Protein 9BLE (pdb70)

Foldseek 3Di:
DDWDWDDDPHAIWTWAKAAAPDPEFAEEEEEEALQWRDPLSNVVQNVVNPLPYTYTHTTQQVPDGHDDDVVSVVSLCCSLPPVVVSSLVNVVRVLVVCVVSNYQQDPVVRGGEYEYEYFESSLQVQQASQQVVQVRHQETEREAYECPRHPRPLLRHDHEYEYEEEQPEPRHHVVNVVVVVVSCVVNVHNYDYHYHYPFYGPLLRPVDVVGPDVVVNVVVVVVVSVRSVVRRD/DKDWDWDDDPHAIWTWMKAAADPALFAEEEEEEALQWRDVLSNVVQNVVSPLRYIYTHTTQQVPDGDDDDVVSVVSLCCCQPVVVVVSLVNVVRVLVVCVVVSRQQDVVVRGGAYEYEYFHSRLQVQQQSQQVPQVRHAEYEREAYECPSHDGPLLRHDHAYEYEEEQPEPRHHVVRVVVVVVSCVVNVHNYDYHYHYPFYGPLLRPVDVVGHDPVVNVVVVVVVSVRSVVRRD/DQLAKDKDWDWDDDPHAIWIWMKIAAPHQQAAEEEEEEALQWRDPLSNVVQNVVSSLRYTYTHTTQQVPDGHDDDVVSVVSLCCSLPVCVVVSLVNVVRVLVVCVVVVRQQHPVVRGGEYEYEYFASSLQVQQASQQVPQVRHAETEREAYFCPRDPGPLLRHDHAYEYEEEQAEPRHHVVRVVVVVVSCVVNVHNYDYHYHYPFYGPLLRPVDVVGHDVVVNVVVVVVVSVRSVVRRD/DWDWDWDDDPHAIWTWTKAAAPDPEFAEEEEEEALQWRDPLSNVVQNVVNPLPYTYTHTTQQVPDGDDDDVVSVVSLCCSLPPNVVNSLVNVVRVLVVCVVVNYQQDPVVRGGEYEYEYFESSLQVQQQSQQVPQVRHQETEREAYECPNHPRPLLRHDHAYEYEEECAEPRHHVVRVVVVVVSCVVNVHNYDYHYDYPFYGPLLRPVDVVGHDVVVNVVVVVVVSVRSVVRRD

InterPro domains:
  IPR002925 Dienelactone hydrolase [PF01738] (14-232)
  IPR029058 Alpha/Beta hydrolase fold [G3DSA:3.40.50.1820] (3-233)
  IPR029058 Alpha/Beta hydrolase fold [SSF53474] (9-233)
  IPR051049 Dienelactone hydrolase-like enzyme [PTHR46623] (6-232)

Nearest PDB structures (foldseek):
  1zic-assembly1_A  TM=8.184E-01  e=8.656E-15  Pseudomonas putida
  1zix-assembly1_A  TM=8.069E-01  e=2.741E-14  Pseudomonas putida
  4u2f-assembly1_A  TM=8.241E-01  e=1.249E-13  Pseudomonas knackmussii
  4u2g-assembly1_A  TM=8.210E-01  e=1.041E-13  Pseudomonas knackmussii
  4u2b-assembly1_A  TM=7.825E-01  e=3.494E-14  Pseudomonas knackmussii

B-factor: mean 28.94, std 10.5, range [12.35, 90.73]

Structure (mmCIF, N/CA/C/O backbone):
data_9BLE
#
_entry.id   9BLE
#
_cell.length_a   47.474
_cell.length_b   142.669
_cell.length_c   74.887
_cell.angle_alpha   90.000
_cell.angle_beta   96.524
_cell.angle_gamma   90.000
#
_symmetry.space_group_name_H-M   'P 1 21 1'
#
loop_
_entity.id
_entity.type
_entity.pdbx_description
1 polymer Carboxymethylenebutenolidase
2 water water
#
loop_
_atom_site.group_PDB
_atom_site.id
_atom_site.type_symbol
_atom_site.label_atom_id
_atom_site.label_alt_id
_atom_site.label_comp_id
_atom_site.label_asym_id
_atom_site.label_entity_id
_atom_site.label_seq_id
_atom_site.pdbx_PDB_ins_code
_atom_site.Cartn_x
_atom_site.Cartn_y
_atom_site.Cartn_z
_atom_site.occupancy
_atom_site.B_iso_or_equiv
_atom_site.auth_seq_id
_atom_site.auth_comp_id
_atom_site.auth_asym_id
_atom_site.auth_atom_id
_atom_site.pdbx_PDB_model_num
ATOM 1 N N . GLY A 1 8 ? -12.129 31.416 -31.770 1.000 40.630 2 GLY A N 1
ATOM 2 C CA . GLY A 1 8 ? -13.041 31.100 -32.896 1.000 34.954 2 GLY A CA 1
ATOM 3 C C . GLY A 1 8 ? -13.126 29.587 -33.100 1.000 35.603 2 GLY A C 1
ATOM 4 O O . GLY A 1 8 ? -12.152 28.877 -32.868 1.000 38.605 2 GLY A O 1
ATOM 5 N N . ARG A 1 9 ? -14.297 29.076 -33.501 1.000 31.238 3 ARG A N 1
ATOM 6 C CA . ARG A 1 9 ? -14.496 27.636 -33.644 1.000 34.365 3 ARG A CA 1
ATOM 7 C C . ARG A 1 9 ? -14.665 27.256 -35.111 1.000 29.907 3 ARG A C 1
ATOM 8 O O . ARG A 1 9 ? -15.397 27.927 -35.830 1.000 26.549 3 ARG A O 1
ATOM 16 N N . GLU A 1 10 ? -13.992 26.185 -35.550 1.000 28.938 4 GLU A N 1
ATOM 17 C CA . GLU A 1 10 ? -14.192 25.644 -36.885 1.000 29.507 4 GLU A CA 1
ATOM 18 C C . GLU A 1 10 ? -15.385 24.702 -36.880 1.000 29.739 4 GLU A C 1
ATOM 19 O O . GLU A 1 10 ? -15.235 23.551 -36.461 1.000 37.331 4 GLU A O 1
ATOM 25 N N . LEU A 1 11 ? -16.515 25.119 -37.446 1.000 25.627 5 LEU A N 1
ATOM 26 C CA . LEU A 1 11 ? -17.725 24.302 -37.462 1.000 25.688 5 LEU A CA 1
ATOM 27 C C . LEU A 1 11 ? -17.717 23.356 -38.655 1.000 25.786 5 LEU A C 1
ATOM 28 O O . LEU A 1 11 ? -17.277 23.711 -39.744 1.000 25.009 5 LEU A O 1
ATOM 33 N N . LYS A 1 12 ? -18.236 22.146 -38.429 1.000 25.817 6 LYS A N 1
ATOM 34 C CA . LYS A 1 12 ? -18.407 21.143 -39.464 1.000 26.137 6 LYS A CA 1
ATOM 35 C C . LYS A 1 12 ? -19.544 20.215 -39.038 1.000 25.365 6 LYS A C 1
ATOM 36 O O . LYS A 1 12 ? -19.455 19.613 -37.967 1.000 26.812 6 LYS A O 1
ATOM 42 N N . PHE A 1 13 ? -20.615 20.167 -39.828 1.000 23.794 7 PHE A N 1
ATOM 43 C CA . PHE A 1 13 ? -21.781 19.373 -39.527 1.000 24.479 7 PHE A CA 1
ATOM 44 C C . PHE A 1 13 ? -22.638 19.261 -40.775 1.000 24.516 7 PHE A C 1
ATOM 45 O O . PHE A 1 13 ? -22.382 19.926 -41.780 1.000 25.290 7 PHE A O 1
ATOM 53 N N . LYS A 1 14 ? -23.667 18.433 -40.678 1.000 25.593 8 LYS A N 1
ATOM 54 C CA . LYS A 1 14 ? -24.601 18.216 -41.752 1.000 26.580 8 LYS A CA 1
ATOM 55 C C . LYS A 1 14 ? -25.983 18.656 -41.294 1.000 26.862 8 LYS A C 1
ATOM 56 O O . LYS A 1 14 ? -26.369 18.459 -40.151 1.000 24.909 8 LYS A O 1
ATOM 62 N N . LYS A 1 15 ? -26.738 19.260 -42.217 1.000 27.289 9 LYS A N 1
ATOM 63 C CA . LYS A 1 15 ? -28.123 19.593 -41.961 1.000 28.314 9 LYS A CA 1
ATOM 64 C C . LYS A 1 15 ? -28.891 19.615 -43.276 1.000 29.455 9 LYS A C 1
ATOM 65 O O . LYS A 1 15 ? -28.405 20.162 -44.258 1.000 29.354 9 LYS A O 1
ATOM 71 N N . ASP A 1 16 ? -30.063 18.974 -43.282 1.000 30.525 10 ASP A N 1
ATOM 72 C CA . ASP A 1 16 ? -30.961 18.949 -44.423 1.000 32.342 10 ASP A CA 1
ATOM 73 C C . ASP A 1 16 ? -30.204 18.543 -45.689 1.000 32.730 10 ASP A C 1
ATOM 74 O O . ASP A 1 16 ? -30.390 19.140 -46.753 1.000 31.092 10 ASP A O 1
ATOM 79 N N . GLY A 1 17 ? -29.321 17.549 -45.541 1.000 28.888 11 GLY A N 1
ATOM 80 C CA . GLY A 1 17 ? -28.687 16.906 -46.670 1.000 28.074 11 GLY A CA 1
ATOM 81 C C . GLY A 1 17 ? -27.448 17.641 -47.175 1.000 27.182 11 GLY A C 1
ATOM 82 O O . GLY A 1 17 ? -26.847 17.169 -48.141 1.000 26.272 11 GLY A O 1
ATOM 83 N N . VAL A 1 18 ? -27.068 18.797 -46.571 1.000 24.998 12 VAL A N 1
ATOM 84 C CA . VAL A 1 18 ? -25.861 19.478 -47.009 1.000 24.087 12 VAL A CA 1
ATOM 85 C C . VAL A 1 18 ? -24.860 19.576 -45.871 1.000 23.463 12 VAL A C 1
ATOM 86 O O . VAL A 1 18 ? -25.228 19.661 -44.710 1.000 23.428 12 VAL A O 1
ATOM 90 N N . GLU A 1 19 ? -23.582 19.567 -46.263 1.000 25.438 13 GLU A N 1
ATOM 91 C CA . GLU A 1 19 ? -22.468 19.718 -45.356 1.000 26.899 13 GLU A CA 1
ATOM 92 C C . GLU A 1 19 ? -22.187 21.213 -45.183 1.000 25.391 13 GLU A C 1
ATOM 93 O O . GLU A 1 19 ? -21.949 21.947 -46.144 1.000 25.603 13 GLU A O 1
ATOM 99 N N . ILE A 1 20 ? -22.204 21.643 -43.928 1.000 23.649 14 ILE A N 1
ATOM 100 C CA . ILE A 1 20 ? -21.910 23.009 -43.555 1.000 23.390 14 ILE A CA 1
ATOM 101 C C . ILE A 1 20 ? -20.536 23.022 -42.907 1.000 22.537 14 ILE A C 1
ATOM 102 O O . ILE A 1 20 ? -20.232 22.199 -42.036 1.000 23.108 14 ILE A O 1
ATOM 107 N N . SER A 1 21 ? -19.693 23.936 -43.369 1.000 20.940 15 SER A N 1
ATOM 108 C CA . SER A 1 21 ? -18.483 24.212 -42.631 1.000 21.839 15 SER A CA 1
ATOM 109 C C . SER A 1 21 ? -18.180 25.702 -42.707 1.000 20.712 15 SER A C 1
ATOM 110 O O . SER A 1 21 ? -18.569 26.395 -43.642 1.000 20.141 15 SER A O 1
ATOM 113 N N . GLY A 1 22 ? -17.465 26.165 -41.700 1.000 20.603 16 GLY A N 1
ATOM 114 C CA . GLY A 1 22 ? -16.950 27.522 -41.695 1.000 21.011 16 GLY A CA 1
ATOM 115 C C . GLY A 1 22 ? -16.380 27.857 -40.334 1.000 21.440 16 GLY A C 1
ATOM 116 O O . GLY A 1 22 ? -16.252 26.981 -39.478 1.000 22.379 16 GLY A O 1
ATOM 117 N N . TYR A 1 23 ? -16.049 29.139 -40.161 1.000 20.533 17 TYR A N 1
ATOM 118 C CA . TYR A 1 23 ? -15.390 29.648 -38.973 1.000 20.180 17 TYR A CA 1
ATOM 119 C C . TYR A 1 23 ? -16.371 30.538 -38.238 1.000 20.302 17 TYR A C 1
ATOM 120 O O . TYR A 1 23 ? -16.853 31.516 -38.819 1.000 18.822 17 TYR A O 1
ATOM 129 N N . LEU A 1 24 ? -16.632 30.216 -36.964 1.000 19.446 18 LEU A N 1
ATOM 130 C CA . LEU A 1 24 ? -17.521 31.031 -36.142 1.000 20.468 18 LEU A CA 1
ATOM 131 C C . LEU A 1 24 ? -16.695 31.810 -35.118 1.000 20.654 18 LEU A C 1
ATOM 132 O O . LEU A 1 24 ? -16.002 31.215 -34.277 1.000 20.313 18 LEU A O 1
ATOM 137 N N . ALA A 1 25 ? -16.760 33.143 -35.207 1.000 19.803 19 ALA A N 1
ATOM 138 C CA . ALA A 1 25 ? -16.189 34.017 -34.184 1.000 21.008 19 ALA A CA 1
ATOM 139 C C . ALA A 1 25 ? -17.304 34.458 -33.242 1.000 22.132 19 ALA A C 1
ATOM 140 O O . ALA A 1 25 ? -18.382 34.833 -33.683 1.000 21.962 19 ALA A O 1
ATOM 142 N N . GLU A 1 26 ? -17.021 34.402 -31.934 1.000 24.584 20 GLU A N 1
ATOM 143 C CA . GLU A 1 26 ? -18.017 34.626 -30.905 1.000 28.432 20 GLU A CA 1
ATOM 144 C C . GLU A 1 26 ? -17.637 35.848 -30.079 1.000 29.907 20 GLU A C 1
ATOM 145 O O . GLU A 1 26 ? -16.485 36.022 -29.707 1.000 32.252 20 GLU A O 1
ATOM 151 N N . PRO A 1 27 ? -18.596 36.748 -29.791 1.000 31.389 21 PRO A N 1
ATOM 152 C CA . PRO A 1 27 ? -18.341 37.914 -28.957 1.000 34.226 21 PRO A CA 1
ATOM 153 C C . PRO A 1 27 ? -18.290 37.497 -27.490 1.000 39.840 21 PRO A C 1
ATOM 154 O O . PRO A 1 27 ? -18.417 36.320 -27.169 1.000 36.138 21 PRO A O 1
ATOM 158 N N . GLU A 1 28 ? -18.229 38.495 -26.599 1.000 45.980 22 GLU A N 1
ATOM 159 C CA . GLU A 1 28 ? -18.037 38.276 -25.170 1.000 50.852 22 GLU A CA 1
ATOM 160 C C . GLU A 1 28 ? -19.252 37.594 -24.530 1.000 51.854 22 GLU A C 1
ATOM 161 O O . GLU A 1 28 ? -19.100 36.729 -23.667 1.000 55.721 22 GLU A O 1
ATOM 167 N N . PHE A 1 29 ? -20.459 37.962 -24.966 1.000 48.416 23 PHE A N 1
ATOM 168 C CA . PHE A 1 29 ? -21.696 37.502 -24.355 1.000 49.985 23 PHE A CA 1
ATOM 169 C C . PHE A 1 29 ? -22.230 36.254 -25.072 1.000 47.178 23 PHE A C 1
ATOM 170 O O . PHE A 1 29 ? -21.848 35.954 -26.200 1.000 44.989 23 PHE A O 1
ATOM 173 N N . THR A 1 30 ? -23.178 35.552 -24.448 1.000 44.089 24 THR A N 1
ATOM 174 C CA . THR A 1 30 ? -23.699 34.322 -25.025 1.000 46.182 24 THR A CA 1
ATOM 175 C C . THR A 1 30 ? -24.719 34.609 -26.132 1.000 42.540 24 THR A C 1
ATOM 176 O O . THR A 1 30 ? -24.957 33.728 -26.948 1.000 41.471 24 THR A O 1
ATOM 180 N N . LYS A 1 31 ? -25.315 35.820 -26.151 1.000 42.750 25 LYS A N 1
ATOM 181 C CA . LYS A 1 31 ? -26.390 36.180 -27.070 1.000 41.163 25 LYS A CA 1
ATOM 182 C C . LYS A 1 31 ? -26.030 37.449 -27.849 1.000 39.728 25 LYS A C 1
ATOM 183 O O . LYS A 1 31 ? -25.337 38.343 -27.353 1.000 42.010 25 LYS A O 1
ATOM 185 N N . GLY A 1 32 ? -26.554 37.566 -29.080 1.000 36.126 26 GLY A N 1
ATOM 186 C CA . GLY A 1 32 ? -26.313 38.769 -29.867 1.000 32.127 26 GLY A CA 1
ATOM 187 C C . GLY A 1 32 ? -26.610 38.570 -31.349 1.000 28.154 26 GLY A C 1
ATOM 188 O O . GLY A 1 32 ? -26.955 37.480 -31.776 1.000 27.820 26 GLY A O 1
ATOM 189 N N . PRO A 1 33 ? -26.485 39.630 -32.163 1.000 26.599 27 PRO A N 1
ATOM 190 C CA . PRO A 1 33 ? -26.786 39.531 -33.592 1.000 25.677 27 PRO A CA 1
ATOM 191 C C . PRO A 1 33 ? -25.709 38.718 -34.299 1.000 23.403 27 PRO A C 1
ATOM 192 O O . PRO A 1 33 ? -24.592 38.554 -33.778 1.000 21.704 27 PRO A O 1
ATOM 196 N N . LEU A 1 34 ? -26.100 38.202 -35.463 1.000 22.991 28 LEU A N 1
ATOM 197 C CA . LEU A 1 34 ? -25.264 37.342 -36.281 1.000 22.009 28 LEU A CA 1
ATOM 198 C C . LEU A 1 34 ? -24.990 38.039 -37.616 1.000 20.913 28 LEU A C 1
ATOM 199 O O . LEU A 1 34 ? -25.912 38.537 -38.246 1.000 19.386 28 LEU A O 1
ATOM 204 N N . VAL A 1 35 ? -23.730 37.979 -38.070 1.000 20.021 29 VAL A N 1
ATOM 205 C CA . VAL A 1 35 ? -23.376 38.367 -39.422 1.000 20.595 29 VAL A CA 1
ATOM 206 C C . VAL A 1 35 ? -22.762 37.161 -40.126 1.000 19.642 29 VAL A C 1
ATOM 207 O O . VAL A 1 35 ? -21.785 36.594 -39.627 1.000 19.525 29 VAL A O 1
ATOM 211 N N . ILE A 1 36 ? -23.332 36.804 -41.283 1.000 18.950 30 ILE A N 1
ATOM 212 C CA . ILE A 1 36 ? -22.708 35.852 -42.185 1.000 19.021 30 ILE A CA 1
ATOM 213 C C . ILE A 1 36 ? -21.721 36.609 -43.071 1.000 17.895 30 ILE A C 1
ATOM 214 O O . ILE A 1 36 ? -22.105 37.599 -43.683 1.000 17.358 30 ILE A O 1
ATOM 219 N N . VAL A 1 37 ? -20.480 36.137 -43.116 1.000 17.568 31 VAL A N 1
ATOM 220 C CA . VAL A 1 37 ? -19.403 36.752 -43.869 1.000 17.272 31 VAL A CA 1
ATOM 221 C C . VAL A 1 37 ? -19.016 35.809 -45.003 1.000 17.259 31 VAL A C 1
ATOM 222 O O . VAL A 1 37 ? -18.643 34.662 -44.731 1.000 17.409 31 VAL A O 1
ATOM 226 N N . ILE A 1 38 ? -19.091 36.283 -46.257 1.000 15.787 32 ILE A N 1
ATOM 227 C CA . ILE A 1 38 ? -18.814 35.421 -47.403 1.000 16.726 32 ILE A CA 1
ATOM 228 C C . ILE A 1 38 ? -17.481 35.802 -48.035 1.000 16.570 32 ILE A C 1
ATOM 229 O O . ILE A 1 38 ? -17.264 36.958 -48.423 1.000 16.093 32 ILE A O 1
ATOM 234 N N . HIS A 1 39 ? -16.625 34.776 -48.180 1.000 16.815 33 HIS A N 1
ATOM 235 C CA . HIS A 1 39 ? -15.280 34.918 -48.708 1.000 17.471 33 HIS A CA 1
ATOM 236 C C . HIS A 1 39 ? -15.218 35.407 -50.159 1.000 19.335 33 HIS A C 1
ATOM 237 O O . HIS A 1 39 ? -16.196 35.363 -50.908 1.000 19.223 33 HIS A O 1
ATOM 244 N N . GLU A 1 40 ? -14.006 35.843 -50.540 1.000 20.262 34 GLU A N 1
ATOM 245 C CA . GLU A 1 40 ? -13.645 36.173 -51.905 1.000 22.443 34 GLU A CA 1
ATOM 246 C C . GLU A 1 40 ? -13.384 34.876 -52.674 1.000 22.266 34 GLU A C 1
ATOM 247 O O . GLU A 1 40 ? -13.583 33.770 -52.187 1.000 21.945 34 GLU A O 1
ATOM 253 N N . TRP A 1 41 ? -12.906 34.993 -53.914 1.000 21.644 35 TRP A N 1
ATOM 254 C CA . TRP A 1 41 ? -12.805 33.817 -54.768 1.000 23.926 35 TRP A CA 1
ATOM 255 C C . TRP A 1 41 ? -11.633 32.918 -54.363 1.000 23.642 35 TRP A C 1
ATOM 256 O O . TRP A 1 41 ? -11.522 31.810 -54.879 1.000 23.488 35 TRP A O 1
ATOM 267 N N . TRP A 1 42 ? -10.792 33.355 -53.409 1.000 24.265 36 TRP A N 1
ATOM 268 C CA . TRP A 1 42 ? -9.734 32.528 -52.840 1.000 25.934 36 TRP A CA 1
ATOM 269 C C . TRP A 1 42 ? -10.264 31.389 -51.974 1.000 25.514 36 TRP A C 1
ATOM 270 O O . TRP A 1 42 ? -9.524 30.436 -51.696 1.000 25.548 36 TRP A O 1
ATOM 281 N N . GLY A 1 43 ? -11.475 31.555 -51.417 1.000 22.843 37 GLY A N 1
ATOM 282 C CA . GLY A 1 43 ? -12.017 30.622 -50.449 1.000 21.760 37 GLY A CA 1
ATOM 283 C C . GLY A 1 43 ? -11.867 31.132 -49.016 1.000 20.819 37 GLY A C 1
ATOM 284 O O . GLY A 1 43 ? -11.520 32.273 -48.782 1.000 19.916 37 GLY A O 1
ATOM 285 N N . LEU A 1 44 ? -12.125 30.255 -48.054 1.000 21.310 38 LEU A N 1
ATOM 286 C CA . LEU A 1 44 ? -12.146 30.622 -46.649 1.000 22.746 38 LEU A CA 1
ATOM 287 C C . LEU A 1 44 ? -10.725 30.615 -46.109 1.000 24.151 38 LEU A C 1
ATOM 288 O O . LEU A 1 44 ? -10.260 29.598 -45.590 1.000 25.429 38 LEU A O 1
ATOM 293 N N . VAL A 1 45 ? -10.034 31.742 -46.285 1.000 23.669 39 VAL A N 1
ATOM 294 C CA . VAL A 1 45 ? -8.625 31.882 -45.972 1.000 24.175 39 VAL A CA 1
ATOM 295 C C . VAL A 1 45 ? -8.483 32.732 -44.707 1.000 22.903 39 VAL A C 1
ATOM 296 O O . VAL A 1 45 ? -9.464 33.291 -44.222 1.000 19.971 39 VAL A O 1
ATOM 300 N N . PRO A 1 46 ? -7.274 32.810 -44.096 1.000 24.012 40 PRO A N 1
ATOM 301 C CA . PRO A 1 46 ? -7.093 33.538 -42.839 1.000 24.287 40 PRO A CA 1
ATOM 302 C C . PRO A 1 46 ? -7.641 34.972 -42.777 1.000 22.992 40 PRO A C 1
ATOM 303 O O . PRO A 1 46 ? -8.211 35.372 -41.760 1.000 23.039 40 PRO A O 1
ATOM 307 N N . HIS A 1 47 ? -7.529 35.732 -43.868 1.000 21.761 41 HIS A N 1
ATOM 308 C CA . HIS A 1 47 ? -8.054 37.091 -43.896 1.000 21.941 41 HIS A CA 1
ATOM 309 C C . HIS A 1 47 ? -9.539 37.116 -43.541 1.000 21.793 41 HIS A C 1
ATOM 310 O O . HIS A 1 47 ? -9.978 37.992 -42.791 1.000 19.924 41 HIS A O 1
ATOM 317 N N . ILE A 1 48 ? -10.325 36.172 -44.083 1.000 20.972 42 ILE A N 1
ATOM 318 C CA . ILE A 1 48 ? -11.755 36.200 -43.842 1.000 20.656 42 ILE A CA 1
ATOM 319 C C . ILE A 1 48 ? -12.039 35.862 -42.381 1.000 19.778 42 ILE A C 1
ATOM 320 O O . ILE A 1 48 ? -12.903 36.486 -41.767 1.000 18.880 42 ILE A O 1
ATOM 325 N N . LYS A 1 49 ? -11.292 34.922 -41.819 1.000 19.819 43 LYS A N 1
ATOM 326 C CA . LYS A 1 49 ? -11.459 34.558 -40.418 1.000 20.618 43 LYS A CA 1
ATOM 327 C C . LYS A 1 49 ? -11.094 35.744 -39.522 1.000 19.940 43 LYS A C 1
ATOM 328 O O . LYS A 1 49 ? -11.747 35.994 -38.516 1.000 18.632 43 LYS A O 1
ATOM 334 N N . ASP A 1 50 ? -10.076 36.513 -39.927 1.000 19.852 44 ASP A N 1
ATOM 335 C CA . ASP A 1 50 ? -9.728 37.736 -39.220 1.000 21.229 44 ASP A CA 1
ATOM 336 C C . ASP A 1 50 ? -10.880 38.747 -39.236 1.000 20.573 44 ASP A C 1
ATOM 337 O O . ASP A 1 50 ? -11.182 39.355 -38.209 1.000 21.131 44 ASP A O 1
ATOM 342 N N . VAL A 1 51 ? -11.526 38.940 -40.396 1.000 19.178 45 VAL A N 1
ATOM 343 C CA . VAL A 1 51 ? -12.693 39.814 -40.483 1.000 18.716 45 VAL A CA 1
ATOM 344 C C . VAL A 1 51 ? -13.774 39.338 -39.514 1.000 18.312 45 VAL A C 1
ATOM 345 O O . VAL A 1 51 ? -14.394 40.155 -38.827 1.000 17.746 45 VAL A O 1
ATOM 349 N N . CYS A 1 52 ? -14.007 38.017 -39.438 1.000 19.218 46 CYS A N 1
ATOM 350 C CA . CYS A 1 52 ? -14.976 37.480 -38.485 1.000 19.161 46 CYS A CA 1
ATOM 351 C C . CYS A 1 52 ? -14.583 37.875 -37.059 1.000 19.603 46 CYS A C 1
ATOM 352 O O . CYS A 1 52 ? -15.434 38.290 -36.273 1.000 20.591 46 CYS A O 1
ATOM 355 N N . ASP A 1 53 ? -13.303 37.740 -36.720 1.000 20.445 47 ASP A N 1
ATOM 356 C CA . ASP A 1 53 ? -12.826 38.106 -35.387 1.000 21.962 47 ASP A CA 1
ATOM 357 C C . ASP A 1 53 ? -13.099 39.581 -35.093 1.000 22.024 47 ASP A C 1
ATOM 358 O O . ASP A 1 53 ? -13.469 39.961 -33.972 1.000 21.680 47 ASP A O 1
ATOM 363 N N . ARG A 1 54 ? -12.913 40.425 -36.117 1.000 22.092 48 ARG A N 1
ATOM 364 C CA . ARG A 1 54 ? -13.143 41.851 -35.969 1.000 22.542 48 ARG A CA 1
ATOM 365 C C . ARG A 1 54 ? -14.614 42.137 -35.670 1.000 22.938 48 ARG A C 1
ATOM 366 O O . ARG A 1 54 ? -14.929 42.999 -34.855 1.000 21.514 48 ARG A O 1
ATOM 374 N N . TYR A 1 55 ? -15.521 41.428 -36.344 1.000 21.364 49 TYR A N 1
ATOM 375 C CA . TYR A 1 55 ? -16.936 41.564 -36.059 1.000 20.437 49 TYR A CA 1
ATOM 376 C C . TYR A 1 55 ? -17.241 41.147 -34.625 1.000 20.420 49 TYR A C 1
ATOM 377 O O . TYR A 1 55 ? -18.035 41.806 -33.936 1.000 21.740 49 TYR A O 1
ATOM 386 N N . ALA A 1 56 ? -16.627 40.054 -34.170 1.000 20.779 50 ALA A N 1
ATOM 387 C CA . ALA A 1 56 ? -16.877 39.567 -32.821 1.000 23.939 50 ALA A CA 1
ATOM 388 C C . ALA A 1 56 ? -16.412 40.592 -31.782 1.000 25.777 50 ALA A C 1
ATOM 389 O O . ALA A 1 56 ? -17.099 40.773 -30.780 1.000 26.583 50 ALA A O 1
ATOM 391 N N . ARG A 1 57 ? -15.308 41.306 -32.047 1.000 25.425 51 ARG A N 1
ATOM 392 C CA . ARG A 1 57 ? -14.846 42.349 -31.134 1.000 29.281 51 ARG A CA 1
ATOM 393 C C . ARG A 1 57 ? -15.844 43.517 -31.065 1.000 31.342 51 ARG A C 1
ATOM 394 O O . ARG A 1 57 ? -15.841 44.274 -30.084 1.000 30.102 51 ARG A O 1
ATOM 402 N N . GLU A 1 58 ? -16.709 43.669 -32.086 1.000 28.052 52 GLU A N 1
ATOM 403 C CA . GLU A 1 58 ? -17.724 44.711 -32.098 1.000 28.252 52 GLU A CA 1
ATOM 404 C C . GLU A 1 58 ? -19.069 44.221 -31.568 1.000 28.804 52 GLU A C 1
ATOM 405 O O . GLU A 1 58 ? -20.023 44.979 -31.549 1.000 29.282 52 GLU A O 1
ATOM 411 N N . GLY A 1 59 ? -19.132 42.966 -31.113 1.000 28.263 53 GLY A N 1
ATOM 412 C CA . GLY A 1 59 ? -20.302 42.442 -30.432 1.000 28.946 53 GLY A CA 1
ATOM 413 C C . GLY A 1 59 ? -21.201 41.587 -31.323 1.000 27.669 53 GLY A C 1
ATOM 414 O O . GLY A 1 59 ? -22.338 41.309 -30.940 1.000 28.056 53 GLY A O 1
ATOM 415 N N . PHE A 1 60 ? -20.699 41.144 -32.483 1.000 24.618 54 PHE A N 1
ATOM 416 C CA . PHE A 1 60 ? -21.485 40.287 -33.364 1.000 24.746 54 PHE A CA 1
ATOM 417 C C . PHE A 1 60 ? -20.932 38.860 -33.353 1.000 24.097 54 PHE A C 1
ATOM 418 O O . PHE A 1 60 ? -19.721 38.651 -33.388 1.000 24.293 54 PHE A O 1
ATOM 426 N N . PHE A 1 61 ? -21.825 37.867 -33.376 1.000 23.820 55 PHE A N 1
ATOM 427 C CA . PHE A 1 61 ? -21.435 36.551 -33.857 1.000 23.057 55 PHE A CA 1
ATOM 428 C C . PHE A 1 61 ? -21.147 36.702 -35.353 1.000 21.371 55 PHE A C 1
ATOM 429 O O . PHE A 1 61 ? -21.893 37.386 -36.053 1.000 22.535 55 PHE A O 1
ATOM 437 N N . ALA A 1 62 ? -20.055 36.103 -35.832 1.000 19.173 56 ALA A N 1
ATOM 438 C CA . ALA A 1 62 ? -19.710 36.228 -37.243 1.000 19.457 56 ALA A CA 1
ATOM 439 C C . ALA A 1 62 ? -19.314 34.861 -37.787 1.000 17.866 56 ALA A C 1
ATOM 440 O O . ALA A 1 62 ? -18.380 34.248 -37.282 1.000 18.160 56 ALA A O 1
ATOM 442 N N . PHE A 1 63 ? -20.049 34.419 -38.803 1.000 17.202 57 PHE A N 1
ATOM 443 C CA . PHE A 1 63 ? -19.831 33.105 -39.382 1.000 17.450 57 PHE A CA 1
ATOM 444 C C . PHE A 1 63 ? -19.281 33.254 -40.791 1.000 16.965 57 PHE A C 1
ATOM 445 O O . PHE A 1 63 ? -19.966 33.688 -41.719 1.000 16.926 57 PHE A O 1
ATOM 453 N N . GLY A 1 64 ? -18.015 32.875 -40.931 1.000 17.529 58 GLY A N 1
ATOM 454 C CA . GLY A 1 64 ? -17.376 32.818 -42.227 1.000 17.491 58 GLY A CA 1
ATOM 455 C C . GLY A 1 64 ? -17.666 31.458 -42.861 1.000 18.143 58 GLY A C 1
ATOM 456 O O . GLY A 1 64 ? -16.978 30.482 -42.585 1.000 18.142 58 GLY A O 1
ATOM 457 N N . ILE A 1 65 ? -18.712 31.423 -43.679 1.000 18.300 59 ILE A N 1
ATOM 458 C CA . ILE A 1 65 ? -19.181 30.181 -44.270 1.000 19.059 59 ILE A CA 1
ATOM 459 C C . ILE A 1 65 ? -18.224 29.772 -45.391 1.000 19.389 59 ILE A C 1
ATOM 460 O O . ILE A 1 65 ? -17.798 30.603 -46.186 1.000 20.081 59 ILE A O 1
ATOM 465 N N . ASP A 1 66 ? -17.874 28.492 -45.431 1.000 19.101 60 ASP A N 1
ATOM 466 C CA . ASP A 1 66 ? -17.096 27.964 -46.548 1.000 21.042 60 ASP A CA 1
ATOM 467 C C . ASP A 1 66 ? -18.048 27.523 -47.653 1.000 20.479 60 ASP A C 1
ATOM 468 O O . ASP A 1 66 ? -18.861 26.620 -47.435 1.000 21.623 60 ASP A O 1
ATOM 473 N N . LEU A 1 67 ? -17.968 28.151 -48.834 1.000 19.839 61 LEU A N 1
ATOM 474 C CA . LEU A 1 67 ? -18.815 27.733 -49.954 1.000 19.867 61 LEU A CA 1
ATOM 475 C C . LEU A 1 67 ? -18.063 26.830 -50.936 1.000 20.075 61 LEU A C 1
ATOM 476 O O . LEU A 1 67 ? -18.656 26.397 -51.925 1.000 20.549 61 LEU A O 1
ATOM 481 N N . TYR A 1 68 ? -16.791 26.538 -50.656 1.000 20.778 62 TYR A N 1
ATOM 482 C CA . TYR A 1 68 ? -15.944 25.782 -51.567 1.000 22.600 62 TYR A CA 1
ATOM 483 C C . TYR A 1 68 ? -15.640 24.371 -51.069 1.000 24.015 62 TYR A C 1
ATOM 484 O O . TYR A 1 68 ? -14.708 23.730 -51.574 1.000 23.907 62 TYR A O 1
ATOM 493 N N . LYS A 1 69 ? -16.368 23.897 -50.051 1.000 25.927 63 LYS A N 1
ATOM 494 C CA . LYS A 1 69 ? -16.217 22.542 -49.535 1.000 29.419 63 LYS A CA 1
ATOM 495 C C . LYS A 1 69 ? -14.759 22.253 -49.200 1.000 29.445 63 LYS A C 1
ATOM 496 O O . LYS A 1 69 ? -14.225 21.203 -49.558 1.000 32.404 63 LYS A O 1
ATOM 502 N N . GLY A 1 70 ? -14.103 23.190 -48.532 1.000 28.310 64 GLY A N 1
ATOM 503 C CA . GLY A 1 70 ? -12.778 22.957 -47.989 1.000 29.651 64 GLY A CA 1
ATOM 504 C C . GLY A 1 70 ? -11.648 23.328 -48.953 1.000 29.652 64 GLY A C 1
ATOM 505 O O . GLY A 1 70 ? -10.490 23.312 -48.554 1.000 31.444 64 GLY A O 1
ATOM 506 N N . LYS A 1 71 ? -11.964 23.701 -50.193 1.000 28.385 65 LYS A N 1
ATOM 507 C CA . LYS A 1 71 ? -10.907 24.062 -51.135 1.000 29.800 65 LYS A CA 1
ATOM 508 C C . LYS A 1 71 ? -10.558 25.548 -51.009 1.000 29.411 65 LYS A C 1
ATOM 509 O O . LYS A 1 71 ? -11.442 26.387 -50.785 1.000 24.542 65 LYS A O 1
ATOM 513 N N . THR A 1 72 ? -9.263 25.873 -51.181 1.000 29.355 66 THR A N 1
ATOM 514 C CA . THR A 1 72 ? -8.814 27.257 -51.313 1.000 30.060 66 THR A CA 1
ATOM 515 C C . THR A 1 72 ? -7.897 27.358 -52.530 1.000 32.117 66 THR A C 1
ATOM 516 O O . THR A 1 72 ? -7.401 26.356 -53.044 1.000 30.725 66 THR A O 1
ATOM 520 N N . ALA A 1 73 ? -7.665 28.595 -52.961 1.000 33.402 67 ALA A N 1
ATOM 521 C CA . ALA A 1 73 ? -6.792 28.903 -54.077 1.000 37.224 67 ALA A CA 1
ATOM 522 C C . ALA A 1 73 ? -5.897 30.080 -53.679 1.000 43.013 67 ALA A C 1
ATOM 523 O O . ALA A 1 73 ? -6.310 30.968 -52.928 1.000 45.813 67 ALA A O 1
ATOM 525 N N . ASP A 1 74 ? -4.671 30.103 -54.184 1.000 49.907 68 ASP A N 1
ATOM 526 C CA . ASP A 1 74 ? -3.759 31.209 -53.914 1.000 54.130 68 ASP A CA 1
ATOM 527 C C . ASP A 1 74 ? -3.375 31.909 -55.218 1.000 56.312 68 ASP A C 1
ATOM 528 O O . ASP A 1 74 ? -2.542 32.813 -55.203 1.000 63.673 68 ASP A O 1
ATOM 533 N N . ASN A 1 75 ? -3.953 31.471 -56.348 1.000 54.302 69 ASN A N 1
ATOM 534 C CA . ASN A 1 75 ? -3.667 32.062 -57.643 1.000 50.696 69 ASN A CA 1
ATOM 535 C C . ASN A 1 75 ? -4.975 32.231 -58.405 1.000 45.870 69 ASN A C 1
ATOM 536 O O . ASN A 1 75 ? -5.929 31.469 -58.220 1.000 44.213 69 ASN A O 1
ATOM 541 N N . PRO A 1 76 ? -5.047 33.254 -59.280 1.000 39.537 70 PRO A N 1
ATOM 542 C CA . PRO A 1 76 ? -6.299 33.606 -59.950 1.000 36.121 70 PRO A CA 1
ATOM 543 C C . PRO A 1 76 ? -6.889 32.545 -60.865 1.000 34.548 70 PRO A C 1
ATOM 544 O O . PRO A 1 76 ? -8.102 32.530 -61.051 1.000 33.402 70 PRO A O 1
ATOM 548 N N . ASP A 1 77 ? -6.044 31.710 -61.487 1.000 34.827 71 ASP A N 1
ATOM 549 C CA . ASP A 1 77 ? -6.577 30.708 -62.390 1.000 38.355 71 ASP A CA 1
ATOM 550 C C . ASP A 1 77 ? -7.406 29.695 -61.598 1.000 36.725 71 ASP A C 1
ATOM 551 O O . ASP A 1 77 ? -8.511 29.355 -62.020 1.000 35.890 71 ASP A O 1
ATOM 556 N N . ASP A 1 78 ? -6.825 29.179 -60.503 1.000 35.048 72 ASP A N 1
ATOM 557 C CA . ASP A 1 78 ? -7.498 28.222 -59.643 1.000 36.698 72 ASP A CA 1
ATOM 558 C C . ASP A 1 78 ? -8.724 28.880 -59.002 1.000 32.077 72 ASP A C 1
ATOM 559 O O . ASP A 1 78 ? -9.759 28.230 -58.882 1.000 32.459 72 ASP A O 1
ATOM 564 N N . ALA A 1 79 ? -8.593 30.138 -58.578 1.000 28.581 73 ALA A N 1
ATOM 565 C CA . ALA A 1 79 ? -9.664 30.824 -57.879 1.000 28.826 73 ALA A CA 1
ATOM 566 C C . ALA A 1 79 ? -10.841 31.028 -58.833 1.000 31.180 73 ALA A C 1
ATOM 567 O O . ALA A 1 79 ? -12.002 30.795 -58.470 1.000 28.199 73 ALA A O 1
ATOM 569 N N . GLY A 1 80 ? -10.527 31.392 -60.090 1.000 32.298 74 GLY A N 1
ATOM 570 C CA . GLY A 1 80 ? -11.565 31.583 -61.092 1.000 30.991 74 GLY A CA 1
ATOM 571 C C . GLY A 1 80 ? -12.343 30.291 -61.339 1.000 31.548 74 GLY A C 1
ATOM 572 O O . GLY A 1 80 ? -13.552 30.326 -61.507 1.000 34.340 74 GLY A O 1
ATOM 573 N N . ARG A 1 81 ? -11.643 29.153 -61.364 1.000 32.562 75 ARG A N 1
ATOM 574 C CA . ARG A 1 81 ? -12.258 27.857 -61.605 1.000 34.233 75 ARG A CA 1
ATOM 575 C C . ARG A 1 81 ? -13.212 27.505 -60.457 1.000 31.439 75 ARG A C 1
ATOM 576 O O . ARG A 1 81 ? -14.326 27.022 -60.698 1.000 28.141 75 ARG A O 1
ATOM 584 N N . LEU A 1 82 ? -12.774 27.761 -59.215 1.000 29.729 76 LEU A N 1
ATOM 585 C CA . LEU A 1 82 ? -13.573 27.469 -58.028 1.000 29.116 76 LEU A CA 1
ATOM 586 C C . LEU A 1 82 ? -14.841 28.317 -58.034 1.000 27.432 76 LEU A C 1
ATOM 587 O O . LEU A 1 82 ? -15.927 27.796 -57.779 1.000 26.228 76 LEU A O 1
ATOM 592 N N . MET A 1 83 ? -14.704 29.606 -58.357 1.000 26.401 77 MET A N 1
ATOM 593 C CA . MET A 1 83 ? -15.813 30.547 -58.322 1.000 27.141 77 MET A CA 1
ATOM 594 C C . MET A 1 83 ? -16.826 30.214 -59.411 1.000 29.102 77 MET A C 1
ATOM 595 O O . MET A 1 83 ? -18.039 30.262 -59.172 1.000 26.603 77 MET A O 1
ATOM 600 N N . GLN A 1 84 ? -16.340 29.886 -60.619 1.000 30.173 78 GLN A N 1
ATOM 601 C CA . GLN A 1 84 ? -17.220 29.559 -61.735 1.000 33.773 78 GLN A CA 1
ATOM 602 C C . GLN A 1 84 ? -18.018 28.295 -61.426 1.000 32.032 78 GLN A C 1
ATOM 603 O O . GLN A 1 84 ? -19.192 28.198 -61.767 1.000 32.363 78 GLN A O 1
ATOM 609 N N . GLU A 1 85 ? -17.376 27.302 -60.806 1.000 30.842 79 GLU A N 1
ATOM 610 C CA . GLU A 1 85 ? -18.046 26.084 -60.398 1.000 34.164 79 GLU A CA 1
ATOM 611 C C . GLU A 1 85 ? -19.124 26.401 -59.355 1.000 30.177 79 GLU A C 1
ATOM 612 O O . GLU A 1 85 ? -20.198 25.827 -59.400 1.000 29.556 79 GLU A O 1
ATOM 618 N N . LEU A 1 86 ? -18.820 27.263 -58.379 1.000 25.948 80 LEU A N 1
ATOM 619 C CA . LEU A 1 86 ? -19.777 27.569 -57.320 1.000 24.445 80 LEU A CA 1
ATOM 620 C C . LEU A 1 86 ? -20.998 28.259 -57.917 1.000 24.177 80 LEU A C 1
ATOM 621 O O . LEU A 1 86 ? -22.117 27.829 -57.681 1.000 24.395 80 LEU A O 1
ATOM 626 N N . LEU A 1 87 ? -20.759 29.324 -58.693 1.000 24.437 81 LEU A N 1
ATOM 627 C CA . LEU A 1 87 ? -21.818 30.204 -59.154 1.000 26.437 81 LEU A CA 1
ATOM 628 C C . LEU A 1 87 ? -22.518 29.596 -60.375 1.000 29.064 81 LEU A C 1
ATOM 629 O O . LEU A 1 87 ? -23.679 29.928 -60.642 1.000 28.610 81 LEU A O 1
ATOM 634 N N . GLY A 1 88 ? -21.802 28.742 -61.122 1.000 31.872 82 GLY A N 1
ATOM 635 C CA . GLY A 1 88 ? -22.303 28.260 -62.402 1.000 34.015 82 GLY A CA 1
ATOM 636 C C . GLY A 1 88 ? -22.972 26.896 -62.291 1.000 36.737 82 GLY A C 1
ATOM 637 O O . GLY A 1 88 ? -23.940 26.649 -62.996 1.000 40.666 82 GLY A O 1
ATOM 638 N N . GLN A 1 89 ? -22.436 26.010 -61.439 1.000 36.117 83 GLN A N 1
ATOM 639 C CA . GLN A 1 89 ? -22.882 24.630 -61.351 1.000 35.569 83 GLN A CA 1
ATOM 640 C C . GLN A 1 89 ? -23.498 24.313 -59.980 1.000 32.123 83 GLN A C 1
ATOM 641 O O . GLN A 1 89 ? -24.288 23.380 -59.891 1.000 29.518 83 GLN A O 1
ATOM 647 N N . ARG A 1 90 ? -23.056 24.978 -58.903 1.000 27.950 84 ARG A N 1
ATOM 648 C CA . ARG A 1 90 ? -23.399 24.511 -57.557 1.000 28.078 84 ARG A CA 1
ATOM 649 C C . ARG A 1 90 ? -24.250 25.535 -56.805 1.000 27.827 84 ARG A C 1
ATOM 650 O O . ARG A 1 90 ? -24.340 25.513 -55.566 1.000 25.884 84 ARG A O 1
ATOM 658 N N . LEU A 1 91 ? -24.922 26.423 -57.537 1.000 27.650 85 LEU A N 1
ATOM 659 C CA . LEU A 1 91 ? -25.584 27.543 -56.875 1.000 26.211 85 LEU A CA 1
ATOM 660 C C . LEU A 1 91 ? -26.750 27.062 -56.004 1.000 25.644 85 LEU A C 1
ATOM 661 O O . LEU A 1 91 ? -26.968 27.624 -54.925 1.000 22.194 85 LEU A O 1
ATOM 666 N N . SER A 1 92 ? -27.521 26.055 -56.467 1.000 24.212 86 SER A N 1
ATOM 667 C CA . SER A 1 92 ? -28.598 25.497 -55.666 1.000 25.761 86 SER A CA 1
ATOM 668 C C . SER A 1 92 ? -28.073 24.933 -54.338 1.000 24.479 86 SER A C 1
ATOM 669 O O . SER A 1 92 ? -28.751 25.020 -53.314 1.000 24.151 86 SER A O 1
ATOM 672 N N . GLU A 1 93 ? -26.918 24.267 -54.387 1.000 24.302 87 GLU A N 1
ATOM 673 C CA . GLU A 1 93 ? -26.286 23.689 -53.213 1.000 24.290 87 GLU A CA 1
ATOM 674 C C . GLU A 1 93 ? -25.866 24.809 -52.260 1.000 22.150 87 GLU A C 1
ATOM 675 O O . GLU A 1 93 ? -26.057 24.690 -51.049 1.000 21.106 87 GLU A O 1
ATOM 681 N N . ALA A 1 94 ? -25.283 25.886 -52.805 1.000 21.031 88 ALA A N 1
ATOM 682 C CA . ALA A 1 94 ? -24.892 27.020 -51.982 1.000 20.437 88 ALA A CA 1
ATOM 683 C C . ALA A 1 94 ? -26.103 27.639 -51.284 1.000 20.891 88 ALA A C 1
ATOM 684 O O . ALA A 1 94 ? -26.021 27.951 -50.093 1.000 20.826 88 ALA A O 1
ATOM 686 N N . GLU A 1 95 ? -27.221 27.808 -52.008 1.000 20.820 89 GLU A N 1
ATOM 687 C CA . GLU A 1 95 ? -28.456 28.293 -51.422 1.000 22.085 89 GLU A CA 1
ATOM 688 C C . GLU A 1 95 ? -28.869 27.417 -50.233 1.000 21.144 89 GLU A C 1
ATOM 689 O O . GLU A 1 95 ? -29.235 27.932 -49.169 1.000 20.147 89 GLU A O 1
ATOM 695 N N . ALA A 1 96 ? -28.806 26.099 -50.418 1.000 21.483 90 ALA A N 1
ATOM 696 C CA . ALA A 1 96 ? -29.214 25.166 -49.374 1.000 22.436 90 ALA A CA 1
ATOM 697 C C . ALA A 1 96 ? -28.294 25.288 -48.157 1.000 22.403 90 ALA A C 1
ATOM 698 O O . ALA A 1 96 ? -28.751 25.159 -47.026 1.000 21.187 90 ALA A O 1
ATOM 700 N N . MET A 1 97 ? -27.001 25.537 -48.384 1.000 21.468 91 MET A N 1
ATOM 701 C CA . MET A 1 97 ? -26.059 25.711 -47.295 1.000 21.679 91 MET A CA 1
ATOM 702 C C . MET A 1 97 ? -26.367 26.985 -46.488 1.000 22.855 91 MET A C 1
ATOM 703 O O . MET A 1 97 ? -26.275 26.981 -45.251 1.000 20.652 91 MET A O 1
ATOM 708 N N . ILE A 1 98 ? -26.718 28.075 -47.178 1.000 22.277 92 ILE A N 1
ATOM 709 C CA . ILE A 1 98 ? -27.099 29.314 -46.516 1.000 22.020 92 ILE A CA 1
ATOM 710 C C . ILE A 1 98 ? -28.336 29.080 -45.646 1.000 23.514 92 ILE A C 1
ATOM 711 O O . ILE A 1 98 ? -28.366 29.475 -44.477 1.000 23.664 92 ILE A O 1
ATOM 716 N N . LYS A 1 99 ? -29.347 28.459 -46.228 1.000 22.879 93 LYS A N 1
ATOM 717 C CA . LYS A 1 99 ? -30.594 28.206 -45.541 1.000 25.836 93 LYS A CA 1
ATOM 718 C C . LYS A 1 99 ? -30.358 27.313 -44.317 1.000 25.696 93 LYS A C 1
ATOM 719 O O . LYS A 1 99 ? -30.878 27.596 -43.249 1.000 25.451 93 LYS A O 1
ATOM 725 N N . ALA A 1 100 ? -29.582 26.231 -44.475 1.000 24.297 94 ALA A N 1
ATOM 726 C CA . ALA A 1 100 ? -29.342 25.305 -43.382 1.000 23.835 94 ALA A CA 1
ATOM 727 C C . ALA A 1 100 ? -28.541 26.003 -42.275 1.000 23.578 94 ALA A C 1
ATOM 728 O O . ALA A 1 100 ? -28.785 25.760 -41.093 1.000 22.281 94 ALA A O 1
ATOM 730 N N . SER A 1 101 ? -27.582 26.852 -42.668 1.000 21.834 95 SER A N 1
ATOM 731 C CA . SER A 1 101 ? -26.808 27.641 -41.716 1.000 22.338 95 SER A CA 1
ATOM 732 C C . SER A 1 101 ? -27.721 28.527 -40.868 1.000 22.912 95 SER A C 1
ATOM 733 O O . SER A 1 101 ? -27.557 28.609 -39.648 1.000 24.887 95 SER A O 1
ATOM 736 N N . LEU A 1 102 ? -28.639 29.236 -41.527 1.000 22.130 96 LEU A N 1
ATOM 737 C CA . LEU A 1 102 ? -29.541 30.128 -40.818 1.000 24.931 96 LEU A CA 1
ATOM 738 C C . LEU A 1 102 ? -30.361 29.327 -39.801 1.000 25.798 96 LEU A C 1
ATOM 739 O O . LEU A 1 102 ? -30.526 29.760 -38.667 1.000 27.078 96 LEU A O 1
ATOM 744 N N . ASP A 1 103 ? -30.907 28.197 -40.243 1.000 25.748 97 ASP A N 1
ATOM 745 C CA . ASP A 1 103 ? -31.715 27.339 -39.379 1.000 28.419 97 ASP A CA 1
ATOM 746 C C . ASP A 1 103 ? -30.889 26.859 -38.179 1.000 28.769 97 ASP A C 1
ATOM 747 O O . ASP A 1 103 ? -31.380 26.817 -37.054 1.000 27.770 97 ASP A O 1
ATOM 752 N N . TYR A 1 104 ? -29.632 26.479 -38.418 1.000 26.019 98 TYR A N 1
ATOM 753 C CA . TYR A 1 104 ? -28.752 26.014 -37.351 1.000 26.186 98 TYR A CA 1
ATOM 754 C C . TYR A 1 104 ? -28.560 27.087 -36.272 1.000 27.107 98 TYR A C 1
ATOM 755 O O . TYR A 1 104 ? -28.657 26.791 -35.080 1.000 25.917 98 TYR A O 1
ATOM 764 N N . PHE A 1 105 ? -28.215 28.302 -36.694 1.000 25.262 99 PHE A N 1
ATOM 765 C CA . PHE A 1 105 ? -27.943 29.392 -35.770 1.000 27.296 99 PHE A CA 1
ATOM 766 C C . PHE A 1 105 ? -29.209 29.726 -34.981 1.000 29.577 99 PHE A C 1
ATOM 767 O O . PHE A 1 105 ? -29.134 29.883 -33.763 1.000 29.902 99 PHE A O 1
ATOM 775 N N . LYS A 1 106 ? -30.352 29.812 -35.668 1.000 28.838 100 LYS A N 1
ATOM 776 C CA . LYS A 1 106 ? -31.617 30.109 -35.009 1.000 32.108 100 LYS A CA 1
ATOM 777 C C . LYS A 1 106 ? -31.955 29.055 -33.948 1.000 33.003 100 LYS A C 1
ATOM 778 O O . LYS A 1 106 ? -32.353 29.428 -32.842 1.000 33.318 100 LYS A O 1
ATOM 784 N N . GLU A 1 107 ? -31.766 27.768 -34.269 1.000 33.881 101 GLU A N 1
ATOM 785 C CA . GLU A 1 107 ? -32.012 26.699 -33.320 1.000 37.932 101 GLU A CA 1
ATOM 786 C C . GLU A 1 107 ? -31.080 26.796 -32.116 1.000 37.545 101 GLU A C 1
ATOM 787 O O . GLU A 1 107 ? -31.433 26.312 -31.052 1.000 38.856 101 GLU A O 1
ATOM 793 N N . ASN A 1 108 ? -29.899 27.395 -32.279 1.000 34.391 102 ASN A N 1
ATOM 794 C CA . ASN A 1 108 ? -28.949 27.549 -31.184 1.000 35.122 102 ASN A CA 1
ATOM 795 C C . ASN A 1 108 ? -29.048 28.924 -30.539 1.000 36.209 102 ASN A C 1
ATOM 796 O O . ASN A 1 108 ? -28.187 29.291 -29.759 1.000 34.213 102 ASN A O 1
ATOM 801 N N . ASP A 1 109 ? -30.086 29.685 -30.897 1.000 39.174 103 ASP A N 1
ATOM 802 C CA . ASP A 1 109 ? -30.367 31.018 -30.385 1.000 43.182 103 ASP A CA 1
ATOM 803 C C . ASP A 1 109 ? -29.247 32.011 -30.671 1.000 39.172 103 ASP A C 1
ATOM 804 O O . ASP A 1 109 ? -29.079 32.974 -29.934 1.000 41.630 103 ASP A O 1
ATOM 809 N N . ILE A 1 110 ? -28.514 31.793 -31.762 1.000 31.252 104 ILE A N 1
ATOM 810 C CA . ILE A 1 110 ? -27.469 32.697 -32.199 1.000 30.326 104 ILE A CA 1
ATOM 811 C C . ILE A 1 110 ? -28.089 33.631 -33.231 1.000 27.734 104 ILE A C 1
ATOM 812 O O . ILE A 1 110 ? -28.653 33.178 -34.228 1.000 29.327 104 ILE A O 1
ATOM 817 N N . GLY A 1 111 ? -27.979 34.937 -32.991 1.000 25.752 105 GLY A N 1
ATOM 818 C CA . GLY A 1 111 ? -28.676 35.913 -33.800 1.000 26.072 105 GLY A CA 1
ATOM 819 C C . GLY A 1 111 ? -29.880 36.499 -33.082 1.000 25.256 105 GLY A C 1
ATOM 820 O O . GLY A 1 111 ? -30.443 37.469 -33.549 1.000 24.985 105 GLY A O 1
ATOM 821 N N . PHE A 1 112 ? -30.289 35.887 -31.973 1.000 26.290 106 PHE A N 1
ATOM 822 C CA . PHE A 1 112 ? -31.432 36.351 -31.216 1.000 26.539 106 PHE A CA 1
ATOM 823 C C . PHE A 1 112 ? -31.001 37.550 -30.389 1.000 25.979 106 PHE A C 1
ATOM 824 O O . PHE A 1 112 ? -30.017 37.461 -29.654 1.000 27.804 106 PHE A O 1
ATOM 832 N N . VAL A 1 113 ? -31.725 38.660 -30.535 1.000 24.585 107 VAL A N 1
ATOM 833 C CA . VAL A 1 113 ? -31.347 39.923 -29.913 1.000 25.673 107 VAL A CA 1
ATOM 834 C C . VAL A 1 113 ? -32.418 40.247 -28.868 1.000 25.362 107 VAL A C 1
ATOM 835 O O . VAL A 1 113 ? -33.576 40.473 -29.221 1.000 25.214 107 VAL A O 1
ATOM 839 N N . GLY A 1 114 ? -32.014 40.219 -27.593 1.000 27.215 108 GLY A N 1
ATOM 840 C CA . GLY A 1 114 ? -32.904 40.406 -26.444 1.000 29.619 108 GLY A CA 1
ATOM 841 C C . GLY A 1 114 ? -33.742 41.681 -26.527 1.000 30.007 108 GLY A C 1
ATOM 842 O O . GLY A 1 114 ? -34.944 41.671 -26.270 1.000 32.337 108 GLY A O 1
ATOM 843 N N . ARG A 1 115 ? -33.105 42.781 -26.920 1.000 31.192 109 ARG A N 1
ATOM 844 C CA . ARG A 1 115 ? -33.757 44.077 -26.972 1.000 32.906 109 ARG A CA 1
ATOM 845 C C . ARG A 1 115 ? -35.034 44.017 -27.804 1.000 34.078 109 ARG A C 1
ATOM 846 O O . ARG A 1 115 ? -36.037 44.625 -27.432 1.000 35.873 109 ARG A O 1
ATOM 854 N N . VAL A 1 116 ? -35.013 43.288 -28.928 1.000 31.568 110 VAL A N 1
ATOM 855 C CA . VAL A 1 116 ? -36.129 43.319 -29.856 1.000 31.135 110 VAL A CA 1
ATOM 856 C C . VAL A 1 116 ? -36.883 41.995 -29.814 1.000 33.100 110 VAL A C 1
ATOM 857 O O . VAL A 1 116 ? -37.855 41.837 -30.545 1.000 36.024 110 VAL A O 1
ATOM 861 N N . GLN A 1 117 ? -36.407 41.042 -28.999 1.000 30.809 111 GLN A N 1
ATOM 862 C CA . GLN A 1 117 ? -37.005 39.721 -28.890 1.000 31.168 111 GLN A CA 1
ATOM 863 C C . GLN A 1 117 ? -37.195 39.074 -30.259 1.000 31.929 111 GLN A C 1
ATOM 864 O O . GLN A 1 117 ? -38.241 38.494 -30.551 1.000 31.140 111 GLN A O 1
ATOM 870 N N . ASP A 1 118 ? -36.144 39.126 -31.092 1.000 29.122 112 ASP A N 1
ATOM 871 C CA . ASP A 1 118 ? -36.243 38.561 -32.422 1.000 30.123 112 ASP A CA 1
ATOM 872 C C . ASP A 1 118 ? -34.830 38.386 -32.970 1.000 29.487 112 ASP A C 1
ATOM 873 O O . ASP A 1 118 ? -33.858 38.929 -32.417 1.000 26.434 112 ASP A O 1
ATOM 878 N N . TYR A 1 119 ? -34.762 37.621 -34.066 1.000 27.509 113 TYR A N 1
ATOM 879 C CA . TYR A 1 119 ? -33.515 37.372 -34.765 1.000 26.485 113 TYR A CA 1
ATOM 880 C C . TYR A 1 119 ? -33.114 38.617 -35.532 1.000 23.295 113 TYR A C 1
ATOM 881 O O . TYR A 1 119 ? -33.946 39.309 -36.079 1.000 25.910 113 TYR A O 1
ATOM 890 N N . ARG A 1 120 ? -31.824 38.880 -35.562 1.000 22.128 114 ARG A N 1
ATOM 891 C CA . ARG A 1 120 ? -31.265 39.937 -36.377 1.000 21.956 114 ARG A CA 1
ATOM 892 C C . ARG A 1 120 ? -30.031 39.358 -37.035 1.000 21.190 114 ARG A C 1
ATOM 893 O O . ARG A 1 120 ? -29.006 39.170 -36.376 1.000 22.695 114 ARG A O 1
ATOM 901 N N . ILE A 1 121 ? -30.153 39.054 -38.328 1.000 20.956 115 ILE A N 1
ATOM 902 C CA . ILE A 1 121 ? -29.057 38.432 -39.036 1.000 21.134 115 ILE A CA 1
ATOM 903 C C . ILE A 1 121 ? -28.687 39.327 -40.214 1.000 20.815 115 ILE A C 1
ATOM 904 O O . ILE A 1 121 ? -29.546 39.731 -41.001 1.000 21.641 115 ILE A O 1
ATOM 909 N N . GLY A 1 122 ? -27.402 39.650 -40.296 1.000 19.198 116 GLY A N 1
ATOM 910 C CA . GLY A 1 122 ? -26.893 40.376 -41.443 1.000 18.982 116 GLY A CA 1
ATOM 911 C C . GLY A 1 122 ? -26.000 39.494 -42.298 1.000 17.694 116 GLY A C 1
ATOM 912 O O . GLY A 1 122 ? -25.655 38.367 -41.922 1.000 18.839 116 GLY A O 1
ATOM 913 N N . MET A 1 123 ? -25.612 40.043 -43.451 1.000 17.179 117 MET A N 1
ATOM 914 C CA . MET A 1 123 ? -24.737 39.353 -44.374 1.000 17.228 117 MET A CA 1
ATOM 915 C C . MET A 1 123 ? -23.846 40.382 -45.054 1.000 16.717 117 MET A C 1
ATOM 916 O O . MET A 1 123 ? -24.298 41.448 -45.460 1.000 15.402 117 MET A O 1
ATOM 921 N N . THR A 1 124 ? -22.577 40.005 -45.190 1.000 16.791 118 THR A N 1
ATOM 922 C CA . THR A 1 124 ? -21.588 40.836 -45.863 1.000 17.468 118 THR A CA 1
ATOM 923 C C . THR A 1 124 ? -20.646 39.884 -46.590 1.000 18.534 118 THR A C 1
ATOM 924 O O . THR A 1 124 ? -20.589 38.702 -46.265 1.000 18.771 118 THR A O 1
ATOM 928 N N . GLY A 1 125 ? -19.914 40.414 -47.561 1.000 18.020 119 GLY A N 1
ATOM 929 C CA . GLY A 1 125 ? -18.947 39.627 -48.282 1.000 18.791 119 GLY A CA 1
ATOM 930 C C . GLY A 1 125 ? -18.196 40.488 -49.270 1.000 18.880 119 GLY A C 1
ATOM 931 O O . GLY A 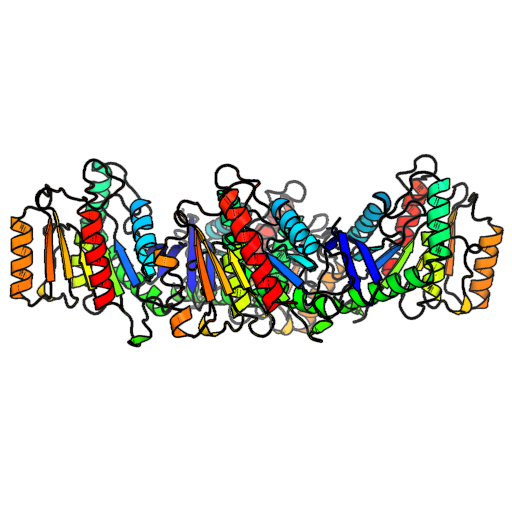1 125 ? -18.626 41.610 -49.556 1.000 18.764 119 GLY A O 1
ATOM 932 N N . PHE A 1 126 ? -17.113 39.926 -49.809 1.000 18.674 120 PHE A N 1
ATOM 933 C CA . PHE A 1 126 ? -16.171 40.660 -50.635 1.000 20.658 120 PHE A CA 1
ATOM 934 C C . PHE A 1 126 ? -16.004 39.987 -51.996 1.000 21.722 120 PHE A C 1
ATOM 935 O O . PHE A 1 126 ? -15.827 38.769 -52.032 1.000 21.074 120 PHE A O 1
ATOM 943 N N . CYS A 1 127 ? -15.974 40.764 -53.092 1.000 23.431 121 CYS A N 1
ATOM 944 C CA A CYS A 1 127 ? -15.673 40.219 -54.413 0.500 26.391 121 CYS A CA 1
ATOM 945 C CA B CYS A 1 127 ? -15.666 40.206 -54.415 0.500 25.815 121 CYS A CA 1
ATOM 946 C C . CYS A 1 127 ? -16.828 39.276 -54.795 1.000 26.800 121 CYS A C 1
ATOM 947 O O . CYS A 1 127 ? -17.997 39.665 -54.701 1.000 25.785 121 CYS A O 1
ATOM 952 N N . CYS A 1 128 ? -16.517 38.030 -55.164 1.000 27.239 122 CYS A N 1
ATOM 953 C CA . CYS A 1 128 ? -17.469 36.908 -55.251 1.000 29.750 122 CYS A CA 1
ATOM 954 C C . CYS A 1 128 ? -18.470 36.882 -54.085 1.000 24.980 122 CYS A C 1
ATOM 955 O O . CYS A 1 128 ? -19.669 36.612 -54.263 1.000 23.302 122 CYS A O 1
ATOM 958 N N . GLY A 1 129 ? -17.979 37.110 -52.856 1.000 20.863 123 GLY A N 1
ATOM 959 C CA . GLY A 1 129 ? -18.823 37.144 -51.672 1.000 19.757 123 GLY A CA 1
ATOM 960 C C . GLY A 1 129 ? -19.797 38.332 -51.635 1.000 18.221 123 GLY A C 1
ATOM 961 O O . GLY A 1 129 ? -20.856 38.231 -51.012 1.000 19.408 123 GLY A O 1
ATOM 962 N N . GLY A 1 130 ? -19.454 39.441 -52.307 1.000 17.730 124 GLY A N 1
ATOM 963 C CA . GLY A 1 130 ? -20.372 40.560 -52.483 1.000 18.180 124 GLY A CA 1
ATOM 964 C C . GLY A 1 130 ? -21.496 40.194 -53.438 1.000 18.016 124 GLY A C 1
ATOM 965 O O . GLY A 1 130 ? -22.659 40.494 -53.184 1.000 19.118 124 GLY A O 1
ATOM 966 N N . THR A 1 131 ? -21.145 39.518 -54.524 1.000 20.642 125 THR A N 1
ATOM 967 C CA . THR A 1 131 ? -22.140 38.986 -55.449 1.000 20.533 125 THR A CA 1
ATOM 968 C C . THR A 1 131 ? -23.107 38.084 -54.693 1.000 18.509 125 THR A C 1
ATOM 969 O O . THR A 1 131 ? -24.315 38.218 -54.827 1.000 18.019 125 THR A O 1
ATOM 973 N N . CYS A 1 132 ? -22.547 37.147 -53.915 1.000 18.779 126 CYS A N 1
ATOM 974 C CA . CYS A 1 132 ? -23.329 36.248 -53.092 1.000 18.537 126 CYS A CA 1
ATOM 975 C C . CYS A 1 132 ? -24.228 36.967 -52.092 1.000 17.402 126 CYS A C 1
ATOM 976 O O . CYS A 1 132 ? -25.329 36.521 -51.816 1.000 16.802 126 CYS A O 1
ATOM 979 N N . THR A 1 133 ? -23.744 38.069 -51.480 1.000 17.435 127 THR A N 1
ATOM 980 C CA . THR A 1 133 ? -24.547 38.819 -50.539 1.000 17.070 127 THR A CA 1
ATOM 981 C C . THR A 1 133 ? -25.805 39.367 -51.228 1.000 16.985 127 THR A C 1
ATOM 982 O O . THR A 1 133 ? -26.913 39.302 -50.683 1.000 17.740 127 THR A O 1
ATOM 986 N N . TRP A 1 134 ? -25.637 39.980 -52.406 1.000 17.135 128 TRP A N 1
ATOM 987 C CA . TRP A 1 134 ? -26.790 40.464 -53.157 1.000 17.792 128 TRP A CA 1
ATOM 988 C C . TRP A 1 134 ? -27.725 39.298 -53.508 1.000 17.604 128 TRP A C 1
ATOM 989 O O . TRP A 1 134 ? -28.936 39.375 -53.326 1.000 19.314 128 TRP A O 1
ATOM 1000 N N . TYR A 1 135 ? -27.152 38.225 -54.059 1.000 17.901 129 TYR A N 1
ATOM 1001 C CA . TYR A 1 135 ? -27.944 37.099 -54.543 1.000 18.169 129 TYR A CA 1
ATOM 1002 C C . TYR A 1 135 ? -28.744 36.454 -53.409 1.000 18.654 129 TYR A C 1
ATOM 1003 O O . TYR A 1 135 ? -29.960 36.268 -53.513 1.000 18.141 129 TYR A O 1
ATOM 1012 N N . PHE A 1 136 ? -28.071 36.106 -52.306 1.000 18.872 130 PHE A N 1
ATOM 1013 C CA . PHE A 1 136 ? -28.736 35.431 -51.208 1.000 19.596 130 PHE A CA 1
ATOM 1014 C C . PHE A 1 136 ? -29.668 36.393 -50.487 1.000 20.711 130 PHE A C 1
ATOM 1015 O O . PHE A 1 136 ? -30.721 35.967 -49.991 1.000 20.844 130 PHE A O 1
ATOM 1023 N N . GLY A 1 137 ? -29.313 37.691 -50.458 1.000 21.003 131 GLY A N 1
ATOM 1024 C CA . GLY A 1 137 ? -30.206 38.698 -49.923 1.000 20.698 131 GLY A CA 1
ATOM 1025 C C . GLY A 1 137 ? -31.558 38.748 -50.645 1.000 22.864 131 GLY A C 1
ATOM 1026 O O . GLY A 1 137 ? -32.595 38.966 -50.023 1.000 22.893 131 GLY A O 1
ATOM 1027 N N . ALA A 1 138 ? -31.533 38.561 -51.964 1.000 22.602 132 ALA A N 1
ATOM 1028 C CA . ALA A 1 138 ? -32.750 38.532 -52.763 1.000 23.267 132 ALA A CA 1
ATOM 1029 C C . ALA A 1 138 ? -33.484 37.188 -52.625 1.000 24.504 132 ALA A C 1
ATOM 1030 O O . ALA A 1 138 ? -34.713 37.173 -52.516 1.000 26.230 132 ALA A O 1
ATOM 1032 N N . LYS A 1 139 ? -32.731 36.080 -52.557 1.000 23.576 133 LYS A N 1
ATOM 1033 C CA . LYS A 1 139 ? -33.314 34.749 -52.458 1.000 25.338 133 LYS A CA 1
ATOM 1034 C C . LYS A 1 139 ? -33.968 34.520 -51.087 1.000 25.347 133 LYS A C 1
ATOM 1035 O O . LYS A 1 139 ? -34.990 33.850 -51.006 1.000 26.331 133 LYS A O 1
ATOM 1041 N N . PHE A 1 140 ? -33.361 35.029 -50.006 1.000 23.296 134 PHE A N 1
ATOM 1042 C CA . PHE A 1 140 ? -33.816 34.755 -48.649 1.000 24.080 134 PHE A CA 1
ATOM 1043 C C . PHE A 1 140 ? -34.278 36.060 -47.992 1.000 25.561 134 PHE A C 1
ATOM 1044 O O . PHE A 1 140 ? -33.872 36.417 -46.878 1.000 24.771 134 PHE A O 1
ATOM 1052 N N . SER A 1 141 ? -35.205 36.734 -48.666 1.000 26.196 135 SER A N 1
ATOM 1053 C CA . SER A 1 141 ? -35.523 38.107 -48.314 1.000 26.939 135 SER A CA 1
ATOM 1054 C C . SER A 1 141 ? -36.281 38.198 -46.991 1.000 28.857 135 SER A C 1
ATOM 1055 O O . SER A 1 141 ? -36.433 39.291 -46.473 1.000 30.086 135 SER A O 1
ATOM 1058 N N . ASP A 1 142 ? -36.813 37.091 -46.452 1.000 28.000 136 ASP A N 1
ATOM 1059 C CA . ASP A 1 142 ? -37.453 37.184 -45.145 1.000 31.274 136 ASP A CA 1
ATOM 1060 C C . ASP A 1 142 ? -36.451 36.949 -44.001 1.000 29.649 136 ASP A C 1
ATOM 1061 O O . ASP A 1 142 ? -36.829 37.052 -42.840 1.000 30.806 136 ASP A O 1
ATOM 1066 N N . GLU A 1 143 ? -35.179 36.657 -44.306 1.000 26.359 137 GLU A N 1
ATOM 1067 C CA . GLU A 1 143 ? -34.252 36.210 -43.281 1.000 25.269 137 GLU A CA 1
ATOM 1068 C C . GLU A 1 143 ? -33.283 37.296 -42.825 1.000 24.021 137 GLU A C 1
ATOM 1069 O O . GLU A 1 143 ? -32.808 37.227 -41.692 1.000 24.815 137 GLU A O 1
ATOM 1075 N N . PHE A 1 144 ? -32.936 38.250 -43.701 1.000 22.442 138 PHE A N 1
ATOM 1076 C CA . PHE A 1 144 ? -31.863 39.188 -43.396 1.000 21.123 138 PHE A CA 1
ATOM 1077 C C . PHE A 1 144 ? -32.398 40.548 -42.975 1.000 21.266 138 PHE A C 1
ATOM 1078 O O . PHE A 1 144 ? -33.339 41.077 -43.582 1.000 21.959 138 PHE A O 1
ATOM 1086 N N . SER A 1 145 ? -31.729 41.158 -41.979 1.000 21.316 139 SER A N 1
ATOM 1087 C CA . SER A 1 145 ? -32.086 42.501 -41.531 1.000 21.370 139 SER A CA 1
ATOM 1088 C C . SER A 1 145 ? -31.073 43.547 -42.017 1.000 20.782 139 SER A C 1
ATOM 1089 O O . SER A 1 145 ? -31.314 44.731 -41.786 1.000 21.207 139 SER A O 1
ATOM 1092 N N . ALA A 1 146 ? -29.966 43.121 -42.657 1.000 18.344 140 ALA A N 1
ATOM 1093 C CA . ALA A 1 146 ? -28.983 44.053 -43.198 1.000 17.817 140 ALA A CA 1
ATOM 1094 C C . ALA A 1 146 ? -28.047 43.346 -44.165 1.000 16.831 140 ALA A C 1
ATOM 1095 O O . ALA A 1 146 ? -27.656 42.199 -43.910 1.000 16.128 140 ALA A O 1
ATOM 1097 N N . LEU A 1 147 ? -27.697 44.029 -45.270 1.000 16.291 141 LEU A N 1
ATOM 1098 C CA . LEU A 1 147 ? -26.796 43.487 -46.284 1.000 16.575 141 LEU A CA 1
ATOM 1099 C C . LEU A 1 147 ? -25.672 44.478 -46.553 1.000 16.343 141 LEU A C 1
ATOM 1100 O O . LEU A 1 147 ? -25.939 45.671 -46.738 1.000 16.454 141 LEU A O 1
ATOM 1105 N N . ALA A 1 148 ? -24.434 43.978 -46.621 1.000 15.655 142 ALA A N 1
ATOM 1106 C CA . ALA A 1 148 ? -23.300 44.847 -46.919 1.000 16.154 142 ALA A CA 1
ATOM 1107 C C . ALA A 1 148 ? -22.376 44.191 -47.946 1.000 16.098 142 ALA A C 1
ATOM 1108 O O . ALA A 1 148 ? -21.266 43.737 -47.628 1.000 15.485 142 ALA A O 1
ATOM 1110 N N . PRO A 1 149 ? -22.776 44.182 -49.241 1.000 16.369 143 PRO A N 1
ATOM 1111 C CA . PRO A 1 149 ? -21.915 43.648 -50.299 1.000 16.483 143 PRO A CA 1
ATOM 1112 C C . PRO A 1 149 ? -20.785 44.600 -50.664 1.000 16.678 143 PRO A C 1
ATOM 1113 O O . PRO A 1 149 ? -21.046 45.737 -51.023 1.000 17.286 143 PRO A O 1
ATOM 1117 N N . TYR A 1 150 ? -19.555 44.089 -50.651 1.000 16.652 144 TYR A N 1
ATOM 1118 C CA . TYR A 1 150 ? -18.386 44.826 -51.080 1.000 17.223 144 TYR A CA 1
ATOM 1119 C C . TYR A 1 150 ? -17.954 44.374 -52.473 1.000 17.906 144 TYR A C 1
ATOM 1120 O O . TYR A 1 150 ? -17.588 43.214 -52.659 1.000 17.321 144 TYR A O 1
ATOM 1129 N N . TYR A 1 151 ? -17.981 45.328 -53.409 1.000 17.893 145 TYR A N 1
ATOM 1130 C CA . TYR A 1 151 ? -17.506 45.218 -54.777 1.000 19.608 145 TYR A CA 1
ATOM 1131 C C . TYR A 1 151 ? -17.877 43.865 -55.388 1.000 22.297 145 TYR A C 1
ATOM 1132 O O . TYR A 1 151 ? -17.034 43.175 -55.947 1.000 22.562 145 TYR A O 1
ATOM 1141 N N . GLY A 1 152 ? -19.161 43.533 -55.319 1.000 25.766 146 GLY A N 1
ATOM 1142 C CA . GLY A 1 152 ? -19.678 42.391 -56.046 1.000 30.178 146 GLY A CA 1
ATOM 1143 C C . GLY A 1 152 ? -19.916 42.735 -57.516 1.000 30.055 146 GLY A C 1
ATOM 1144 O O . GLY A 1 152 ? -20.067 43.903 -57.874 1.000 28.007 146 GLY A O 1
ATOM 1145 N N . LEU A 1 153 ? -19.931 41.695 -58.352 1.000 32.198 147 LEU A N 1
ATOM 1146 C CA . LEU A 1 153 ? -20.291 41.802 -59.757 1.000 31.717 147 LEU A CA 1
ATOM 1147 C C . LEU A 1 153 ? -21.793 41.580 -59.894 1.000 29.208 147 LEU A C 1
ATOM 1148 O O . LEU A 1 153 ? -22.353 40.728 -59.210 1.000 28.224 147 LEU A O 1
ATOM 1153 N N . TYR A 1 154 ? -22.426 42.331 -60.793 1.000 27.143 148 TYR A N 1
ATOM 1154 C CA . TYR A 1 154 ? -23.860 42.254 -60.994 1.000 27.437 148 TYR A CA 1
ATOM 1155 C C . TYR A 1 154 ? -24.200 41.376 -62.204 1.000 32.212 148 TYR A C 1
ATOM 1156 O O . TYR A 1 154 ? -25.368 41.059 -62.396 1.000 36.055 148 TYR A O 1
ATOM 1165 N N . SER A 1 155 ? -23.174 40.977 -62.967 1.000 32.860 149 SER A N 1
ATOM 1166 C CA . SER A 1 155 ? -23.343 40.316 -64.256 1.000 37.931 149 SER A CA 1
ATOM 1167 C C . SER A 1 155 ? -23.115 38.797 -64.178 1.000 38.676 149 SER A C 1
ATOM 1168 O O . SER A 1 155 ? -23.202 38.122 -65.195 1.000 43.373 149 SER A O 1
ATOM 1171 N N . LEU A 1 156 ? -22.816 38.258 -62.990 1.000 36.328 150 LEU A N 1
ATOM 1172 C CA . LEU A 1 156 ? -22.484 36.852 -62.839 1.000 36.020 150 LEU A CA 1
ATOM 1173 C C . LEU A 1 156 ? -23.742 36.028 -62.621 1.000 34.095 150 LEU A C 1
ATOM 1174 O O . LEU A 1 156 ? -23.944 35.032 -63.289 1.000 33.491 150 LEU A O 1
ATOM 1179 N N . VAL A 1 157 ? -24.550 36.408 -61.639 1.000 29.164 151 VAL A N 1
ATOM 1180 C CA . VAL A 1 157 ? -25.745 35.668 -61.289 1.000 30.448 151 VAL A CA 1
ATOM 1181 C C . VAL A 1 157 ? -26.908 36.656 -61.294 1.000 29.901 151 VAL A C 1
ATOM 1182 O O . VAL A 1 157 ? -26.702 37.843 -61.070 1.000 27.321 151 VAL A O 1
ATOM 1186 N N . PRO A 1 158 ? -28.153 36.193 -61.550 1.000 29.809 152 PRO A N 1
ATOM 1187 C CA . PRO A 1 158 ? -29.313 37.083 -61.594 1.000 30.312 152 PRO A CA 1
ATOM 1188 C C . PRO A 1 158 ? -29.668 37.602 -60.208 1.000 29.822 152 PRO A C 1
ATOM 1189 O O . PRO A 1 158 ? -29.940 36.819 -59.297 1.000 29.527 152 PRO A O 1
ATOM 1193 N N . ILE A 1 159 ? -29.631 38.928 -60.031 1.000 29.506 153 ILE A N 1
ATOM 1194 C CA . ILE A 1 159 ? -30.019 39.532 -58.760 1.000 26.415 153 ILE A CA 1
ATOM 1195 C C . ILE A 1 159 ? -31.431 40.073 -58.900 1.000 25.845 153 ILE A C 1
ATOM 1196 O O . ILE A 1 159 ? -31.659 40.967 -59.697 1.000 25.576 153 ILE A O 1
ATOM 1201 N N . ASP A 1 160 ? -32.383 39.534 -58.137 1.000 24.938 154 ASP A N 1
ATOM 1202 C CA . ASP A 1 160 ? -33.769 39.974 -58.202 1.000 26.777 154 ASP A CA 1
ATOM 1203 C C . ASP A 1 160 ? -33.925 41.133 -57.216 1.000 26.004 154 ASP A C 1
ATOM 1204 O O . ASP A 1 160 ? -34.355 40.922 -56.087 1.000 23.400 154 ASP A O 1
ATOM 1209 N N . PHE A 1 161 ? -33.619 42.347 -57.686 1.000 27.054 155 PHE A N 1
ATOM 1210 C CA . PHE A 1 161 ? -33.705 43.548 -56.862 1.000 27.571 155 PHE A CA 1
ATOM 1211 C C . PHE A 1 161 ? -35.119 43.701 -56.296 1.000 28.274 155 PHE A C 1
ATOM 1212 O O . PHE A 1 161 ? -35.277 44.179 -55.170 1.000 29.919 155 PHE A O 1
ATOM 1220 N N . SER A 1 162 ? -36.131 43.252 -57.041 1.000 27.151 156 SER A N 1
ATOM 1221 C CA . SER A 1 162 ? -37.519 43.449 -56.625 1.000 28.645 156 SER A CA 1
ATOM 1222 C C . SER A 1 162 ? -37.833 42.669 -55.349 1.000 27.859 156 SER A C 1
ATOM 1223 O O . SER A 1 162 ? -38.794 42.979 -54.668 1.000 28.522 156 SER A O 1
ATOM 1226 N N . ALA A 1 163 ? -37.030 41.644 -55.026 1.000 27.140 157 ALA A N 1
ATOM 1227 C CA . ALA A 1 163 ? -37.301 40.782 -53.887 1.000 27.715 157 ALA A CA 1
ATOM 1228 C C . ALA A 1 163 ? -36.595 41.248 -52.617 1.000 27.713 157 ALA A C 1
ATOM 1229 O O . ALA A 1 163 ? -36.888 40.717 -51.552 1.000 30.076 157 ALA A O 1
ATOM 1231 N N . ILE A 1 164 ? -35.598 42.142 -52.731 1.000 26.300 158 ILE A N 1
ATOM 1232 C CA . ILE A 1 164 ? -34.763 42.509 -51.589 1.000 25.811 158 ILE A CA 1
ATOM 1233 C C . ILE A 1 164 ? -35.600 43.311 -50.597 1.000 26.254 158 ILE A C 1
ATOM 1234 O O . ILE A 1 164 ? -36.241 44.283 -50.982 1.000 26.889 158 ILE A O 1
ATOM 1239 N N . LYS A 1 165 ? -35.579 42.904 -49.323 1.000 24.696 159 LYS A N 1
ATOM 1240 C CA . LYS A 1 165 ? -36.328 43.604 -48.292 1.000 27.555 159 LYS A CA 1
ATOM 1241 C C . LYS A 1 165 ? -35.412 44.229 -47.244 1.000 27.105 159 LYS A C 1
ATOM 1242 O O . LYS A 1 165 ? -35.853 45.112 -46.502 1.000 29.759 159 LYS A O 1
ATOM 1248 N N . ALA A 1 166 ? -34.153 43.803 -47.164 1.000 23.565 160 ALA A N 1
ATOM 1249 C CA . ALA A 1 166 ? -33.241 44.369 -46.172 1.000 23.642 160 ALA A CA 1
ATOM 1250 C C . ALA A 1 166 ? -32.673 45.699 -46.650 1.000 21.632 160 ALA A C 1
ATOM 1251 O O . ALA A 1 166 ? -32.563 45.939 -47.847 1.000 22.881 160 ALA A O 1
ATOM 1253 N N . PRO A 1 167 ? -32.231 46.589 -45.732 1.000 21.366 161 PRO A N 1
ATOM 1254 C CA . PRO A 1 167 ? -31.375 47.706 -46.105 1.000 20.382 161 PRO A CA 1
ATOM 1255 C C . PRO A 1 167 ? -30.018 47.194 -46.572 1.000 19.951 161 PRO A C 1
ATOM 1256 O O . PRO A 1 167 ? -29.536 46.176 -46.069 1.000 17.985 161 PRO A O 1
ATOM 1260 N N . VAL A 1 168 ? -29.415 47.928 -47.509 1.000 19.871 162 VAL A N 1
ATOM 1261 C CA . VAL A 1 168 ? -28.181 47.537 -48.171 1.000 19.188 162 VAL A CA 1
ATOM 1262 C C . VAL A 1 168 ? -27.177 48.684 -48.067 1.000 20.102 162 VAL A C 1
ATOM 1263 O O . VAL A 1 168 ? -27.498 49.838 -48.307 1.000 21.002 162 VAL A O 1
ATOM 1267 N N . LEU A 1 169 ? -25.950 48.336 -47.682 1.000 18.900 163 LEU A N 1
ATOM 1268 C CA . LEU A 1 169 ? -24.791 49.213 -47.812 1.000 19.495 163 LEU A CA 1
ATOM 1269 C C . LEU A 1 169 ? -23.857 48.592 -48.853 1.000 19.036 163 LEU A C 1
ATOM 1270 O O . LEU A 1 169 ? -23.192 47.608 -48.576 1.000 18.458 163 LEU A O 1
ATOM 1275 N N . ALA A 1 170 ? -23.855 49.138 -50.066 1.000 18.758 164 ALA A N 1
ATOM 1276 C CA . ALA A 1 170 ? -23.091 48.552 -51.155 1.000 18.759 164 ALA A CA 1
ATOM 1277 C C . ALA A 1 170 ? -21.817 49.348 -51.369 1.000 19.465 164 ALA A C 1
ATOM 1278 O O . ALA A 1 170 ? -21.887 50.512 -51.762 1.000 22.521 164 ALA A O 1
ATOM 1280 N N . VAL A 1 171 ? -20.667 48.695 -51.193 1.000 17.950 165 VAL A N 1
ATOM 1281 C CA . VAL A 1 171 ? -19.385 49.361 -51.275 1.000 17.757 165 VAL A CA 1
ATOM 1282 C C . VAL A 1 171 ? -18.741 49.066 -52.623 1.000 17.731 165 VAL A C 1
ATOM 1283 O O . VAL A 1 171 ? -18.692 47.919 -53.054 1.000 16.939 165 VAL A O 1
ATOM 1287 N N . HIS A 1 172 ? -18.265 50.118 -53.316 1.000 17.340 166 HIS A N 1
ATOM 1288 C CA . HIS A 1 172 ? -17.640 49.954 -54.623 1.000 17.682 166 HIS A CA 1
ATOM 1289 C C . HIS A 1 172 ? -16.336 50.726 -54.675 1.000 18.536 166 HIS A C 1
ATOM 1290 O O . HIS A 1 172 ? -16.175 51.724 -53.962 1.000 17.921 166 HIS A O 1
ATOM 1297 N N . ALA A 1 173 ? -15.432 50.242 -55.546 1.000 19.827 167 ALA A N 1
ATOM 1298 C CA . ALA A 1 173 ? -14.162 50.881 -55.792 1.000 21.504 167 ALA A CA 1
ATOM 1299 C C . ALA A 1 173 ? -14.231 51.677 -57.098 1.000 23.976 167 ALA A C 1
ATOM 1300 O O . ALA A 1 173 ? -14.681 51.162 -58.118 1.000 26.571 167 ALA A O 1
ATOM 1302 N N . GLY A 1 174 ? -13.735 52.915 -57.066 1.000 25.281 168 GLY A N 1
ATOM 1303 C CA . GLY A 1 174 ? -13.873 53.830 -58.198 1.000 25.797 168 GLY A CA 1
ATOM 1304 C C . GLY A 1 174 ? -13.129 53.365 -59.455 1.000 26.738 168 GLY A C 1
ATOM 1305 O O . GLY A 1 174 ? -13.552 53.659 -60.568 1.000 25.049 168 GLY A O 1
ATOM 1306 N N . LYS A 1 175 ? -11.999 52.675 -59.256 1.000 28.160 169 LYS A N 1
ATOM 1307 C CA . LYS A 1 175 ? -11.178 52.175 -60.348 1.000 31.695 169 LYS A CA 1
ATOM 1308 C C . LYS A 1 175 ? -11.188 50.649 -60.382 1.000 31.402 169 LYS A C 1
ATOM 1309 O O . LYS A 1 175 ? -10.170 50.028 -60.636 1.000 33.544 169 LYS A O 1
ATOM 1315 N N . ASP A 1 176 ? -12.350 50.052 -60.154 1.000 30.082 170 ASP A N 1
ATOM 1316 C CA . ASP A 1 176 ? -12.480 48.610 -60.134 1.000 29.085 170 ASP A CA 1
ATOM 1317 C C . ASP A 1 176 ? -12.392 48.077 -61.563 1.000 31.606 170 ASP A C 1
ATOM 1318 O O . ASP A 1 176 ? -13.251 48.380 -62.380 1.000 31.358 170 ASP A O 1
ATOM 1323 N N . ALA A 1 177 ? -11.408 47.213 -61.821 1.000 34.102 171 ALA A N 1
ATOM 1324 C CA . ALA A 1 177 ? -11.186 46.660 -63.151 1.000 40.263 171 ALA A CA 1
ATOM 1325 C C . ALA A 1 177 ? -12.263 45.641 -63.531 1.000 38.824 171 ALA A C 1
ATOM 1326 O O . ALA A 1 177 ? -12.452 45.365 -64.715 1.000 43.483 171 ALA A O 1
ATOM 1328 N N . PHE A 1 178 ? -12.955 45.060 -62.545 1.000 32.738 172 PHE A N 1
ATOM 1329 C CA . PHE A 1 178 ? -13.887 43.971 -62.804 1.000 33.847 172 PHE A CA 1
ATOM 1330 C C . PHE A 1 178 ? -15.336 44.446 -62.757 1.000 35.773 172 PHE A C 1
ATOM 1331 O O . PHE A 1 178 ? -16.217 43.733 -63.235 1.000 33.577 172 PHE A O 1
ATOM 1339 N N . VAL A 1 179 ? -15.580 45.623 -62.154 1.000 33.193 173 VAL A N 1
ATOM 1340 C CA . VAL A 1 179 ? -16.926 46.141 -61.979 1.000 33.641 173 VAL A CA 1
ATOM 1341 C C . VAL A 1 179 ? -16.928 47.571 -62.491 1.000 33.190 173 VAL A C 1
ATOM 1342 O O . VAL A 1 179 ? -16.613 48.499 -61.743 1.000 36.728 173 VAL A O 1
ATOM 1346 N N . PRO A 1 180 ? -17.263 47.799 -63.769 1.000 34.994 174 PRO A N 1
ATOM 1347 C CA . PRO A 1 180 ? -17.289 49.160 -64.320 1.000 36.290 174 PRO A CA 1
ATOM 1348 C C . PRO A 1 180 ? -18.300 50.022 -63.568 1.000 34.490 174 PRO A C 1
ATOM 1349 O O . PRO A 1 180 ? -19.324 49.521 -63.107 1.000 32.786 174 PRO A O 1
ATOM 1353 N N . LEU A 1 181 ? -18.022 51.323 -63.480 1.000 33.069 175 LEU A N 1
ATOM 1354 C CA . LEU A 1 181 ? -18.961 52.243 -62.870 1.000 33.119 175 LEU A CA 1
ATOM 1355 C C . LEU A 1 181 ? -20.333 52.183 -63.539 1.000 33.982 175 LEU A C 1
ATOM 1356 O O . LEU A 1 181 ? -21.338 52.363 -62.856 1.000 31.353 175 LEU A O 1
ATOM 1361 N N . SER A 1 182 ? -20.402 51.871 -64.841 1.000 34.682 176 SER A N 1
ATOM 1362 C CA . SER A 1 182 ? -21.686 51.778 -65.525 1.000 35.663 176 SER A CA 1
ATOM 1363 C C . SER A 1 182 ? -22.558 50.675 -64.916 1.000 32.779 176 SER A C 1
ATOM 1364 O O . SER A 1 182 ? -23.773 50.783 -64.897 1.000 33.374 176 SER A O 1
ATOM 1367 N N . GLU A 1 183 ? -21.943 49.608 -64.403 1.000 32.226 177 GLU A N 1
ATOM 1368 C CA . GLU A 1 183 ? -22.683 48.529 -63.768 1.000 32.480 177 GLU A CA 1
ATOM 1369 C C . GLU A 1 183 ? -23.225 48.985 -62.405 1.000 29.627 177 GLU A C 1
ATOM 1370 O O . GLU A 1 183 ? -24.320 48.595 -62.006 1.000 27.257 177 GLU A O 1
ATOM 1376 N N . VAL A 1 184 ? -22.446 49.778 -61.680 1.000 27.450 178 VAL A N 1
ATOM 1377 C CA . VAL A 1 184 ? -22.889 50.282 -60.386 1.000 27.126 178 VAL A CA 1
ATOM 1378 C C . VAL A 1 184 ? -24.092 51.205 -60.599 1.000 28.264 178 VAL A C 1
ATOM 1379 O O . VAL A 1 184 ? -25.092 51.105 -59.882 1.000 28.947 178 VAL A O 1
ATOM 1383 N N . LEU A 1 185 ? -23.990 52.091 -61.593 1.000 29.763 179 LEU A N 1
ATOM 1384 C CA . LEU A 1 185 ? -25.088 52.971 -61.989 1.000 35.981 179 LEU A CA 1
ATOM 1385 C C . LEU A 1 185 ? -26.373 52.174 -62.215 1.000 31.972 179 LEU A C 1
ATOM 1386 O O . LEU A 1 185 ? -27.445 52.562 -61.747 1.000 32.109 179 LEU A O 1
ATOM 1391 N N . LYS A 1 186 ? -26.266 51.066 -62.952 1.000 32.262 180 LYS A N 1
ATOM 1392 C CA . LYS A 1 186 ? -27.428 50.258 -63.292 1.000 32.818 180 LYS A CA 1
ATOM 1393 C C . LYS A 1 186 ? -28.046 49.672 -62.022 1.000 29.792 180 LYS A C 1
ATOM 1394 O O . LYS A 1 186 ? -29.258 49.595 -61.902 1.000 27.763 180 LYS A O 1
ATOM 1400 N N . ALA A 1 187 ? -27.203 49.237 -61.075 1.000 28.022 181 ALA A N 1
ATOM 1401 C CA . ALA A 1 187 ? -27.689 48.706 -59.817 1.000 27.704 181 ALA A CA 1
ATOM 1402 C C . ALA A 1 187 ? -28.423 49.791 -59.030 1.000 27.296 181 ALA A C 1
ATOM 1403 O O . ALA A 1 187 ? -29.476 49.530 -58.462 1.000 25.914 181 ALA A O 1
ATOM 1405 N N . ILE A 1 188 ? -27.896 51.023 -59.026 1.000 28.423 182 ILE A N 1
ATOM 1406 C CA . ILE A 1 188 ? -28.575 52.116 -58.336 1.000 28.746 182 ILE A CA 1
ATOM 1407 C C . ILE A 1 188 ? -29.962 52.314 -58.944 1.000 27.829 182 ILE A C 1
ATOM 1408 O O . ILE A 1 188 ? -30.958 52.496 -58.227 1.000 27.526 182 ILE A O 1
ATOM 1413 N N . GLU A 1 189 ? -30.021 52.274 -60.280 1.000 30.677 183 GLU A N 1
ATOM 1414 C CA . GLU A 1 189 ? -31.274 52.539 -60.974 1.000 32.310 183 GLU A CA 1
ATOM 1415 C C . GLU A 1 189 ? -32.296 51.448 -60.654 1.000 31.035 183 GLU A C 1
ATOM 1416 O O . GLU A 1 189 ? -33.484 51.742 -60.516 1.000 29.029 183 GLU A O 1
ATOM 1422 N N . GLU A 1 190 ? -31.855 50.187 -60.533 1.000 28.615 184 GLU A N 1
ATOM 1423 C CA . GLU A 1 190 ? -32.747 49.110 -60.153 1.000 28.329 184 GLU A CA 1
ATOM 1424 C C . GLU A 1 190 ? -33.243 49.319 -58.727 1.000 27.608 184 GLU A C 1
ATOM 1425 O O . GLU A 1 190 ? -34.407 49.124 -58.445 1.000 28.470 184 GLU A O 1
ATOM 1431 N N . CYS A 1 191 ? -32.350 49.697 -57.806 1.000 26.012 185 CYS A N 1
ATOM 1432 C CA . CYS A 1 191 ? -32.759 49.969 -56.438 1.000 25.043 185 CYS A CA 1
ATOM 1433 C C . CYS A 1 191 ? -33.783 51.106 -56.397 1.000 26.985 185 CYS A C 1
ATOM 1434 O O . CYS A 1 191 ? -34.762 51.020 -55.645 1.000 28.215 185 CYS A O 1
ATOM 1437 N N . ASN A 1 192 ? -33.568 52.156 -57.191 1.000 27.588 186 ASN A N 1
ATOM 1438 C CA . ASN A 1 192 ? -34.535 53.241 -57.298 1.000 30.590 186 ASN A CA 1
ATOM 1439 C C . ASN A 1 192 ? -35.901 52.694 -57.732 1.000 32.750 186 ASN A C 1
ATOM 1440 O O . ASN A 1 192 ? -36.931 53.015 -57.153 1.000 35.261 186 ASN A O 1
ATOM 1445 N N . LYS A 1 193 ? -35.876 51.863 -58.768 1.000 33.934 187 LYS A N 1
ATOM 1446 C CA . LYS A 1 193 ? -37.081 51.358 -59.419 1.000 36.182 187 LYS A CA 1
ATOM 1447 C C . LYS A 1 193 ? -37.918 50.499 -58.472 1.000 34.250 187 LYS A C 1
ATOM 1448 O O . LYS A 1 193 ? -39.136 50.619 -58.461 1.000 31.943 187 LYS A O 1
ATOM 1454 N N . TYR A 1 194 ? -37.276 49.648 -57.660 1.000 31.322 188 TYR A N 1
ATOM 1455 C CA . TYR A 1 194 ? -38.007 48.684 -56.847 1.000 33.590 188 TYR A CA 1
ATOM 1456 C C . TYR A 1 194 ? -38.094 49.079 -55.373 1.000 33.774 188 TYR A C 1
ATOM 1457 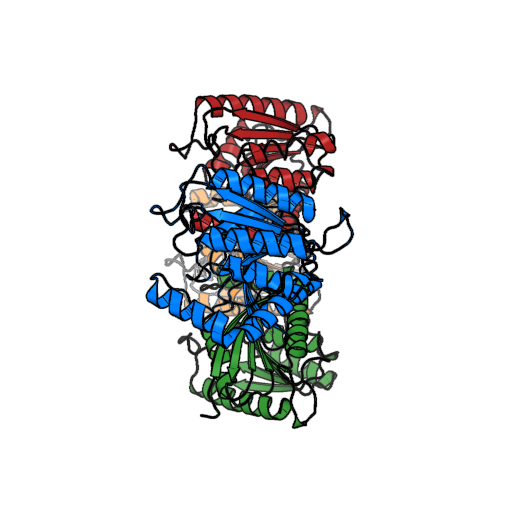O O . TYR A 1 194 ? -38.612 48.307 -54.565 1.000 33.911 188 TYR A O 1
ATOM 1466 N N . GLY A 1 195 ? -37.631 50.274 -55.011 1.000 33.410 189 GLY A N 1
ATOM 1467 C CA . GLY A 1 195 ? -37.773 50.758 -53.645 1.000 32.411 189 GLY A CA 1
ATOM 1468 C C . GLY A 1 195 ? -36.799 50.078 -52.671 1.000 32.457 189 GLY A C 1
ATOM 1469 O O . GLY A 1 195 ? -37.075 49.997 -51.475 1.000 34.354 189 GLY A O 1
ATOM 1470 N N . VAL A 1 196 ? -35.648 49.611 -53.165 1.000 27.133 190 VAL A N 1
ATOM 1471 C CA . VAL A 1 196 ? -34.664 48.992 -52.290 1.000 28.597 190 VAL A CA 1
ATOM 1472 C C . VAL A 1 196 ? -33.961 50.095 -51.502 1.000 27.927 190 VAL A C 1
ATOM 1473 O O . VAL A 1 196 ? -33.508 51.085 -52.075 1.000 26.373 190 VAL A O 1
ATOM 1477 N N . LYS A 1 197 ? -33.884 49.915 -50.177 1.000 27.893 191 LYS A N 1
ATOM 1478 C CA . LYS A 1 197 ? -33.244 50.879 -49.296 1.000 30.479 191 LYS A CA 1
ATOM 1479 C C . LYS A 1 197 ? -31.734 50.645 -49.321 1.000 26.535 191 LYS A C 1
ATOM 1480 O O . LYS A 1 197 ? -31.150 50.138 -48.358 1.000 25.400 191 LYS A O 1
ATOM 1486 N N . ALA A 1 198 ? -31.124 51.053 -50.434 1.000 24.515 192 ALA A N 1
ATOM 1487 C CA . ALA A 1 198 ? -29.718 50.825 -50.689 1.000 24.422 192 ALA A CA 1
ATOM 1488 C C . ALA A 1 198 ? -28.959 52.147 -50.686 1.000 24.774 192 ALA A C 1
ATOM 1489 O O . ALA A 1 198 ? -29.319 53.097 -51.390 1.000 25.187 192 ALA A O 1
ATOM 1491 N N . GLN A 1 199 ? -27.880 52.183 -49.899 1.000 21.731 193 GLN A N 1
ATOM 1492 C CA . GLN A 1 199 ? -26.905 53.247 -49.992 1.000 23.455 193 GLN A CA 1
ATOM 1493 C C . GLN A 1 199 ? -25.642 52.712 -50.670 1.000 23.212 193 GLN A C 1
ATOM 1494 O O . GLN A 1 199 ? -25.162 51.632 -50.319 1.000 24.225 193 GLN A O 1
ATOM 1500 N N . PHE A 1 200 ? -25.173 53.436 -51.675 1.000 20.900 194 PHE A N 1
ATOM 1501 C CA . PHE A 1 200 ? -24.004 53.067 -52.451 1.000 20.748 194 PHE A CA 1
ATOM 1502 C C . PHE A 1 200 ? -22.854 53.981 -52.079 1.000 21.734 194 PHE A C 1
ATOM 1503 O O . PHE A 1 200 ? -22.996 55.200 -52.118 1.000 23.315 194 PHE A O 1
ATOM 1511 N N . LEU A 1 201 ? -21.729 53.375 -51.709 1.000 20.494 195 LEU A N 1
ATOM 1512 C CA . LEU A 1 201 ? -20.537 54.092 -51.321 1.000 23.284 195 LEU A CA 1
ATOM 1513 C C . LEU A 1 201 ? -19.423 53.789 -52.305 1.000 22.637 195 LEU A C 1
ATOM 1514 O O . LEU A 1 201 ? -19.011 52.639 -52.410 1.000 25.380 195 LEU A O 1
ATOM 1519 N N . ILE A 1 202 ? -18.985 54.796 -53.058 1.000 22.980 196 ILE A N 1
ATOM 1520 C CA . ILE A 1 202 ? -18.006 54.593 -54.124 1.000 22.420 196 ILE A CA 1
ATOM 1521 C C . ILE A 1 202 ? -16.752 55.373 -53.769 1.000 21.754 196 ILE A C 1
ATOM 1522 O O . ILE A 1 202 ? -16.798 56.598 -53.640 1.000 21.061 196 ILE A O 1
ATOM 1527 N N . TYR A 1 203 ? -15.648 54.656 -53.560 1.000 20.507 197 TYR A N 1
ATOM 1528 C CA . TYR A 1 203 ? -14.393 55.249 -53.144 1.000 21.182 197 TYR A CA 1
ATOM 1529 C C . TYR A 1 203 ? -13.517 55.500 -54.372 1.000 24.249 197 TYR A C 1
ATOM 1530 O O . TYR A 1 203 ? -13.100 54.557 -55.037 1.000 23.651 197 TYR A O 1
ATOM 1539 N N . SER A 1 204 ? -13.227 56.773 -54.667 1.000 24.808 198 SER A N 1
ATOM 1540 C CA . SER A 1 204 ? -12.440 57.133 -55.834 1.000 27.483 198 SER A CA 1
ATOM 1541 C C . SER A 1 204 ? -11.015 56.632 -55.684 1.000 26.675 198 SER A C 1
ATOM 1542 O O . SER A 1 204 ? -10.469 56.635 -54.606 1.000 25.823 198 SER A O 1
ATOM 1545 N N . GLY A 1 205 ? -10.407 56.256 -56.801 1.000 28.661 199 GLY A N 1
ATOM 1546 C CA . GLY A 1 205 ? -8.959 56.102 -56.885 1.000 30.778 199 GLY A CA 1
ATOM 1547 C C . GLY A 1 205 ? -8.470 54.704 -56.476 1.000 32.846 199 GLY A C 1
ATOM 1548 O O . GLY A 1 205 ? -7.277 54.428 -56.614 1.000 34.907 199 GLY A O 1
ATOM 1549 N N . VAL A 1 206 ? -9.359 53.816 -55.991 1.000 30.055 200 VAL A N 1
ATOM 1550 C CA . VAL A 1 206 ? -8.914 52.528 -55.468 1.000 29.737 200 VAL A CA 1
ATOM 1551 C C . VAL A 1 206 ? -9.475 51.386 -56.311 1.000 29.311 200 VAL A C 1
ATOM 1552 O O . VAL A 1 206 ? -10.440 51.562 -57.056 1.000 26.877 200 VAL A O 1
ATOM 1556 N N . ASP A 1 207 ? -8.828 50.210 -56.178 1.000 29.727 201 ASP A N 1
ATOM 1557 C CA . ASP A 1 207 ? -9.163 49.035 -56.961 1.000 30.846 201 ASP A CA 1
ATOM 1558 C C . ASP A 1 207 ? -10.051 48.093 -56.143 1.000 28.615 201 ASP A C 1
ATOM 1559 O O . ASP A 1 207 ? -10.262 48.246 -54.948 1.000 24.855 201 ASP A O 1
ATOM 1564 N N . HIS A 1 208 ? -10.588 47.103 -56.851 1.000 26.345 202 HIS A N 1
ATOM 1565 C CA . HIS A 1 208 ? -11.183 45.924 -56.276 1.000 27.593 202 HIS A CA 1
ATOM 1566 C C . HIS A 1 208 ? -10.327 45.400 -55.121 1.000 25.802 202 HIS A C 1
ATOM 1567 O O . HIS A 1 208 ? -9.103 45.397 -55.205 1.000 24.146 202 HIS A O 1
ATOM 1574 N N . ALA A 1 209 ? -11.004 44.974 -54.045 1.000 22.045 203 ALA A N 1
ATOM 1575 C CA . ALA A 1 209 ? -10.382 44.314 -52.901 1.000 22.427 203 ALA A CA 1
ATOM 1576 C C . ALA A 1 209 ? -9.529 45.265 -52.065 1.000 22.055 203 ALA A C 1
ATOM 1577 O O . ALA A 1 209 ? -8.641 44.810 -51.346 1.000 21.765 203 ALA A O 1
ATOM 1579 N N . PHE A 1 210 ? -9.832 46.581 -52.073 1.000 21.003 204 PHE A N 1
ATOM 1580 C CA . PHE A 1 210 ? -9.025 47.540 -51.326 1.000 21.936 204 PHE A CA 1
ATOM 1581 C C . PHE A 1 210 ? -9.142 47.324 -49.802 1.000 20.538 204 PHE A C 1
ATOM 1582 O O . PHE A 1 210 ? -8.333 47.846 -49.020 1.000 19.807 204 PHE A O 1
ATOM 1590 N N . PHE A 1 211 ? -10.121 46.551 -49.346 1.000 21.347 205 PHE A N 1
ATOM 1591 C CA . PHE A 1 211 ? -10.257 46.257 -47.925 1.000 21.283 205 PHE A CA 1
ATOM 1592 C C . PHE A 1 211 ? -9.262 45.188 -47.458 1.000 23.016 205 PHE A C 1
ATOM 1593 O O . PHE A 1 211 ? -9.048 45.030 -46.255 1.000 23.172 205 PHE A O 1
ATOM 1601 N N . ASN A 1 212 ? -8.725 44.387 -48.382 1.000 23.076 206 ASN A N 1
ATOM 1602 C CA . ASN A 1 212 ? -7.951 43.213 -47.999 1.000 23.260 206 ASN A CA 1
ATOM 1603 C C . ASN A 1 212 ? -6.531 43.629 -47.604 1.000 24.527 206 ASN A C 1
ATOM 1604 O O . ASN A 1 212 ? -5.665 43.849 -48.460 1.000 27.026 206 ASN A O 1
ATOM 1609 N N . ASP A 1 213 ? -6.300 43.689 -46.290 1.000 24.795 207 ASP A N 1
ATOM 1610 C CA . ASP A 1 213 ? -5.030 44.125 -45.729 1.000 26.753 207 ASP A CA 1
ATOM 1611 C C . ASP A 1 213 ? -3.889 43.141 -45.992 1.000 28.648 207 ASP A C 1
ATOM 1612 O O . ASP A 1 213 ? -2.737 43.512 -45.750 1.000 29.429 207 ASP A O 1
ATOM 1617 N N . THR A 1 214 ? -4.184 41.927 -46.496 1.000 27.468 208 THR A N 1
ATOM 1618 C CA . THR A 1 214 ? -3.128 40.969 -46.823 1.000 29.584 208 THR A CA 1
ATOM 1619 C C . THR A 1 214 ? -2.681 41.122 -48.274 1.000 30.843 208 THR A C 1
ATOM 1620 O O . THR A 1 214 ? -1.806 40.376 -48.705 1.000 31.959 208 THR A O 1
ATOM 1624 N N . ARG A 1 215 ? -3.247 42.086 -49.017 1.000 29.073 209 ARG A N 1
ATOM 1625 C CA . ARG A 1 215 ? -2.927 42.259 -50.428 1.000 32.022 209 ARG A CA 1
ATOM 1626 C C . ARG A 1 215 ? -2.374 43.659 -50.668 1.000 30.376 209 ARG A C 1
ATOM 1627 O O . ARG A 1 215 ? -3.109 44.569 -51.079 1.000 28.913 209 ARG A O 1
ATOM 1635 N N . PRO A 1 216 ? -1.063 43.883 -50.409 1.000 31.320 210 PRO A N 1
ATOM 1636 C CA . PRO A 1 216 ? -0.505 45.235 -50.434 1.000 32.130 210 PRO A CA 1
ATOM 1637 C C . PRO A 1 216 ? -0.658 45.969 -51.763 1.000 31.281 210 PRO A C 1
ATOM 1638 O O . PRO A 1 216 ? -0.612 47.185 -51.796 1.000 30.876 210 PRO A O 1
ATOM 1642 N N . GLU A 1 217 ? -0.859 45.240 -52.863 1.000 32.981 211 GLU A N 1
ATOM 1643 C CA . GLU A 1 217 ? -0.958 45.859 -54.181 1.000 33.330 211 GLU A CA 1
ATOM 1644 C C . GLU A 1 217 ? -2.275 46.631 -54.322 1.000 30.991 211 GLU A C 1
ATOM 1645 O O . GLU A 1 217 ? -2.352 47.567 -55.118 1.000 29.159 211 GLU A O 1
ATOM 1651 N N . VAL A 1 218 ? -3.300 46.292 -53.519 1.000 29.670 212 VAL A N 1
ATOM 1652 C CA . VAL A 1 218 ? -4.596 46.935 -53.672 1.000 29.552 212 VAL A CA 1
ATOM 1653 C C . VAL A 1 218 ? -5.125 47.502 -52.354 1.000 27.906 212 VAL A C 1
ATOM 1654 O O . VAL A 1 218 ? -6.013 48.349 -52.397 1.000 28.695 212 VAL A O 1
ATOM 1658 N N . TYR A 1 219 ? -4.606 47.052 -51.206 1.000 26.452 213 TYR A N 1
ATOM 1659 C CA . TYR A 1 219 ? -5.064 47.551 -49.929 1.000 26.672 213 TYR A CA 1
ATOM 1660 C C . TYR A 1 219 ? -4.887 49.072 -49.836 1.000 26.851 213 TYR A C 1
ATOM 1661 O O . TYR A 1 219 ? -3.839 49.610 -50.165 1.000 26.046 213 TYR A O 1
ATOM 1670 N N . ASN A 1 220 ? -5.928 49.759 -49.347 1.000 26.522 214 ASN A N 1
ATOM 1671 C CA . ASN A 1 220 ? -5.848 51.181 -49.083 1.000 25.778 214 ASN A CA 1
ATOM 1672 C C . ASN A 1 220 ? -6.260 51.385 -47.631 1.000 27.035 214 ASN A C 1
ATOM 1673 O O . ASN A 1 220 ? -7.442 51.281 -47.303 1.000 24.851 214 ASN A O 1
ATOM 1678 N N . GLU A 1 221 ? -5.286 51.723 -46.788 1.000 29.296 215 GLU A N 1
ATOM 1679 C CA . GLU A 1 221 ? -5.525 51.803 -45.356 1.000 29.496 215 GLU A CA 1
ATOM 1680 C C . GLU A 1 221 ? -6.579 52.853 -45.022 1.000 28.999 215 GLU A C 1
ATOM 1681 O O . GLU A 1 221 ? -7.480 52.581 -44.227 1.000 26.070 215 GLU A O 1
ATOM 1687 N N . GLU A 1 222 ? -6.459 54.058 -45.591 1.000 30.492 216 GLU A N 1
ATOM 1688 C CA A GLU A 1 222 ? -7.352 55.151 -45.233 0.500 30.483 216 GLU A CA 1
ATOM 1689 C CA B GLU A 1 222 ? -7.354 55.138 -45.215 0.500 30.275 216 GLU A CA 1
ATOM 1690 C C . GLU A 1 222 ? -8.813 54.778 -45.520 1.000 28.473 216 GLU A C 1
ATOM 1691 O O . GLU A 1 222 ? -9.701 55.002 -44.690 1.000 25.552 216 GLU A O 1
ATOM 1702 N N . TYR A 1 223 ? -9.080 54.234 -46.709 1.000 24.687 217 TYR A N 1
ATOM 1703 C CA . TYR A 1 223 ? -10.447 53.886 -47.045 1.000 23.566 217 TYR A CA 1
ATOM 1704 C C . TYR A 1 223 ? -10.910 52.616 -46.335 1.000 21.329 217 TYR A C 1
ATOM 1705 O O . TYR A 1 223 ? -12.107 52.469 -46.080 1.000 23.742 217 TYR A O 1
ATOM 1714 N N . ALA A 1 224 ? -9.999 51.684 -46.082 1.000 22.258 218 ALA A N 1
ATOM 1715 C CA . ALA A 1 224 ? -10.351 50.475 -45.327 1.000 22.727 218 ALA A CA 1
ATOM 1716 C C . ALA A 1 224 ? -10.803 50.838 -43.921 1.000 21.530 218 ALA A C 1
ATOM 1717 O O . ALA A 1 224 ? -11.778 50.278 -43.418 1.000 20.763 218 ALA A O 1
ATOM 1719 N N . VAL A 1 225 ? -10.111 51.797 -43.301 1.000 21.744 219 VAL A N 1
ATOM 1720 C CA . VAL A 1 225 ? -10.473 52.249 -41.969 1.000 22.509 219 VAL A CA 1
ATOM 1721 C C . VAL A 1 225 ? -11.815 52.959 -42.016 1.000 21.863 219 VAL A C 1
ATOM 1722 O O . VAL A 1 225 ? -12.679 52.729 -41.182 1.000 22.431 219 VAL A O 1
ATOM 1726 N N . ASP A 1 226 ? -11.989 53.808 -43.027 1.000 22.214 220 ASP A N 1
ATOM 1727 C CA . ASP A 1 226 ? -13.229 54.541 -43.205 1.000 21.225 220 ASP A CA 1
ATOM 1728 C C . ASP A 1 226 ? -14.415 53.599 -43.394 1.000 19.729 220 ASP A C 1
ATOM 1729 O O . ASP A 1 226 ? -15.467 53.748 -42.741 1.000 18.579 220 ASP A O 1
ATOM 1734 N N . VAL A 1 227 ? -14.269 52.630 -44.309 1.000 19.763 221 VAL A N 1
ATOM 1735 C CA . VAL A 1 227 ? -15.405 51.796 -44.674 1.000 18.989 221 VAL A CA 1
ATOM 1736 C C . VAL A 1 227 ? -15.767 50.861 -43.521 1.000 17.942 221 VAL A C 1
ATOM 1737 O O . VAL A 1 227 ? -16.955 50.566 -43.308 1.000 18.751 221 VAL A O 1
ATOM 1741 N N . TRP A 1 228 ? -14.769 50.444 -42.738 1.000 19.608 222 TRP A N 1
ATOM 1742 C CA . TRP A 1 228 ? -15.033 49.597 -41.590 1.000 19.731 222 TRP A CA 1
ATOM 1743 C C . TRP A 1 228 ? -15.922 50.338 -40.588 1.000 20.342 222 TRP A C 1
ATOM 1744 O O . TRP A 1 228 ? -16.899 49.763 -40.088 1.000 18.763 222 TRP A O 1
ATOM 1755 N N . GLY A 1 229 ? -15.568 51.603 -40.316 1.000 20.036 223 GLY A N 1
ATOM 1756 C CA . GLY A 1 229 ? -16.346 52.446 -39.425 1.000 21.411 223 GLY A CA 1
ATOM 1757 C C . GLY A 1 229 ? -17.788 52.553 -39.898 1.000 21.361 223 GLY A C 1
ATOM 1758 O O . GLY A 1 229 ? -18.713 52.390 -39.097 1.000 22.025 223 GLY A O 1
ATOM 1759 N N . LYS A 1 230 ? -17.977 52.814 -41.196 1.000 21.170 224 LYS A N 1
ATOM 1760 C CA . LYS A 1 230 ? -19.316 52.965 -41.746 1.000 21.079 224 LYS A CA 1
ATOM 1761 C C . LYS A 1 230 ? -20.089 51.644 -41.677 1.000 20.245 224 LYS A C 1
ATOM 1762 O O . LYS A 1 230 ? -21.287 51.630 -41.441 1.000 19.709 224 LYS A O 1
ATOM 1768 N N . THR A 1 231 ? -19.421 50.528 -41.946 1.000 20.622 225 THR A N 1
ATOM 1769 C CA . THR A 1 231 ? -20.070 49.223 -41.959 1.000 19.134 225 THR A CA 1
ATOM 1770 C C . THR A 1 231 ? -20.493 48.812 -40.558 1.000 18.658 225 THR A C 1
ATOM 1771 O O . THR A 1 231 ? -21.613 48.372 -40.368 1.000 20.919 225 THR A O 1
ATOM 1775 N N . VAL A 1 232 ? -19.623 48.985 -39.567 1.000 20.149 226 VAL A N 1
ATOM 1776 C CA . VAL A 1 232 ? -19.985 48.663 -38.200 1.000 20.700 226 VAL A CA 1
ATOM 1777 C C . VAL A 1 232 ? -21.183 49.502 -37.743 1.000 21.196 226 VAL A C 1
ATOM 1778 O O . VAL A 1 232 ? -22.114 48.961 -37.152 1.000 20.717 226 VAL A O 1
ATOM 1782 N N . GLU A 1 233 ? -21.178 50.812 -38.049 1.000 22.394 227 GLU A N 1
ATOM 1783 C CA . GLU A 1 233 ? -22.288 51.686 -37.669 1.000 23.313 227 GLU A CA 1
ATOM 1784 C C . GLU A 1 233 ? -23.586 51.220 -38.327 1.000 21.054 227 GLU A C 1
ATOM 1785 O O . GLU A 1 233 ? -24.643 51.151 -37.685 1.000 19.800 227 GLU A O 1
ATOM 1791 N N . PHE A 1 234 ? -23.521 50.873 -39.616 1.000 19.580 228 PHE A N 1
ATOM 1792 C CA . PHE A 1 234 ? -24.685 50.362 -40.333 1.000 19.845 228 PHE A CA 1
ATOM 1793 C C . PHE A 1 234 ? -25.213 49.053 -39.743 1.000 19.869 228 PHE A C 1
ATOM 1794 O O . PHE A 1 234 ? -26.423 48.879 -39.538 1.000 20.165 228 PHE A O 1
ATOM 1802 N N . MET A 1 235 ? -24.306 48.112 -39.445 1.000 20.467 229 MET A N 1
ATOM 1803 C CA . MET A 1 235 ? -24.739 46.837 -38.870 1.000 21.290 229 MET A CA 1
ATOM 1804 C C . MET A 1 235 ? -25.333 47.042 -37.474 1.000 21.437 229 MET A C 1
ATOM 1805 O O . MET A 1 235 ? -26.358 46.434 -37.123 1.000 20.735 229 MET A O 1
ATOM 1810 N N . LYS A 1 236 ? -24.730 47.932 -36.679 1.000 22.997 230 LYS A N 1
ATOM 1811 C CA . LYS A 1 236 ? -25.260 48.215 -35.353 1.000 25.017 230 LYS A CA 1
ATOM 1812 C C . LYS A 1 236 ? -26.644 48.845 -35.444 1.000 25.365 230 LYS A C 1
ATOM 1813 O O . LYS A 1 236 ? -27.542 48.509 -34.673 1.000 27.889 230 LYS A O 1
ATOM 1819 N N . ARG A 1 237 ? -26.809 49.766 -36.389 1.000 25.356 231 ARG A N 1
ATOM 1820 C CA . ARG A 1 237 ? -28.078 50.459 -36.553 1.000 26.049 231 ARG A CA 1
ATOM 1821 C C . ARG A 1 237 ? -29.184 49.460 -36.864 1.000 24.372 231 ARG A C 1
ATOM 1822 O O . ARG A 1 237 ? -30.289 49.564 -36.338 1.000 23.686 231 ARG A O 1
ATOM 1830 N N . HIS A 1 238 ? -28.909 48.490 -37.741 1.000 21.930 232 HIS A N 1
ATOM 1831 C CA . HIS A 1 238 ? -29.970 47.616 -38.211 1.000 22.774 232 HIS A CA 1
ATOM 1832 C C . HIS A 1 238 ? -30.081 46.291 -37.458 1.000 24.389 232 HIS A C 1
ATOM 1833 O O . HIS A 1 238 ? -31.119 45.630 -37.560 1.000 25.787 232 HIS A O 1
ATOM 1840 N N . LEU A 1 239 ? -29.038 45.874 -36.725 1.000 24.394 233 LEU A N 1
ATOM 1841 C CA . LEU A 1 239 ? -29.058 44.545 -36.121 1.000 24.645 233 LEU A CA 1
ATOM 1842 C C . LEU A 1 239 ? -29.134 44.587 -34.587 1.000 27.899 233 LEU A C 1
ATOM 1843 O O . LEU A 1 239 ? -29.282 43.524 -33.993 1.000 27.011 233 LEU A O 1
ATOM 1848 N N . THR A 1 240 ? -28.985 45.739 -33.922 1.000 29.642 234 THR A N 1
ATOM 1849 C CA . THR A 1 240 ? -29.033 45.727 -32.454 1.000 33.205 234 THR A CA 1
ATOM 1850 C C . THR A 1 240 ? -30.294 46.398 -31.900 1.000 36.922 234 THR A C 1
ATOM 1851 O O . THR A 1 240 ? -31.110 46.911 -32.711 1.000 36.151 234 THR A O 1
ATOM 1856 N N . MET B 1 7 ? -1.170 9.034 -9.120 1.000 55.427 1 MET B N 1
ATOM 1857 C CA . MET B 1 7 ? 0.188 8.466 -8.865 1.000 54.104 1 MET B CA 1
ATOM 1858 C C . MET B 1 7 ? 0.583 8.728 -7.404 1.000 44.999 1 MET B C 1
ATOM 1859 O O . MET B 1 7 ? 0.118 7.972 -6.533 1.000 34.299 1 MET B O 1
ATOM 1861 N N . GLY B 1 8 ? 1.457 9.753 -7.177 1.000 42.535 2 GLY B N 1
ATOM 1862 C CA . GLY B 1 8 ? 1.785 10.242 -5.844 1.000 35.774 2 GLY B CA 1
ATOM 1863 C C . GLY B 1 8 ? 1.821 11.777 -5.741 1.000 34.436 2 GLY B C 1
ATOM 1864 O O . GLY B 1 8 ? 2.306 12.435 -6.641 1.000 39.599 2 GLY B O 1
ATOM 1865 N N . ARG B 1 9 ? 1.358 12.343 -4.627 1.000 30.951 3 ARG B N 1
ATOM 1866 C CA A ARG B 1 9 ? 1.324 13.787 -4.444 0.500 31.260 3 ARG B CA 1
ATOM 1867 C CA B ARG B 1 9 ? 1.322 13.785 -4.440 0.500 31.554 3 ARG B CA 1
ATOM 1868 C C . ARG B 1 9 ? 1.834 14.170 -3.050 1.000 28.051 3 ARG B C 1
ATOM 1869 O O . ARG B 1 9 ? 1.592 13.480 -2.059 1.000 23.333 3 ARG B O 1
ATOM 1884 N N . GLU B 1 10 ? 2.571 15.295 -2.989 1.000 26.333 4 GLU B N 1
ATOM 1885 C CA . GLU B 1 10 ? 3.083 15.813 -1.730 1.000 25.962 4 GLU B CA 1
ATOM 1886 C C . GLU B 1 10 ? 2.004 16.675 -1.068 1.000 26.198 4 GLU B C 1
ATOM 1887 O O . GLU B 1 10 ? 1.841 17.831 -1.459 1.000 31.380 4 GLU B O 1
ATOM 1893 N N . LEU B 1 11 ? 1.399 16.196 0.025 1.000 21.003 5 LEU B N 1
ATOM 1894 C CA . LEU B 1 11 ? 0.393 16.965 0.744 1.000 20.346 5 LEU B CA 1
ATOM 1895 C C . LEU B 1 11 ? 1.061 17.900 1.746 1.000 19.916 5 LEU B C 1
ATOM 1896 O O . LEU B 1 11 ? 2.047 17.545 2.402 1.000 18.939 5 LEU B O 1
ATOM 1901 N N . LYS B 1 12 ? 0.487 19.101 1.872 1.000 19.853 6 LYS B N 1
ATOM 1902 C CA . LYS B 1 12 ? 0.909 20.048 2.880 1.000 20.627 6 LYS B CA 1
ATOM 1903 C C . LYS B 1 12 ? -0.247 20.992 3.160 1.000 20.649 6 LYS B C 1
ATOM 1904 O O . LYS B 1 12 ? -0.726 21.665 2.241 1.000 21.302 6 LYS B O 1
ATOM 1910 N N . PHE B 1 13 ? -0.697 20.990 4.412 1.000 19.827 7 PHE B N 1
ATOM 1911 C CA . PHE B 1 13 ? -1.816 21.824 4.814 1.000 19.968 7 PHE B CA 1
ATOM 1912 C C . PHE B 1 13 ? -1.806 21.917 6.331 1.000 19.229 7 PHE B C 1
ATOM 1913 O O . PHE B 1 13 ? -1.060 21.211 7.021 1.000 19.612 7 PHE B O 1
ATOM 1921 N N . LYS B 1 14 ? -2.679 22.779 6.834 1.000 19.464 8 LYS B N 1
ATOM 1922 C CA . LYS B 1 14 ? -2.881 22.930 8.258 1.000 21.193 8 LYS B CA 1
ATOM 1923 C C . LYS B 1 14 ? -4.291 22.478 8.587 1.000 19.748 8 LYS B C 1
ATOM 1924 O O . LYS B 1 14 ? -5.219 22.756 7.834 1.000 19.083 8 LYS B O 1
ATOM 1930 N N . LYS B 1 15 ? -4.435 21.802 9.725 1.000 20.196 9 LYS B N 1
ATOM 1931 C CA . LYS B 1 15 ? -5.754 21.423 10.194 1.000 22.726 9 LYS B CA 1
ATOM 1932 C C . LYS B 1 15 ? -5.736 21.319 11.711 1.000 24.496 9 LYS B C 1
ATOM 1933 O O . LYS B 1 15 ? -4.817 20.736 12.281 1.000 24.218 9 LYS B O 1
ATOM 1939 N N . ASP B 1 16 ? -6.751 21.932 12.331 1.000 27.461 10 ASP B N 1
ATOM 1940 C CA . ASP B 1 16 ? -6.951 21.868 13.770 1.000 30.642 10 ASP B CA 1
ATOM 1941 C C . ASP B 1 16 ? -5.677 22.257 14.500 1.000 28.909 10 ASP B C 1
ATOM 1942 O O . ASP B 1 16 ? -5.338 21.650 15.509 1.000 30.341 10 ASP B O 1
ATOM 1947 N N . GLY B 1 17 ? -4.998 23.280 13.988 1.000 27.363 11 GLY B N 1
ATOM 1948 C CA . GLY B 1 17 ? -3.871 23.866 14.687 1.000 27.845 11 GLY B CA 1
ATOM 1949 C C . GLY B 1 17 ? -2.544 23.155 14.442 1.000 28.320 11 GLY B C 1
ATOM 1950 O O . GLY B 1 17 ? -1.540 23.620 14.981 1.000 29.637 11 GLY B O 1
ATOM 1951 N N . VAL B 1 18 ? -2.505 22.056 13.652 1.000 26.111 12 VAL B N 1
ATOM 1952 C CA . VAL B 1 18 ? -1.230 21.396 13.390 1.000 24.063 12 VAL B CA 1
ATOM 1953 C C . VAL B 1 18 ? -0.955 21.328 11.886 1.000 21.163 12 VAL B C 1
ATOM 1954 O O . VAL B 1 18 ? -1.875 21.299 11.060 1.000 20.284 12 VAL B O 1
ATOM 1958 N N . GLU B 1 19 ? 0.330 21.337 11.532 1.000 20.968 13 GLU B N 1
ATOM 1959 C CA . GLU B 1 19 ? 0.737 21.263 10.137 1.000 20.304 13 GLU B CA 1
ATOM 1960 C C . GLU B 1 19 ? 0.894 19.787 9.742 1.000 19.871 13 GLU B C 1
ATOM 1961 O O . GLU B 1 19 ? 1.608 19.013 10.403 1.000 20.774 13 GLU B O 1
ATOM 1963 N N . ILE B 1 20 ? 0.209 19.411 8.679 1.000 19.507 14 ILE B N 1
ATOM 1964 C CA . ILE B 1 20 ? 0.251 18.056 8.157 1.000 20.207 14 ILE B CA 1
ATOM 1965 C C . ILE B 1 20 ? 1.060 18.077 6.871 1.000 20.192 14 ILE B C 1
ATOM 1966 O O . ILE B 1 20 ? 0.791 18.898 5.987 1.000 19.662 14 ILE B O 1
ATOM 1971 N N . SER B 1 21 ? 2.036 17.177 6.762 1.000 19.376 15 SER B N 1
ATOM 1972 C CA . SER B 1 21 ? 2.642 16.961 5.465 1.000 19.682 15 SER B CA 1
ATOM 1973 C C . SER B 1 21 ? 3.008 15.492 5.293 1.000 18.495 15 SER B C 1
ATOM 1974 O O . SER B 1 21 ? 3.219 14.770 6.269 1.000 18.309 15 SER B O 1
ATOM 1977 N N . GLY B 1 22 ? 3.096 15.088 4.036 1.000 18.441 16 GLY B N 1
ATOM 1978 C CA . GLY B 1 22 ? 3.570 13.761 3.687 1.000 19.151 16 GLY B CA 1
ATOM 1979 C C . GLY B 1 22 ? 3.263 13.447 2.226 1.000 18.287 16 GLY B C 1
ATOM 1980 O O . GLY B 1 22 ? 2.839 14.316 1.463 1.000 19.733 16 GLY B O 1
ATOM 1981 N N . TYR B 1 23 ? 3.488 12.179 1.869 1.000 16.820 17 TYR B N 1
ATOM 1982 C CA . TYR B 1 23 ? 3.371 11.719 0.503 1.000 16.445 17 TYR B CA 1
ATOM 1983 C C . TYR B 1 23 ? 2.166 10.801 0.398 1.000 16.187 17 TYR B C 1
ATOM 1984 O O . TYR B 1 23 ? 2.136 9.785 1.089 1.000 16.108 17 TYR B O 1
ATOM 1993 N N . LEU B 1 24 ? 1.238 11.130 -0.501 1.000 17.020 18 LEU B N 1
ATOM 1994 C CA . LEU B 1 24 ? 0.050 10.320 -0.708 1.000 18.244 18 LEU B CA 1
ATOM 1995 C C . LEU B 1 24 ? 0.152 9.613 -2.046 1.000 20.368 18 LEU B C 1
ATOM 1996 O O . LEU B 1 24 ? 0.151 10.263 -3.078 1.000 20.722 18 LEU B O 1
ATOM 2001 N N . ALA B 1 25 ? 0.205 8.272 -2.010 1.000 20.042 19 ALA B N 1
ATOM 2002 C CA . ALA B 1 25 ? 0.164 7.458 -3.212 1.000 20.977 19 ALA B CA 1
ATOM 2003 C C . ALA B 1 25 ? -1.243 6.925 -3.383 1.000 23.484 19 ALA B C 1
ATOM 2004 O O . ALA B 1 25 ? -1.885 6.536 -2.403 1.000 22.346 19 ALA B O 1
ATOM 2006 N N . GLU B 1 26 ? -1.753 6.992 -4.616 1.000 29.329 20 GLU B N 1
ATOM 2007 C CA . GLU B 1 26 ? -3.158 6.738 -4.905 1.000 31.548 20 GLU B CA 1
ATOM 2008 C C . GLU B 1 26 ? -3.221 5.595 -5.908 1.000 31.546 20 GLU B C 1
ATOM 2009 O O . GLU B 1 26 ? -2.469 5.573 -6.870 1.000 33.224 20 GLU B O 1
ATOM 2015 N N . PRO B 1 27 ? -4.107 4.603 -5.726 1.000 31.810 21 PRO B N 1
ATOM 2016 C CA . PRO B 1 27 ? -4.297 3.547 -6.722 1.000 34.158 21 PRO B CA 1
ATOM 2017 C C . PRO B 1 27 ? -4.997 4.144 -7.951 1.000 37.865 21 PRO B C 1
ATOM 2018 O O . PRO B 1 27 ? -5.587 5.224 -7.877 1.000 36.427 21 PRO B O 1
ATOM 2022 N N . GLU B 1 28 ? -4.854 3.497 -9.115 1.000 44.632 22 GLU B N 1
ATOM 2023 C CA . GLU B 1 28 ? -5.195 4.117 -10.397 1.000 50.606 22 GLU B CA 1
ATOM 2024 C C . GLU B 1 28 ? -6.699 4.349 -10.544 1.000 55.632 22 GLU B C 1
ATOM 2025 O O . GLU B 1 28 ? -7.119 5.371 -11.078 1.000 64.514 22 GLU B O 1
ATOM 2027 N N . PHE B 1 29 ? -7.505 3.377 -10.125 1.000 57.464 23 PHE B N 1
ATOM 2028 C CA . PHE B 1 29 ? -8.948 3.410 -10.356 1.000 66.992 23 PHE B CA 1
ATOM 2029 C C . PHE B 1 29 ? -9.696 2.980 -9.092 1.000 68.747 23 PHE B C 1
ATOM 2030 O O . PHE B 1 29 ? -10.872 3.287 -8.916 1.000 78.618 23 PHE B O 1
ATOM 2035 N N . THR B 1 30 ? -9.022 2.222 -8.226 1.000 66.498 24 THR B N 1
ATOM 2036 C CA . THR B 1 30 ? -9.622 1.631 -7.040 1.000 65.490 24 THR B CA 1
ATOM 2037 C C . THR B 1 30 ? -9.961 2.689 -5.978 1.000 59.221 24 THR B C 1
ATOM 2038 O O . THR B 1 30 ? -9.101 3.478 -5.557 1.000 55.471 24 THR B O 1
ATOM 2042 N N . LYS B 1 31 ? -11.212 2.665 -5.498 1.000 55.633 25 LYS B N 1
ATOM 2043 C CA . LYS B 1 31 ? -11.576 3.419 -4.301 1.000 53.673 25 LYS B CA 1
ATOM 2044 C C . LYS B 1 31 ? -11.240 2.565 -3.070 1.000 49.880 25 LYS B C 1
ATOM 2045 O O . LYS B 1 31 ? -12.112 1.976 -2.447 1.000 49.916 25 LYS B O 1
ATOM 2047 N N . GLY B 1 32 ? -9.954 2.497 -2.704 1.000 32.888 26 GLY B N 1
ATOM 2048 C CA . GLY B 1 32 ? -9.482 1.434 -1.829 1.000 31.235 26 GLY B CA 1
ATOM 2049 C C . GLY B 1 32 ? -9.425 1.839 -0.353 1.000 25.904 26 GLY B C 1
ATOM 2050 O O . GLY B 1 32 ? -9.745 2.960 0.036 1.000 25.051 26 GLY B O 1
ATOM 2051 N N . PRO B 1 33 ? -8.935 0.930 0.506 1.000 24.606 27 PRO B N 1
ATOM 2052 C CA . PRO B 1 33 ? -8.611 1.274 1.890 1.000 22.080 27 PRO B CA 1
ATOM 2053 C C . PRO B 1 33 ? -7.399 2.206 1.913 1.000 20.225 27 PRO B C 1
ATOM 2054 O O . PRO B 1 33 ? -6.726 2.386 0.909 1.000 19.302 27 PRO B O 1
ATOM 2058 N N . LEU B 1 34 ? -7.158 2.789 3.070 1.000 19.018 28 LEU B N 1
ATOM 2059 C CA . LEU B 1 34 ? -6.019 3.649 3.345 1.000 17.931 28 LEU B CA 1
ATOM 2060 C C . LEU B 1 34 ? -5.073 2.966 4.330 1.000 16.683 28 LEU B C 1
ATOM 2061 O O . LEU B 1 34 ? -5.483 2.398 5.337 1.000 15.943 28 LEU B O 1
ATOM 2066 N N . VAL B 1 35 ? -3.775 3.058 4.019 1.000 16.201 29 VAL B N 1
ATOM 2067 C CA . VAL B 1 35 ? -2.715 2.661 4.930 1.000 16.753 29 VAL B CA 1
ATOM 2068 C C . VAL B 1 35 ? -1.871 3.898 5.226 1.000 16.552 29 VAL B C 1
ATOM 2069 O O . VAL B 1 35 ? -1.363 4.514 4.306 1.000 15.515 29 VAL B O 1
ATOM 2073 N N . ILE B 1 36 ? -1.718 4.210 6.510 1.000 15.817 30 ILE B N 1
ATOM 2074 C CA . ILE B 1 36 ? -0.734 5.172 6.979 1.000 16.932 30 ILE B CA 1
ATOM 2075 C C . ILE B 1 36 ? 0.600 4.440 7.135 1.000 16.333 30 ILE B C 1
ATOM 2076 O O . ILE B 1 36 ? 0.651 3.407 7.799 1.000 15.597 30 ILE B O 1
ATOM 2081 N N . VAL B 1 37 ? 1.645 4.971 6.499 1.000 15.811 31 VAL B N 1
ATOM 2082 C CA . VAL B 1 37 ? 2.974 4.394 6.494 1.000 16.236 31 VAL B CA 1
ATOM 2083 C C . VAL B 1 37 ? 3.900 5.325 7.269 1.000 15.829 31 VAL B C 1
ATOM 2084 O O . VAL B 1 37 ? 4.034 6.482 6.896 1.000 17.248 31 VAL B O 1
ATOM 2088 N N . ILE B 1 38 ? 4.543 4.822 8.341 1.000 14.882 32 ILE B N 1
ATOM 2089 C CA . ILE B 1 38 ? 5.382 5.666 9.188 1.000 15.141 32 ILE B CA 1
ATOM 2090 C C . ILE B 1 38 ? 6.846 5.337 8.966 1.000 14.737 32 ILE B C 1
ATOM 2091 O O . ILE B 1 38 ? 7.268 4.195 9.128 1.000 13.815 32 ILE B O 1
ATOM 2096 N N . HIS B 1 39 ? 7.611 6.401 8.680 1.000 14.405 33 HIS B N 1
ATOM 2097 C CA . HIS B 1 39 ? 9.023 6.319 8.374 1.000 15.178 33 HIS B CA 1
ATOM 2098 C C . HIS B 1 39 ? 9.878 5.813 9.542 1.000 16.625 33 HIS B C 1
ATOM 2099 O O . HIS B 1 39 ? 9.458 5.773 10.704 1.000 15.547 33 HIS B O 1
ATOM 2106 N N . GLU B 1 40 ? 11.140 5.481 9.177 1.000 16.583 34 GLU B N 1
ATOM 2107 C CA . GLU B 1 40 ? 12.175 5.106 10.123 1.000 19.081 34 GLU B CA 1
ATOM 2108 C C . GLU B 1 40 ? 12.756 6.377 10.742 1.000 19.560 34 GLU B C 1
ATOM 2109 O O . GLU B 1 40 ? 12.291 7.502 10.483 1.000 19.275 34 GLU B O 1
ATOM 2115 N N . TRP B 1 41 ? 13.823 6.238 11.537 1.000 19.728 35 TRP B N 1
ATOM 2116 C CA . TRP B 1 41 ? 14.304 7.404 12.267 1.000 22.919 35 TRP B CA 1
ATOM 2117 C C . TRP B 1 41 ? 15.080 8.382 11.367 1.000 23.648 35 TRP B C 1
ATOM 2118 O O . TRP B 1 41 ? 15.449 9.489 11.803 1.000 25.355 35 TRP B O 1
ATOM 2129 N N . TRP B 1 42 ? 15.293 8.007 10.091 1.000 22.413 36 TRP B N 1
ATOM 2130 C CA . TRP B 1 42 ? 15.873 8.905 9.103 1.000 22.879 36 TRP B CA 1
ATOM 2131 C C . TRP B 1 42 ? 14.932 10.031 8.688 1.000 21.161 36 TRP B C 1
ATOM 2132 O O . TRP B 1 42 ? 15.408 10.999 8.105 1.000 22.372 36 TRP B O 1
ATOM 2143 N N . GLY B 1 43 ? 13.626 9.840 8.824 1.000 19.078 37 GLY B N 1
ATOM 2144 C CA . GLY B 1 43 ? 12.627 10.782 8.334 1.000 18.655 37 GLY B CA 1
ATOM 2145 C C . GLY B 1 43 ? 11.966 10.297 7.039 1.000 18.827 37 GLY B C 1
ATOM 2146 O O . GLY B 1 43 ? 12.177 9.160 6.599 1.000 20.170 37 GLY B O 1
ATOM 2147 N N . LEU B 1 44 ? 11.144 11.174 6.434 1.000 18.078 38 LEU B N 1
ATOM 2148 C CA . LEU B 1 44 ? 10.389 10.823 5.242 1.000 18.860 38 LEU B CA 1
ATOM 2149 C C . LEU B 1 44 ? 11.296 10.924 4.021 1.000 20.541 38 LEU B C 1
ATOM 2150 O O . LEU B 1 44 ? 11.417 11.998 3.423 1.000 21.122 38 LEU B O 1
ATOM 2155 N N . VAL B 1 45 ? 11.957 9.816 3.710 1.000 19.872 39 VAL B N 1
ATOM 2156 C CA . VAL B 1 45 ? 12.954 9.757 2.651 1.000 21.064 39 VAL B CA 1
ATOM 2157 C C . VAL B 1 45 ? 12.367 8.986 1.460 1.000 20.482 39 VAL B C 1
ATOM 2158 O O . VAL B 1 45 ? 11.296 8.390 1.566 1.000 19.876 39 VAL B O 1
ATOM 2162 N N . PRO B 1 46 ? 13.037 8.985 0.278 1.000 21.566 40 PRO B N 1
ATOM 2163 C CA . PRO B 1 46 ? 12.506 8.305 -0.907 1.000 20.945 40 PRO B CA 1
ATOM 2164 C C . PRO B 1 46 ? 12.081 6.841 -0.718 1.000 19.573 40 PRO B C 1
ATOM 2165 O O . PRO B 1 46 ? 11.088 6.405 -1.298 1.000 19.708 40 PRO B O 1
ATOM 2169 N N . HIS B 1 47 ? 12.806 6.066 0.100 1.000 18.699 41 HIS B N 1
ATOM 2170 C CA . HIS B 1 47 ? 12.436 4.667 0.308 1.000 18.482 41 HIS B CA 1
ATOM 2171 C C . HIS B 1 47 ? 11.002 4.553 0.828 1.000 17.001 41 HIS B C 1
ATOM 2172 O O . HIS B 1 47 ? 10.253 3.674 0.413 1.000 16.430 41 HIS B O 1
ATOM 2179 N N . ILE B 1 48 ? 10.618 5.442 1.751 1.000 16.288 42 ILE B N 1
ATOM 2180 C CA . ILE B 1 48 ? 9.285 5.335 2.334 1.000 16.257 42 ILE B CA 1
ATOM 2181 C C . ILE B 1 48 ? 8.228 5.690 1.297 1.000 16.313 42 ILE B C 1
ATOM 2182 O O . ILE B 1 48 ? 7.185 5.026 1.236 1.000 16.446 42 ILE B O 1
ATOM 2187 N N . LYS B 1 49 ? 8.524 6.671 0.431 1.000 16.745 43 LYS B N 1
ATOM 2188 C CA . LYS B 1 49 ? 7.586 7.037 -0.626 1.000 18.213 43 LYS B CA 1
ATOM 2189 C C . LYS B 1 49 ? 7.445 5.882 -1.624 1.000 18.677 43 LYS B C 1
ATOM 2190 O O . LYS B 1 49 ? 6.360 5.614 -2.127 1.000 18.752 43 LYS B O 1
ATOM 2196 N N . ASP B 1 50 ? 8.546 5.171 -1.870 1.000 18.653 44 ASP B N 1
ATOM 2197 C CA . ASP B 1 50 ? 8.495 3.978 -2.705 1.000 18.967 44 ASP B CA 1
ATOM 2198 C C . ASP B 1 50 ? 7.569 2.914 -2.107 1.000 17.308 44 ASP B C 1
ATOM 2199 O O . ASP B 1 50 ? 6.773 2.314 -2.827 1.000 17.335 44 ASP B O 1
ATOM 2204 N N . VAL B 1 51 ? 7.675 2.677 -0.792 1.000 16.470 45 VAL B N 1
ATOM 2205 C CA . VAL B 1 51 ? 6.767 1.733 -0.128 1.000 15.768 45 VAL B CA 1
ATOM 2206 C C . VAL B 1 51 ? 5.308 2.168 -0.327 1.000 15.815 45 VAL B C 1
ATOM 2207 O O . VAL B 1 51 ? 4.448 1.324 -0.612 1.000 15.640 45 VAL B O 1
ATOM 2211 N N . CYS B 1 52 ? 5.036 3.471 -0.190 1.000 15.130 46 CYS B N 1
ATOM 2212 C CA . CYS B 1 52 ? 3.700 3.988 -0.469 1.000 16.228 46 CYS B CA 1
ATOM 2213 C C . CYS B 1 52 ? 3.245 3.626 -1.891 1.000 16.719 46 CYS B C 1
ATOM 2214 O O . CYS B 1 52 ? 2.121 3.181 -2.098 1.000 16.311 46 CYS B O 1
ATOM 2217 N N . ASP B 1 53 ? 4.125 3.830 -2.872 1.000 17.609 47 ASP B N 1
ATOM 2218 C CA . ASP B 1 53 ? 3.803 3.533 -4.253 1.000 19.121 47 ASP B CA 1
ATOM 2219 C C . ASP B 1 53 ? 3.474 2.053 -4.415 1.000 18.399 47 ASP B C 1
ATOM 2220 O O . ASP B 1 53 ? 2.570 1.673 -5.189 1.000 18.581 47 ASP B O 1
ATOM 2225 N N . ARG B 1 54 ? 4.230 1.202 -3.717 1.000 18.096 48 ARG B N 1
ATOM 2226 C CA . ARG B 1 54 ? 4.000 -0.240 -3.790 1.000 18.953 48 ARG B CA 1
ATOM 2227 C C . ARG B 1 54 ? 2.624 -0.600 -3.246 1.000 19.428 48 ARG B C 1
ATOM 2228 O O . ARG B 1 54 ? 1.937 -1.462 -3.822 1.000 19.466 48 ARG B O 1
ATOM 2236 N N . TYR B 1 55 ? 2.216 0.040 -2.141 1.000 17.981 49 TYR B N 1
ATOM 2237 C CA . TYR B 1 55 ? 0.873 -0.158 -1.621 1.000 17.510 49 TYR B CA 1
ATOM 2238 C C . TYR B 1 55 ? -0.173 0.255 -2.652 1.000 17.798 49 TYR B C 1
ATOM 2239 O O . TYR B 1 55 ? -1.185 -0.442 -2.833 1.000 17.650 49 TYR B O 1
ATOM 2248 N N . ALA B 1 56 ? 0.039 1.401 -3.299 1.000 17.904 50 ALA B N 1
ATOM 2249 C CA . ALA B 1 56 ? -0.908 1.906 -4.276 1.000 19.987 50 ALA B CA 1
ATOM 2250 C C . ALA B 1 56 ? -1.055 0.938 -5.446 1.000 21.404 50 ALA B C 1
ATOM 2251 O O . ALA B 1 56 ? -2.166 0.754 -5.929 1.000 21.371 50 ALA B O 1
ATOM 2253 N N . ARG B 1 57 ? 0.040 0.293 -5.877 1.000 21.941 51 ARG B N 1
ATOM 2254 C CA . ARG B 1 57 ? -0.042 -0.709 -6.938 1.000 25.121 51 ARG B CA 1
ATOM 2255 C C . ARG B 1 57 ? -0.866 -1.926 -6.516 1.000 24.324 51 ARG B C 1
ATOM 2256 O O . ARG B 1 57 ? -1.380 -2.622 -7.385 1.000 24.357 51 ARG B O 1
ATOM 2264 N N . GLU B 1 58 ? -1.003 -2.171 -5.201 1.000 23.484 52 GLU B N 1
ATOM 2265 C CA . GLU B 1 58 ? -1.817 -3.268 -4.691 1.000 24.386 52 GLU B CA 1
ATOM 2266 C C . GLU B 1 58 ? -3.244 -2.828 -4.366 1.000 23.714 52 GLU B C 1
ATOM 2267 O O . GLU B 1 58 ? -4.027 -3.641 -3.896 1.000 25.381 52 GLU B O 1
ATOM 2273 N N . GLY B 1 59 ? -3.590 -1.580 -4.669 1.000 23.293 53 GLY B N 1
ATOM 2274 C CA . GLY B 1 59 ? -4.955 -1.093 -4.575 1.000 23.272 53 GLY B CA 1
ATOM 2275 C C . GLY B 1 59 ? -5.256 -0.293 -3.302 1.000 21.693 53 GLY B C 1
ATOM 2276 O O . GLY B 1 59 ? -6.438 -0.113 -2.950 1.000 22.333 53 GLY B O 1
ATOM 2277 N N . PHE B 1 60 ? -4.226 0.136 -2.576 1.000 19.699 54 PHE B N 1
ATOM 2278 C CA . PHE B 1 60 ? -4.412 0.896 -1.351 1.000 19.362 54 PHE B CA 1
ATOM 2279 C C . PHE B 1 60 ? -3.999 2.353 -1.557 1.000 20.698 54 PHE B C 1
ATOM 2280 O O . PHE B 1 60 ? -2.974 2.646 -2.171 1.000 19.886 54 PHE B O 1
ATOM 2288 N N . PHE B 1 61 ? -4.767 3.285 -0.981 1.000 19.183 55 PHE B N 1
ATOM 2289 C CA . PHE B 1 61 ? -4.206 4.597 -0.699 1.000 19.208 55 PHE B CA 1
ATOM 2290 C C . PHE B 1 61 ? -3.123 4.409 0.368 1.000 18.571 55 PHE B C 1
ATOM 2291 O O . PHE B 1 61 ? -3.316 3.661 1.326 1.000 17.446 55 PHE B O 1
ATOM 2299 N N . ALA B 1 62 ? -1.970 5.061 0.202 1.000 16.614 56 ALA B N 1
ATOM 2300 C CA . ALA B 1 62 ? -0.917 4.979 1.210 1.000 16.228 56 ALA B CA 1
ATOM 2301 C C . ALA B 1 62 ? -0.355 6.362 1.497 1.000 15.924 56 ALA B C 1
ATOM 2302 O O . ALA B 1 62 ? 0.112 7.042 0.583 1.000 16.187 56 ALA B O 1
ATOM 2304 N N . PHE B 1 63 ? -0.445 6.783 2.764 1.000 15.701 57 PHE B N 1
ATOM 2305 C CA . PHE B 1 63 ? 0.016 8.094 3.181 1.000 15.341 57 PHE B CA 1
ATOM 2306 C C . PHE B 1 63 ? 1.264 7.956 4.039 1.000 15.823 57 PHE B C 1
ATOM 2307 O O . PHE B 1 63 ? 1.205 7.468 5.177 1.000 15.432 57 PHE B O 1
ATOM 2315 N N . GLY B 1 64 ? 2.396 8.388 3.452 1.000 16.003 58 GLY B N 1
ATOM 2316 C CA . GLY B 1 64 ? 3.653 8.446 4.162 1.000 15.711 58 GLY B CA 1
ATOM 2317 C C . GLY B 1 64 ? 3.717 9.773 4.924 1.000 15.947 58 GLY B C 1
ATOM 2318 O O . GLY B 1 64 ? 4.137 10.783 4.357 1.000 16.136 58 GLY B O 1
ATOM 2319 N N . ILE B 1 65 ? 3.263 9.759 6.177 1.000 15.579 59 ILE B N 1
ATOM 2320 C CA . ILE B 1 65 ? 3.153 10.962 6.982 1.000 16.031 59 ILE B CA 1
ATOM 2321 C C . ILE B 1 65 ? 4.546 11.398 7.422 1.000 16.570 59 ILE B C 1
ATOM 2322 O O . ILE B 1 65 ? 5.360 10.576 7.821 1.000 17.345 59 ILE B O 1
ATOM 2327 N N . ASP B 1 66 ? 4.826 12.693 7.323 1.000 16.609 60 ASP B N 1
ATOM 2328 C CA . ASP B 1 66 ? 6.064 13.243 7.868 1.000 17.881 60 ASP B CA 1
ATOM 2329 C C . ASP B 1 66 ? 5.836 13.597 9.339 1.000 18.555 60 ASP B C 1
ATOM 2330 O O . ASP B 1 66 ? 4.999 14.462 9.635 1.000 20.275 60 ASP B O 1
ATOM 2335 N N . LEU B 1 67 ? 6.558 12.939 10.256 1.000 17.516 61 LEU B N 1
ATOM 2336 C CA . LEU B 1 67 ? 6.441 13.263 11.672 1.000 18.568 61 LEU B CA 1
ATOM 2337 C C . LEU B 1 67 ? 7.585 14.162 12.160 1.000 19.328 61 LEU B C 1
ATOM 2338 O O . LEU B 1 67 ? 7.610 14.533 13.338 1.000 20.603 61 LEU B O 1
ATOM 2343 N N . TYR B 1 68 ? 8.497 14.513 11.263 1.000 19.959 62 TYR B N 1
ATOM 2344 C CA . TYR B 1 68 ? 9.695 15.267 11.611 1.000 22.262 62 TYR B CA 1
ATOM 2345 C C . TYR B 1 68 ? 9.665 16.711 11.108 1.000 22.108 62 TYR B C 1
ATOM 2346 O O . TYR B 1 68 ? 10.715 17.347 11.056 1.000 24.792 62 TYR B O 1
ATOM 2355 N N . LYS B 1 69 ? 8.503 17.222 10.696 1.000 23.712 63 LYS B N 1
ATOM 2356 C CA . LYS B 1 69 ? 8.379 18.605 10.243 1.000 26.390 63 LYS B CA 1
ATOM 2357 C C . LYS B 1 69 ? 9.424 18.935 9.177 1.000 27.437 63 LYS B C 1
ATOM 2358 O O . LYS B 1 69 ? 10.062 19.987 9.222 1.000 26.732 63 LYS B O 1
ATOM 2364 N N . GLY B 1 70 ? 9.614 18.030 8.213 1.000 26.611 64 GLY B N 1
ATOM 2365 C CA . GLY B 1 70 ? 10.446 18.274 7.048 1.000 28.485 64 GLY B CA 1
ATOM 2366 C C . GLY B 1 70 ? 11.923 17.970 7.268 1.000 28.400 64 GLY B C 1
ATOM 2367 O O . GLY B 1 70 ? 12.710 18.062 6.336 1.000 27.878 64 GLY B O 1
ATOM 2368 N N . LYS B 1 71 ? 12.332 17.600 8.485 1.000 28.047 65 LYS B N 1
ATOM 2369 C CA . LYS B 1 71 ? 13.732 17.276 8.730 1.000 27.766 65 LYS B CA 1
ATOM 2370 C C . LYS B 1 71 ? 14.003 15.806 8.374 1.000 27.785 65 LYS B C 1
ATOM 2371 O O . LYS B 1 71 ? 13.158 14.935 8.595 1.000 24.218 65 LYS B O 1
ATOM 2377 N N . THR B 1 72 ? 15.205 15.554 7.831 1.000 25.821 66 THR B N 1
ATOM 2378 C CA . THR B 1 72 ? 15.722 14.211 7.663 1.000 27.582 66 THR B CA 1
ATOM 2379 C C . THR B 1 72 ? 17.122 14.145 8.269 1.000 28.616 66 THR B C 1
ATOM 2380 O O . THR B 1 72 ? 17.768 15.167 8.522 1.000 27.345 66 THR B O 1
ATOM 2384 N N . ALA B 1 73 ? 17.597 12.913 8.434 1.000 29.828 67 ALA B N 1
ATOM 2385 C CA . ALA B 1 73 ? 18.932 12.641 8.926 1.000 32.953 67 ALA B CA 1
ATOM 2386 C C . ALA B 1 73 ? 19.547 11.531 8.081 1.000 37.633 67 ALA B C 1
ATOM 2387 O O . ALA B 1 73 ? 18.846 10.649 7.596 1.000 34.094 67 ALA B O 1
ATOM 2389 N N . ASP B 1 74 ? 20.868 11.588 7.887 1.000 43.481 68 ASP B N 1
ATOM 2390 C CA . ASP B 1 74 ? 21.561 10.556 7.127 1.000 48.110 68 ASP B CA 1
ATOM 2391 C C . ASP B 1 74 ? 22.589 9.844 8.005 1.000 46.919 68 ASP B C 1
ATOM 2392 O O . ASP B 1 74 ? 23.336 9.004 7.503 1.000 45.705 68 ASP B O 1
ATOM 2397 N N . ASN B 1 75 ? 22.646 10.192 9.301 1.000 45.155 69 ASN B N 1
ATOM 2398 C CA . ASN B 1 75 ? 23.563 9.553 10.233 1.000 44.987 69 ASN B CA 1
ATOM 2399 C C . ASN B 1 75 ? 22.840 9.289 11.550 1.000 42.111 69 ASN B C 1
ATOM 2400 O O . ASN B 1 75 ? 21.913 10.013 11.918 1.000 38.727 69 ASN B O 1
ATOM 2405 N N . PRO B 1 76 ? 23.247 8.239 12.294 1.000 42.571 70 PRO B N 1
ATOM 2406 C CA . PRO B 1 76 ? 22.557 7.836 13.521 1.000 43.658 70 PRO B CA 1
ATOM 2407 C C . PRO B 1 76 ? 22.493 8.856 14.648 1.000 41.545 70 PRO B C 1
ATOM 2408 O O . PRO B 1 76 ? 21.550 8.828 15.432 1.000 38.697 70 PRO B O 1
ATOM 2412 N N . ASP B 1 77 ? 23.502 9.720 14.771 1.000 43.719 71 ASP B N 1
ATOM 2413 C CA . ASP B 1 77 ? 23.488 10.687 15.858 1.000 45.264 71 ASP B CA 1
ATOM 2414 C C . ASP B 1 77 ? 22.354 11.685 15.647 1.000 42.330 71 ASP B C 1
ATOM 2415 O O . ASP B 1 77 ? 21.605 11.966 16.581 1.000 40.654 71 ASP B O 1
ATOM 2420 N N . ASP B 1 78 ? 22.276 12.238 14.429 1.000 38.038 72 ASP B N 1
ATOM 2421 C CA . ASP B 1 78 ? 21.236 13.187 14.064 1.000 37.790 72 ASP B CA 1
ATOM 2422 C C . ASP B 1 78 ? 19.869 12.502 14.114 1.000 34.579 72 ASP B C 1
ATOM 2423 O O . ASP B 1 78 ? 18.896 13.103 14.586 1.000 32.842 72 ASP B O 1
ATOM 2428 N N . ALA B 1 79 ? 19.809 11.257 13.625 1.000 32.761 73 ALA B N 1
ATOM 2429 C CA . ALA B 1 79 ? 18.544 10.528 13.547 1.000 32.492 73 ALA B CA 1
ATOM 2430 C C . ALA B 1 79 ? 18.033 10.249 14.958 1.000 32.774 73 ALA B C 1
ATOM 2431 O O . ALA B 1 79 ? 16.847 10.402 15.248 1.000 30.737 73 ALA B O 1
ATOM 2433 N N . GLY B 1 80 ? 18.952 9.884 15.853 1.000 33.221 74 GLY B N 1
ATOM 2434 C CA . GLY B 1 80 ? 18.604 9.601 17.232 1.000 32.573 74 GLY B CA 1
ATOM 2435 C C . GLY B 1 80 ? 18.019 10.823 17.921 1.000 32.631 74 GLY B C 1
ATOM 2436 O O . GLY B 1 80 ? 17.079 10.698 18.694 1.000 33.521 74 GLY B O 1
ATOM 2437 N N . ARG B 1 81 ? 18.572 12.002 17.628 1.000 33.992 75 ARG B N 1
ATOM 2438 C CA . ARG B 1 81 ? 18.112 13.242 18.226 1.000 36.052 75 ARG B CA 1
ATOM 2439 C C . ARG B 1 81 ? 16.696 13.566 17.754 1.000 34.421 75 ARG B C 1
ATOM 2440 O O . ARG B 1 81 ? 15.831 13.938 18.556 1.000 31.789 75 ARG B O 1
ATOM 2448 N N . LEU B 1 82 ? 16.456 13.385 16.449 1.000 32.703 76 LEU B N 1
ATOM 2449 C CA . LEU B 1 82 ? 15.145 13.642 15.855 1.000 31.262 76 LEU B CA 1
ATOM 2450 C C . LEU B 1 82 ? 14.094 12.712 16.465 1.000 26.756 76 LEU B C 1
ATOM 2451 O O . LEU B 1 82 ? 13.014 13.157 16.817 1.000 25.405 76 LEU B O 1
ATOM 2456 N N . MET B 1 83 ? 14.442 11.436 16.619 1.000 27.828 77 MET B N 1
ATOM 2457 C CA . MET B 1 83 ? 13.517 10.432 17.110 1.000 29.843 77 MET B CA 1
ATOM 2458 C C . MET B 1 83 ? 13.203 10.679 18.591 1.000 28.747 77 MET B C 1
ATOM 2459 O O . MET B 1 83 ? 12.054 10.550 19.006 1.000 26.561 77 MET B O 1
ATOM 2464 N N . GLN B 1 84 ? 14.223 11.003 19.397 1.000 30.170 78 GLN B N 1
ATOM 2465 C CA . GLN B 1 84 ? 14.019 11.248 20.826 1.000 35.020 78 GLN B CA 1
ATOM 2466 C C . GLN B 1 84 ? 13.107 12.466 21.040 1.000 33.332 78 GLN B C 1
ATOM 2467 O O . GLN B 1 84 ? 12.261 12.482 21.935 1.000 32.730 78 GLN B O 1
ATOM 2473 N N . GLU B 1 85 ? 13.276 13.487 20.211 1.000 28.822 79 GLU B N 1
ATOM 2474 C CA . GLU B 1 85 ? 12.428 14.662 20.253 1.000 31.848 79 GLU B CA 1
ATOM 2475 C C . GLU B 1 85 ? 10.989 14.308 19.889 1.000 29.543 79 GLU B C 1
ATOM 2476 O O . GLU B 1 85 ? 10.051 14.798 20.513 1.000 30.941 79 GLU B O 1
ATOM 2482 N N . LEU B 1 86 ? 10.808 13.487 18.847 1.000 27.650 80 LEU B N 1
ATOM 2483 C CA . LEU B 1 86 ? 9.475 13.100 18.403 1.000 25.200 80 LEU B CA 1
ATOM 2484 C C . LEU B 1 86 ? 8.759 12.341 19.513 1.000 27.100 80 LEU B C 1
ATOM 2485 O O . LEU B 1 86 ? 7.635 12.653 19.865 1.000 27.844 80 LEU B O 1
ATOM 2490 N N . LEU B 1 87 ? 9.425 11.312 20.042 1.000 27.884 81 LEU B N 1
ATOM 2491 C CA . LEU B 1 87 ? 8.835 10.405 21.007 1.000 30.121 81 LEU B CA 1
ATOM 2492 C C . LEU B 1 87 ? 8.863 10.999 22.415 1.000 29.925 81 LEU B C 1
ATOM 2493 O O . LEU B 1 87 ? 8.173 10.511 23.290 1.000 29.958 81 LEU B O 1
ATOM 2498 N N . GLY B 1 88 ? 9.689 12.012 22.661 1.000 31.959 82 GLY B N 1
ATOM 2499 C CA . GLY B 1 88 ? 9.689 12.752 23.915 1.000 32.984 82 GLY B CA 1
ATOM 2500 C C . GLY B 1 88 ? 8.801 13.999 23.839 1.000 35.104 82 GLY B C 1
ATOM 2501 O O . GLY B 1 88 ? 7.558 13.933 23.968 1.000 34.630 82 GLY B O 1
ATOM 2502 N N . GLN B 1 89 ? 9.447 15.125 23.490 1.000 30.060 83 GLN B N 1
ATOM 2503 C CA A GLN B 1 89 ? 8.866 16.450 23.634 0.500 30.395 83 GLN B CA 1
ATOM 2504 C CA B GLN B 1 89 ? 8.841 16.435 23.655 0.500 30.166 83 GLN B CA 1
ATOM 2505 C C . GLN B 1 89 ? 7.693 16.679 22.676 1.000 28.940 83 GLN B C 1
ATOM 2506 O O . GLN B 1 89 ? 6.770 17.428 22.996 1.000 28.633 83 GLN B O 1
ATOM 2517 N N . ARG B 1 90 ? 7.717 16.041 21.504 1.000 27.154 84 ARG B N 1
ATOM 2518 C CA . ARG B 1 90 ? 6.707 16.335 20.495 1.000 26.270 84 ARG B CA 1
ATOM 2519 C C . ARG B 1 90 ? 5.708 15.197 20.321 1.000 24.979 84 ARG B C 1
ATOM 2520 O O . ARG B 1 90 ? 4.935 15.239 19.372 1.000 21.939 84 ARG B O 1
ATOM 2528 N N . LEU B 1 91 ? 5.637 14.242 21.268 1.000 25.143 85 LEU B N 1
ATOM 2529 C CA . LEU B 1 91 ? 4.751 13.099 21.086 1.000 24.137 85 LEU B CA 1
ATOM 2530 C C . LEU B 1 91 ? 3.289 13.542 20.993 1.000 23.251 85 LEU B C 1
ATOM 2531 O O . LEU B 1 91 ? 2.536 13.000 20.186 1.000 22.534 85 LEU B O 1
ATOM 2536 N N . SER B 1 92 ? 2.868 14.498 21.838 1.000 25.502 86 SER B N 1
ATOM 2537 C CA . SER B 1 92 ? 1.492 14.966 21.799 1.000 26.400 86 SER B CA 1
ATOM 2538 C C . SER B 1 92 ? 1.162 15.610 20.450 1.000 24.635 86 SER B C 1
ATOM 2539 O O . SER B 1 92 ? 0.040 15.489 19.967 1.000 26.110 86 SER B O 1
ATOM 2542 N N . GLU B 1 93 ? 2.111 16.341 19.880 1.000 23.502 87 GLU B N 1
ATOM 2543 C CA . GLU B 1 93 ? 1.953 16.955 18.564 1.000 24.213 87 GLU B CA 1
ATOM 2544 C C . GLU B 1 93 ? 1.831 15.870 17.491 1.000 21.262 87 GLU B C 1
ATOM 2545 O O . GLU B 1 93 ? 1.027 15.983 16.585 1.000 20.381 87 GLU B O 1
ATOM 2551 N N . ALA B 1 94 ? 2.653 14.831 17.570 1.000 20.727 88 ALA B N 1
ATOM 2552 C CA . ALA B 1 94 ? 2.563 13.723 16.616 1.000 20.166 88 ALA B CA 1
ATOM 2553 C C . ALA B 1 94 ? 1.209 13.024 16.690 1.000 19.558 88 ALA B C 1
ATOM 2554 O O . ALA B 1 94 ? 0.593 12.732 15.667 1.000 18.587 88 ALA B O 1
ATOM 2556 N N . GLU B 1 95 ? 0.708 12.787 17.907 1.000 20.545 89 GLU B N 1
ATOM 2557 C CA . GLU B 1 95 ? -0.636 12.270 18.086 1.000 22.219 89 GLU B CA 1
ATOM 2558 C C . GLU B 1 95 ? -1.674 13.160 17.384 1.000 21.517 89 GLU B C 1
ATOM 2559 O O . GLU B 1 95 ? -2.558 12.666 16.674 1.000 20.878 89 GLU B O 1
ATOM 2565 N N . ALA B 1 96 ? -1.553 14.487 17.553 1.000 21.752 90 ALA B N 1
ATOM 2566 C CA . ALA B 1 96 ? -2.508 15.418 16.954 1.000 21.875 90 ALA B CA 1
ATOM 2567 C C . ALA B 1 96 ? -2.417 15.381 15.424 1.000 21.265 90 ALA B C 1
ATOM 2568 O O . ALA B 1 96 ? -3.428 15.509 14.749 1.000 19.155 90 ALA B O 1
ATOM 2570 N N . MET B 1 97 ? -1.213 15.163 14.879 1.000 20.121 91 MET B N 1
ATOM 2571 C CA . MET B 1 97 ? -1.031 15.068 13.437 1.000 20.615 91 MET B CA 1
ATOM 2572 C C . MET B 1 97 ? -1.710 13.800 12.897 1.000 19.994 91 MET B C 1
ATOM 2573 O O . MET B 1 97 ? -2.337 13.846 11.840 1.000 18.984 91 MET B O 1
ATOM 2578 N N . ILE B 1 98 ? -1.583 12.670 13.619 1.000 19.544 92 ILE B N 1
ATOM 2579 C CA . ILE B 1 98 ? -2.255 11.437 13.235 1.000 19.583 92 ILE B CA 1
ATOM 2580 C C . ILE B 1 98 ? -3.766 11.653 13.208 1.000 19.709 92 ILE B C 1
ATOM 2581 O O . ILE B 1 98 ? -4.433 11.289 12.249 1.000 19.084 92 ILE B O 1
ATOM 2586 N N . LYS B 1 99 ? -4.296 12.229 14.292 1.000 20.614 93 LYS B N 1
ATOM 2587 C CA . LYS B 1 99 ? -5.721 12.450 14.418 1.000 23.623 93 LYS B CA 1
ATOM 2588 C C . LYS B 1 99 ? -6.224 13.374 13.312 1.000 22.695 93 LYS B C 1
ATOM 2589 O O . LYS B 1 99 ? -7.234 13.091 12.696 1.000 23.953 93 LYS B O 1
ATOM 2595 N N . ALA B 1 100 ? -5.517 14.478 13.053 1.000 22.660 94 ALA B N 1
ATOM 2596 C CA . ALA B 1 100 ? -5.963 15.444 12.062 1.000 22.333 94 ALA B CA 1
ATOM 2597 C C . ALA B 1 100 ? -5.879 14.818 10.668 1.000 22.480 94 ALA B C 1
ATOM 2598 O O . ALA B 1 100 ? -6.735 15.088 9.825 1.000 21.768 94 ALA B O 1
ATOM 2600 N N . SER B 1 101 ? -4.846 14.002 10.423 1.000 21.328 95 SER B N 1
ATOM 2601 C CA . SER B 1 101 ? -4.724 13.261 9.172 1.000 22.343 95 SER B CA 1
ATOM 2602 C C . SER B 1 101 ? -5.924 12.355 8.946 1.000 21.263 95 SER B C 1
ATOM 2603 O O . SER B 1 101 ? -6.450 12.298 7.843 1.000 22.034 95 SER B O 1
ATOM 2606 N N . LEU B 1 102 ? -6.296 11.581 9.963 1.000 21.261 96 LEU B N 1
ATOM 2607 C CA . LEU B 1 102 ? -7.432 10.671 9.847 1.000 22.724 96 LEU B CA 1
ATOM 2608 C C . LEU B 1 102 ? -8.695 11.468 9.508 1.000 22.196 96 LEU B C 1
ATOM 2609 O O . LEU B 1 102 ? -9.465 11.062 8.654 1.000 21.619 96 LEU B O 1
ATOM 2614 N N . ASP B 1 103 ? -8.911 12.574 10.208 1.000 22.128 97 ASP B N 1
ATOM 2615 C CA . ASP B 1 103 ? -10.066 13.430 9.955 1.000 23.845 97 ASP B CA 1
ATOM 2616 C C . ASP B 1 103 ? -10.062 13.935 8.519 1.000 22.374 97 ASP B C 1
ATOM 2617 O O . ASP B 1 103 ? -11.103 13.932 7.861 1.000 22.907 97 ASP B O 1
ATOM 2622 N N . TYR B 1 104 ? -8.885 14.358 8.032 1.000 21.981 98 TYR B N 1
ATOM 2623 C CA . TYR B 1 104 ? -8.768 14.870 6.675 1.000 21.149 98 TYR B CA 1
ATOM 2624 C C . TYR B 1 104 ? -9.183 13.808 5.652 1.000 20.310 98 TYR B C 1
ATOM 2625 O O . TYR B 1 104 ? -9.932 14.091 4.714 1.000 20.162 98 TYR B O 1
ATOM 2634 N N . PHE B 1 105 ? -8.625 12.593 5.789 1.000 19.873 99 PHE B N 1
ATOM 2635 C CA . PHE B 1 105 ? -8.892 11.527 4.832 1.000 19.639 99 PHE B CA 1
ATOM 2636 C C . PHE B 1 105 ? -10.378 11.177 4.834 1.000 21.133 99 PHE B C 1
ATOM 2637 O O . PHE B 1 105 ? -10.981 11.056 3.766 1.000 20.711 99 PHE B O 1
ATOM 2645 N N . LYS B 1 106 ? -10.948 11.059 6.036 1.000 22.369 100 LYS B N 1
ATOM 2646 C CA . LYS B 1 106 ? -12.354 10.721 6.159 1.000 26.602 100 LYS B CA 1
ATOM 2647 C C . LYS B 1 106 ? -13.248 11.770 5.513 1.000 27.572 100 LYS B C 1
ATOM 2648 O O . LYS B 1 106 ? -14.184 11.401 4.784 1.000 26.612 100 LYS B O 1
ATOM 2654 N N . GLU B 1 107 ? -12.940 13.059 5.736 1.000 28.815 101 GLU B N 1
ATOM 2655 C CA . GLU B 1 107 ? -13.709 14.140 5.127 1.000 30.529 101 GLU B CA 1
ATOM 2656 C C . GLU B 1 107 ? -13.644 14.057 3.603 1.000 28.171 101 GLU B C 1
ATOM 2657 O O . GLU B 1 107 ? -14.584 14.461 2.939 1.000 29.627 101 GLU B O 1
ATOM 2663 N N . ASN B 1 108 ? -12.550 13.520 3.056 1.000 25.504 102 ASN B N 1
ATOM 2664 C CA . ASN B 1 108 ? -12.370 13.440 1.612 1.000 25.254 102 ASN B CA 1
ATOM 2665 C C . ASN B 1 108 ? -12.723 12.056 1.073 1.000 25.880 102 ASN B C 1
ATOM 2666 O O . ASN B 1 108 ? -12.452 11.774 -0.081 1.000 24.807 102 ASN B O 1
ATOM 2671 N N . ASP B 1 109 ? -13.343 11.219 1.910 1.000 27.062 103 ASP B N 1
ATOM 2672 C CA . ASP B 1 109 ? -13.734 9.848 1.576 1.000 30.451 103 ASP B CA 1
ATOM 2673 C C . ASP B 1 109 ? -12.561 8.991 1.114 1.000 30.407 103 ASP B C 1
ATOM 2674 O O . ASP B 1 109 ? -12.768 7.994 0.442 1.000 32.190 103 ASP B O 1
ATOM 2679 N N . ILE B 1 110 ? -11.342 9.322 1.554 1.000 25.980 104 ILE B N 1
ATOM 2680 C CA . ILE B 1 110 ? -10.186 8.502 1.246 1.000 26.492 104 ILE B CA 1
ATOM 2681 C C . ILE B 1 110 ? -10.085 7.416 2.320 1.000 27.426 104 ILE B C 1
ATOM 2682 O O . ILE B 1 110 ? -9.969 7.730 3.508 1.000 27.234 104 ILE B O 1
ATOM 2687 N N . GLY B 1 111 ? -10.170 6.148 1.883 1.000 25.154 105 GLY B N 1
ATOM 2688 C CA . GLY B 1 111 ? -10.231 5.031 2.805 1.000 24.001 105 GLY B CA 1
ATOM 2689 C C . GLY B 1 111 ? -11.624 4.439 2.955 1.000 23.531 105 GLY B C 1
ATOM 2690 O O . GLY B 1 111 ? -11.791 3.446 3.654 1.000 22.702 105 GLY B O 1
ATOM 2691 N N . PHE B 1 112 ? -12.615 5.054 2.296 1.000 24.227 106 PHE B N 1
ATOM 2692 C CA . PHE B 1 112 ? -13.969 4.523 2.313 1.000 27.276 106 PHE B CA 1
ATOM 2693 C C . PHE B 1 112 ? -14.045 3.306 1.392 1.000 26.700 106 PHE B C 1
ATOM 2694 O O . PHE B 1 112 ? -13.617 3.392 0.241 1.000 29.484 106 PHE B O 1
ATOM 2702 N N . VAL B 1 113 ? -14.527 2.185 1.928 1.000 25.433 107 VAL B N 1
ATOM 2703 C CA . VAL B 1 113 ? -14.552 0.924 1.200 1.000 25.971 107 VAL B CA 1
ATOM 2704 C C . VAL B 1 113 ? -16.016 0.539 0.966 1.000 27.649 107 VAL B C 1
ATOM 2705 O O . VAL B 1 113 ? -16.770 0.306 1.914 1.000 27.948 107 VAL B O 1
ATOM 2709 N N . GLY B 1 114 ? -16.418 0.530 -0.309 1.000 30.349 108 GLY B N 1
ATOM 2710 C CA . GLY B 1 114 ? -17.802 0.271 -0.711 1.000 31.148 108 GLY B CA 1
ATOM 2711 C C . GLY B 1 114 ? -18.394 -1.025 -0.155 1.000 30.938 108 GLY B C 1
ATOM 2712 O O . GLY B 1 114 ? -19.530 -1.028 0.313 1.000 30.699 108 GLY B O 1
ATOM 2713 N N . ARG B 1 115 ? -17.630 -2.118 -0.147 1.000 31.998 109 ARG B N 1
ATOM 2714 C CA . ARG B 1 115 ? -18.150 -3.403 0.278 1.000 32.363 109 ARG B CA 1
ATOM 2715 C C . ARG B 1 115 ? -18.734 -3.308 1.694 1.000 32.274 109 ARG B C 1
ATOM 2716 O O . ARG B 1 115 ? -19.759 -3.927 1.985 1.000 30.554 109 ARG B O 1
ATOM 2724 N N . VAL B 1 116 ? -18.080 -2.536 2.577 1.000 29.176 110 VAL B N 1
ATOM 2725 C CA . VAL B 1 116 ? -18.465 -2.514 3.970 1.000 28.443 110 VAL B CA 1
ATOM 2726 C C . VAL B 1 116 ? -19.142 -1.192 4.309 1.000 26.566 110 VAL B C 1
ATOM 2727 O O . VAL B 1 116 ? -19.566 -1.029 5.430 1.000 27.165 110 VAL B O 1
ATOM 2731 N N . GLN B 1 117 ? -19.245 -0.287 3.342 1.000 26.805 111 GLN B N 1
ATOM 2732 C CA . GLN B 1 117 ? -19.809 1.052 3.532 1.000 29.095 111 GLN B CA 1
ATOM 2733 C C . GLN B 1 117 ? -19.217 1.730 4.768 1.000 28.115 111 GLN B C 1
ATOM 2734 O O . GLN B 1 117 ? -19.919 2.308 5.591 1.000 26.997 111 GLN B O 1
ATOM 2740 N N . ASP B 1 118 ? -17.882 1.708 4.870 1.000 26.076 112 ASP B N 1
ATOM 2741 C CA . ASP B 1 118 ? -17.221 2.295 6.019 1.000 26.085 112 ASP B CA 1
ATOM 2742 C C . ASP B 1 118 ? -15.749 2.496 5.667 1.000 24.462 112 ASP B C 1
ATOM 2743 O O . ASP B 1 118 ? -15.252 1.963 4.671 1.000 22.428 112 ASP B O 1
ATOM 2748 N N . TYR B 1 119 ? -15.082 3.255 6.533 1.000 24.248 113 TYR B N 1
ATOM 2749 C CA . TYR B 1 119 ? -13.657 3.519 6.413 1.000 23.720 113 TYR B CA 1
ATOM 2750 C C . TYR B 1 119 ? -12.901 2.273 6.832 1.000 20.803 113 TYR B C 1
ATOM 2751 O O . TYR B 1 119 ? -13.288 1.601 7.782 1.000 20.599 113 TYR B O 1
ATOM 2760 N N . ARG B 1 120 ? -11.812 2.005 6.122 1.000 18.539 114 ARG B N 1
ATOM 2761 C CA . ARG B 1 120 ? -10.907 0.946 6.514 1.000 18.520 114 ARG B CA 1
ATOM 2762 C C . ARG B 1 120 ? -9.516 1.535 6.491 1.000 17.877 114 ARG B C 1
ATOM 2763 O O . ARG B 1 120 ? -9.051 1.858 5.424 1.000 18.445 114 ARG B O 1
ATOM 2771 N N . ILE B 1 121 ? -8.941 1.741 7.669 1.000 17.751 115 ILE B N 1
ATOM 2772 C CA . ILE B 1 121 ? -7.647 2.406 7.747 1.000 18.271 115 ILE B CA 1
ATOM 2773 C C . ILE B 1 121 ? -6.695 1.479 8.485 1.000 16.961 115 ILE B C 1
ATOM 2774 O O . ILE B 1 121 ? -6.963 1.025 9.585 1.000 17.314 115 ILE B O 1
ATOM 2779 N N . GLY B 1 122 ? -5.578 1.185 7.830 1.000 16.413 116 GLY B N 1
ATOM 2780 C CA . GLY B 1 122 ? -4.499 0.443 8.458 1.000 15.754 116 GLY B CA 1
ATOM 2781 C C . GLY B 1 122 ? -3.311 1.340 8.712 1.000 14.895 116 GLY B C 1
ATOM 2782 O O . GLY B 1 122 ? -3.257 2.472 8.231 1.000 14.744 116 GLY B O 1
ATOM 2783 N N . MET B 1 123 ? -2.359 0.803 9.485 1.000 14.595 117 MET B N 1
ATOM 2784 C CA . MET B 1 123 ? -1.137 1.530 9.764 1.000 14.177 117 MET B CA 1
ATOM 2785 C C . MET B 1 123 ? 0.028 0.541 9.808 1.000 13.928 117 MET B C 1
ATOM 2786 O O . MET B 1 123 ? -0.105 -0.566 10.346 1.000 12.355 117 MET B O 1
ATOM 2791 N N . THR B 1 124 ? 1.142 0.965 9.212 1.000 13.399 118 THR B N 1
ATOM 2792 C CA . THR B 1 124 ? 2.346 0.177 9.188 1.000 13.888 118 THR B CA 1
ATOM 2793 C C . THR B 1 124 ? 3.516 1.138 9.325 1.000 14.043 118 THR B C 1
ATOM 2794 O O . THR B 1 124 ? 3.386 2.331 9.073 1.000 14.153 118 THR B O 1
ATOM 2798 N N . GLY B 1 125 ? 4.669 0.626 9.709 1.000 13.896 119 GLY B N 1
ATOM 2799 C CA . GLY B 1 125 ? 5.848 1.457 9.800 1.000 14.263 119 GLY B CA 1
ATOM 2800 C C . GLY B 1 125 ? 7.050 0.612 10.149 1.000 14.650 119 GLY B C 1
ATOM 2801 O O . GLY B 1 125 ? 6.874 -0.529 10.547 1.000 14.613 119 GLY B O 1
ATOM 2802 N N . PHE B 1 126 ? 8.233 1.213 10.028 1.000 15.102 120 PHE B N 1
ATOM 2803 C CA . PHE B 1 126 ? 9.500 0.507 10.172 1.000 16.160 120 PHE B CA 1
ATOM 2804 C C . PHE B 1 126 ? 10.365 1.178 11.240 1.000 18.283 120 PHE B C 1
ATOM 2805 O O . PHE B 1 126 ? 10.462 2.402 11.247 1.000 18.907 120 PHE B O 1
ATOM 2813 N N . CYS B 1 127 ? 11.022 0.398 12.122 1.000 20.995 121 CYS B N 1
ATOM 2814 C CA A CYS B 1 127 ? 11.961 0.943 13.092 0.500 24.066 121 CYS B CA 1
ATOM 2815 C CA B CYS B 1 127 ? 11.975 0.962 13.087 0.500 22.490 121 CYS B CA 1
ATOM 2816 C C . CYS B 1 127 ? 11.169 1.826 14.064 1.000 24.247 121 CYS B C 1
ATOM 2817 O O . CYS B 1 127 ? 10.174 1.356 14.630 1.000 24.110 121 CYS B O 1
ATOM 2822 N N . CYS B 1 128 ? 11.570 3.099 14.237 1.000 23.835 122 CYS B N 1
ATOM 2823 C CA . CYS B 1 128 ? 10.799 4.138 14.934 1.000 26.448 122 CYS B CA 1
ATOM 2824 C C . CYS B 1 128 ? 9.321 4.121 14.527 1.000 22.128 122 CYS B C 1
ATOM 2825 O O . CYS B 1 128 ? 8.419 4.288 15.349 1.000 21.617 122 CYS B O 1
ATOM 2828 N N . GLY B 1 129 ? 9.056 3.925 13.230 1.000 20.009 123 GLY B N 1
ATOM 2829 C CA . GLY B 1 129 ? 7.716 3.842 12.688 1.000 18.564 123 GLY B CA 1
ATOM 2830 C C . GLY B 1 129 ? 6.930 2.606 13.128 1.000 16.902 123 GLY B C 1
ATOM 2831 O O . GLY B 1 129 ? 5.706 2.672 13.213 1.000 16.126 123 GLY B O 1
ATOM 2832 N N . GLY B 1 130 ? 7.626 1.506 13.446 1.000 16.744 124 GLY B N 1
ATOM 2833 C CA . GLY B 1 130 ? 6.983 0.345 14.043 1.000 16.452 124 GLY B CA 1
ATOM 2834 C C . GLY B 1 130 ? 6.581 0.638 15.498 1.000 17.112 124 GLY B C 1
ATOM 2835 O O . GLY B 1 130 ? 5.498 0.280 15.943 1.000 16.311 124 GLY B O 1
ATOM 2836 N N . THR B 1 131 ? 7.460 1.320 16.239 1.000 17.604 125 THR B N 1
ATOM 2837 C CA . THR B 1 131 ? 7.120 1.744 17.591 1.000 18.156 125 THR B CA 1
ATOM 2838 C C . THR B 1 131 ? 5.869 2.612 17.554 1.000 17.657 125 THR B C 1
ATOM 2839 O O . THR B 1 131 ? 4.936 2.415 18.335 1.000 17.551 125 THR B O 1
ATOM 2843 N N . CYS B 1 132 ? 5.869 3.595 16.633 1.000 17.413 126 CYS B N 1
ATOM 2844 C CA . CYS B 1 132 ? 4.732 4.474 16.413 1.000 17.554 126 CYS B CA 1
ATOM 2845 C C . CYS B 1 132 ? 3.463 3.722 16.030 1.000 16.743 126 CYS B C 1
ATOM 2846 O O . CYS B 1 132 ? 2.379 4.121 16.446 1.000 17.274 126 CYS B O 1
ATOM 2849 N N . THR B 1 133 ? 3.558 2.677 15.208 1.000 15.674 127 THR B N 1
ATOM 2850 C CA . THR B 1 133 ? 2.385 1.909 14.820 1.000 15.218 127 THR B CA 1
ATOM 2851 C C . THR B 1 133 ? 1.744 1.283 16.063 1.000 15.194 127 THR B C 1
ATOM 2852 O O . THR B 1 133 ? 0.516 1.314 16.239 1.000 15.222 127 THR B O 1
ATOM 2856 N N . TRP B 1 134 ? 2.546 0.632 16.905 1.000 15.751 128 TRP B N 1
ATOM 2857 C CA . TRP B 1 134 ? 2.013 0.069 18.159 1.000 16.111 128 TRP B CA 1
ATOM 2858 C C . TRP B 1 134 ? 1.404 1.175 19.031 1.000 16.878 128 TRP B C 1
ATOM 2859 O O . TRP B 1 134 ? 0.302 1.044 19.545 1.000 17.102 128 TRP B O 1
ATOM 2870 N N . TYR B 1 135 ? 2.157 2.257 19.233 1.000 17.492 129 TYR B N 1
ATOM 2871 C CA . TYR B 1 135 ? 1.753 3.316 20.158 1.000 19.306 129 TYR B CA 1
ATOM 2872 C C . TYR B 1 135 ? 0.469 3.991 19.685 1.000 18.677 129 TYR B C 1
ATOM 2873 O O . TYR B 1 135 ? -0.501 4.120 20.471 1.000 19.141 129 TYR B O 1
ATOM 2882 N N . PHE B 1 136 ? 0.433 4.416 18.413 1.000 18.072 130 PHE B N 1
ATOM 2883 C CA . PHE B 1 136 ? -0.753 5.074 17.885 1.000 18.624 130 PHE B CA 1
ATOM 2884 C C . PHE B 1 136 ? -1.904 4.097 17.759 1.000 18.910 130 PHE B C 1
ATOM 2885 O O . PHE B 1 136 ? -3.060 4.490 17.913 1.000 20.101 130 PHE B O 1
ATOM 2893 N N . GLY B 1 137 ? -1.602 2.828 17.479 1.000 19.091 131 GLY B N 1
ATOM 2894 C CA . GLY B 1 137 ? -2.634 1.804 17.439 1.000 19.704 131 GLY B CA 1
ATOM 2895 C C . GLY B 1 137 ? -3.359 1.684 18.774 1.000 20.079 131 GLY B C 1
ATOM 2896 O O . GLY B 1 137 ? -4.542 1.403 18.805 1.000 21.901 131 GLY B O 1
ATOM 2897 N N . ALA B 1 138 ? -2.628 1.820 19.877 1.000 21.185 132 ALA B N 1
ATOM 2898 C CA . ALA B 1 138 ? -3.200 1.754 21.208 1.000 22.622 132 ALA B CA 1
ATOM 2899 C C . ALA B 1 138 ? -3.911 3.066 21.561 1.000 25.191 132 ALA B C 1
ATOM 2900 O O . ALA B 1 138 ? -4.974 3.029 22.156 1.000 26.216 132 ALA B O 1
ATOM 2902 N N . LYS B 1 139 ? -3.343 4.212 21.164 1.000 23.741 133 LYS B N 1
ATOM 2903 C CA . LYS B 1 139 ? -3.902 5.525 21.465 1.000 25.141 133 LYS B CA 1
ATOM 2904 C C . LYS B 1 139 ? -5.179 5.776 20.674 1.000 26.300 133 LYS B C 1
ATOM 2905 O O . LYS B 1 139 ? -6.105 6.388 21.205 1.000 25.287 133 LYS B O 1
ATOM 2911 N N . PHE B 1 140 ? -5.238 5.335 19.407 1.000 23.578 134 PHE B N 1
ATOM 2912 C CA . PHE B 1 140 ? -6.384 5.598 18.534 1.000 23.190 134 PHE B CA 1
ATOM 2913 C C . PHE B 1 140 ? -7.064 4.277 18.191 1.000 22.429 134 PHE B C 1
ATOM 2914 O O . PHE B 1 140 ? -7.342 3.977 17.030 1.000 22.002 134 PHE B O 1
ATOM 2922 N N . SER B 1 141 ? -7.443 3.542 19.236 1.000 22.931 135 SER B N 1
ATOM 2923 C CA . SER B 1 141 ? -7.879 2.168 19.066 1.000 22.766 135 SER B CA 1
ATOM 2924 C C . SER B 1 141 ? -9.238 2.073 18.396 1.000 24.308 135 SER B C 1
ATOM 2925 O O . SER B 1 141 ? -9.631 1.002 18.009 1.000 25.024 135 SER B O 1
ATOM 2928 N N . ASP B 1 142 ? -9.998 3.168 18.288 1.000 26.466 136 ASP B N 1
ATOM 2929 C CA . ASP B 1 142 ? -11.253 3.118 17.567 1.000 28.506 136 ASP B CA 1
ATOM 2930 C C . ASP B 1 142 ? -11.077 3.430 16.077 1.000 29.187 136 ASP B C 1
ATOM 2931 O O . ASP B 1 142 ? -12.058 3.378 15.342 1.000 29.955 136 ASP B O 1
ATOM 2936 N N . GLU B 1 143 ? -9.858 3.744 15.618 1.000 25.690 137 GLU B N 1
ATOM 2937 C CA . GLU B 1 143 ? -9.678 4.222 14.254 1.000 25.799 137 GLU B CA 1
ATOM 2938 C C . GLU B 1 143 ? -9.130 3.173 13.286 1.000 23.042 137 GLU B C 1
ATOM 2939 O O . GLU B 1 143 ? -9.400 3.254 12.086 1.000 23.284 137 GLU B O 1
ATOM 2945 N N . PHE B 1 144 ? -8.317 2.232 13.778 1.000 19.758 138 PHE B N 1
ATOM 2946 C CA . PHE B 1 144 ? -7.546 1.378 12.881 1.000 19.350 138 PHE B CA 1
ATOM 2947 C C . PHE B 1 144 ? -8.133 -0.031 12.777 1.000 19.121 138 PHE B C 1
ATOM 2948 O O . PHE B 1 144 ? -8.539 -0.614 13.795 1.000 19.570 138 PHE B O 1
ATOM 2956 N N . SER B 1 145 ? -8.131 -0.582 11.556 1.000 17.893 139 SER B N 1
ATOM 2957 C CA . SER B 1 145 ? -8.662 -1.917 11.313 1.000 18.382 139 SER B CA 1
ATOM 2958 C C . SER B 1 145 ? -7.566 -2.970 11.120 1.000 16.893 139 SER B C 1
ATOM 2959 O O . SER B 1 145 ? -7.885 -4.159 11.007 1.000 17.243 139 SER B O 1
ATOM 2962 N N . ALA B 1 146 ? -6.305 -2.532 11.039 1.000 14.695 140 ALA B N 1
ATOM 2963 C CA . ALA B 1 146 ? -5.157 -3.413 10.943 1.000 14.322 140 ALA B CA 1
ATOM 2964 C C . ALA B 1 146 ? -3.892 -2.637 11.294 1.000 13.970 140 ALA B C 1
ATOM 2965 O O . ALA B 1 146 ? -3.754 -1.472 10.881 1.000 14.945 140 ALA B O 1
ATOM 2967 N N . LEU B 1 147 ? -2.937 -3.327 11.934 1.000 13.682 141 LEU B N 1
ATOM 2968 C CA . LEU B 1 147 ? -1.633 -2.760 12.266 1.000 13.302 141 LEU B CA 1
ATOM 2969 C C . LEU B 1 147 ? -0.527 -3.699 11.810 1.000 12.978 141 LEU B C 1
ATOM 2970 O O . LEU B 1 147 ? -0.589 -4.902 12.078 1.000 13.149 141 LEU B O 1
ATOM 2975 N N . ALA B 1 148 ? 0.513 -3.145 11.196 1.000 12.836 142 ALA B N 1
ATOM 2976 C CA . ALA B 1 148 ? 1.662 -3.946 10.780 1.000 13.468 142 ALA B CA 1
ATOM 2977 C C . ALA B 1 148 ? 2.967 -3.266 11.172 1.000 13.041 142 ALA B C 1
ATOM 2978 O O . ALA B 1 148 ? 3.708 -2.779 10.300 1.000 13.088 142 ALA B O 1
ATOM 2980 N N . PRO B 1 149 ? 3.347 -3.326 12.462 1.000 13.079 143 PRO B N 1
ATOM 2981 C CA . PRO B 1 149 ? 4.619 -2.761 12.919 1.000 13.542 143 PRO B CA 1
ATOM 2982 C C . PRO B 1 149 ? 5.797 -3.660 12.538 1.000 13.643 143 PRO B C 1
ATOM 2983 O O . PRO B 1 149 ? 5.817 -4.835 12.937 1.000 13.654 143 PRO B O 1
ATOM 2987 N N . TYR B 1 150 ? 6.779 -3.085 11.835 1.000 13.283 144 TYR B N 1
ATOM 2988 C CA . TYR B 1 150 ? 8.020 -3.759 11.530 1.000 14.066 144 TYR B CA 1
ATOM 2989 C C . TYR B 1 150 ? 9.132 -3.313 12.480 1.000 15.016 144 TYR B C 1
ATOM 2990 O O . TYR B 1 150 ? 9.504 -2.123 12.523 1.000 15.173 144 TYR B O 1
ATOM 2999 N N . TYR B 1 151 ? 9.659 -4.297 13.220 1.000 15.536 145 TYR B N 1
ATOM 3000 C CA . TYR B 1 151 ? 10.781 -4.193 14.145 1.000 18.289 145 TYR B CA 1
ATOM 3001 C C . TYR B 1 151 ? 10.712 -2.901 14.958 1.000 19.873 145 TYR B C 1
ATOM 3002 O O . TYR B 1 151 ? 11.658 -2.124 15.031 1.000 22.097 145 TYR B O 1
ATOM 3011 N N . GLY B 1 152 ? 9.546 -2.710 15.580 1.000 21.963 146 GLY B N 1
ATOM 3012 C CA . GLY B 1 152 ? 9.368 -1.667 16.572 1.000 23.720 146 GLY B CA 1
ATOM 3013 C C . GLY B 1 152 ? 9.962 -2.067 17.921 1.000 24.759 146 GLY B C 1
ATOM 3014 O O . GLY B 1 152 ? 10.141 -3.246 18.206 1.000 23.516 146 GLY B O 1
ATOM 3015 N N . LEU B 1 153 ? 10.291 -1.046 18.714 1.000 25.095 147 LEU B N 1
ATOM 3016 C CA . LEU B 1 153 ? 10.792 -1.207 20.066 1.000 24.947 147 LEU B CA 1
ATOM 3017 C C . LEU B 1 153 ? 9.619 -1.112 21.017 1.000 24.237 147 LEU B C 1
ATOM 3018 O O . LEU B 1 153 ? 8.698 -0.326 20.824 1.000 23.710 147 LEU B O 1
ATOM 3023 N N . TYR B 1 154 ? 9.695 -1.920 22.068 1.000 22.327 148 TYR B N 1
ATOM 3024 C CA . TYR B 1 154 ? 8.648 -1.991 23.062 1.000 23.009 148 TYR B CA 1
ATOM 3025 C C . TYR B 1 154 ? 9.013 -1.168 24.291 1.000 24.170 148 TYR B C 1
ATOM 3026 O O . TYR B 1 154 ? 8.149 -0.919 25.118 1.000 26.313 148 TYR B O 1
ATOM 3035 N N . SER B 1 155 ? 10.269 -0.752 24.373 1.000 24.022 149 SER B N 1
ATOM 3036 C CA A SER B 1 155 ? 10.941 -0.245 25.553 0.500 25.999 149 SER B CA 1
ATOM 3037 C CA B SER B 1 155 ? 10.661 -0.175 25.657 0.500 26.146 149 SER B CA 1
ATOM 3038 C C . SER B 1 155 ? 11.097 1.276 25.512 1.000 27.539 149 SER B C 1
ATOM 3039 O O . SER B 1 155 ? 11.677 1.842 26.441 1.000 30.066 149 SER B O 1
ATOM 3044 N N . LEU B 1 156 ? 10.700 1.932 24.416 1.000 27.396 150 LEU B N 1
ATOM 3045 C CA . LEU B 1 156 ? 11.025 3.338 24.179 1.000 28.969 150 LEU B CA 1
ATOM 3046 C C . LEU B 1 156 ? 9.897 4.188 24.748 1.000 28.058 150 LEU B C 1
ATOM 3047 O O . LEU B 1 156 ? 10.116 5.071 25.563 1.000 30.717 150 LEU B O 1
ATOM 3052 N N . VAL B 1 157 ? 8.690 3.943 24.246 1.000 24.300 151 VAL B N 1
ATOM 3053 C CA . VAL B 1 157 ? 7.507 4.576 24.810 1.000 25.282 151 VAL B CA 1
ATOM 3054 C C . VAL B 1 157 ? 6.599 3.456 25.288 1.000 25.068 151 VAL B C 1
ATOM 3055 O O . VAL B 1 157 ? 6.618 2.367 24.716 1.000 24.248 151 VAL B O 1
ATOM 3059 N N . PRO B 1 158 ? 5.830 3.688 26.373 1.000 27.647 152 PRO B N 1
ATOM 3060 C CA . PRO B 1 158 ? 4.967 2.650 26.926 1.000 28.506 152 PRO B CA 1
ATOM 3061 C C . PRO B 1 158 ? 3.811 2.343 25.973 1.000 27.535 152 PRO B C 1
ATOM 3062 O O . PRO B 1 158 ? 3.052 3.237 25.600 1.000 27.639 152 PRO B O 1
ATOM 3066 N N . ILE B 1 159 ? 3.718 1.080 25.554 1.000 25.002 153 ILE B N 1
ATOM 3067 C CA . ILE B 1 159 ? 2.625 0.643 24.703 1.000 25.284 153 ILE B CA 1
ATOM 3068 C C . ILE B 1 159 ? 1.535 0.037 25.584 1.000 26.568 153 ILE B C 1
ATOM 3069 O O . ILE B 1 159 ? 1.814 -0.904 26.328 1.000 26.712 153 ILE B O 1
ATOM 3074 N N . ASP B 1 160 ? 0.311 0.571 25.481 1.000 27.452 154 ASP B N 1
ATOM 3075 C CA . ASP B 1 160 ? -0.791 0.072 26.293 1.000 27.383 154 ASP B CA 1
ATOM 3076 C C . ASP B 1 160 ? -1.475 -1.063 25.539 1.000 23.519 154 ASP B C 1
ATOM 3077 O O . ASP B 1 160 ? -2.464 -0.836 24.850 1.000 21.998 154 ASP B O 1
ATOM 3082 N N . PHE B 1 161 ? -0.936 -2.280 25.671 1.000 23.906 155 PHE B N 1
ATOM 3083 C CA . PHE B 1 161 ? -1.465 -3.434 24.952 1.000 22.497 155 PHE B CA 1
ATOM 3084 C C . PHE B 1 161 ? -2.949 -3.637 25.244 1.000 23.379 155 PHE B C 1
ATOM 3085 O O . PHE B 1 161 ? -3.695 -4.061 24.366 1.000 24.141 155 PHE B O 1
ATOM 3093 N N . SER B 1 162 ? -3.380 -3.290 26.462 1.000 25.358 156 SER B N 1
ATOM 3094 C CA . SER B 1 162 ? -4.760 -3.497 26.872 1.000 25.473 156 SER B CA 1
ATOM 3095 C C . SER B 1 162 ? -5.736 -2.670 26.041 1.000 25.510 156 SER B C 1
ATOM 3096 O O . SER B 1 162 ? -6.928 -2.994 26.003 1.000 25.594 156 SER B O 1
ATOM 3099 N N . ALA B 1 163 ? -5.254 -1.612 25.384 1.000 22.209 157 ALA B N 1
ATOM 3100 C CA . ALA B 1 163 ? -6.132 -0.730 24.628 1.000 22.922 157 ALA B CA 1
ATOM 3101 C C . ALA B 1 163 ? -6.274 -1.124 23.148 1.000 23.184 157 ALA B C 1
ATOM 3102 O O . ALA B 1 163 ? -7.168 -0.606 22.475 1.000 23.056 157 ALA B O 1
ATOM 3104 N N . ILE B 1 164 ? -5.391 -1.992 22.645 1.000 22.255 158 ILE B N 1
ATOM 3105 C CA . ILE B 1 164 ? -5.338 -2.311 21.217 1.000 21.750 158 ILE B CA 1
ATOM 3106 C C . ILE B 1 164 ? -6.568 -3.121 20.839 1.000 21.376 158 ILE B C 1
ATOM 3107 O O . ILE B 1 164 ? -6.863 -4.140 21.465 1.000 21.469 158 ILE B O 1
ATOM 3112 N N . LYS B 1 165 ? -7.250 -2.688 19.781 1.000 20.714 159 LYS B N 1
ATOM 3113 C CA . LYS B 1 165 ? -8.411 -3.396 19.282 1.000 22.369 159 LYS B CA 1
ATOM 3114 C C . LYS B 1 165 ? -8.198 -3.966 17.887 1.000 22.791 159 LYS B C 1
ATOM 3115 O O . LYS B 1 165 ? -8.988 -4.822 17.459 1.000 21.865 159 LYS B O 1
ATOM 3121 N N . ALA B 1 166 ? -7.186 -3.485 17.150 1.000 20.750 160 ALA B N 1
ATOM 3122 C CA . ALA B 1 166 ? -7.005 -3.975 15.786 1.000 18.939 160 ALA B CA 1
ATOM 3123 C C . ALA B 1 166 ? -6.259 -5.308 15.791 1.000 17.581 160 ALA B C 1
ATOM 3124 O O . ALA B 1 166 ? -5.487 -5.572 16.704 1.000 17.772 160 ALA B O 1
ATOM 3126 N N . PRO B 1 167 ? -6.373 -6.132 14.730 1.000 16.710 161 PRO B N 1
ATOM 3127 C CA . PRO B 1 167 ? -5.419 -7.224 14.500 1.000 16.348 161 PRO B CA 1
ATOM 3128 C C . PRO B 1 167 ? -4.048 -6.654 14.158 1.000 15.746 161 PRO B C 1
ATOM 3129 O O . PRO B 1 167 ? -3.960 -5.584 13.556 1.000 16.454 161 PRO B O 1
ATOM 3133 N N . VAL B 1 168 ? -3.000 -7.392 14.546 1.000 15.097 162 VAL B N 1
ATOM 3134 C CA . VAL B 1 168 ? -1.621 -6.959 14.412 1.000 14.789 162 VAL B CA 1
ATOM 3135 C C . VAL B 1 168 ? -0.805 -8.026 13.695 1.000 15.257 162 VAL B C 1
ATOM 3136 O O . VAL B 1 168 ? -0.917 -9.217 14.006 1.000 17.284 162 VAL B O 1
ATOM 3140 N N . LEU B 1 169 ? 0.003 -7.597 12.721 1.000 15.067 163 LEU B N 1
ATOM 3141 C CA . LEU B 1 169 ? 1.063 -8.415 12.144 1.000 15.320 163 LEU B CA 1
ATOM 3142 C C . LEU B 1 169 ? 2.393 -7.780 12.524 1.000 14.871 163 LEU B C 1
ATOM 3143 O O . LEU B 1 169 ? 2.774 -6.754 11.953 1.000 14.627 163 LEU B O 1
ATOM 3148 N N . ALA B 1 170 ? 3.099 -8.362 13.510 1.000 14.716 164 ALA B N 1
ATOM 3149 C CA . ALA B 1 170 ? 4.319 -7.747 14.000 1.000 15.163 164 ALA B CA 1
ATOM 3150 C C . ALA B 1 170 ? 5.519 -8.487 13.433 1.000 14.753 164 ALA B C 1
ATOM 3151 O O . ALA B 1 170 ? 5.736 -9.661 13.743 1.000 15.404 164 ALA B O 1
ATOM 3153 N N . VAL B 1 171 ? 6.346 -7.769 12.689 1.000 14.497 165 VAL B N 1
ATOM 3154 C CA . VAL B 1 171 ? 7.494 -8.367 12.020 1.000 14.283 165 VAL B CA 1
ATOM 3155 C C . VAL B 1 171 ? 8.764 -8.068 12.813 1.000 15.261 165 VAL B C 1
ATOM 3156 O O . VAL B 1 171 ? 9.012 -6.911 13.187 1.000 15.062 165 VAL B O 1
ATOM 3160 N N . HIS B 1 172 ? 9.580 -9.095 13.090 1.000 14.987 166 HIS B N 1
ATOM 3161 C CA . HIS B 1 172 ? 10.812 -8.914 13.848 1.000 15.749 166 HIS B CA 1
ATOM 3162 C C . HIS B 1 172 ? 11.963 -9.603 13.125 1.000 16.090 166 HIS B C 1
ATOM 3163 O O . HIS B 1 172 ? 11.745 -10.581 12.402 1.000 16.017 166 HIS B O 1
ATOM 3170 N N . ALA B 1 173 ? 13.164 -9.095 13.375 1.000 16.545 167 ALA B N 1
ATOM 3171 C CA . ALA B 1 173 ? 14.410 -9.663 12.857 1.000 17.748 167 ALA B CA 1
ATOM 3172 C C . ALA B 1 173 ? 15.080 -10.476 13.961 1.000 19.243 167 ALA B C 1
ATOM 3173 O O . ALA B 1 173 ? 15.206 -10.014 15.095 1.000 20.208 167 ALA B O 1
ATOM 3175 N N . GLY B 1 174 ? 15.546 -11.682 13.599 1.000 19.505 168 GLY B N 1
ATOM 3176 C CA . GLY B 1 174 ? 16.075 -12.624 14.584 1.000 21.145 168 GLY B CA 1
ATOM 3177 C C . GLY B 1 174 ? 17.346 -12.133 15.274 1.000 22.672 168 GLY B C 1
ATOM 3178 O O . GLY B 1 174 ? 17.618 -12.551 16.393 1.000 23.835 168 GLY B O 1
ATOM 3179 N N . LYS B 1 175 ? 18.153 -11.344 14.568 1.000 23.926 169 LYS B N 1
ATOM 3180 C CA . LYS B 1 175 ? 19.402 -10.804 15.092 1.000 26.250 169 LYS B CA 1
ATOM 3181 C C . LYS B 1 175 ? 19.329 -9.288 15.226 1.000 25.769 169 LYS B C 1
ATOM 3182 O O . LYS B 1 175 ? 20.273 -8.580 14.914 1.000 28.213 169 LYS B O 1
ATOM 3188 N N . ASP B 1 176 ? 18.201 -8.776 15.708 1.000 25.660 170 ASP B N 1
ATOM 3189 C CA . ASP B 1 176 ? 18.032 -7.335 15.808 1.000 25.387 170 ASP B CA 1
ATOM 3190 C C . ASP B 1 176 ? 18.841 -6.794 16.992 1.000 25.132 170 ASP B C 1
ATOM 3191 O O . ASP B 1 176 ? 18.580 -7.160 18.119 1.000 26.211 170 ASP B O 1
ATOM 3196 N N . ALA B 1 177 ? 19.763 -5.875 16.745 1.000 26.448 171 ALA B N 1
ATOM 3197 C CA . ALA B 1 177 ? 20.590 -5.284 17.799 1.000 29.124 171 ALA B CA 1
ATOM 3198 C C . ALA B 1 177 ? 19.808 -4.326 18.717 1.000 29.131 171 ALA B C 1
ATOM 3199 O O . ALA B 1 177 ? 20.237 -4.068 19.840 1.000 28.519 171 ALA B O 1
ATOM 3201 N N . PHE B 1 178 ? 18.664 -3.809 18.273 1.000 25.664 172 PHE B N 1
ATOM 3202 C CA . PHE B 1 178 ? 17.883 -2.873 19.085 1.000 26.259 172 PHE B CA 1
ATOM 3203 C C . PHE B 1 178 ? 16.708 -3.538 19.794 1.000 25.425 172 PHE B C 1
ATOM 3204 O O . PHE B 1 178 ? 16.165 -2.955 20.726 1.000 25.492 172 PHE B O 1
ATOM 3212 N N . VAL B 1 179 ? 16.304 -4.732 19.323 1.000 23.778 173 VAL B N 1
ATOM 3213 C CA . VAL B 1 179 ? 15.140 -5.406 19.844 1.000 24.005 173 VAL B CA 1
ATOM 3214 C C . VAL B 1 179 ? 15.523 -6.836 20.183 1.000 25.460 173 VAL B C 1
ATOM 3215 O O . VAL B 1 179 ? 15.430 -7.726 19.330 1.000 24.603 173 VAL B O 1
ATOM 3219 N N . PRO B 1 180 ? 15.955 -7.107 21.425 1.000 26.264 174 PRO B N 1
ATOM 3220 C CA . PRO B 1 180 ? 16.261 -8.466 21.850 1.000 27.850 174 PRO B CA 1
ATOM 3221 C C . PRO B 1 180 ? 15.035 -9.373 21.727 1.000 24.801 174 PRO B C 1
ATOM 3222 O O . PRO B 1 180 ? 13.915 -8.922 21.917 1.000 25.341 174 PRO B O 1
ATOM 3226 N N . LEU B 1 181 ? 15.270 -10.648 21.448 1.000 25.199 175 LEU B N 1
ATOM 3227 C CA . LEU B 1 181 ? 14.175 -11.605 21.366 1.000 26.551 175 LEU B CA 1
ATOM 3228 C C . LEU B 1 181 ? 13.368 -11.649 22.668 1.000 25.052 175 LEU B C 1
ATOM 3229 O O . LEU B 1 181 ? 12.159 -11.867 22.628 1.000 25.760 175 LEU B O 1
ATOM 3234 N N . SER B 1 182 ? 14.019 -11.400 23.820 1.000 25.403 176 SER B N 1
ATOM 3235 C CA . SER B 1 182 ? 13.304 -11.392 25.096 1.000 26.374 176 SER B CA 1
ATOM 3236 C C . SER B 1 182 ? 12.206 -10.322 25.107 1.000 25.699 176 SER B C 1
ATOM 3237 O O . SER B 1 182 ? 11.185 -10.499 25.768 1.000 24.167 176 SER B O 1
ATOM 3240 N N . GLU B 1 183 ? 12.418 -9.200 24.403 1.000 23.827 177 GLU B N 1
ATOM 3241 C CA . GLU B 1 183 ? 11.415 -8.150 24.336 1.000 24.560 177 GLU B CA 1
ATOM 3242 C C . GLU B 1 183 ? 10.226 -8.589 23.482 1.000 23.442 177 GLU B C 1
ATOM 3243 O O . GLU B 1 183 ? 9.095 -8.251 23.781 1.000 23.100 177 GLU B O 1
ATOM 3249 N N . VAL B 1 184 ? 10.489 -9.338 22.409 1.000 22.010 178 VAL B N 1
ATOM 3250 C CA . VAL B 1 184 ? 9.421 -9.808 21.555 1.000 21.634 178 VAL B CA 1
ATOM 3251 C C . VAL B 1 184 ? 8.565 -10.804 22.351 1.000 20.821 178 VAL B C 1
ATOM 3252 O O . VAL B 1 184 ? 7.343 -10.753 22.322 1.000 18.632 178 VAL B O 1
ATOM 3256 N N . LEU B 1 185 ? 9.218 -11.690 23.102 1.000 20.922 179 LEU B N 1
ATOM 3257 C CA . LEU B 1 185 ? 8.531 -12.636 23.961 1.000 24.224 179 LEU B CA 1
ATOM 3258 C C . LEU B 1 185 ? 7.582 -11.916 24.930 1.000 22.576 179 LEU B C 1
ATOM 3259 O O . LEU B 1 185 ? 6.445 -12.325 25.125 1.000 23.517 179 LEU B O 1
ATOM 3264 N N . LYS B 1 186 ? 8.055 -10.838 25.531 1.000 23.428 180 LYS B N 1
ATOM 3265 C CA . LYS B 1 186 ? 7.260 -10.078 26.494 1.000 23.952 180 LYS B CA 1
ATOM 3266 C C . LYS B 1 186 ? 6.036 -9.472 25.813 1.000 20.955 180 LYS B C 1
ATOM 3267 O O . LYS B 1 186 ? 4.955 -9.398 26.399 1.000 21.259 180 LYS B O 1
ATOM 3273 N N . ALA B 1 187 ? 6.217 -8.983 24.589 1.000 19.975 181 ALA B N 1
ATOM 3274 C CA . ALA B 1 187 ? 5.109 -8.420 23.827 1.000 19.974 181 ALA B CA 1
ATOM 3275 C C . ALA B 1 187 ? 4.081 -9.513 23.527 1.000 19.130 181 ALA B C 1
ATOM 3276 O O . ALA B 1 187 ? 2.878 -9.274 23.642 1.000 19.582 181 ALA B O 1
ATOM 3278 N N . ILE B 1 188 ? 4.545 -10.715 23.145 1.000 19.534 182 ILE B N 1
ATOM 3279 C CA . ILE B 1 188 ? 3.622 -11.820 22.916 1.000 19.967 182 ILE B CA 1
ATOM 3280 C C . ILE B 1 188 ? 2.818 -12.095 24.194 1.000 20.446 182 ILE B C 1
ATOM 3281 O O . ILE B 1 188 ? 1.610 -12.323 24.150 1.000 20.393 182 ILE B O 1
ATOM 3286 N N . GLU B 1 189 ? 3.488 -12.066 25.343 1.000 20.884 183 GLU B N 1
ATOM 3287 C CA . GLU B 1 189 ? 2.817 -12.389 26.596 1.000 24.330 183 GLU B CA 1
ATOM 3288 C C . GLU B 1 189 ? 1.750 -11.341 26.944 1.000 23.053 183 GLU B C 1
ATOM 3289 O O . GLU B 1 189 ? 0.687 -11.678 27.460 1.000 21.855 183 GLU B O 1
ATOM 3295 N N . GLU B 1 190 ? 2.005 -10.075 26.627 1.000 21.274 184 GLU B N 1
ATOM 3296 C CA . GLU B 1 190 ? 0.998 -9.042 26.821 1.000 22.489 184 GLU B CA 1
ATOM 3297 C C . GLU B 1 190 ? -0.190 -9.263 25.881 1.000 21.696 184 GLU B C 1
ATOM 3298 O O . GLU B 1 190 ? -1.355 -9.114 26.275 1.000 21.104 184 GLU B O 1
ATOM 3304 N N . CYS B 1 191 ? 0.097 -9.614 24.624 1.000 19.879 185 CYS B N 1
ATOM 3305 C CA . CYS B 1 191 ? -0.977 -9.909 23.681 1.000 19.146 185 CYS B CA 1
ATOM 3306 C C . CYS B 1 191 ? -1.812 -11.102 24.153 1.000 19.470 185 CYS B C 1
ATOM 3307 O O . CYS B 1 191 ? -3.025 -11.075 24.051 1.000 19.295 185 CYS B O 1
ATOM 3310 N N . ASN B 1 192 ? -1.149 -12.143 24.667 1.000 19.655 186 ASN B N 1
ATOM 3311 C CA . ASN B 1 192 ? -1.833 -13.292 25.244 1.000 20.740 186 ASN B CA 1
ATOM 3312 C C . ASN B 1 192 ? -2.775 -12.826 26.351 1.000 21.994 186 ASN B C 1
ATOM 3313 O O . ASN B 1 192 ? -3.933 -13.261 26.409 1.000 21.119 186 ASN B O 1
ATOM 3318 N N . LYS B 1 193 ? -2.261 -11.943 27.218 1.000 21.058 187 LYS B N 1
ATOM 3319 C CA . LYS B 1 193 ? -2.966 -11.525 28.418 1.000 23.985 187 LYS B CA 1
ATOM 3320 C C . LYS B 1 193 ? -4.258 -10.783 28.070 1.000 23.570 187 LYS B C 1
ATOM 3321 O O . LYS B 1 193 ? -5.280 -11.043 28.700 1.000 22.728 187 LYS B O 1
ATOM 3327 N N . TYR B 1 194 ? -4.221 -9.894 27.068 1.000 21.686 188 TYR B N 1
ATOM 3328 C CA . TYR B 1 194 ? -5.359 -9.029 26.800 1.000 22.579 188 TYR B CA 1
ATOM 3329 C C . TYR B 1 194 ? -6.211 -9.506 25.628 1.000 21.862 188 TYR B C 1
ATOM 3330 O O . TYR B 1 194 ? -7.171 -8.841 25.286 1.000 21.964 188 TYR B O 1
ATOM 3339 N N . GLY B 1 195 ? -5.870 -10.638 25.003 1.000 22.001 189 GLY B N 1
ATOM 3340 C CA . GLY B 1 195 ? -6.656 -11.129 23.881 1.000 22.251 189 GLY B CA 1
ATOM 3341 C C . GLY B 1 195 ? -6.395 -10.326 22.600 1.000 20.773 189 GLY B C 1
ATOM 3342 O O . GLY B 1 195 ? -7.252 -10.265 21.723 1.000 21.314 189 GLY B O 1
ATOM 3343 N N . VAL B 1 196 ? -5.202 -9.739 22.462 1.000 19.545 190 VAL B N 1
ATOM 3344 C CA . VAL B 1 196 ? -4.858 -9.028 21.243 1.000 19.399 190 VAL B CA 1
ATOM 3345 C C . VAL B 1 196 ? -4.601 -10.042 20.134 1.000 18.455 190 VAL B C 1
ATOM 3346 O O . VAL B 1 196 ? -3.847 -11.000 20.326 1.000 18.076 190 VAL B O 1
ATOM 3350 N N . LYS B 1 197 ? -5.258 -9.831 18.979 1.000 18.521 191 LYS B N 1
ATOM 3351 C CA . LYS B 1 197 ? -5.129 -10.711 17.829 1.000 18.151 191 LYS B CA 1
ATOM 3352 C C . LYS B 1 197 ? -3.858 -10.349 17.074 1.000 17.577 191 LYS B C 1
ATOM 3353 O O . LYS B 1 197 ? -3.911 -9.774 15.993 1.000 17.294 191 LYS B O 1
ATOM 3357 N N . ALA B 1 198 ? -2.721 -10.719 17.663 1.000 17.185 192 ALA B N 1
ATOM 3358 C CA . ALA B 1 198 ? -1.420 -10.393 17.150 1.000 17.154 192 ALA B CA 1
ATOM 3359 C C . ALA B 1 198 ? -0.711 -11.652 16.671 1.000 17.981 192 ALA B C 1
ATOM 3360 O O . ALA B 1 198 ? -0.615 -12.655 17.385 1.000 18.923 192 ALA B O 1
ATOM 3362 N N . GLN B 1 199 ? -0.212 -11.592 15.444 1.000 16.950 193 GLN B N 1
ATOM 3363 C CA . GLN B 1 199 ? 0.690 -12.607 14.941 1.000 17.766 193 GLN B CA 1
ATOM 3364 C C . GLN B 1 199 ? 2.083 -12.020 14.837 1.000 17.919 193 GLN B C 1
ATOM 3365 O O . GLN B 1 199 ? 2.255 -10.907 14.340 1.000 18.362 193 GLN B O 1
ATOM 3371 N N . PHE B 1 200 ? 3.057 -12.743 15.407 1.000 16.820 194 PHE B N 1
ATOM 3372 C CA . PHE B 1 200 ? 4.439 -12.309 15.431 1.000 16.460 194 PHE B CA 1
ATOM 3373 C C . PHE B 1 200 ? 5.227 -13.169 14.444 1.000 17.712 194 PHE B C 1
ATOM 3374 O O . PHE B 1 200 ? 5.108 -14.388 14.443 1.000 18.840 194 PHE B O 1
ATOM 3382 N N . LEU B 1 201 ? 5.969 -12.512 13.563 1.000 17.048 195 LEU B N 1
ATOM 3383 C CA . LEU B 1 201 ? 6.759 -13.181 12.538 1.000 18.247 195 LEU B CA 1
ATOM 3384 C C . LEU B 1 201 ? 8.212 -12.814 12.749 1.000 18.573 195 LEU B C 1
ATOM 3385 O O . LEU B 1 201 ? 8.564 -11.631 12.637 1.000 18.397 195 LEU B O 1
ATOM 3390 N N . ILE B 1 202 ? 9.037 -13.788 13.126 1.000 17.149 196 ILE B N 1
ATOM 3391 C CA . ILE B 1 202 ? 10.436 -13.540 13.409 1.000 17.295 196 ILE B CA 1
ATOM 3392 C C . ILE B 1 202 ? 11.302 -14.247 12.375 1.000 16.857 196 ILE B C 1
ATOM 3393 O O . ILE B 1 202 ? 11.262 -15.475 12.284 1.000 16.439 196 ILE B O 1
ATOM 3398 N N . TYR B 1 203 ? 12.080 -13.464 11.627 1.000 16.241 197 TYR B N 1
ATOM 3399 C CA . TYR B 1 203 ? 12.926 -13.974 10.558 1.000 17.364 197 TYR B CA 1
ATOM 3400 C C . TYR B 1 203 ? 14.341 -14.206 11.086 1.000 19.140 197 TYR B C 1
ATOM 3401 O O . TYR B 1 203 ? 15.014 -13.267 11.483 1.000 18.923 197 TYR B O 1
ATOM 3410 N N . SER B 1 204 ? 14.793 -15.465 11.123 1.000 18.897 198 SER B N 1
ATOM 3411 C CA . SER B 1 204 ? 16.082 -15.805 11.703 1.000 20.166 198 SER B CA 1
ATOM 3412 C C . SER B 1 204 ? 17.208 -15.231 10.858 1.000 21.252 198 SER B C 1
ATOM 3413 O O . SER B 1 204 ? 17.100 -15.183 9.636 1.000 20.585 198 SER B O 1
ATOM 3416 N N . GLY B 1 205 ? 18.276 -14.794 11.525 1.000 23.703 199 GLY B N 1
ATOM 3417 C CA . GLY B 1 205 ? 19.536 -14.520 10.851 1.000 25.765 199 GLY B CA 1
ATOM 3418 C C . GLY B 1 205 ? 19.641 -13.129 10.232 1.000 27.735 199 GLY B C 1
ATOM 3419 O O . GLY B 1 205 ? 20.693 -12.818 9.695 1.000 26.198 199 GLY B O 1
ATOM 3420 N N . VAL B 1 206 ? 18.592 -12.288 10.305 1.000 26.140 200 VAL B N 1
ATOM 3421 C CA . VAL B 1 206 ? 18.677 -10.944 9.730 1.000 26.334 200 VAL B CA 1
ATOM 3422 C C . VAL B 1 206 ? 18.655 -9.865 10.807 1.000 25.231 200 VAL B C 1
ATOM 3423 O O . VAL B 1 206 ? 18.284 -10.116 11.946 1.000 24.172 200 VAL B O 1
ATOM 3427 N N . ASP B 1 207 ? 19.056 -8.646 10.401 1.000 25.239 201 ASP B N 1
ATOM 3428 C CA A ASP B 1 207 ? 19.174 -7.506 11.311 0.500 23.777 201 ASP B CA 1
ATOM 3429 C CA B ASP B 1 207 ? 19.194 -7.496 11.267 0.500 25.287 201 ASP B CA 1
ATOM 3430 C C . ASP B 1 207 ? 17.950 -6.612 11.139 1.000 22.291 201 ASP B C 1
ATOM 3431 O O . ASP B 1 207 ? 17.148 -6.765 10.210 1.000 21.048 201 ASP B O 1
ATOM 3440 N N . HIS B 1 208 ? 17.835 -5.665 12.061 1.000 22.863 202 HIS B N 1
ATOM 3441 C CA . HIS B 1 208 ? 16.918 -4.545 11.959 1.000 23.632 202 HIS B CA 1
ATOM 3442 C C . HIS B 1 208 ? 17.005 -3.953 10.545 1.000 23.284 202 HIS B C 1
ATOM 3443 O O . HIS B 1 208 ? 18.098 -3.846 9.950 1.000 23.150 202 HIS B O 1
ATOM 3450 N N . ALA B 1 209 ? 15.848 -3.555 10.024 1.000 22.872 203 ALA B N 1
ATOM 3451 C CA . ALA B 1 209 ? 15.710 -2.860 8.744 1.000 22.009 203 ALA B CA 1
ATOM 3452 C C . ALA B 1 209 ? 15.989 -3.760 7.541 1.000 21.040 203 ALA B C 1
ATOM 3453 O O . ALA B 1 209 ? 16.286 -3.251 6.471 1.000 22.083 203 ALA B O 1
ATOM 3455 N N . PHE B 1 210 ? 15.808 -5.093 7.657 1.000 20.902 204 PHE B N 1
ATOM 3456 C CA . PHE B 1 210 ? 16.075 -5.990 6.530 1.000 19.257 204 PHE B CA 1
ATOM 3457 C C . PHE B 1 210 ? 15.130 -5.751 5.333 1.000 19.036 204 PHE B C 1
ATOM 3458 O O . PHE B 1 210 ? 15.384 -6.209 4.219 1.000 19.033 204 PHE B O 1
ATOM 3466 N N . PHE B 1 211 ? 14.024 -5.024 5.524 1.000 17.708 205 PHE B N 1
ATOM 3467 C CA . PHE B 1 211 ? 13.115 -4.739 4.425 1.000 18.405 205 PHE B CA 1
ATOM 3468 C C . PHE B 1 211 ? 13.632 -3.603 3.538 1.000 18.172 205 PHE B C 1
ATOM 3469 O O . PHE B 1 211 ? 13.135 -3.409 2.432 1.000 18.189 205 PHE B O 1
ATOM 3477 N N . ASN B 1 212 ? 14.560 -2.788 4.045 1.000 18.488 206 ASN B N 1
ATOM 3478 C CA . ASN B 1 212 ? 14.940 -1.567 3.359 1.000 19.121 206 ASN B CA 1
ATOM 3479 C C . ASN B 1 212 ? 15.911 -1.907 2.214 1.000 20.818 206 ASN B C 1
ATOM 3480 O O . ASN B 1 212 ? 17.097 -2.116 2.439 1.000 21.382 206 ASN B O 1
ATOM 3485 N N . ASP B 1 213 ? 15.384 -1.915 0.993 1.000 20.592 207 ASP B N 1
ATOM 3486 C CA . ASP B 1 213 ? 16.147 -2.281 -0.198 1.000 22.844 207 ASP B CA 1
ATOM 3487 C C . ASP B 1 213 ? 17.186 -1.211 -0.553 1.000 24.745 207 ASP B C 1
ATOM 3488 O O . ASP B 1 213 ? 18.019 -1.482 -1.408 1.000 25.386 207 ASP B O 1
ATOM 3493 N N . THR B 1 214 ? 17.170 -0.021 0.083 1.000 23.860 208 THR B N 1
ATOM 3494 C CA . THR B 1 214 ? 18.192 0.996 -0.160 1.000 25.044 208 THR B CA 1
ATOM 3495 C C . THR B 1 214 ? 19.359 0.855 0.815 1.000 26.726 208 THR B C 1
ATOM 3496 O O . THR B 1 214 ? 20.315 1.647 0.756 1.000 26.706 208 THR B O 1
ATOM 3500 N N . ARG B 1 215 ? 19.333 -0.175 1.672 1.000 24.297 209 ARG B N 1
ATOM 3501 C CA . ARG B 1 215 ? 20.398 -0.392 2.649 1.000 24.423 209 ARG B CA 1
ATOM 3502 C C . ARG B 1 215 ? 20.998 -1.779 2.422 1.000 24.191 209 ARG B C 1
ATOM 3503 O O . ARG B 1 215 ? 20.659 -2.744 3.122 1.000 21.967 209 ARG B O 1
ATOM 3511 N N . PRO B 1 216 ? 21.895 -1.950 1.418 1.000 26.934 210 PRO B N 1
ATOM 3512 C CA . PRO B 1 216 ? 22.379 -3.281 1.057 1.000 26.970 210 PRO B CA 1
ATOM 3513 C C . PRO B 1 216 ? 23.065 -4.036 2.187 1.000 26.512 210 PRO B C 1
ATOM 3514 O O . PRO B 1 216 ? 23.158 -5.256 2.146 1.000 29.199 210 PRO B O 1
ATOM 3518 N N . GLU B 1 217 ? 23.561 -3.328 3.209 1.000 28.026 211 GLU B N 1
ATOM 3519 C CA . GLU B 1 217 ? 24.266 -4.003 4.293 1.000 28.512 211 GLU B CA 1
ATOM 3520 C C . GLU B 1 217 ? 23.291 -4.759 5.207 1.000 28.525 211 GLU B C 1
ATOM 3521 O O . GLU B 1 217 ? 23.732 -5.655 5.920 1.000 29.265 211 GLU B O 1
ATOM 3527 N N . VAL B 1 218 ? 21.984 -4.450 5.168 1.000 26.225 212 VAL B N 1
ATOM 3528 C CA . VAL B 1 218 ? 21.032 -5.198 6.003 1.000 25.028 212 VAL B CA 1
ATOM 3529 C C . VAL B 1 218 ? 19.876 -5.809 5.196 1.000 22.134 212 VAL B C 1
ATOM 3530 O O . VAL B 1 218 ? 19.200 -6.696 5.694 1.000 22.089 212 VAL B O 1
ATOM 3534 N N . TYR B 1 219 ? 19.627 -5.330 3.988 1.000 21.581 213 TYR B N 1
ATOM 3535 C CA . TYR B 1 219 ? 18.557 -5.836 3.140 1.000 21.730 213 TYR B CA 1
ATOM 3536 C C . TYR B 1 219 ? 18.691 -7.333 2.900 1.000 22.081 213 TYR B C 1
ATOM 3537 O O . TYR B 1 219 ? 19.763 -7.811 2.562 1.000 21.335 213 TYR B O 1
ATOM 3546 N N . ASN B 1 220 ? 17.575 -8.057 3.034 1.000 20.938 214 ASN B N 1
ATOM 3547 C CA . ASN B 1 220 ? 17.551 -9.481 2.704 1.000 22.465 214 ASN B CA 1
ATOM 3548 C C . ASN B 1 220 ? 16.427 -9.700 1.697 1.000 22.186 214 ASN B C 1
ATOM 3549 O O . ASN B 1 220 ? 15.258 -9.620 2.058 1.000 20.065 214 ASN B O 1
ATOM 3554 N N . GLU B 1 221 ? 16.793 -9.974 0.445 1.000 22.327 215 GLU B N 1
ATOM 3555 C CA . GLU B 1 221 ? 15.808 -10.029 -0.629 1.000 24.944 215 GLU B CA 1
ATOM 3556 C C . GLU B 1 221 ? 14.757 -11.115 -0.369 1.000 23.363 215 GLU B C 1
ATOM 3557 O O . GLU B 1 221 ? 13.559 -10.867 -0.518 1.000 22.479 215 GLU B O 1
ATOM 3563 N N . GLU B 1 222 ? 15.202 -12.318 -0.027 1.000 22.522 216 GLU B N 1
ATOM 3564 C CA . GLU B 1 222 ? 14.291 -13.452 0.101 1.000 22.619 216 GLU B CA 1
ATOM 3565 C C . GLU B 1 222 ? 13.234 -13.179 1.175 1.000 20.191 216 GLU B C 1
ATOM 3566 O O . GLU B 1 222 ? 12.045 -13.438 0.964 1.000 17.554 216 GLU B O 1
ATOM 3572 N N . TYR B 1 223 ? 13.660 -12.674 2.350 1.000 19.161 217 TYR B N 1
ATOM 3573 C CA . TYR B 1 223 ? 12.692 -12.392 3.387 1.000 19.376 217 TYR B CA 1
ATOM 3574 C C . TYR B 1 223 ? 11.865 -11.134 3.109 1.000 18.224 217 TYR B C 1
ATOM 3575 O O . TYR B 1 223 ? 10.723 -11.038 3.581 1.000 18.533 217 TYR B O 1
ATOM 3584 N N . ALA B 1 224 ? 12.443 -10.146 2.419 1.000 17.763 218 ALA B N 1
ATOM 3585 C CA . ALA B 1 224 ? 11.688 -8.954 2.052 1.000 18.006 218 ALA B CA 1
ATOM 3586 C C . ALA B 1 224 ? 10.548 -9.325 1.120 1.000 17.434 218 ALA B C 1
ATOM 3587 O O . ALA B 1 224 ? 9.439 -8.804 1.265 1.000 18.001 218 ALA B O 1
ATOM 3589 N N . VAL B 1 225 ? 10.817 -10.240 0.178 1.000 17.877 219 VAL B N 1
ATOM 3590 C CA . VAL B 1 225 ? 9.782 -10.694 -0.745 1.000 18.533 219 VAL B CA 1
ATOM 3591 C C . VAL B 1 225 ? 8.720 -11.468 0.022 1.000 17.455 219 VAL B C 1
ATOM 3592 O O . VAL B 1 225 ? 7.522 -11.266 -0.188 1.000 17.373 219 VAL B O 1
ATOM 3596 N N . ASP B 1 226 ? 9.169 -12.340 0.921 1.000 17.132 220 ASP B N 1
ATOM 3597 C CA . ASP B 1 226 ? 8.266 -13.124 1.744 1.000 16.832 220 ASP B CA 1
ATOM 3598 C C . ASP B 1 226 ? 7.337 -12.230 2.588 1.000 16.081 220 ASP B C 1
ATOM 3599 O O . ASP B 1 226 ? 6.107 -12.412 2.596 1.000 14.709 220 ASP B O 1
ATOM 3604 N N . VAL B 1 227 ? 7.935 -11.284 3.297 1.000 15.614 221 VAL B N 1
ATOM 3605 C CA . VAL B 1 227 ? 7.167 -10.507 4.266 1.000 15.740 221 VAL B CA 1
ATOM 3606 C C . VAL B 1 227 ? 6.200 -9.566 3.529 1.000 15.090 221 VAL B C 1
ATOM 3607 O O . VAL B 1 227 ? 5.088 -9.315 4.018 1.000 13.617 221 VAL B O 1
ATOM 3611 N N . TRP B 1 228 ? 6.591 -9.092 2.333 1.000 15.007 222 TRP B N 1
ATOM 3612 C CA . TRP B 1 228 ? 5.702 -8.250 1.549 1.000 15.430 222 TRP B CA 1
ATOM 3613 C C . TRP B 1 228 ? 4.434 -8.996 1.186 1.000 14.856 222 TRP B C 1
ATOM 3614 O O . TRP B 1 228 ? 3.330 -8.465 1.344 1.000 15.631 222 TRP B O 1
ATOM 3625 N N . GLY B 1 229 ? 4.600 -10.240 0.733 1.000 14.553 223 GLY B N 1
ATOM 3626 C CA . GLY B 1 229 ? 3.484 -11.099 0.391 1.000 15.192 223 GLY B CA 1
ATOM 3627 C C . GLY B 1 229 ? 2.550 -11.285 1.580 1.000 15.410 223 GLY B C 1
ATOM 3628 O O . GLY B 1 229 ? 1.325 -11.156 1.461 1.000 15.404 223 GLY B O 1
ATOM 3629 N N . LYS B 1 230 ? 3.125 -11.577 2.743 1.000 15.558 224 LYS B N 1
ATOM 3630 C CA . LYS B 1 230 ? 2.323 -11.786 3.936 1.000 16.062 224 LYS B CA 1
ATOM 3631 C C . LYS B 1 230 ? 1.608 -10.495 4.368 1.000 15.253 224 LYS B C 1
ATOM 3632 O O . LYS B 1 230 ? 0.465 -10.551 4.822 1.000 15.200 224 LYS B O 1
ATOM 3638 N N . THR B 1 231 ? 2.273 -9.364 4.245 1.000 15.037 225 THR B N 1
ATOM 3639 C CA . THR B 1 231 ? 1.720 -8.074 4.677 1.000 15.559 225 THR B CA 1
ATOM 3640 C C . THR B 1 231 ? 0.578 -7.638 3.778 1.000 14.898 225 THR B C 1
ATOM 3641 O O . THR B 1 231 ? -0.479 -7.264 4.248 1.000 15.620 225 THR B O 1
ATOM 3645 N N . VAL B 1 232 ? 0.758 -7.767 2.471 1.000 16.088 226 VAL B N 1
ATOM 3646 C CA . VAL B 1 232 ? -0.313 -7.447 1.544 1.000 16.554 226 VAL B CA 1
ATOM 3647 C C . VAL B 1 232 ? -1.535 -8.329 1.804 1.000 16.620 226 VAL B C 1
ATOM 3648 O O . VAL B 1 232 ? -2.660 -7.799 1.847 1.000 16.522 226 VAL B O 1
ATOM 3652 N N . GLU B 1 233 ? -1.327 -9.645 2.007 1.000 17.044 227 GLU B N 1
ATOM 3653 C CA A GLU B 1 233 ? -2.455 -10.543 2.247 0.500 18.483 227 GLU B CA 1
ATOM 3654 C CA B GLU B 1 233 ? -2.461 -10.534 2.246 0.500 18.061 227 GLU B CA 1
ATOM 3655 C C . GLU B 1 233 ? -3.175 -10.147 3.540 1.000 17.550 227 GLU B C 1
ATOM 3656 O O . GLU B 1 233 ? -4.415 -10.148 3.613 1.000 16.314 227 GLU B O 1
ATOM 3667 N N . PHE B 1 234 ? -2.402 -9.833 4.583 1.000 16.457 228 PHE B N 1
ATOM 3668 C CA . PHE B 1 234 ? -2.996 -9.421 5.853 1.000 16.827 228 PHE B CA 1
ATOM 3669 C C . PHE B 1 234 ? -3.805 -8.127 5.715 1.000 16.569 228 PHE B C 1
ATOM 3670 O O . PHE B 1 234 ? -4.919 -8.027 6.238 1.000 16.493 228 PHE B O 1
ATOM 3678 N N . MET B 1 235 ? -3.248 -7.129 5.014 1.000 16.856 229 MET B N 1
ATOM 3679 C CA . MET B 1 235 ? -3.957 -5.860 4.836 1.000 18.158 229 MET B CA 1
ATOM 3680 C C . MET B 1 235 ? -5.208 -6.060 3.982 1.000 18.231 229 MET B C 1
ATOM 3681 O O . MET B 1 235 ? -6.266 -5.496 4.282 1.000 18.591 229 MET B O 1
ATOM 3686 N N . LYS B 1 236 ? -5.132 -6.909 2.958 1.000 18.327 230 LYS B N 1
ATOM 3687 C CA . LYS B 1 236 ? -6.308 -7.185 2.143 1.000 20.389 230 LYS B CA 1
ATOM 3688 C C . LYS B 1 236 ? -7.386 -7.871 2.976 1.000 20.249 230 LYS B C 1
ATOM 3689 O O . LYS B 1 236 ? -8.567 -7.541 2.873 1.000 20.983 230 LYS B O 1
ATOM 3695 N N . ARG B 1 237 ? -6.968 -8.831 3.800 1.000 21.112 231 ARG B N 1
ATOM 3696 C CA . ARG B 1 237 ? -7.925 -9.594 4.593 1.000 21.344 231 ARG B CA 1
ATOM 3697 C C . ARG B 1 237 ? -8.661 -8.663 5.558 1.000 20.290 231 ARG B C 1
ATOM 3698 O O . ARG B 1 237 ? -9.862 -8.802 5.760 1.000 20.875 231 ARG B O 1
ATOM 3706 N N . HIS B 1 238 ? -7.962 -7.727 6.190 1.000 19.401 232 HIS B N 1
ATOM 3707 C CA . HIS B 1 238 ? -8.600 -6.896 7.204 1.000 19.253 232 HIS B CA 1
ATOM 3708 C C . HIS B 1 238 ? -9.143 -5.559 6.697 1.000 19.213 232 HIS B C 1
ATOM 3709 O O . HIS B 1 238 ? -9.953 -4.960 7.406 1.000 19.969 232 HIS B O 1
ATOM 3716 N N . LEU B 1 239 ? -8.686 -5.062 5.549 1.000 18.045 233 LEU B N 1
ATOM 3717 C CA . LEU B 1 239 ? -9.072 -3.729 5.097 1.000 19.680 233 LEU B CA 1
ATOM 3718 C C . LEU B 1 239 ? -10.032 -3.723 3.907 1.000 23.009 233 LEU B C 1
ATOM 3719 O O . LEU B 1 239 ? -10.550 -2.649 3.571 1.000 25.112 233 LEU B O 1
ATOM 3724 N N . THR B 1 240 ? -10.264 -4.861 3.224 1.000 26.476 234 THR B N 1
ATOM 3725 C CA . THR B 1 240 ? -11.115 -4.836 2.019 1.000 28.224 234 THR B CA 1
ATOM 3726 C C . THR B 1 240 ? -12.471 -5.512 2.253 1.000 33.062 234 THR B C 1
ATOM 3727 O O . THR B 1 240 ? -12.677 -6.045 3.358 1.000 35.669 234 THR B O 1
ATOM 3732 N N . HIS C 1 2 ? -15.852 -0.233 -54.560 1.000 43.527 -4 HIS C N 1
ATOM 3733 C CA . HIS C 1 2 ? -16.411 -1.467 -53.934 1.000 42.838 -4 HIS C CA 1
ATOM 3734 C C . HIS C 1 2 ? -17.525 -1.070 -52.955 1.000 43.160 -4 HIS C C 1
ATOM 3735 O O . HIS C 1 2 ? -17.636 0.107 -52.600 1.000 44.936 -4 HIS C O 1
ATOM 3738 N N . HIS C 1 3 ? -18.305 -2.073 -52.501 1.000 39.848 -3 HIS C N 1
ATOM 3739 C CA . HIS C 1 3 ? -19.380 -1.915 -51.523 1.000 39.124 -3 HIS C CA 1
ATOM 3740 C C . HIS C 1 3 ? -18.865 -1.510 -50.139 1.000 41.445 -3 HIS C C 1
ATOM 3741 O O . HIS C 1 3 ? -19.674 -1.050 -49.326 1.000 39.907 -3 HIS C O 1
ATOM 3745 N N . HIS C 1 4 ? -17.551 -1.716 -49.886 1.000 41.889 -2 HIS C N 1
ATOM 3746 C CA . HIS C 1 4 ? -16.905 -1.471 -48.592 1.000 42.204 -2 HIS C CA 1
ATOM 3747 C C . HIS C 1 4 ? -16.297 -0.063 -48.495 1.000 40.848 -2 HIS C C 1
ATOM 3748 O O . HIS C 1 4 ? -15.748 0.296 -47.455 1.000 39.436 -2 HIS C O 1
ATOM 3755 N N . HIS C 1 5 ? -16.406 0.735 -49.563 1.000 38.773 -1 HIS C N 1
ATOM 3756 C CA . HIS C 1 5 ? -15.828 2.069 -49.625 1.000 40.282 -1 HIS C CA 1
ATOM 3757 C C . HIS C 1 5 ? -16.310 2.920 -48.434 1.000 37.053 -1 HIS C C 1
ATOM 3758 O O . HIS C 1 5 ? -17.477 2.850 -48.011 1.000 32.177 -1 HIS C O 1
ATOM 3762 N N . HIS C 1 6 ? -15.389 3.722 -47.878 1.000 35.941 0 HIS C N 1
ATOM 3763 C CA . HIS C 1 6 ? -15.665 4.502 -46.680 1.000 33.969 0 HIS C CA 1
ATOM 3764 C C . HIS C 1 6 ? -14.736 5.714 -46.640 1.000 34.969 0 HIS C C 1
ATOM 3765 O O . HIS C 1 6 ? -13.653 5.653 -47.225 1.000 31.932 0 HIS C O 1
ATOM 3767 N N . MET C 1 7 ? -15.202 6.805 -46.000 1.000 33.835 1 MET C N 1
ATOM 3768 C CA . MET C 1 7 ? -14.440 8.042 -45.799 1.000 36.557 1 MET C CA 1
ATOM 3769 C C . MET C 1 7 ? -14.574 8.437 -44.324 1.000 34.145 1 MET C C 1
ATOM 3770 O O . MET C 1 7 ? -15.337 7.814 -43.603 1.000 31.946 1 MET C O 1
ATOM 3775 N N . GLY C 1 8 ? -13.855 9.475 -43.875 1.000 34.841 2 GLY C N 1
ATOM 3776 C CA . GLY C 1 8 ? -14.017 10.013 -42.526 1.000 32.332 2 GLY C CA 1
ATOM 3777 C C . GLY C 1 8 ? -13.960 11.541 -42.493 1.000 32.390 2 GLY C C 1
ATOM 3778 O O . GLY C 1 8 ? -13.358 12.144 -43.371 1.000 36.818 2 GLY C O 1
ATOM 3779 N N . ARG C 1 9 ? -14.629 12.153 -41.525 1.000 30.937 3 ARG C N 1
ATOM 3780 C CA . ARG C 1 9 ? -14.628 13.609 -41.386 1.000 32.483 3 ARG C CA 1
ATOM 3781 C C . ARG C 1 9 ? -14.774 14.001 -39.915 1.000 30.578 3 ARG C C 1
ATOM 3782 O O . ARG C 1 9 ? -15.437 13.335 -39.126 1.000 25.886 3 ARG C O 1
ATOM 3790 N N . GLU C 1 10 ? -14.149 15.125 -39.545 1.000 28.021 4 GLU C N 1
ATOM 3791 C CA . GLU C 1 10 ? -14.282 15.736 -38.234 1.000 31.279 4 GLU C CA 1
ATOM 3792 C C . GLU C 1 10 ? -15.629 16.462 -38.143 1.000 31.972 4 GLU C C 1
ATOM 3793 O O . GLU C 1 10 ? -16.083 17.099 -39.102 1.000 33.848 4 GLU C O 1
ATOM 3799 N N . LEU C 1 11 ? -16.378 16.229 -37.065 1.000 28.594 5 LEU C N 1
ATOM 3800 C CA . LEU C 1 11 ? -17.575 16.993 -36.730 1.000 28.341 5 LEU C CA 1
ATOM 3801 C C . LEU C 1 11 ? -17.272 17.953 -35.597 1.000 29.898 5 LEU C C 1
ATOM 3802 O O . LEU C 1 11 ? -16.587 17.601 -34.621 1.000 27.715 5 LEU C O 1
ATOM 3807 N N . LYS C 1 12 ? -17.869 19.157 -35.683 1.000 28.380 6 LYS C N 1
ATOM 3808 C CA . LYS C 1 12 ? -17.810 20.107 -34.583 1.000 30.176 6 LYS C CA 1
ATOM 3809 C C . LYS C 1 12 ? -19.013 21.028 -34.697 1.000 29.348 6 LYS C C 1
ATOM 3810 O O . LYS C 1 12 ? -19.146 21.706 -35.710 1.000 27.316 6 LYS C O 1
ATOM 3816 N N . PHE C 1 13 ? -19.885 21.001 -33.689 1.000 27.131 7 PHE C N 1
ATOM 3817 C CA . PHE C 1 13 ? -21.097 21.797 -33.718 1.000 27.661 7 PHE C CA 1
ATOM 3818 C C . PHE C 1 13 ? -21.656 21.892 -32.314 1.000 28.258 7 PHE C C 1
ATOM 3819 O O . PHE C 1 13 ? -21.154 21.247 -31.392 1.000 26.942 7 PHE C O 1
ATOM 3827 N N . LYS C 1 14 ? -22.699 22.705 -32.185 1.000 29.748 8 LYS C N 1
ATOM 3828 C CA . LYS C 1 14 ? -23.370 22.897 -30.913 1.000 32.741 8 LYS C CA 1
ATOM 3829 C C . LYS C 1 14 ? -24.813 22.441 -31.062 1.000 30.201 8 LYS C C 1
ATOM 3830 O O . LYS C 1 14 ? -25.430 22.645 -32.091 1.000 29.732 8 LYS C O 1
ATOM 3836 N N . LYS C 1 15 ? -25.345 21.823 -30.008 1.000 31.773 9 LYS C N 1
ATOM 3837 C CA . LYS C 1 15 ? -26.735 21.410 -29.981 1.000 33.548 9 LYS C CA 1
ATOM 3838 C C . LYS C 1 15 ? -27.199 21.336 -28.524 1.000 32.613 9 LYS C C 1
ATOM 3839 O O . LYS C 1 15 ? -26.504 20.783 -27.678 1.000 29.863 9 LYS C O 1
ATOM 3845 N N . ASP C 1 16 ? -28.369 21.919 -28.264 1.000 37.690 10 ASP C N 1
ATOM 3846 C CA . ASP C 1 16 ? -29.003 21.905 -26.954 1.000 40.840 10 ASP C CA 1
ATOM 3847 C C . ASP C 1 16 ? -28.011 22.331 -25.879 1.000 40.808 10 ASP C C 1
ATOM 3848 O O . ASP C 1 16 ? -27.969 21.730 -24.805 1.000 40.586 10 ASP C O 1
ATOM 3853 N N . GLY C 1 17 ? -27.211 23.358 -26.190 1.000 38.110 11 GLY C N 1
ATOM 3854 C CA . GLY C 1 17 ? -26.351 23.996 -25.210 1.000 38.626 11 GLY C CA 1
ATOM 3855 C C . GLY C 1 17 ? -25.028 23.263 -24.963 1.000 38.667 11 GLY C C 1
ATOM 3856 O O . GLY C 1 17 ? -24.279 23.690 -24.083 1.000 37.329 11 GLY C O 1
ATOM 3857 N N . VAL C 1 18 ? -24.740 22.159 -25.690 1.000 33.224 12 VAL C N 1
ATOM 3858 C CA . VAL C 1 18 ? -23.456 21.494 -25.512 1.000 31.684 12 VAL C CA 1
ATOM 3859 C C . VAL C 1 18 ? -22.714 21.430 -26.843 1.000 29.315 12 VAL C C 1
ATOM 3860 O O . VAL C 1 18 ? -23.314 21.351 -27.917 1.000 28.140 12 VAL C O 1
ATOM 3864 N N . GLU C 1 19 ? -21.383 21.454 -26.732 1.000 30.518 13 GLU C N 1
ATOM 3865 C CA . GLU C 1 19 ? -20.495 21.365 -27.874 1.000 33.110 13 GLU C CA 1
ATOM 3866 C C . GLU C 1 19 ? -20.196 19.890 -28.158 1.000 30.642 13 GLU C C 1
ATOM 3867 O O . GLU C 1 19 ? -19.729 19.147 -27.288 1.000 31.417 13 GLU C O 1
ATOM 3873 N N . ILE C 1 20 ? -20.485 19.474 -29.376 1.000 27.051 14 ILE C N 1
ATOM 3874 C CA . ILE C 1 20 ? -20.227 18.118 -29.835 1.000 25.584 14 ILE C CA 1
ATOM 3875 C C . ILE C 1 20 ? -19.025 18.155 -30.761 1.000 24.803 14 ILE C C 1
ATOM 3876 O O . ILE C 1 20 ? -18.971 18.991 -31.656 1.000 23.252 14 ILE C O 1
ATOM 3881 N N . SER C 1 21 ? -18.066 17.268 -30.545 1.000 23.251 15 SER C N 1
ATOM 3882 C CA . SER C 1 21 ? -17.073 17.021 -31.565 1.000 24.612 15 SER C CA 1
ATOM 3883 C C . SER C 1 21 ? -16.706 15.538 -31.610 1.000 23.433 15 SER C C 1
ATOM 3884 O O . SER C 1 21 ? -16.847 14.817 -30.625 1.000 24.547 15 SER C O 1
ATOM 3887 N N . GLY C 1 22 ? -16.168 15.127 -32.754 1.000 22.676 16 GLY C N 1
ATOM 3888 C CA . GLY C 1 22 ? -15.606 13.796 -32.907 1.000 23.029 16 GLY C CA 1
ATOM 3889 C C . GLY C 1 22 ? -15.366 13.489 -34.372 1.000 22.531 16 GLY C C 1
ATOM 3890 O O . GLY C 1 22 ? -15.481 14.378 -35.222 1.000 23.422 16 GLY C O 1
ATOM 3891 N N . TYR C 1 23 ? -15.082 12.217 -34.651 1.000 22.625 17 TYR C N 1
ATOM 3892 C CA . TYR C 1 23 ? -14.721 11.735 -35.961 1.000 22.237 17 TYR C CA 1
ATOM 3893 C C . TYR C 1 23 ? -15.826 10.820 -36.458 1.000 21.443 17 TYR C C 1
ATOM 3894 O O . TYR C 1 23 ? -16.117 9.825 -35.804 1.000 23.843 17 TYR C O 1
ATOM 3903 N N . LEU C 1 24 ? -16.389 11.122 -37.617 1.000 20.360 18 LEU C N 1
ATOM 3904 C CA . LEU C 1 24 ? -17.424 10.306 -38.228 1.000 20.644 18 LEU C CA 1
ATOM 3905 C C . LEU C 1 24 ? -16.868 9.587 -39.441 1.000 22.047 18 LEU C C 1
ATOM 3906 O O . LEU C 1 24 ? -16.448 10.233 -40.413 1.000 22.510 18 LEU C O 1
ATOM 3911 N N . ALA C 1 25 ? -16.862 8.257 -39.374 1.000 20.789 19 ALA C N 1
ATOM 3912 C CA . ALA C 1 25 ? -16.514 7.430 -40.520 1.000 22.279 19 ALA C CA 1
ATOM 3913 C C . ALA C 1 25 ? -17.801 6.949 -41.198 1.000 23.212 19 ALA C C 1
ATOM 3914 O O . ALA C 1 25 ? -18.726 6.509 -40.527 1.000 21.901 19 ALA C O 1
ATOM 3916 N N . GLU C 1 26 ? -17.852 7.098 -42.522 1.000 24.032 20 GLU C N 1
ATOM 3917 C CA . GLU C 1 26 ? -19.085 6.917 -43.262 1.000 27.339 20 GLU C CA 1
ATOM 3918 C C . GLU C 1 26 ? -18.819 5.879 -44.334 1.000 25.310 20 GLU C C 1
ATOM 3919 O O . GLU C 1 26 ? -17.897 6.063 -45.118 1.000 25.431 20 GLU C O 1
ATOM 3925 N N . PRO C 1 27 ? -19.681 4.861 -44.480 1.000 25.848 21 PRO C N 1
ATOM 3926 C CA . PRO C 1 27 ? -19.607 4.010 -45.677 1.000 27.523 21 PRO C CA 1
ATOM 3927 C C . PRO C 1 27 ? -20.102 4.789 -46.901 1.000 28.054 21 PRO C C 1
ATOM 3928 O O . PRO C 1 27 ? -21.042 5.567 -46.768 1.000 28.315 21 PRO C O 1
ATOM 3932 N N . GLU C 1 28 ? -19.473 4.584 -48.061 1.000 32.042 22 GLU C N 1
ATOM 3933 C CA . GLU C 1 28 ? -19.911 5.252 -49.286 1.000 34.859 22 GLU C CA 1
ATOM 3934 C C . GLU C 1 28 ? -21.198 4.634 -49.826 1.000 32.763 22 GLU C C 1
ATOM 3935 O O . GLU C 1 28 ? -22.101 5.356 -50.262 1.000 33.628 22 GLU C O 1
ATOM 3941 N N . PHE C 1 29 ? -21.306 3.303 -49.787 1.000 32.441 23 PHE C N 1
ATOM 3942 C CA . PHE C 1 29 ? -22.402 2.622 -50.474 1.000 31.387 23 PHE C CA 1
ATOM 3943 C C . PHE C 1 29 ? -23.352 1.900 -49.519 1.000 30.326 23 PHE C C 1
ATOM 3944 O O . PHE C 1 29 ? -24.510 1.684 -49.868 1.000 28.479 23 PHE C O 1
ATOM 3952 N N . THR C 1 30 ? -22.830 1.417 -48.395 1.000 30.216 24 THR C N 1
ATOM 3953 C CA . THR C 1 30 ? -23.563 0.553 -47.494 1.000 32.218 24 THR C CA 1
ATOM 3954 C C . THR C 1 30 ? -23.924 1.417 -46.305 1.000 33.891 24 THR C C 1
ATOM 3955 O O . THR C 1 30 ? -23.211 1.366 -45.302 1.000 37.767 24 THR C O 1
ATOM 3959 N N . LYS C 1 31 ? -24.959 2.242 -46.475 1.000 31.535 25 LYS C N 1
ATOM 3960 C CA . LYS C 1 31 ? -25.384 3.225 -45.483 1.000 31.854 25 LYS C CA 1
ATOM 3961 C C . LYS C 1 31 ? -26.217 2.549 -44.400 1.000 29.746 25 LYS C C 1
ATOM 3962 O O . LYS C 1 31 ? -27.438 2.637 -44.415 1.000 27.828 25 LYS C O 1
ATOM 3968 N N . GLY C 1 32 ? -25.547 1.921 -43.433 1.000 28.805 26 GLY C N 1
ATOM 3969 C CA . GLY C 1 32 ? -26.250 1.056 -42.501 1.000 29.581 26 GLY C CA 1
ATOM 3970 C C . GLY C 1 32 ? -26.545 1.724 -41.154 1.000 26.774 26 GLY C C 1
ATOM 3971 O O . GLY C 1 32 ? -26.677 2.941 -41.015 1.000 25.269 26 GLY C O 1
ATOM 3972 N N . PRO C 1 33 ? -26.578 0.911 -40.075 1.000 24.604 27 PRO C N 1
ATOM 3973 C CA . PRO C 1 33 ? -26.747 1.414 -38.710 1.000 21.724 27 PRO C CA 1
ATOM 3974 C C . PRO C 1 33 ? -25.561 2.270 -38.284 1.000 19.487 27 PRO C C 1
ATOM 3975 O O . PRO C 1 33 ? -24.558 2.369 -38.993 1.000 18.894 27 PRO C O 1
ATOM 3979 N N . LEU C 1 34 ? -25.749 2.956 -37.163 1.000 19.231 28 LEU C N 1
ATOM 3980 C CA . LEU C 1 34 ? -24.741 3.780 -36.520 1.000 19.745 28 LEU C CA 1
ATOM 3981 C C . LEU C 1 34 ? -24.201 3.119 -35.254 1.000 19.422 28 LEU C C 1
ATOM 3982 O O . LEU C 1 34 ? -24.969 2.583 -34.450 1.000 19.371 28 LEU C O 1
ATOM 3987 N N . VAL C 1 35 ? -22.873 3.172 -35.114 1.000 18.875 29 VAL C N 1
ATOM 3988 C CA . VAL C 1 35 ? -22.202 2.777 -33.894 1.000 18.899 29 VAL C CA 1
ATOM 3989 C C . VAL C 1 35 ? -21.462 3.982 -33.334 1.000 19.837 29 VAL C C 1
ATOM 3990 O O . VAL C 1 35 ? -20.651 4.590 -34.029 1.000 20.080 29 VAL C O 1
ATOM 3994 N N . ILE C 1 36 ? -21.747 4.312 -32.072 1.000 20.428 30 ILE C N 1
ATOM 3995 C CA . ILE C 1 36 ? -20.953 5.270 -31.322 1.000 20.948 30 ILE C CA 1
ATOM 3996 C C . ILE C 1 36 ? -19.776 4.536 -30.689 1.000 21.841 30 ILE C C 1
ATOM 3997 O O . ILE C 1 36 ? -19.985 3.513 -30.044 1.000 21.003 30 ILE C O 1
ATOM 4002 N N . VAL C 1 37 ? -18.568 5.048 -30.920 1.000 21.213 31 VAL C N 1
ATOM 4003 C CA . VAL C 1 37 ? -17.327 4.457 -30.444 1.000 21.612 31 VAL C CA 1
ATOM 4004 C C . VAL C 1 37 ? -16.718 5.390 -29.399 1.000 21.569 31 VAL C C 1
ATOM 4005 O O . VAL C 1 37 ? -16.426 6.544 -29.715 1.000 22.893 31 VAL C O 1
ATOM 4009 N N . ILE C 1 38 ? -16.486 4.886 -28.181 1.000 19.979 32 ILE C N 1
ATOM 4010 C CA . ILE C 1 38 ? -15.960 5.717 -27.101 1.000 21.432 32 ILE C CA 1
ATOM 4011 C C . ILE C 1 38 ? -14.514 5.345 -26.792 1.000 21.644 32 ILE C C 1
ATOM 4012 O O . ILE C 1 38 ? -14.209 4.192 -26.484 1.000 21.539 32 ILE C O 1
ATOM 4017 N N . HIS C 1 39 ? -13.654 6.370 -26.829 1.000 20.994 33 HIS C N 1
ATOM 4018 C CA . HIS C 1 39 ? -12.220 6.232 -26.638 1.000 22.912 33 HIS C CA 1
ATOM 4019 C C . HIS C 1 39 ? -11.827 5.735 -25.233 1.000 24.076 33 HIS C C 1
ATOM 4020 O O . HIS C 1 39 ? -12.608 5.749 -24.284 1.000 23.893 33 HIS C O 1
ATOM 4027 N N . GLU C 1 40 ? -10.555 5.340 -25.130 1.000 27.601 34 GLU C N 1
ATOM 4028 C CA . GLU C 1 40 ? -9.885 5.007 -23.882 1.000 31.164 34 GLU C CA 1
ATOM 4029 C C . GLU C 1 40 ? -9.496 6.296 -23.152 1.000 30.195 34 GLU C C 1
ATOM 4030 O O . GLU C 1 40 ? -9.820 7.411 -23.565 1.000 28.742 34 GLU C O 1
ATOM 4036 N N . TRP C 1 41 ? -8.740 6.166 -22.057 1.000 31.181 35 TRP C N 1
ATOM 4037 C CA . TRP C 1 41 ? -8.418 7.324 -21.248 1.000 31.502 35 TRP C CA 1
ATOM 4038 C C . TRP C 1 41 ? -7.375 8.227 -21.911 1.000 31.126 35 TRP C C 1
ATOM 4039 O O . TRP C 1 41 ? -7.141 9.339 -21.417 1.000 31.281 35 TRP C O 1
ATOM 4050 N N . TRP C 1 42 ? -6.804 7.799 -23.058 1.000 29.711 36 TRP C N 1
ATOM 4051 C CA . TRP C 1 42 ? -5.902 8.658 -23.827 1.000 32.065 36 TRP C CA 1
ATOM 4052 C C . TRP C 1 42 ? -6.630 9.796 -24.548 1.000 30.129 36 TRP C C 1
ATOM 4053 O O . TRP C 1 42 ? -5.995 10.749 -24.972 1.000 32.981 36 TRP C O 1
ATOM 4064 N N . GLY C 1 43 ? -7.931 9.622 -24.812 1.000 30.062 37 GLY C N 1
ATOM 4065 C CA . GLY C 1 43 ? -8.707 10.560 -25.608 1.000 28.423 37 GLY C CA 1
ATOM 4066 C C . GLY C 1 43 ? -8.893 10.092 -27.047 1.000 27.387 37 GLY C C 1
ATOM 4067 O O . GLY C 1 43 ? -8.590 8.948 -27.380 1.000 25.179 37 GLY C O 1
ATOM 4068 N N . LEU C 1 44 ? -9.405 10.987 -27.901 1.000 25.966 38 LEU C N 1
ATOM 4069 C CA . LEU C 1 44 ? -9.744 10.624 -29.270 1.000 26.973 38 LEU C CA 1
ATOM 4070 C C . LEU C 1 44 ? -8.489 10.693 -30.125 1.000 28.146 38 LEU C C 1
ATOM 4071 O O . LEU C 1 44 ? -8.211 11.715 -30.748 1.000 29.141 38 LEU C O 1
ATOM 4076 N N . VAL C 1 45 ? -7.728 9.607 -30.129 1.000 28.372 39 VAL C N 1
ATOM 4077 C CA . VAL C 1 45 ? -6.425 9.514 -30.771 1.000 28.566 39 VAL C CA 1
ATOM 4078 C C . VAL C 1 45 ? -6.567 8.730 -32.077 1.000 28.398 39 VAL C C 1
ATOM 4079 O O . VAL C 1 45 ? -7.627 8.154 -32.323 1.000 27.350 39 VAL C O 1
ATOM 4083 N N . PRO C 1 46 ? -5.538 8.697 -32.955 1.000 28.226 40 PRO C N 1
ATOM 4084 C CA . PRO C 1 46 ? -5.612 7.952 -34.210 1.000 29.141 40 PRO C CA 1
ATOM 4085 C C . PRO C 1 46 ? -6.122 6.512 -34.136 1.000 26.967 40 PRO C C 1
ATOM 4086 O O . PRO C 1 46 ? -6.924 6.121 -34.977 1.000 26.862 40 PRO C O 1
ATOM 4090 N N . HIS C 1 47 ? -5.736 5.747 -33.106 1.000 27.454 41 HIS C N 1
ATOM 4091 C CA . HIS C 1 47 ? -6.228 4.375 -32.971 1.000 26.520 41 HIS C CA 1
ATOM 4092 C C . HIS C 1 47 ? -7.760 4.324 -32.970 1.000 25.825 41 HIS C C 1
ATOM 4093 O O . HIS C 1 47 ? -8.371 3.462 -33.588 1.000 24.958 41 HIS C O 1
ATOM 4100 N N . ILE C 1 48 ? -8.400 5.242 -32.244 1.000 25.524 42 ILE C N 1
ATOM 4101 C CA . ILE C 1 48 ? -9.848 5.195 -32.127 1.000 25.191 42 ILE C CA 1
ATOM 4102 C C . ILE C 1 48 ? -10.502 5.567 -33.463 1.000 25.562 42 ILE C C 1
ATOM 4103 O O . ILE C 1 48 ? -11.480 4.952 -33.878 1.000 25.242 42 ILE C O 1
ATOM 4108 N N . LYS C 1 49 ? -9.920 6.539 -34.170 1.000 24.980 43 LYS C N 1
ATOM 4109 C CA . LYS C 1 49 ? -10.417 6.923 -35.486 1.000 25.425 43 LYS C CA 1
ATOM 4110 C C . LYS C 1 49 ? -10.256 5.751 -36.465 1.000 24.849 43 LYS C C 1
ATOM 4111 O O . LYS C 1 49 ? -11.107 5.511 -37.322 1.000 22.707 43 LYS C O 1
ATOM 4117 N N . ASP C 1 50 ? -9.164 4.993 -36.322 1.000 24.635 44 ASP C N 1
ATOM 4118 C CA . ASP C 1 50 ? -8.946 3.804 -37.129 1.000 25.137 44 ASP C CA 1
ATOM 4119 C C . ASP C 1 50 ? -10.050 2.776 -36.880 1.000 24.645 44 ASP C C 1
ATOM 4120 O O . ASP C 1 50 ? -10.552 2.168 -37.835 1.000 23.193 44 ASP C O 1
ATOM 4125 N N . VAL C 1 51 ? -10.428 2.569 -35.599 1.000 23.382 45 VAL C N 1
ATOM 4126 C CA . VAL C 1 51 ? -11.513 1.659 -35.277 1.000 21.606 45 VAL C CA 1
ATOM 4127 C C . VAL C 1 51 ? -12.793 2.112 -35.990 1.000 20.721 45 VAL C C 1
ATOM 4128 O O . VAL C 1 51 ? -13.545 1.278 -36.529 1.000 19.762 45 VAL C O 1
ATOM 4132 N N . CYS C 1 52 ? -13.069 3.426 -35.964 1.000 20.123 46 CYS C N 1
ATOM 4133 C CA . CYS C 1 52 ? -14.223 3.956 -36.672 1.000 21.902 46 CYS C CA 1
ATOM 4134 C C . CYS C 1 52 ? -14.167 3.588 -38.158 1.000 20.641 46 CYS C C 1
ATOM 4135 O O . CYS C 1 52 ? -15.160 3.150 -38.741 1.000 21.298 46 CYS C O 1
ATOM 4138 N N . ASP C 1 53 ? -12.993 3.767 -38.775 1.000 22.093 47 ASP C N 1
ATOM 4139 C CA . ASP C 1 53 ? -12.820 3.448 -40.186 1.000 23.005 47 ASP C CA 1
ATOM 4140 C C . ASP C 1 53 ? -13.127 1.980 -40.440 1.000 22.853 47 ASP C C 1
ATOM 4141 O O . ASP C 1 53 ? -13.731 1.626 -41.463 1.000 22.747 47 ASP C O 1
ATOM 4146 N N . ARG C 1 54 ? -12.680 1.123 -39.521 1.000 22.434 48 ARG C N 1
ATOM 4147 C CA . ARG C 1 54 ? -12.894 -0.307 -39.656 1.000 22.798 48 ARG C CA 1
ATOM 4148 C C . ARG C 1 54 ? -14.380 -0.641 -39.624 1.000 21.756 48 ARG C C 1
ATOM 4149 O O . ARG C 1 54 ? -14.828 -1.497 -40.385 1.000 22.602 48 ARG C O 1
ATOM 4157 N N . TYR C 1 55 ? -15.141 0.014 -38.733 1.000 21.532 49 TYR C N 1
ATOM 4158 C CA . TYR C 1 55 ? -16.582 -0.180 -38.708 1.000 20.224 49 TYR C CA 1
ATOM 4159 C C . TYR C 1 55 ? -17.197 0.249 -40.042 1.000 19.520 49 TYR C C 1
ATOM 4160 O O . TYR C 1 55 ? -18.091 -0.423 -40.556 1.000 19.253 49 TYR C O 1
ATOM 4169 N N . ALA C 1 56 ? -16.753 1.392 -40.571 1.000 20.800 50 ALA C N 1
ATOM 4170 C CA . ALA C 1 56 ? -17.319 1.908 -41.807 1.000 21.519 50 ALA C CA 1
ATOM 4171 C C . ALA C 1 56 ? -17.059 0.944 -42.969 1.000 22.694 50 ALA C C 1
ATOM 4172 O O . ALA C 1 56 ? -17.933 0.778 -43.816 1.000 21.172 50 ALA C O 1
ATOM 4174 N N . ARG C 1 57 ? -15.899 0.275 -42.979 1.000 24.878 51 ARG C N 1
ATOM 4175 C CA . ARG C 1 57 ? -15.612 -0.720 -44.017 1.000 27.239 51 ARG C CA 1
ATOM 4176 C C . ARG C 1 57 ? -16.544 -1.930 -43.905 1.000 27.29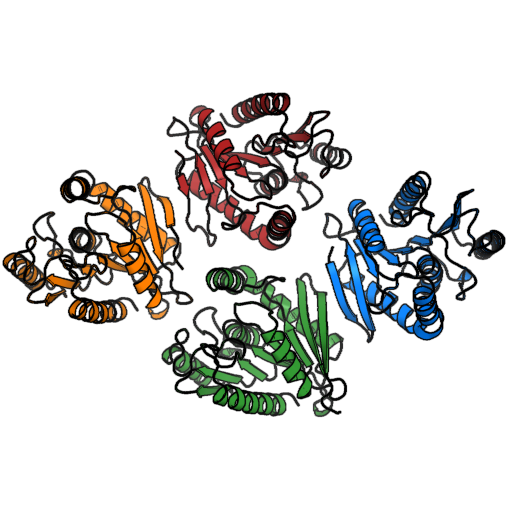8 51 ARG C C 1
ATOM 4177 O O . ARG C 1 57 ? -16.713 -2.660 -44.876 1.000 30.430 51 ARG C O 1
ATOM 4185 N N . GLU C 1 58 ? -17.141 -2.159 -42.736 1.000 25.304 52 GLU C N 1
ATOM 4186 C CA . GLU C 1 58 ? -18.078 -3.252 -42.518 1.000 25.217 52 GLU C CA 1
ATOM 4187 C C . GLU C 1 58 ? -19.528 -2.798 -42.693 1.000 25.358 52 GLU C C 1
ATOM 4188 O O . GLU C 1 58 ? -20.444 -3.606 -42.512 1.000 25.560 52 GLU C O 1
ATOM 4194 N N . GLY C 1 59 ? -19.737 -1.536 -43.073 1.000 24.345 53 GLY C N 1
ATOM 4195 C CA . GLY C 1 59 ? -21.057 -1.060 -43.454 1.000 24.720 53 GLY C CA 1
ATOM 4196 C C . GLY C 1 59 ? -21.777 -0.296 -42.348 1.000 24.046 53 GLY C C 1
ATOM 4197 O O . GLY C 1 59 ? -22.994 -0.157 -42.410 1.000 27.514 53 GLY C O 1
ATOM 4198 N N . PHE C 1 60 ? -21.033 0.190 -41.345 1.000 22.368 54 PHE C N 1
ATOM 4199 C CA . PHE C 1 60 ? -21.619 0.961 -40.263 1.000 21.712 54 PHE C CA 1
ATOM 4200 C C . PHE C 1 60 ? -21.146 2.404 -40.344 1.000 21.363 54 PHE C C 1
ATOM 4201 O O . PHE C 1 60 ? -19.966 2.668 -40.553 1.000 20.275 54 PHE C O 1
ATOM 4209 N N . PHE C 1 61 ? -22.059 3.356 -40.119 1.000 19.919 55 PHE C N 1
ATOM 4210 C CA . PHE C 1 61 ? -21.617 4.672 -39.676 1.000 19.881 55 PHE C CA 1
ATOM 4211 C C . PHE C 1 61 ? -20.970 4.514 -38.300 1.000 18.895 55 PHE C C 1
ATOM 4212 O O . PHE C 1 61 ? -21.492 3.783 -37.466 1.000 20.507 55 PHE C O 1
ATOM 4220 N N . ALA C 1 62 ? -19.826 5.174 -38.068 1.000 19.297 56 ALA C N 1
ATOM 4221 C CA . ALA C 1 62 ? -19.162 5.059 -36.782 1.000 19.107 56 ALA C CA 1
ATOM 4222 C C . ALA C 1 62 ? -18.707 6.423 -36.315 1.000 19.002 56 ALA C C 1
ATOM 4223 O O . ALA C 1 62 ? -17.882 7.060 -36.980 1.000 18.160 56 ALA C O 1
ATOM 4225 N N . PHE C 1 63 ? -19.241 6.851 -35.159 1.000 18.087 57 PHE C N 1
ATOM 4226 C CA . PHE C 1 63 ? -18.896 8.148 -34.608 1.000 18.757 57 PHE C CA 1
ATOM 4227 C C . PHE C 1 63 ? -18.015 7.990 -33.373 1.000 19.767 57 PHE C C 1
ATOM 4228 O O . PHE C 1 63 ? -18.463 7.534 -32.328 1.000 19.792 57 PHE C O 1
ATOM 4236 N N . GLY C 1 64 ? -16.751 8.386 -33.525 1.000 19.754 58 GLY C N 1
ATOM 4237 C CA . GLY C 1 64 ? -15.825 8.470 -32.419 1.000 20.618 58 GLY C CA 1
ATOM 4238 C C . GLY C 1 64 ? -16.013 9.811 -31.705 1.000 22.262 58 GLY C C 1
ATOM 4239 O O . GLY C 1 64 ? -15.418 10.812 -32.101 1.000 23.332 58 GLY C O 1
ATOM 4240 N N . ILE C 1 65 ? -16.864 9.811 -30.677 1.000 22.458 59 ILE C N 1
ATOM 4241 C CA . ILE C 1 65 ? -17.201 11.019 -29.958 1.000 23.276 59 ILE C CA 1
ATOM 4242 C C . ILE C 1 65 ? -16.022 11.431 -29.080 1.000 24.837 59 ILE C C 1
ATOM 4243 O O . ILE C 1 65 ? -15.399 10.592 -28.426 1.000 24.248 59 ILE C O 1
ATOM 4248 N N . ASP C 1 66 ? -15.700 12.725 -29.094 1.000 24.739 60 ASP C N 1
ATOM 4249 C CA . ASP C 1 66 ? -14.680 13.253 -28.198 1.000 26.811 60 ASP C CA 1
ATOM 4250 C C . ASP C 1 66 ? -15.332 13.651 -26.879 1.000 28.363 60 ASP C C 1
ATOM 4251 O O . ASP C 1 66 ? -16.194 14.520 -26.858 1.000 27.707 60 ASP C O 1
ATOM 4256 N N . LEU C 1 67 ? -14.955 12.991 -25.776 1.000 27.431 61 LEU C N 1
ATOM 4257 C CA . LEU C 1 67 ? -15.497 13.350 -24.467 1.000 27.592 61 LEU C CA 1
ATOM 4258 C C . LEU C 1 67 ? -14.522 14.219 -23.672 1.000 26.698 61 LEU C C 1
ATOM 4259 O O . LEU C 1 67 ? -14.845 14.611 -22.556 1.000 27.757 61 LEU C O 1
ATOM 4264 N N . TYR C 1 68 ? -13.367 14.548 -24.252 1.000 27.169 62 TYR C N 1
ATOM 4265 C CA . TYR C 1 68 ? -12.317 15.275 -23.552 1.000 30.916 62 TYR C CA 1
ATOM 4266 C C . TYR C 1 68 ? -12.136 16.707 -24.070 1.000 31.800 62 TYR C C 1
ATOM 4267 O O . TYR C 1 68 ? -11.089 17.316 -23.845 1.000 31.269 62 TYR C O 1
ATOM 4276 N N . LYS C 1 69 ? -13.099 17.218 -24.836 1.000 35.998 63 LYS C N 1
ATOM 4277 C CA . LYS C 1 69 ? -13.049 18.584 -25.347 1.000 39.330 63 LYS C CA 1
ATOM 4278 C C . LYS C 1 69 ? -11.721 18.878 -26.041 1.000 37.056 63 LYS C C 1
ATOM 4279 O O . LYS C 1 69 ? -11.104 19.917 -25.797 1.000 37.673 63 LYS C O 1
ATOM 4285 N N . GLY C 1 70 ? -11.259 17.952 -26.883 1.000 34.904 64 GLY C N 1
ATOM 4286 C CA . GLY C 1 70 ? -10.121 18.227 -27.751 1.000 36.312 64 GLY C CA 1
ATOM 4287 C C . GLY C 1 70 ? -8.787 17.810 -27.132 1.000 38.421 64 GLY C C 1
ATOM 4288 O O . GLY C 1 70 ? -7.783 17.757 -27.834 1.000 41.226 64 GLY C O 1
ATOM 4289 N N . LYS C 1 71 ? -8.773 17.449 -25.845 1.000 37.997 65 LYS C N 1
ATOM 4290 C CA . LYS C 1 71 ? -7.521 17.098 -25.190 1.000 40.854 65 LYS C CA 1
ATOM 4291 C C . LYS C 1 71 ? -7.224 15.603 -25.367 1.000 40.068 65 LYS C C 1
ATOM 4292 O O . LYS C 1 71 ? -8.133 14.771 -25.367 1.000 33.577 65 LYS C O 1
ATOM 4298 N N . THR C 1 72 ? -5.929 15.284 -25.530 1.000 38.749 66 THR C N 1
ATOM 4299 C CA . THR C 1 72 ? -5.441 13.916 -25.510 1.000 38.476 66 THR C CA 1
ATOM 4300 C C . THR C 1 72 ? -4.256 13.845 -24.547 1.000 40.905 66 THR C C 1
ATOM 4301 O O . THR C 1 72 ? -3.672 14.860 -24.165 1.000 36.561 66 THR C O 1
ATOM 4305 N N . ALA C 1 73 ? -3.912 12.612 -24.175 1.000 39.211 67 ALA C N 1
ATOM 4306 C CA . ALA C 1 73 ? -2.791 12.332 -23.298 1.000 42.557 67 ALA C CA 1
ATOM 4307 C C . ALA C 1 73 ? -1.996 11.166 -23.881 1.000 45.947 67 ALA C C 1
ATOM 4308 O O . ALA C 1 73 ? -2.556 10.274 -24.518 1.000 42.495 67 ALA C O 1
ATOM 4310 N N . ASP C 1 74 ? -0.679 11.182 -23.676 1.000 51.449 68 ASP C N 1
ATOM 4311 C CA . ASP C 1 74 ? 0.173 10.098 -24.142 1.000 55.113 68 ASP C CA 1
ATOM 4312 C C . ASP C 1 74 ? 0.857 9.416 -22.958 1.000 55.894 68 ASP C C 1
ATOM 4313 O O . ASP C 1 74 ? 1.686 8.537 -23.161 1.000 61.799 68 ASP C O 1
ATOM 4318 N N . ASN C 1 75 ? 0.535 9.839 -21.727 1.000 55.016 69 ASN C N 1
ATOM 4319 C CA . ASN C 1 75 ? 1.125 9.268 -20.526 1.000 54.664 69 ASN C CA 1
ATOM 4320 C C . ASN C 1 75 ? 0.033 9.097 -19.474 1.000 53.133 69 ASN C C 1
ATOM 4321 O O . ASN C 1 75 ? -0.946 9.850 -19.443 1.000 49.420 69 ASN C O 1
ATOM 4326 N N . PRO C 1 76 ? 0.188 8.101 -18.575 1.000 54.492 70 PRO C N 1
ATOM 4327 C CA . PRO C 1 76 ? -0.846 7.780 -17.595 1.000 55.112 70 PRO C CA 1
ATOM 4328 C C . PRO C 1 76 ? -1.229 8.870 -16.600 1.000 56.483 70 PRO C C 1
ATOM 4329 O O . PRO C 1 76 ? -2.358 8.892 -16.139 1.000 55.302 70 PRO C O 1
ATOM 4333 N N . ASP C 1 77 ? -0.295 9.746 -16.232 1.000 61.016 71 ASP C N 1
ATOM 4334 C CA . ASP C 1 77 ? -0.603 10.780 -15.259 1.000 62.815 71 ASP C CA 1
ATOM 4335 C C . ASP C 1 77 ? -1.605 11.759 -15.855 1.000 57.246 71 ASP C C 1
ATOM 4336 O O . ASP C 1 77 ? -2.599 12.093 -15.209 1.000 58.650 71 ASP C O 1
ATOM 4341 N N . ASP C 1 78 ? -1.308 12.236 -17.072 1.000 56.465 72 ASP C N 1
ATOM 4342 C CA . ASP C 1 78 ? -2.186 13.145 -17.792 1.000 51.474 72 ASP C CA 1
ATOM 4343 C C . ASP C 1 78 ? -3.520 12.456 -18.093 1.000 47.918 72 ASP C C 1
ATOM 4344 O O . ASP C 1 78 ? -4.583 13.071 -17.960 1.000 46.117 72 ASP C O 1
ATOM 4349 N N . ALA C 1 79 ? -3.453 11.185 -18.516 1.000 45.309 73 ALA C N 1
ATOM 4350 C CA . ALA C 1 79 ? -4.651 10.453 -18.925 1.000 41.047 73 ALA C CA 1
ATOM 4351 C C . ALA C 1 79 ? -5.560 10.245 -17.718 1.000 38.691 73 ALA C C 1
ATOM 4352 O O . ALA C 1 79 ? -6.773 10.410 -17.798 1.000 34.710 73 ALA C O 1
ATOM 4354 N N . GLY C 1 80 ? -4.944 9.936 -16.572 1.000 42.011 74 GLY C N 1
ATOM 4355 C CA . GLY C 1 80 ? -5.692 9.710 -15.344 1.000 43.543 74 GLY C CA 1
ATOM 4356 C C . GLY C 1 80 ? -6.459 10.961 -14.929 1.000 44.560 74 GLY C C 1
ATOM 4357 O O . GLY C 1 80 ? -7.606 10.857 -14.491 1.000 47.680 74 GLY C O 1
ATOM 4358 N N . ARG C 1 81 ? -5.824 12.126 -15.103 1.000 48.093 75 ARG C N 1
ATOM 4359 C CA . ARG C 1 81 ? -6.414 13.403 -14.733 1.000 47.938 75 ARG C CA 1
ATOM 4360 C C . ARG C 1 81 ? -7.629 13.694 -15.618 1.000 45.496 75 ARG C C 1
ATOM 4361 O O . ARG C 1 81 ? -8.682 14.104 -15.120 1.000 42.720 75 ARG C O 1
ATOM 4363 N N . LEU C 1 82 ? -7.474 13.442 -16.927 1.000 43.595 76 LEU C N 1
ATOM 4364 C CA . LEU C 1 82 ? -8.538 13.674 -17.895 1.000 41.326 76 LEU C CA 1
ATOM 4365 C C . LEU C 1 82 ? -9.737 12.778 -17.586 1.000 37.835 76 LEU C C 1
ATOM 4366 O O . LEU C 1 82 ? -10.874 13.240 -17.595 1.000 38.106 76 LEU C O 1
ATOM 4371 N N . MET C 1 83 ? -9.472 11.510 -17.285 1.000 40.269 77 MET C N 1
ATOM 4372 C CA . MET C 1 83 ? -10.527 10.533 -17.066 1.000 43.952 77 MET C CA 1
ATOM 4373 C C . MET C 1 83 ? -11.285 10.834 -15.778 1.000 45.111 77 MET C C 1
ATOM 4374 O O . MET C 1 83 ? -12.515 10.746 -15.744 1.000 41.869 77 MET C O 1
ATOM 4379 N N . GLN C 1 84 ? -10.547 11.186 -14.718 1.000 48.463 78 GLN C N 1
ATOM 4380 C CA . GLN C 1 84 ? -11.170 11.494 -13.439 1.000 53.849 78 GLN C CA 1
ATOM 4381 C C . GLN C 1 84 ? -12.080 12.725 -13.548 1.000 48.760 78 GLN C C 1
ATOM 4382 O O . GLN C 1 84 ? -13.173 12.769 -12.967 1.000 52.089 78 GLN C O 1
ATOM 4388 N N . GLU C 1 85 ? -11.615 13.728 -14.301 1.000 45.932 79 GLU C N 1
ATOM 4389 C CA . GLU C 1 85 ? -12.412 14.911 -14.563 1.000 48.956 79 GLU C CA 1
ATOM 4390 C C . GLU C 1 85 ? -13.682 14.562 -15.339 1.000 47.279 79 GLU C C 1
ATOM 4391 O O . GLU C 1 85 ? -14.741 15.114 -15.049 1.000 52.207 79 GLU C O 1
ATOM 4397 N N . LEU C 1 86 ? -13.575 13.692 -16.355 1.000 44.079 80 LEU C N 1
ATOM 4398 C CA . LEU C 1 86 ? -14.733 13.327 -17.158 1.000 42.691 80 LEU C CA 1
ATOM 4399 C C . LEU C 1 86 ? -15.770 12.622 -16.282 1.000 41.539 80 LEU C C 1
ATOM 4400 O O . LEU C 1 86 ? -16.935 13.007 -16.268 1.000 41.912 80 LEU C O 1
ATOM 4405 N N . LEU C 1 87 ? -15.319 11.572 -15.590 1.000 41.744 81 LEU C N 1
ATOM 4406 C CA . LEU C 1 87 ? -16.205 10.661 -14.889 1.000 42.170 81 LEU C CA 1
ATOM 4407 C C . LEU C 1 87 ? -16.643 11.238 -13.545 1.000 47.741 81 LEU C C 1
ATOM 4408 O O . LEU C 1 87 ? -17.678 10.825 -13.024 1.000 47.815 81 LEU C O 1
ATOM 4413 N N . GLY C 1 88 ? -15.844 12.164 -12.986 1.000 46.778 82 GLY C N 1
ATOM 4414 C CA . GLY C 1 88 ? -16.207 12.871 -11.769 1.000 49.852 82 GLY C CA 1
ATOM 4415 C C . GLY C 1 88 ? -17.015 14.133 -12.078 1.000 57.709 82 GLY C C 1
ATOM 4416 O O . GLY C 1 88 ? -18.248 14.104 -12.087 1.000 63.801 82 GLY C O 1
ATOM 4417 N N . GLN C 1 89 ? -16.311 15.198 -12.461 1.000 56.624 83 GLN C N 1
ATOM 4418 C CA . GLN C 1 89 ? -16.887 16.529 -12.543 1.000 57.438 83 GLN C CA 1
ATOM 4419 C C . GLN C 1 89 ? -17.877 16.651 -13.707 1.000 53.133 83 GLN C C 1
ATOM 4420 O O . GLN C 1 89 ? -18.802 17.454 -13.626 1.000 54.306 83 GLN C O 1
ATOM 4426 N N . ARG C 1 90 ? -17.651 15.944 -14.825 1.000 46.489 84 ARG C N 1
ATOM 4427 C CA . ARG C 1 90 ? -18.287 16.350 -16.076 1.000 43.671 84 ARG C CA 1
ATOM 4428 C C . ARG C 1 90 ? -19.239 15.274 -16.592 1.000 39.913 84 ARG C C 1
ATOM 4429 O O . ARG C 1 90 ? -19.641 15.328 -17.749 1.000 37.331 84 ARG C O 1
ATOM 4437 N N . LEU C 1 91 ? -19.687 14.370 -15.721 1.000 38.918 85 LEU C N 1
ATOM 4438 C CA . LEU C 1 91 ? -20.471 13.235 -16.173 1.000 40.540 85 LEU C CA 1
ATOM 4439 C C . LEU C 1 91 ? -21.817 13.684 -16.749 1.000 39.125 85 LEU C C 1
ATOM 4440 O O . LEU C 1 91 ? -22.261 13.132 -17.757 1.000 35.920 85 LEU C O 1
ATOM 4445 N N . SER C 1 92 ? -22.479 14.656 -16.108 1.000 36.923 86 SER C N 1
ATOM 4446 C CA . SER C 1 92 ? -23.772 15.122 -16.596 1.000 40.138 86 SER C CA 1
ATOM 4447 C C . SER C 1 92 ? -23.609 15.788 -17.968 1.000 36.963 86 SER C C 1
ATOM 4448 O O . SER C 1 92 ? -24.501 15.681 -18.802 1.000 36.855 86 SER C O 1
ATOM 4451 N N . GLU C 1 93 ? -22.491 16.497 -18.178 1.000 34.955 87 GLU C N 1
ATOM 4452 C CA . GLU C 1 93 ? -22.185 17.109 -19.462 1.000 35.360 87 GLU C CA 1
ATOM 4453 C C . GLU C 1 93 ? -21.974 16.024 -20.524 1.000 30.780 87 GLU C C 1
ATOM 4454 O O . GLU C 1 93 ? -22.440 16.151 -21.654 1.000 29.597 87 GLU C O 1
ATOM 4460 N N . ALA C 1 94 ? -21.240 14.970 -20.180 1.000 30.231 88 ALA C N 1
ATOM 4461 C CA . ALA C 1 94 ? -21.011 13.862 -21.108 1.000 28.725 88 ALA C CA 1
ATOM 4462 C C . ALA C 1 94 ? -22.332 13.204 -21.499 1.000 27.261 88 ALA C C 1
ATOM 4463 O O . ALA C 1 94 ? -22.530 12.898 -22.681 1.000 26.666 88 ALA C O 1
ATOM 4465 N N . GLU C 1 95 ? -23.233 13.003 -20.532 1.000 27.573 89 GLU C N 1
ATOM 4466 C CA . GLU C 1 95 ? -24.553 12.463 -20.807 1.000 29.220 89 GLU C CA 1
ATOM 4467 C C . GLU C 1 95 ? -25.273 13.352 -21.831 1.000 28.672 89 GLU C C 1
ATOM 4468 O O . GLU C 1 95 ? -25.878 12.866 -22.790 1.000 27.118 89 GLU C O 1
ATOM 4474 N N . ALA C 1 96 ? -25.214 14.671 -21.630 1.000 29.069 90 ALA C N 1
ATOM 4475 C CA . ALA C 1 96 ? -25.896 15.604 -22.522 1.000 27.821 90 ALA C CA 1
ATOM 4476 C C . ALA C 1 96 ? -25.293 15.547 -23.928 1.000 26.805 90 ALA C C 1
ATOM 4477 O O . ALA C 1 96 ? -26.013 15.688 -24.914 1.000 26.456 90 ALA C O 1
ATOM 4479 N N . MET C 1 97 ? -23.968 15.359 -24.021 1.000 25.938 91 MET C N 1
ATOM 4480 C CA . MET C 1 97 ? -23.308 15.219 -25.311 1.000 27.110 91 MET C CA 1
ATOM 4481 C C . MET C 1 97 ? -23.778 13.958 -26.053 1.000 24.970 91 MET C C 1
ATOM 4482 O O . MET C 1 97 ? -23.960 13.989 -27.278 1.000 24.294 91 MET C O 1
ATOM 4487 N N . ILE C 1 98 ? -23.925 12.849 -25.334 1.000 24.988 92 ILE C N 1
ATOM 4488 C CA . ILE C 1 98 ? -24.421 11.607 -25.915 1.000 25.181 92 ILE C CA 1
ATOM 4489 C C . ILE C 1 98 ? -25.837 11.821 -26.454 1.000 26.195 92 ILE C C 1
ATOM 4490 O O . ILE C 1 98 ? -26.142 11.453 -27.591 1.000 24.387 92 ILE C O 1
ATOM 4495 N N . LYS C 1 99 ? -26.703 12.396 -25.621 1.000 26.656 93 LYS C N 1
ATOM 4496 C CA . LYS C 1 99 ? -28.086 12.633 -25.994 1.000 29.883 93 LYS C CA 1
ATOM 4497 C C . LYS C 1 99 ? -28.155 13.552 -27.227 1.000 28.023 93 LYS C C 1
ATOM 4498 O O . LYS C 1 99 ? -28.916 13.280 -28.158 1.000 26.682 93 LYS C O 1
ATOM 4504 N N . ALA C 1 100 ? -27.364 14.636 -27.242 1.000 27.386 94 ALA C N 1
ATOM 4505 C CA . ALA C 1 100 ? -27.419 15.584 -28.341 1.000 27.440 94 ALA C CA 1
ATOM 4506 C C . ALA C 1 100 ? -26.893 14.929 -29.624 1.000 25.609 94 ALA C C 1
ATOM 4507 O O . ALA C 1 100 ? -27.424 15.188 -30.704 1.000 24.481 94 ALA C O 1
ATOM 4509 N N . SER C 1 101 ? -25.862 14.085 -29.488 1.000 24.771 95 SER C N 1
ATOM 4510 C CA . SER C 1 101 ? -25.323 13.331 -30.608 1.000 25.462 95 SER C CA 1
ATOM 4511 C C . SER C 1 101 ? -26.398 12.445 -31.232 1.000 26.300 95 SER C C 1
ATOM 4512 O O . SER C 1 101 ? -26.536 12.393 -32.457 1.000 24.247 95 SER C O 1
ATOM 4515 N N . LEU C 1 102 ? -27.120 11.701 -30.392 1.000 25.640 96 LEU C N 1
ATOM 4516 C CA . LEU C 1 102 ? -28.162 10.823 -30.889 1.000 26.396 96 LEU C CA 1
ATOM 4517 C C . LEU C 1 102 ? -29.209 11.630 -31.659 1.000 26.407 96 LEU C C 1
ATOM 4518 O O . LEU C 1 102 ? -29.651 11.214 -32.730 1.000 25.910 96 LEU C O 1
ATOM 4523 N N . ASP C 1 103 ? -29.645 12.748 -31.078 1.000 26.178 97 ASP C N 1
ATOM 4524 C CA . ASP C 1 103 ? -30.644 13.599 -31.707 1.000 26.774 97 ASP C CA 1
ATOM 4525 C C . ASP C 1 103 ? -30.144 14.111 -33.062 1.000 25.880 97 ASP C C 1
ATOM 4526 O O . ASP C 1 103 ? -30.899 14.142 -34.039 1.000 26.057 97 ASP C O 1
ATOM 4531 N N . TYR C 1 104 ? -28.867 14.514 -33.123 1.000 23.565 98 TYR C N 1
ATOM 4532 C CA . TYR C 1 104 ? -28.276 15.003 -34.355 1.000 23.471 98 TYR C CA 1
ATOM 4533 C C . TYR C 1 104 ? -28.339 13.940 -35.462 1.000 23.047 98 TYR C C 1
ATOM 4534 O O . TYR C 1 104 ? -28.741 14.229 -36.595 1.000 23.224 98 TYR C O 1
ATOM 4543 N N . PHE C 1 105 ? -27.880 12.725 -35.148 1.000 21.924 99 PHE C N 1
ATOM 4544 C CA . PHE C 1 105 ? -27.831 11.654 -36.132 1.000 22.154 99 PHE C CA 1
ATOM 4545 C C . PHE C 1 105 ? -29.245 11.309 -36.612 1.000 23.620 99 PHE C C 1
ATOM 4546 O O . PHE C 1 105 ? -29.468 11.177 -37.823 1.000 23.672 99 PHE C O 1
ATOM 4554 N N . LYS C 1 106 ? -30.197 11.210 -35.671 1.000 26.472 100 LYS C N 1
ATOM 4555 C CA . LYS C 1 106 ? -31.569 10.887 -36.034 1.000 30.676 100 LYS C CA 1
ATOM 4556 C C . LYS C 1 106 ? -32.179 11.955 -36.946 1.000 31.304 100 LYS C C 1
ATOM 4557 O O . LYS C 1 106 ? -32.832 11.595 -37.912 1.000 30.189 100 LYS C O 1
ATOM 4563 N N . GLU C 1 107 ? -31.938 13.239 -36.660 1.000 31.527 101 GLU C N 1
ATOM 4564 C CA . GLU C 1 107 ? -32.440 14.311 -37.505 1.000 33.143 101 GLU C CA 1
ATOM 4565 C C . GLU C 1 107 ? -31.827 14.244 -38.897 1.000 32.563 101 GLU C C 1
ATOM 4566 O O . GLU C 1 107 ? -32.449 14.725 -39.837 1.000 34.875 101 GLU C O 1
ATOM 4572 N N . ASN C 1 108 ? -30.631 13.660 -39.037 1.000 28.366 102 ASN C N 1
ATOM 4573 C CA . ASN C 1 108 ? -29.984 13.539 -40.332 1.000 28.813 102 ASN C CA 1
ATOM 4574 C C . ASN C 1 108 ? -30.233 12.168 -40.967 1.000 28.269 102 ASN C C 1
ATOM 4575 O O . ASN C 1 108 ? -29.586 11.824 -41.942 1.000 27.992 102 ASN C O 1
ATOM 4580 N N . ASP C 1 109 ? -31.140 11.385 -40.377 1.000 30.788 103 ASP C N 1
ATOM 4581 C CA . ASP C 1 109 ? -31.473 10.031 -40.805 1.000 32.271 103 ASP C CA 1
ATOM 4582 C C . ASP C 1 109 ? -30.271 9.096 -40.828 1.000 30.482 103 ASP C C 1
ATOM 4583 O O . ASP C 1 109 ? -30.316 8.067 -41.511 1.000 31.078 103 ASP C O 1
ATOM 4588 N N . ILE C 1 110 ? -29.266 9.371 -39.993 1.000 26.642 104 ILE C N 1
ATOM 4589 C CA . ILE C 1 110 ? -28.125 8.490 -39.876 1.000 28.154 104 ILE C CA 1
ATOM 4590 C C . ILE C 1 110 ? -28.473 7.411 -38.854 1.000 27.334 104 ILE C C 1
ATOM 4591 O O . ILE C 1 110 ? -28.779 7.734 -37.691 1.000 25.090 104 ILE C O 1
ATOM 4596 N N . GLY C 1 111 ? -28.457 6.151 -39.339 1.000 25.202 105 GLY C N 1
ATOM 4597 C CA . GLY C 1 111 ? -28.803 5.016 -38.500 1.000 23.882 105 GLY C CA 1
ATOM 4598 C C . GLY C 1 111 ? -30.203 4.487 -38.796 1.000 23.482 105 GLY C C 1
ATOM 4599 O O . GLY C 1 111 ? -30.616 3.518 -38.155 1.000 23.028 105 GLY C O 1
ATOM 4600 N N . PHE C 1 112 ? -30.919 5.105 -39.755 1.000 24.178 106 PHE C N 1
ATOM 4601 C CA . PHE C 1 112 ? -32.231 4.607 -40.136 1.000 25.609 106 PHE C CA 1
ATOM 4602 C C . PHE C 1 112 ? -32.076 3.330 -40.975 1.000 25.478 106 PHE C C 1
ATOM 4603 O O . PHE C 1 112 ? -31.341 3.335 -41.945 1.000 24.805 106 PHE C O 1
ATOM 4611 N N . VAL C 1 113 ? -32.751 2.246 -40.573 1.000 25.921 107 VAL C N 1
ATOM 4612 C CA . VAL C 1 113 ? -32.612 0.956 -41.233 1.000 26.524 107 VAL C CA 1
ATOM 4613 C C . VAL C 1 113 ? -33.953 0.601 -41.881 1.000 28.427 107 VAL C C 1
ATOM 4614 O O . VAL C 1 113 ? -34.950 0.408 -41.189 1.000 27.825 107 VAL C O 1
ATOM 4618 N N . GLY C 1 114 ? -33.961 0.528 -43.216 1.000 30.590 108 GLY C N 1
ATOM 4619 C CA . GLY C 1 114 ? -35.135 0.153 -44.002 1.000 31.616 108 GLY C CA 1
ATOM 4620 C C . GLY C 1 114 ? -35.867 -1.110 -43.542 1.000 30.428 108 GLY C C 1
ATOM 4621 O O . GLY C 1 114 ? -37.094 -1.119 -43.439 1.000 31.740 108 GLY C O 1
ATOM 4622 N N . ARG C 1 115 ? -35.127 -2.166 -43.230 1.000 30.825 109 ARG C N 1
ATOM 4623 C CA . ARG C 1 115 ? -35.737 -3.449 -42.896 1.000 31.748 109 ARG C CA 1
ATOM 4624 C C . ARG C 1 115 ? -36.706 -3.294 -41.726 1.000 34.458 109 ARG C C 1
ATOM 4625 O O . ARG C 1 115 ? -37.765 -3.931 -41.706 1.000 33.102 109 ARG C O 1
ATOM 4633 N N . VAL C 1 116 ? -36.362 -2.437 -40.743 1.000 32.840 110 VAL C N 1
ATOM 4634 C CA . VAL C 1 116 ? -37.174 -2.354 -39.540 1.000 33.471 110 VAL C CA 1
ATOM 4635 C C . VAL C 1 116 ? -37.921 -1.031 -39.510 1.000 34.122 110 VAL C C 1
ATOM 4636 O O . VAL C 1 116 ? -38.662 -0.792 -38.570 1.000 35.179 110 VAL C O 1
ATOM 4640 N N . GLN C 1 117 ? -37.705 -0.168 -40.517 1.000 34.649 111 GLN C N 1
ATOM 4641 C CA . GLN C 1 117 ? -38.310 1.159 -40.581 1.000 35.429 111 GLN C CA 1
ATOM 4642 C C . GLN C 1 117 ? -38.099 1.917 -39.264 1.000 34.121 111 GLN C C 1
ATOM 4643 O O . GLN C 1 117 ? -39.009 2.526 -38.721 1.000 33.984 111 GLN C O 1
ATOM 4649 N N . ASP C 1 118 ? -36.856 1.919 -38.771 1.000 32.843 112 ASP C N 1
ATOM 4650 C CA . ASP C 1 118 ? -36.548 2.571 -37.512 1.000 30.611 112 ASP C CA 1
ATOM 4651 C C . ASP C 1 118 ? -35.040 2.740 -37.407 1.000 26.957 112 ASP C C 1
ATOM 4652 O O . ASP C 1 118 ? -34.275 2.170 -38.189 1.000 23.321 112 ASP C O 1
ATOM 4657 N N . TYR C 1 119 ? -34.635 3.539 -36.420 1.000 26.785 113 TYR C N 1
ATOM 4658 C CA . TYR C 1 119 ? -33.238 3.775 -36.121 1.000 26.580 113 TYR C CA 1
ATOM 4659 C C . TYR C 1 119 ? -32.652 2.555 -35.432 1.000 24.704 113 TYR C C 1
ATOM 4660 O O . TYR C 1 119 ? -33.315 1.914 -34.650 1.000 26.147 113 TYR C O 1
ATOM 4669 N N . ARG C 1 120 ? -31.396 2.278 -35.731 1.000 23.799 114 ARG C N 1
ATOM 4670 C CA . ARG C 1 120 ? -30.646 1.240 -35.053 1.000 24.406 114 ARG C CA 1
ATOM 4671 C C . ARG C 1 120 ? -29.279 1.835 -34.722 1.000 24.104 114 ARG C C 1
ATOM 4672 O O . ARG C 1 120 ? -28.442 2.078 -35.598 1.000 23.083 114 ARG C O 1
ATOM 4680 N N . ILE C 1 121 ? -29.076 2.076 -33.434 1.000 23.502 115 ILE C N 1
ATOM 4681 C CA . ILE C 1 121 ? -27.847 2.683 -32.968 1.000 23.323 115 ILE C CA 1
ATOM 4682 C C . ILE C 1 121 ? -27.220 1.756 -31.925 1.000 22.457 115 ILE C C 1
ATOM 4683 O O . ILE C 1 121 ? -27.868 1.326 -30.975 1.000 22.059 115 ILE C O 1
ATOM 4688 N N . GLY C 1 122 ? -25.952 1.428 -32.145 1.000 18.342 116 GLY C N 1
ATOM 4689 C CA . GLY C 1 122 ? -25.174 0.710 -31.159 1.000 18.514 116 GLY C CA 1
ATOM 4690 C C . GLY C 1 122 ? -24.116 1.603 -30.512 1.000 18.357 116 GLY C C 1
ATOM 4691 O O . GLY C 1 122 ? -23.867 2.723 -30.966 1.000 17.673 116 GLY C O 1
ATOM 4692 N N . MET C 1 123 ? -23.434 1.031 -29.530 1.000 17.961 117 MET C N 1
ATOM 4693 C CA . MET C 1 123 ? -22.376 1.707 -28.819 1.000 19.561 117 MET C CA 1
ATOM 4694 C C . MET C 1 123 ? -21.323 0.699 -28.375 1.000 18.769 117 MET C C 1
ATOM 4695 O O . MET C 1 123 ? -21.649 -0.396 -27.917 1.000 20.096 117 MET C O 1
ATOM 4700 N N . THR C 1 124 ? -20.064 1.090 -28.510 1.000 18.886 118 THR C N 1
ATOM 4701 C CA . THR C 1 124 ? -18.929 0.273 -28.112 1.000 20.281 118 THR C CA 1
ATOM 4702 C C . THR C 1 124 ? -17.858 1.223 -27.607 1.000 21.092 118 THR C C 1
ATOM 4703 O O . THR C 1 124 ? -17.868 2.405 -27.931 1.000 22.360 118 THR C O 1
ATOM 4707 N N . GLY C 1 125 ? -16.937 0.708 -26.805 1.000 21.499 119 GLY C N 1
ATOM 4708 C CA . GLY C 1 125 ? -15.841 1.508 -26.308 1.000 21.534 119 GLY C CA 1
ATOM 4709 C C . GLY C 1 125 ? -14.867 0.642 -25.543 1.000 23.363 119 GLY C C 1
ATOM 4710 O O . GLY C 1 125 ? -15.209 -0.500 -25.209 1.000 23.226 119 GLY C O 1
ATOM 4711 N N . PHE C 1 126 ? -13.688 1.207 -25.240 1.000 22.671 120 PHE C N 1
ATOM 4712 C CA . PHE C 1 126 ? -12.582 0.465 -24.654 1.000 25.238 120 PHE C CA 1
ATOM 4713 C C . PHE C 1 126 ? -12.109 1.125 -23.357 1.000 25.788 120 PHE C C 1
ATOM 4714 O O . PHE C 1 126 ? -11.972 2.357 -23.341 1.000 27.305 120 PHE C O 1
ATOM 4722 N N . CYS C 1 127 ? -11.780 0.335 -22.309 1.000 26.743 121 CYS C N 1
ATOM 4723 C CA A CYS C 1 127 ? -11.242 0.867 -21.066 0.500 30.339 121 CYS C CA 1
ATOM 4724 C CA B CYS C 1 127 ? -11.287 0.799 -20.980 0.500 28.210 121 CYS C CA 1
ATOM 4725 C C . CYS C 1 127 ? -12.322 1.764 -20.431 1.000 29.681 121 CYS C C 1
ATOM 4726 O O . CYS C 1 127 ? -13.463 1.353 -20.272 1.000 27.669 121 CYS C O 1
ATOM 4731 N N . CYS C 1 128 ? -11.954 3.026 -20.118 1.000 32.661 122 CYS C N 1
ATOM 4732 C CA . CYS C 1 128 ? -12.875 4.110 -19.769 1.000 35.613 122 CYS C CA 1
ATOM 4733 C C . CYS C 1 128 ? -14.114 4.144 -20.683 1.000 31.225 122 CYS C C 1
ATOM 4734 O O . CYS C 1 128 ? -15.243 4.373 -20.236 1.000 30.393 122 CYS C O 1
ATOM 4737 N N . GLY C 1 129 ? -13.904 3.941 -21.986 1.000 29.433 123 GLY C N 1
ATOM 4738 C CA . GLY C 1 129 ? -14.987 3.906 -22.967 1.000 27.652 123 GLY C CA 1
ATOM 4739 C C . GLY C 1 129 ? -15.921 2.700 -22.811 1.000 24.951 123 GLY C C 1
ATOM 4740 O O . GLY C 1 129 ? -17.084 2.794 -23.173 1.000 26.451 123 GLY C O 1
ATOM 4741 N N . GLY C 1 130 ? -15.421 1.589 -22.266 1.000 23.950 124 GLY C N 1
ATOM 4742 C CA . GLY C 1 130 ? -16.253 0.447 -21.919 1.000 24.250 124 GLY C CA 1
ATOM 4743 C C . GLY C 1 130 ? -17.142 0.766 -20.720 1.000 25.444 124 GLY C C 1
ATOM 4744 O O . GLY C 1 130 ? -18.328 0.453 -20.710 1.000 23.701 124 GLY C O 1
ATOM 4745 N N . THR C 1 131 ? -16.560 1.434 -19.712 1.000 26.387 125 THR C N 1
ATOM 4746 C CA . THR C 1 131 ? -17.348 1.915 -18.588 1.000 26.924 125 THR C CA 1
ATOM 4747 C C . THR C 1 131 ? -18.480 2.805 -19.096 1.000 26.810 125 THR C C 1
ATOM 4748 O O . THR C 1 131 ? -19.632 2.644 -18.691 1.000 25.966 125 THR C O 1
ATOM 4752 N N . CYS C 1 132 ? -18.121 3.760 -19.965 1.000 25.686 126 CYS C N 1
ATOM 4753 C CA . CYS C 1 132 ? -19.072 4.693 -20.545 1.000 24.455 126 CYS C CA 1
ATOM 4754 C C . CYS C 1 132 ? -20.155 3.985 -21.357 1.000 24.983 126 CYS C C 1
ATOM 4755 O O . CYS C 1 132 ? -21.304 4.409 -21.348 1.000 25.674 126 CYS C O 1
ATOM 4758 N N . THR C 1 133 ? -19.799 2.926 -22.094 1.000 23.733 127 THR C N 1
ATOM 4759 C CA . THR C 1 133 ? -20.772 2.174 -22.870 1.000 23.673 127 THR C CA 1
ATOM 4760 C C . THR C 1 133 ? -21.840 1.590 -21.941 1.000 22.870 127 THR C C 1
ATOM 4761 O O . THR C 1 133 ? -23.026 1.674 -22.233 1.000 23.560 127 THR C O 1
ATOM 4765 N N . TRP C 1 134 ? -21.420 0.949 -20.858 1.000 23.550 128 TRP C N 1
ATOM 4766 C CA . TRP C 1 134 ? -22.370 0.406 -19.897 1.000 24.621 128 TRP C CA 1
ATOM 4767 C C . TRP C 1 134 ? -23.216 1.531 -19.306 1.000 25.295 128 TRP C C 1
ATOM 4768 O O . TRP C 1 134 ? -24.434 1.435 -19.231 1.000 26.146 128 TRP C O 1
ATOM 4779 N N . TYR C 1 135 ? -22.552 2.592 -18.828 1.000 26.665 129 TYR C N 1
ATOM 4780 C CA . TYR C 1 135 ? -23.237 3.667 -18.130 1.000 26.946 129 TYR C CA 1
ATOM 4781 C C . TYR C 1 135 ? -24.268 4.368 -19.023 1.000 27.669 129 TYR C C 1
ATOM 4782 O O . TYR C 1 135 ? -25.438 4.510 -18.644 1.000 27.138 129 TYR C O 1
ATOM 4791 N N . PHE C 1 136 ? -23.842 4.787 -20.223 1.000 26.503 130 PHE C N 1
ATOM 4792 C CA . PHE C 1 136 ? -24.742 5.497 -21.123 1.000 25.837 130 PHE C CA 1
ATOM 4793 C C . PHE C 1 136 ? -25.789 4.540 -21.684 1.000 25.217 130 PHE C C 1
ATOM 4794 O O . PHE C 1 136 ? -26.928 4.946 -21.936 1.000 27.182 130 PHE C O 1
ATOM 4802 N N . GLY C 1 137 ? -25.407 3.271 -21.861 1.000 25.765 131 GLY C N 1
ATOM 4803 C CA . GLY C 1 137 ? -26.368 2.257 -22.277 1.000 27.652 131 GLY C CA 1
ATOM 4804 C C . GLY C 1 137 ? -27.543 2.120 -21.310 1.000 27.991 131 GLY C C 1
ATOM 4805 O O . GLY C 1 137 ? -28.683 1.886 -21.738 1.000 31.860 131 GLY C O 1
ATOM 4806 N N . ALA C 1 138 ? -27.241 2.222 -20.020 1.000 27.284 132 ALA C N 1
ATOM 4807 C CA . ALA C 1 138 ? -28.259 2.153 -18.984 1.000 30.362 132 ALA C CA 1
ATOM 4808 C C . ALA C 1 138 ? -29.050 3.454 -18.890 1.000 32.430 132 ALA C C 1
ATOM 4809 O O . ALA C 1 138 ? -30.263 3.417 -18.693 1.000 37.486 132 ALA C O 1
ATOM 4811 N N . LYS C 1 139 ? -28.366 4.598 -19.031 1.000 31.171 133 LYS C N 1
ATOM 4812 C CA . LYS C 1 139 ? -29.002 5.899 -18.894 1.000 35.810 133 LYS C CA 1
ATOM 4813 C C . LYS C 1 139 ? -29.952 6.172 -20.064 1.000 36.465 133 LYS C C 1
ATOM 4814 O O . LYS C 1 139 ? -30.977 6.815 -19.870 1.000 35.109 133 LYS C O 1
ATOM 4820 N N . PHE C 1 140 ? -29.589 5.732 -21.286 1.000 33.285 134 PHE C N 1
ATOM 4821 C CA . PHE C 1 140 ? -30.371 6.025 -22.480 1.000 32.197 134 PHE C CA 1
ATOM 4822 C C . PHE C 1 140 ? -30.953 4.728 -23.045 1.000 34.680 134 PHE C C 1
ATOM 4823 O O . PHE C 1 140 ? -30.793 4.405 -24.222 1.000 32.607 134 PHE C O 1
ATOM 4831 N N . SER C 1 141 ? -31.678 3.994 -22.195 1.000 32.394 135 SER C N 1
ATOM 4832 C CA . SER C 1 141 ? -32.028 2.625 -22.511 1.000 33.570 135 SER C CA 1
ATOM 4833 C C . SER C 1 141 ? -33.064 2.531 -23.633 1.000 34.459 135 SER C C 1
ATOM 4834 O O . SER C 1 141 ? -33.288 1.448 -24.143 1.000 37.038 135 SER C O 1
ATOM 4837 N N . ASP C 1 142 ? -33.740 3.627 -23.993 1.000 35.571 136 ASP C N 1
ATOM 4838 C CA . ASP C 1 142 ? -34.652 3.576 -25.124 1.000 38.562 136 ASP C CA 1
ATOM 4839 C C . ASP C 1 142 ? -33.951 3.882 -26.450 1.000 34.331 136 ASP C C 1
ATOM 4840 O O . ASP C 1 142 ? -34.590 3.828 -27.489 1.000 39.055 136 ASP C O 1
ATOM 4845 N N . GLU C 1 143 ? -32.660 4.220 -26.434 1.000 28.655 137 GLU C N 1
ATOM 4846 C CA . GLU C 1 143 ? -32.001 4.719 -27.632 1.000 29.242 137 GLU C CA 1
ATOM 4847 C C . GLU C 1 143 ? -31.110 3.670 -28.309 1.000 25.271 137 GLU C C 1
ATOM 4848 O O . GLU C 1 143 ? -30.894 3.761 -29.512 1.000 25.485 137 GLU C O 1
ATOM 4854 N N . PHE C 1 144 ? -30.562 2.706 -27.554 1.000 23.580 138 PHE C N 1
ATOM 4855 C CA . PHE C 1 144 ? -29.541 1.811 -28.085 1.000 23.301 138 PHE C CA 1
ATOM 4856 C C . PHE C 1 144 ? -30.099 0.419 -28.363 1.000 23.417 138 PHE C C 1
ATOM 4857 O O . PHE C 1 144 ? -30.868 -0.118 -27.574 1.000 22.334 138 PHE C O 1
ATOM 4865 N N . SER C 1 145 ? -29.655 -0.191 -29.474 1.000 23.491 139 SER C N 1
ATOM 4866 C CA . SER C 1 145 ? -30.116 -1.526 -29.851 1.000 24.464 139 SER C CA 1
ATOM 4867 C C . SER C 1 145 ? -29.010 -2.580 -29.689 1.000 23.836 139 SER C C 1
ATOM 4868 O O . SER C 1 145 ? -29.269 -3.762 -29.908 1.000 22.574 139 SER C O 1
ATOM 4871 N N . ALA C 1 146 ? -27.781 -2.164 -29.339 1.000 22.570 140 ALA C N 1
ATOM 4872 C CA . ALA C 1 146 ? -26.686 -3.096 -29.054 1.000 21.400 140 ALA C CA 1
ATOM 4873 C C . ALA C 1 146 ? -25.566 -2.368 -28.320 1.000 22.724 140 ALA C C 1
ATOM 4874 O O . ALA C 1 146 ? -25.250 -1.223 -28.669 1.000 21.298 140 ALA C O 1
ATOM 4876 N N . LEU C 1 147 ? -24.958 -3.050 -27.331 1.000 20.577 141 LEU C N 1
ATOM 4877 C CA . LEU C 1 147 ? -23.852 -2.516 -26.544 1.000 19.613 141 LEU C CA 1
ATOM 4878 C C . LEU C 1 147 ? -22.682 -3.470 -26.556 1.000 19.437 141 LEU C C 1
ATOM 4879 O O . LEU C 1 147 ? -22.872 -4.676 -26.388 1.000 20.012 141 LEU C O 1
ATOM 4884 N N . ALA C 1 148 ? -21.479 -2.955 -26.791 1.000 19.557 142 ALA C N 1
ATOM 4885 C CA . ALA C 1 148 ? -20.286 -3.791 -26.798 1.000 18.945 142 ALA C CA 1
ATOM 4886 C C . ALA C 1 148 ? -19.156 -3.149 -25.999 1.000 18.438 142 ALA C C 1
ATOM 4887 O O . ALA C 1 148 ? -18.160 -2.698 -26.561 1.000 19.187 142 ALA C O 1
ATOM 4889 N N . PRO C 1 149 ? -19.244 -3.150 -24.655 1.000 19.477 143 PRO C N 1
ATOM 4890 C CA . PRO C 1 149 ? -18.191 -2.602 -23.804 1.000 19.314 143 PRO C CA 1
ATOM 4891 C C . PRO C 1 149 ? -16.986 -3.535 -23.700 1.000 21.508 143 PRO C C 1
ATOM 4892 O O . PRO C 1 149 ? -17.145 -4.701 -23.328 1.000 21.307 143 PRO C O 1
ATOM 4896 N N . TYR C 1 150 ? -15.798 -3.001 -24.004 1.000 20.233 144 TYR C N 1
ATOM 4897 C CA . TYR C 1 150 ? -14.548 -3.726 -23.859 1.000 21.002 144 TYR C CA 1
ATOM 4898 C C . TYR C 1 150 ? -13.819 -3.297 -22.586 1.000 23.837 144 TYR C C 1
ATOM 4899 O O . TYR C 1 150 ? -13.450 -2.138 -22.444 1.000 25.079 144 TYR C O 1
ATOM 4908 N N . TYR C 1 151 ? -13.622 -4.276 -21.694 1.000 23.268 145 TYR C N 1
ATOM 4909 C CA . TYR C 1 151 ? -12.855 -4.205 -20.463 1.000 26.104 145 TYR C CA 1
ATOM 4910 C C . TYR C 1 151 ? -13.094 -2.883 -19.733 1.000 30.516 145 TYR C C 1
ATOM 4911 O O . TYR C 1 151 ? -12.158 -2.179 -19.368 1.000 31.015 145 TYR C O 1
ATOM 4920 N N . GLY C 1 152 ? -14.366 -2.579 -19.500 1.000 31.797 146 GLY C N 1
ATOM 4921 C CA . GLY C 1 152 ? -14.743 -1.464 -18.658 1.000 33.204 146 GLY C CA 1
ATOM 4922 C C . GLY C 1 152 ? -14.621 -1.838 -17.177 1.000 32.676 146 GLY C C 1
ATOM 4923 O O . GLY C 1 152 ? -14.662 -3.012 -16.826 1.000 29.950 146 GLY C O 1
ATOM 4924 N N . LEU C 1 153 ? -14.472 -0.813 -16.327 1.000 36.937 147 LEU C N 1
ATOM 4925 C CA . LEU C 1 153 ? -14.535 -0.977 -14.882 1.000 37.801 147 LEU C CA 1
ATOM 4926 C C . LEU C 1 153 ? -15.963 -0.762 -14.411 1.000 34.101 147 LEU C C 1
ATOM 4927 O O . LEU C 1 153 ? -16.657 0.105 -14.911 1.000 32.901 147 LEU C O 1
ATOM 4932 N N . TYR C 1 154 ? -16.374 -1.531 -13.424 1.000 32.198 148 TYR C N 1
ATOM 4933 C CA . TYR C 1 154 ? -17.727 -1.476 -12.889 1.000 36.059 148 TYR C CA 1
ATOM 4934 C C . TYR C 1 154 ? -17.770 -0.689 -11.582 1.000 41.508 148 TYR C C 1
ATOM 4935 O O . TYR C 1 154 ? -18.860 -0.413 -11.078 1.000 45.074 148 TYR C O 1
ATOM 4944 N N . SER C 1 155 ? -16.590 -0.325 -11.061 1.000 41.404 149 SER C N 1
ATOM 4945 C CA . SER C 1 155 ? -16.445 0.242 -9.730 1.000 47.403 149 SER C CA 1
ATOM 4946 C C . SER C 1 155 ? -16.296 1.766 -9.742 1.000 48.823 149 SER C C 1
ATOM 4947 O O . SER C 1 155 ? -16.224 2.353 -8.680 1.000 52.148 149 SER C O 1
ATOM 4950 N N . LEU C 1 156 ? -16.248 2.396 -10.925 1.000 47.871 150 LEU C N 1
ATOM 4951 C CA . LEU C 1 156 ? -15.950 3.812 -11.029 1.000 47.036 150 LEU C CA 1
ATOM 4952 C C . LEU C 1 156 ? -17.229 4.629 -10.936 1.000 49.089 150 LEU C C 1
ATOM 4953 O O . LEU C 1 156 ? -17.307 5.555 -10.136 1.000 51.075 150 LEU C O 1
ATOM 4958 N N . VAL C 1 157 ? -18.208 4.308 -11.781 1.000 42.803 151 VAL C N 1
ATOM 4959 C CA . VAL C 1 157 ? -19.489 4.984 -11.739 1.000 45.661 151 VAL C CA 1
ATOM 4960 C C . VAL C 1 157 ? -20.558 3.918 -11.566 1.000 45.517 151 VAL C C 1
ATOM 4961 O O . VAL C 1 157 ? -20.377 2.782 -12.014 1.000 46.261 151 VAL C O 1
ATOM 4965 N N . PRO C 1 158 ? -21.688 4.243 -10.901 1.000 48.139 152 PRO C N 1
ATOM 4966 C CA . PRO C 1 158 ? -22.766 3.270 -10.707 1.000 47.272 152 PRO C CA 1
ATOM 4967 C C . PRO C 1 158 ? -23.473 2.982 -12.029 1.000 42.514 152 PRO C C 1
ATOM 4968 O O . PRO C 1 158 ? -23.999 3.880 -12.667 1.000 44.664 152 PRO C O 1
ATOM 4972 N N . ILE C 1 159 ? -23.445 1.717 -12.444 1.000 41.736 153 ILE C N 1
ATOM 4973 C CA . ILE C 1 159 ? -24.131 1.279 -13.643 1.000 37.742 153 ILE C CA 1
ATOM 4974 C C . ILE C 1 159 ? -25.497 0.733 -13.239 1.000 34.943 153 ILE C C 1
ATOM 4975 O O . ILE C 1 159 ? -25.565 -0.156 -12.417 1.000 35.693 153 ILE C O 1
ATOM 4980 N N . ASP C 1 160 ? -26.563 1.291 -13.818 1.000 35.848 154 ASP C N 1
ATOM 4981 C CA . ASP C 1 160 ? -27.909 0.882 -13.479 1.000 36.939 154 ASP C CA 1
ATOM 4982 C C . ASP C 1 160 ? -28.306 -0.310 -14.346 1.000 32.919 154 ASP C C 1
ATOM 4983 O O . ASP C 1 160 ? -29.006 -0.131 -15.337 1.000 30.599 154 ASP C O 1
ATOM 4988 N N . PHE C 1 161 ? -27.872 -1.513 -13.943 1.000 33.563 155 PHE C N 1
ATOM 4989 C CA . PHE C 1 161 ? -28.112 -2.723 -14.717 1.000 33.296 155 PHE C CA 1
ATOM 4990 C C . PHE C 1 161 ? -29.612 -2.918 -14.934 1.000 34.467 155 PHE C C 1
ATOM 4991 O O . PHE C 1 161 ? -30.023 -3.413 -15.983 1.000 29.863 155 PHE C O 1
ATOM 4999 N N . SER C 1 162 ? -30.421 -2.481 -13.957 1.000 33.791 156 SER C N 1
ATOM 5000 C CA . SER C 1 162 ? -31.864 -2.675 -13.999 1.000 36.063 156 SER C CA 1
ATOM 5001 C C . SER C 1 162 ? -32.502 -1.962 -15.183 1.000 37.151 156 SER C C 1
ATOM 5002 O O . SER C 1 162 ? -33.588 -2.354 -15.605 1.000 38.129 156 SER C O 1
ATOM 5005 N N . ALA C 1 163 ? -31.835 -0.925 -15.712 1.000 34.152 157 ALA C N 1
ATOM 5006 C CA . ALA C 1 163 ? -32.414 -0.119 -16.772 1.000 34.935 157 ALA C CA 1
ATOM 5007 C C . ALA C 1 163 ? -32.019 -0.597 -18.166 1.000 33.402 157 ALA C C 1
ATOM 5008 O O . ALA C 1 163 ? -32.563 -0.086 -19.138 1.000 32.386 157 ALA C O 1
ATOM 5010 N N . ILE C 1 164 ? -31.030 -1.497 -18.291 1.000 31.280 158 ILE C N 1
ATOM 5011 C CA . ILE C 1 164 ? -30.479 -1.840 -19.602 1.000 30.380 158 ILE C CA 1
ATOM 5012 C C . ILE C 1 164 ? -31.508 -2.648 -20.382 1.000 30.775 158 ILE C C 1
ATOM 5013 O O . ILE C 1 164 ? -32.028 -3.621 -19.877 1.000 32.394 158 ILE C O 1
ATOM 5018 N N . LYS C 1 165 ? -31.783 -2.239 -21.618 1.000 29.699 159 LYS C N 1
ATOM 5019 C CA . LYS C 1 165 ? -32.721 -2.954 -22.467 1.000 31.557 159 LYS C CA 1
ATOM 5020 C C . LYS C 1 165 ? -32.037 -3.558 -23.689 1.000 29.491 159 LYS C C 1
ATOM 5021 O O . LYS C 1 165 ? -32.610 -4.434 -24.317 1.000 30.110 159 LYS C O 1
ATOM 5027 N N . ALA C 1 166 ? -30.857 -3.056 -24.074 1.000 26.445 160 ALA C N 1
ATOM 5028 C CA . ALA C 1 166 ? -30.180 -3.572 -25.250 1.000 25.841 160 ALA C CA 1
ATOM 5029 C C . ALA C 1 166 ? -29.463 -4.884 -24.932 1.000 24.852 160 ALA C C 1
ATOM 5030 O O . ALA C 1 166 ? -29.064 -5.124 -23.799 1.000 25.609 160 ALA C O 1
ATOM 5032 N N . PRO C 1 167 ? -29.205 -5.742 -25.943 1.000 23.847 161 PRO C N 1
ATOM 5033 C CA . PRO C 1 167 ? -28.264 -6.855 -25.779 1.000 23.940 161 PRO C CA 1
ATOM 5034 C C . PRO C 1 167 ? -26.851 -6.312 -25.613 1.000 23.523 161 PRO C C 1
ATOM 5035 O O . PRO C 1 167 ? -26.528 -5.254 -26.167 1.000 22.065 161 PRO C O 1
ATOM 5039 N N . VAL C 1 168 ? -26.033 -7.050 -24.853 1.000 20.583 162 VAL C N 1
ATOM 5040 C CA . VAL C 1 168 ? -24.697 -6.630 -24.479 1.000 20.180 162 VAL C CA 1
ATOM 5041 C C . VAL C 1 168 ? -23.702 -7.720 -24.825 1.000 20.204 162 VAL C C 1
ATOM 5042 O O . VAL C 1 168 ? -23.934 -8.881 -24.522 1.000 22.301 162 VAL C O 1
ATOM 5046 N N . LEU C 1 169 ? -22.600 -7.339 -25.485 1.000 19.762 163 LEU C N 1
ATOM 5047 C CA . LEU C 1 169 ? -21.419 -8.179 -25.639 1.000 19.680 163 LEU C CA 1
ATOM 5048 C C . LEU C 1 169 ? -20.307 -7.549 -24.814 1.000 20.515 163 LEU C C 1
ATOM 5049 O O . LEU C 1 169 ? -19.709 -6.564 -25.243 1.000 21.376 163 LEU C O 1
ATOM 5054 N N . ALA C 1 170 ? -20.028 -8.105 -23.627 1.000 19.649 164 ALA C N 1
ATOM 5055 C CA . ALA C 1 170 ? -19.036 -7.533 -22.740 1.000 20.028 164 ALA C CA 1
ATOM 5056 C C . ALA C 1 170 ? -17.739 -8.318 -22.860 1.000 21.505 164 ALA C C 1
ATOM 5057 O O . ALA C 1 170 ? -17.701 -9.497 -22.517 1.000 22.488 164 ALA C O 1
ATOM 5059 N N . VAL C 1 171 ? -16.675 -7.647 -23.290 1.000 20.641 165 VAL C N 1
ATOM 5060 C CA . VAL C 1 171 ? -15.397 -8.283 -23.534 1.000 20.851 165 VAL C CA 1
ATOM 5061 C C . VAL C 1 171 ? -14.472 -8.018 -22.354 1.000 21.906 165 VAL C C 1
ATOM 5062 O O . VAL C 1 171 ? -14.328 -6.872 -21.931 1.000 22.370 165 VAL C O 1
ATOM 5066 N N . HIS C 1 172 ? -13.839 -9.083 -21.815 1.000 21.908 166 HIS C N 1
ATOM 5067 C CA . HIS C 1 172 ? -12.959 -8.966 -20.673 1.000 23.345 166 HIS C CA 1
ATOM 5068 C C . HIS C 1 172 ? -11.667 -9.729 -20.949 1.000 25.190 166 HIS C C 1
ATOM 5069 O O . HIS C 1 172 ? -11.652 -10.690 -21.731 1.000 25.328 166 HIS C O 1
ATOM 5076 N N . ALA C 1 173 ? -10.590 -9.251 -20.300 1.000 23.904 167 ALA C N 1
ATOM 5077 C CA . ALA C 1 173 ? -9.281 -9.866 -20.383 1.000 24.951 167 ALA C CA 1
ATOM 5078 C C . ALA C 1 173 ? -9.046 -10.699 -19.121 1.000 28.528 167 ALA C C 1
ATOM 5079 O O . ALA C 1 173 ? -9.273 -10.240 -18.000 1.000 27.693 167 ALA C O 1
ATOM 5081 N N . GLY C 1 174 ? -8.553 -11.922 -19.307 1.000 30.980 168 GLY C N 1
ATOM 5082 C CA . GLY C 1 174 ? -8.423 -12.880 -18.208 1.000 31.672 168 GLY C CA 1
ATOM 5083 C C . GLY C 1 174 ? -7.388 -12.462 -17.171 1.000 32.011 168 GLY C C 1
ATOM 5084 O O . GLY C 1 174 ? -7.538 -12.818 -16.010 1.000 30.827 168 GLY C O 1
ATOM 5085 N N . LYS C 1 175 ? -6.356 -11.717 -17.608 1.000 34.330 169 LYS C N 1
ATOM 5086 C CA . LYS C 1 175 ? -5.300 -11.241 -16.732 1.000 35.602 169 LYS C CA 1
ATOM 5087 C C . LYS C 1 175 ? -5.319 -9.721 -16.636 1.000 33.620 169 LYS C C 1
ATOM 5088 O O . LYS C 1 175 ? -4.271 -9.081 -16.650 1.000 34.293 169 LYS C O 1
ATOM 5094 N N . ASP C 1 176 ? -6.513 -9.144 -16.529 1.000 33.625 170 ASP C N 1
ATOM 5095 C CA . ASP C 1 176 ? -6.653 -7.703 -16.515 1.000 34.554 170 ASP C CA 1
ATOM 5096 C C . ASP C 1 176 ? -6.220 -7.185 -15.148 1.000 37.661 170 ASP C C 1
ATOM 5097 O O . ASP C 1 176 ? -6.860 -7.497 -14.155 1.000 37.128 170 ASP C O 1
ATOM 5102 N N . ALA C 1 177 ? -5.210 -6.307 -15.127 1.000 42.451 171 ALA C N 1
ATOM 5103 C CA . ALA C 1 177 ? -4.686 -5.734 -13.893 1.000 42.998 171 ALA C CA 1
ATOM 5104 C C . ALA C 1 177 ? -5.678 -4.783 -13.218 1.000 41.347 171 ALA C C 1
ATOM 5105 O O . ALA C 1 177 ? -5.594 -4.544 -12.021 1.000 43.703 171 ALA C O 1
ATOM 5107 N N . PHE C 1 178 ? -6.588 -4.192 -13.999 1.000 38.841 172 PHE C N 1
ATOM 5108 C CA . PHE C 1 178 ? -7.445 -3.116 -13.523 1.000 40.774 172 PHE C CA 1
ATOM 5109 C C . PHE C 1 178 ? -8.855 -3.609 -13.229 1.000 40.364 172 PHE C C 1
ATOM 5110 O O . PHE C 1 178 ? -9.592 -2.938 -12.522 1.000 38.679 172 PHE C O 1
ATOM 5118 N N . VAL C 1 179 ? -9.229 -4.773 -13.782 1.000 37.915 173 VAL C N 1
ATOM 5119 C CA . VAL C 1 179 ? -10.569 -5.316 -13.635 1.000 38.927 173 VAL C CA 1
ATOM 5120 C C . VAL C 1 179 ? -10.424 -6.758 -13.166 1.000 39.171 173 VAL C C 1
ATOM 5121 O O . VAL C 1 179 ? -10.285 -7.670 -13.971 1.000 37.337 173 VAL C O 1
ATOM 5125 N N . PRO C 1 180 ? -10.448 -7.001 -11.843 1.000 39.875 174 PRO C N 1
ATOM 5126 C CA . PRO C 1 180 ? -10.373 -8.367 -11.316 1.000 41.414 174 PRO C CA 1
ATOM 5127 C C . PRO C 1 180 ? -11.543 -9.203 -11.824 1.000 37.682 174 PRO C C 1
ATOM 5128 O O . PRO C 1 180 ? -12.641 -8.681 -12.050 1.000 40.124 174 PRO C O 1
ATOM 5132 N N . LEU C 1 181 ? -11.311 -10.501 -11.988 1.000 38.389 175 LEU C N 1
ATOM 5133 C CA . LEU C 1 181 ? -12.377 -11.397 -12.405 1.000 39.416 175 LEU C CA 1
ATOM 5134 C C . LEU C 1 181 ? -13.560 -11.348 -11.430 1.000 37.188 175 LEU C C 1
ATOM 5135 O O . LEU C 1 181 ? -14.705 -11.527 -11.831 1.000 35.820 175 LEU C O 1
ATOM 5140 N N . SER C 1 182 ? -13.314 -11.066 -10.151 1.000 36.704 176 SER C N 1
ATOM 5141 C CA . SER C 1 182 ? -14.399 -10.962 -9.177 1.000 38.471 176 SER C CA 1
ATOM 5142 C C . SER C 1 182 ? -15.370 -9.830 -9.537 1.000 36.411 176 SER C C 1
ATOM 5143 O O . SER C 1 182 ? -16.567 -9.914 -9.262 1.000 37.433 176 SER C O 1
ATOM 5146 N N . GLU C 1 183 ? -14.877 -8.770 -10.180 1.000 35.855 177 GLU C N 1
ATOM 5147 C CA . GLU C 1 183 ? -15.743 -7.684 -10.613 1.000 39.267 177 GLU C CA 1
ATOM 5148 C C . GLU C 1 183 ? -16.618 -8.111 -11.793 1.000 34.750 177 GLU C C 1
ATOM 5149 O O . GLU C 1 183 ? -17.779 -7.709 -11.901 1.000 32.225 177 GLU C O 1
ATOM 5155 N N . VAL C 1 184 ? -16.044 -8.914 -12.692 1.000 31.663 178 VAL C N 1
ATOM 5156 C CA . VAL C 1 184 ? -16.796 -9.397 -13.836 1.000 31.399 178 VAL C CA 1
ATOM 5157 C C . VAL C 1 184 ? -17.923 -10.291 -13.335 1.000 32.116 178 VAL C C 1
ATOM 5158 O O . VAL C 1 184 ? -19.056 -10.179 -13.792 1.000 31.632 178 VAL C O 1
ATOM 5162 N N . LEU C 1 185 ? -17.603 -11.173 -12.375 1.000 33.314 179 LEU C N 1
ATOM 5163 C CA . LEU C 1 185 ? -18.587 -12.047 -11.756 1.000 35.049 179 LEU C CA 1
ATOM 5164 C C . LEU C 1 185 ? -19.772 -11.246 -11.218 1.000 31.484 179 LEU C C 1
ATOM 5165 O O . LEU C 1 185 ? -20.922 -11.622 -11.414 1.000 29.150 179 LEU C O 1
ATOM 5170 N N . LYS C 1 186 ? -19.486 -10.136 -10.536 1.000 33.898 180 LYS C N 1
ATOM 5171 C CA . LYS C 1 186 ? -20.534 -9.325 -9.935 1.000 33.430 180 LYS C CA 1
ATOM 5172 C C . LYS C 1 186 ? -21.435 -8.733 -11.021 1.000 33.073 180 LYS C C 1
ATOM 5173 O O . LYS C 1 186 ? -22.651 -8.663 -10.871 1.000 30.989 180 LYS C O 1
ATOM 5175 N N . ALA C 1 187 ? -20.831 -8.300 -12.133 1.000 32.931 181 ALA C N 1
ATOM 5176 C CA . ALA C 1 187 ? -21.594 -7.777 -13.255 1.000 31.353 181 ALA C CA 1
ATOM 5177 C C . ALA C 1 187 ? -22.500 -8.856 -13.847 1.000 29.572 181 ALA C C 1
ATOM 5178 O O . ALA C 1 187 ? -23.665 -8.591 -14.150 1.000 28.733 181 ALA C O 1
ATOM 5180 N N . ILE C 1 188 ? -21.980 -10.084 -13.979 1.000 29.511 182 ILE C N 1
ATOM 5181 C CA . ILE C 1 188 ? -22.792 -11.185 -14.481 1.000 29.798 182 ILE C CA 1
ATOM 5182 C C . ILE C 1 188 ? -23.999 -11.388 -13.563 1.000 27.998 182 ILE C C 1
ATOM 5183 O O . ILE C 1 188 ? -25.127 -11.583 -14.023 1.000 25.539 182 ILE C O 1
ATOM 5188 N N . GLU C 1 189 ? -23.758 -11.346 -12.257 1.000 30.311 183 GLU C N 1
ATOM 5189 C CA . GLU C 1 189 ? -24.819 -11.620 -11.292 1.000 31.956 183 GLU C CA 1
ATOM 5190 C C . GLU C 1 189 ? -25.901 -10.540 -11.369 1.000 32.912 183 GLU C C 1
ATOM 5191 O O . GLU C 1 189 ? -27.079 -10.847 -11.225 1.000 34.026 183 GLU C O 1
ATOM 5197 N N . GLU C 1 190 ? -25.511 -9.278 -11.593 1.000 32.227 184 GLU C N 1
ATOM 5198 C CA . GLU C 1 190 ? -26.484 -8.216 -11.772 1.000 35.424 184 GLU C CA 1
ATOM 5199 C C . GLU C 1 190 ? -27.297 -8.439 -13.045 1.000 32.804 184 GLU C C 1
ATOM 5200 O O . GLU C 1 190 ? -28.513 -8.237 -13.053 1.000 32.165 184 GLU C O 1
ATOM 5206 N N . CYS C 1 191 ? -26.624 -8.828 -14.138 1.000 31.312 185 CYS C N 1
ATOM 5207 C CA . CYS C 1 191 ? -27.330 -9.084 -15.379 1.000 28.454 185 CYS C CA 1
ATOM 5208 C C . CYS C 1 191 ? -28.311 -10.243 -15.187 1.000 27.934 185 CYS C C 1
ATOM 5209 O O . CYS C 1 191 ? -29.427 -10.188 -15.691 1.000 28.965 185 CYS C O 1
ATOM 5212 N N . ASN C 1 192 ? -27.897 -11.295 -14.467 1.000 27.496 186 ASN C N 1
ATOM 5213 C CA . ASN C 1 192 ? -28.785 -12.405 -14.148 1.000 28.795 186 ASN C CA 1
ATOM 5214 C C . ASN C 1 192 ? -30.019 -11.893 -13.413 1.000 29.784 186 ASN C C 1
ATOM 5215 O O . ASN C 1 192 ? -31.132 -12.280 -13.736 1.000 31.503 186 ASN C O 1
ATOM 5220 N N . LYS C 1 193 ? -29.792 -11.031 -12.423 1.000 31.562 187 LYS C N 1
ATOM 5221 C CA . LYS C 1 193 ? -30.834 -10.553 -11.518 1.000 35.453 187 LYS C CA 1
ATOM 5222 C C . LYS C 1 193 ? -31.904 -9.764 -12.278 1.000 37.629 187 LYS C C 1
ATOM 5223 O O . LYS C 1 193 ? -33.083 -9.934 -12.000 1.000 35.198 187 LYS C O 1
ATOM 5229 N N . TYR C 1 194 ? -31.504 -8.913 -13.234 1.000 36.266 188 TYR C N 1
ATOM 5230 C CA . TYR C 1 194 ? -32.454 -8.024 -13.894 1.000 36.502 188 TYR C CA 1
ATOM 5231 C C . TYR C 1 194 ? -32.890 -8.510 -15.277 1.000 35.996 188 TYR C C 1
ATOM 5232 O O . TYR C 1 194 ? -33.640 -7.814 -15.950 1.000 39.127 188 TYR C O 1
ATOM 5241 N N . GLY C 1 195 ? -32.425 -9.670 -15.719 1.000 33.239 189 GLY C N 1
ATOM 5242 C CA . GLY C 1 195 ? -32.771 -10.178 -17.036 1.000 34.021 189 GLY C CA 1
ATOM 5243 C C . GLY C 1 195 ? -32.094 -9.428 -18.186 1.000 34.735 189 GLY C C 1
ATOM 5244 O O . GLY C 1 195 ? -32.634 -9.391 -19.290 1.000 34.608 189 GLY C O 1
ATOM 5245 N N . VAL C 1 196 ? -30.901 -8.871 -17.949 1.000 33.099 190 VAL C N 1
ATOM 5246 C CA . VAL C 1 196 ? -30.156 -8.224 -19.025 1.000 30.117 190 VAL C CA 1
ATOM 5247 C C . VAL C 1 196 ? -29.600 -9.296 -19.972 1.000 28.273 190 VAL C C 1
ATOM 5248 O O . VAL C 1 196 ? -28.984 -10.254 -19.519 1.000 26.751 190 VAL C O 1
ATOM 5252 N N . LYS C 1 197 ? -29.822 -9.110 -21.281 1.000 29.027 191 LYS C N 1
ATOM 5253 C CA . LYS C 1 197 ? -29.348 -10.037 -22.300 1.000 27.348 191 LYS C CA 1
ATOM 5254 C C . LYS C 1 197 ? -27.862 -9.805 -22.581 1.000 27.300 191 LYS C C 1
ATOM 5255 O O . LYS C 1 197 ? -27.486 -9.275 -23.638 1.000 27.300 191 LYS C O 1
ATOM 5258 N N . ALA C 1 198 ? -27.015 -10.197 -21.612 1.000 23.968 192 ALA C N 1
ATOM 5259 C CA . ALA C 1 198 ? -25.595 -9.902 -21.675 1.000 24.655 192 ALA C CA 1
ATOM 5260 C C . ALA C 1 198 ? -24.794 -11.183 -21.841 1.000 23.291 192 ALA C C 1
ATOM 5261 O O . ALA C 1 198 ? -24.975 -12.149 -21.093 1.000 24.418 192 ALA C O 1
ATOM 5263 N N . GLN C 1 199 ? -23.891 -11.178 -22.811 1.000 21.978 193 GLN C N 1
ATOM 5264 C CA . GLN C 1 199 ? -22.934 -12.260 -22.977 1.000 21.904 193 GLN C CA 1
ATOM 5265 C C . GLN C 1 199 ? -21.565 -11.711 -22.609 1.000 23.320 193 GLN C C 1
ATOM 5266 O O . GLN C 1 199 ? -21.191 -10.630 -23.073 1.000 24.316 193 GLN C O 1
ATOM 5272 N N . PHE C 1 200 ? -20.869 -12.424 -21.712 1.000 20.967 194 PHE C N 1
ATOM 5273 C CA . PHE C 1 200 ? -19.550 -12.033 -21.253 1.000 21.096 194 PHE C CA 1
ATOM 5274 C C . PHE C 1 200 ? -18.517 -12.950 -21.892 1.000 22.629 194 PHE C C 1
ATOM 5275 O O . PHE C 1 200 ? -18.662 -14.181 -21.854 1.000 25.014 194 PHE C O 1
ATOM 5283 N N . LEU C 1 201 ? -17.527 -12.344 -22.562 1.000 20.946 195 LEU C N 1
ATOM 5284 C CA . LEU C 1 201 ? -16.509 -13.059 -23.303 1.000 21.662 195 LEU C CA 1
ATOM 5285 C C . LEU C 1 201 ? -15.170 -12.745 -22.645 1.000 22.374 195 LEU C C 1
ATOM 5286 O O . LEU C 1 201 ? -14.732 -11.591 -22.657 1.000 21.652 195 LEU C O 1
ATOM 5291 N N . ILE C 1 202 ? -14.562 -13.755 -22.015 1.000 20.796 196 ILE C N 1
ATOM 5292 C CA . ILE C 1 202 ? -13.356 -13.562 -21.230 1.000 21.360 196 ILE C CA 1
ATOM 5293 C C . ILE C 1 202 ? -12.237 -14.346 -21.897 1.000 22.728 196 ILE C C 1
ATOM 5294 O O . ILE C 1 202 ? -12.333 -15.591 -22.050 1.000 22.658 196 ILE C O 1
ATOM 5299 N N . TYR C 1 203 ? -11.223 -13.611 -22.351 1.000 21.195 197 TYR C N 1
ATOM 5300 C CA . TYR C 1 203 ? -10.089 -14.199 -23.035 1.000 22.804 197 TYR C CA 1
ATOM 5301 C C . TYR C 1 203 ? -8.967 -14.461 -22.033 1.000 23.334 197 TYR C C 1
ATOM 5302 O O . TYR C 1 203 ? -8.427 -13.537 -21.455 1.000 24.102 197 TYR C O 1
ATOM 5311 N N . SER C 1 204 ? -8.602 -15.733 -21.860 1.000 24.820 198 SER C N 1
ATOM 5312 C CA . SER C 1 204 ? -7.537 -16.120 -20.952 1.000 26.056 198 SER C CA 1
ATOM 5313 C C . SER C 1 204 ? -6.209 -15.563 -21.422 1.000 26.722 198 SER C C 1
ATOM 5314 O O . SER C 1 204 ? -5.951 -15.499 -22.629 1.000 25.940 198 SER C O 1
ATOM 5317 N N . GLY C 1 205 ? -5.365 -15.190 -20.455 1.000 28.340 199 GLY C N 1
ATOM 5318 C CA . GLY C 1 205 ? -3.948 -14.990 -20.725 1.000 30.181 199 GLY C CA 1
ATOM 5319 C C . GLY C 1 205 ? -3.612 -13.592 -21.246 1.000 31.819 199 GLY C C 1
ATOM 5320 O O . GLY C 1 205 ? -2.439 -13.314 -21.447 1.000 36.009 199 GLY C O 1
ATOM 5321 N N . VAL C 1 206 ? -4.607 -12.718 -21.479 1.000 32.532 200 VAL C N 1
ATOM 5322 C CA . VAL C 1 206 ? -4.328 -11.409 -22.065 1.000 32.480 200 VAL C CA 1
ATOM 5323 C C . VAL C 1 206 ? -4.643 -10.297 -21.059 1.000 33.683 200 VAL C C 1
ATOM 5324 O O . VAL C 1 206 ? -5.361 -10.502 -20.079 1.000 30.731 200 VAL C O 1
ATOM 5328 N N . ASP C 1 207 ? -4.061 -9.113 -21.334 1.000 34.395 201 ASP C N 1
ATOM 5329 C CA . ASP C 1 207 ? -4.141 -7.964 -20.441 1.000 37.712 201 ASP C CA 1
ATOM 5330 C C . ASP C 1 207 ? -5.234 -7.000 -20.910 1.000 33.303 201 ASP C C 1
ATOM 5331 O O . ASP C 1 207 ? -5.759 -7.113 -22.016 1.000 31.473 201 ASP C O 1
ATOM 5336 N N . HIS C 1 208 ? -5.548 -6.030 -20.053 1.000 32.807 202 HIS C N 1
ATOM 5337 C CA . HIS C 1 208 ? -6.315 -4.852 -20.432 1.000 31.574 202 HIS C CA 1
ATOM 5338 C C . HIS C 1 208 ? -5.781 -4.286 -21.741 1.000 30.256 202 HIS C C 1
ATOM 5339 O O . HIS C 1 208 ? -4.572 -4.256 -21.942 1.000 30.141 202 HIS C O 1
ATOM 5346 N N . ALA C 1 209 ? -6.692 -3.829 -22.613 1.000 27.960 203 ALA C N 1
ATOM 5347 C CA . ALA C 1 209 ? -6.365 -3.111 -23.837 1.000 26.975 203 ALA C CA 1
ATOM 5348 C C . ALA C 1 209 ? -5.705 -4.016 -24.881 1.000 26.967 203 ALA C C 1
ATOM 5349 O O . ALA C 1 209 ? -5.015 -3.513 -25.758 1.000 25.890 203 ALA C O 1
ATOM 5351 N N . PHE C 1 210 ? -5.983 -5.335 -24.857 1.000 26.360 204 PHE C N 1
ATOM 5352 C CA . PHE C 1 210 ? -5.345 -6.253 -25.794 1.000 27.040 204 PHE C CA 1
ATOM 5353 C C . PHE C 1 210 ? -5.796 -5.997 -27.239 1.000 28.990 204 PHE C C 1
ATOM 5354 O O . PHE C 1 210 ? -5.161 -6.477 -28.184 1.000 27.835 204 PHE C O 1
ATOM 5362 N N . PHE C 1 211 ? -6.875 -5.229 -27.443 1.000 28.454 205 PHE C N 1
ATOM 5363 C CA . PHE C 1 211 ? -7.326 -4.914 -28.787 1.000 27.610 205 PHE C CA 1
ATOM 5364 C C . PHE C 1 211 ? -6.477 -3.809 -29.431 1.000 28.125 205 PHE C C 1
ATOM 5365 O O . PHE C 1 211 ? -6.534 -3.636 -30.643 1.000 28.644 205 PHE C O 1
ATOM 5373 N N . ASN C 1 212 ? -5.751 -3.021 -28.629 1.000 28.628 206 ASN C N 1
ATOM 5374 C CA . ASN C 1 212 ? -5.098 -1.828 -29.127 1.000 27.517 206 ASN C CA 1
ATOM 5375 C C . ASN C 1 212 ? -3.795 -2.207 -29.831 1.000 28.019 206 ASN C C 1
ATOM 5376 O O . ASN C 1 212 ? -2.764 -2.424 -29.196 1.000 28.666 206 ASN C O 1
ATOM 5381 N N . ASP C 1 213 ? -3.861 -2.216 -31.162 1.000 28.825 207 ASP C N 1
ATOM 5382 C CA . ASP C 1 213 ? -2.765 -2.612 -32.024 1.000 31.276 207 ASP C CA 1
ATOM 5383 C C . ASP C 1 213 ? -1.614 -1.603 -31.991 1.000 31.561 207 ASP C C 1
ATOM 5384 O O . ASP C 1 213 ? -0.556 -1.920 -32.511 1.000 32.506 207 ASP C O 1
ATOM 5389 N N . THR C 1 214 ? -1.804 -0.408 -31.404 1.000 31.598 208 THR C N 1
ATOM 5390 C CA . THR C 1 214 ? -0.726 0.576 -31.316 1.000 33.597 208 THR C CA 1
ATOM 5391 C C . THR C 1 214 ? 0.053 0.407 -30.009 1.000 34.619 208 THR C C 1
ATOM 5392 O O . THR C 1 214 ? 0.995 1.155 -29.778 1.000 36.574 208 THR C O 1
ATOM 5396 N N . ARG C 1 215 ? -0.305 -0.574 -29.179 1.000 33.366 209 ARG C N 1
ATOM 5397 C CA . ARG C 1 215 ? 0.343 -0.775 -27.888 1.000 35.601 209 ARG C CA 1
ATOM 5398 C C . ARG C 1 215 ? 0.955 -2.174 -27.826 1.000 36.183 209 ARG C C 1
ATOM 5399 O O . ARG C 1 215 ? 0.362 -3.111 -27.283 1.000 33.416 209 ARG C O 1
ATOM 5407 N N . PRO C 1 216 ? 2.170 -2.373 -28.388 1.000 37.896 210 PRO C N 1
ATOM 5408 C CA . PRO C 1 216 ? 2.751 -3.713 -28.488 1.000 38.676 210 PRO C CA 1
ATOM 5409 C C . PRO C 1 216 ? 2.939 -4.436 -27.154 1.000 39.933 210 PRO C C 1
ATOM 5410 O O . PRO C 1 216 ? 3.019 -5.659 -27.130 1.000 40.227 210 PRO C O 1
ATOM 5414 N N . GLU C 1 217 ? 2.977 -3.697 -26.041 1.000 40.285 211 GLU C N 1
ATOM 5415 C CA . GLU C 1 217 ? 3.168 -4.309 -24.734 1.000 42.599 211 GLU C CA 1
ATOM 5416 C C . GLU C 1 217 ? 1.920 -5.082 -24.293 1.000 38.889 211 GLU C C 1
ATOM 5417 O O . GLU C 1 217 ? 2.033 -5.969 -23.457 1.000 40.066 211 GLU C O 1
ATOM 5423 N N . VAL C 1 218 ? 0.739 -4.798 -24.858 1.000 36.250 212 VAL C N 1
ATOM 5424 C CA . VAL C 1 218 ? -0.482 -5.491 -24.436 1.000 34.334 212 VAL C CA 1
ATOM 5425 C C . VAL C 1 218 ? -1.271 -6.084 -25.608 1.000 33.247 212 VAL C C 1
ATOM 5426 O O . VAL C 1 218 ? -2.144 -6.933 -25.391 1.000 33.232 212 VAL C O 1
ATOM 5430 N N . TYR C 1 219 ? -0.997 -5.640 -26.839 1.000 31.955 213 TYR C N 1
ATOM 5431 C CA . TYR C 1 219 ? -1.753 -6.115 -27.994 1.000 31.973 213 TYR C CA 1
ATOM 5432 C C . TYR C 1 219 ? -1.588 -7.621 -28.158 1.000 33.057 213 TYR C C 1
ATOM 5433 O O . TYR C 1 219 ? -0.486 -8.143 -28.062 1.000 32.800 213 TYR C O 1
ATOM 5442 N N . ASN C 1 220 ? -2.703 -8.317 -28.411 1.000 30.613 214 ASN C N 1
ATOM 5443 C CA . ASN C 1 220 ? -2.684 -9.726 -28.735 1.000 31.395 214 ASN C CA 1
ATOM 5444 C C . ASN C 1 220 ? -3.391 -9.901 -30.067 1.000 28.667 214 ASN C C 1
ATOM 5445 O O . ASN C 1 220 ? -4.608 -9.814 -30.125 1.000 28.165 214 ASN C O 1
ATOM 5450 N N . GLU C 1 221 ? -2.618 -10.192 -31.117 1.000 35.190 215 GLU C N 1
ATOM 5451 C CA . GLU C 1 221 ? -3.137 -10.240 -32.476 1.000 35.349 215 GLU C CA 1
ATOM 5452 C C . GLU C 1 221 ? -4.247 -11.276 -32.607 1.000 33.157 215 GLU C C 1
ATOM 5453 O O . GLU C 1 221 ? -5.311 -11.001 -33.159 1.000 31.485 215 GLU C O 1
ATOM 5459 N N . GLU C 1 222 ? -3.976 -12.485 -32.119 1.000 34.387 216 GLU C N 1
ATOM 5460 C CA . GLU C 1 222 ? -4.894 -13.591 -32.324 1.000 34.981 216 GLU C CA 1
ATOM 5461 C C . GLU C 1 222 ? -6.266 -13.295 -31.707 1.000 31.618 216 GLU C C 1
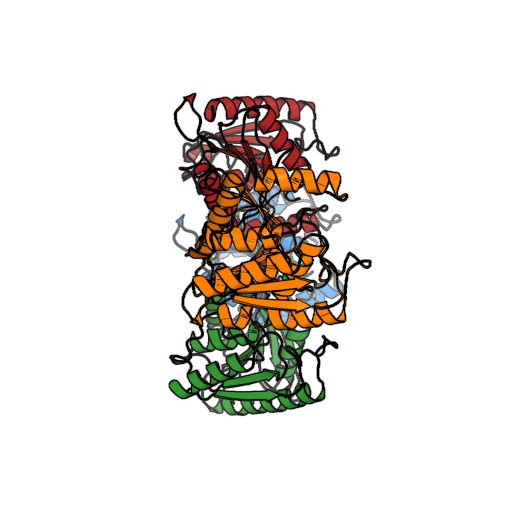ATOM 5462 O O . GLU C 1 222 ? -7.301 -13.512 -32.342 1.000 30.090 216 GLU C O 1
ATOM 5468 N N . TYR C 1 223 ? -6.279 -12.805 -30.467 1.000 28.760 217 TYR C N 1
ATOM 5469 C CA . TYR C 1 223 ? -7.552 -12.517 -29.822 1.000 26.808 217 TYR C CA 1
ATOM 5470 C C . TYR C 1 223 ? -8.192 -11.236 -30.351 1.000 25.215 217 TYR C C 1
ATOM 5471 O O . TYR C 1 223 ? -9.427 -11.119 -30.314 1.000 23.769 217 TYR C O 1
ATOM 5480 N N . ALA C 1 224 ? -7.377 -10.261 -30.775 1.000 25.370 218 ALA C N 1
ATOM 5481 C CA . ALA C 1 224 ? -7.926 -9.044 -31.364 1.000 25.082 218 ALA C CA 1
ATOM 5482 C C . ALA C 1 224 ? -8.692 -9.394 -32.645 1.000 24.507 218 ALA C C 1
ATOM 5483 O O . ALA C 1 224 ? -9.754 -8.853 -32.906 1.000 23.239 218 ALA C O 1
ATOM 5485 N N . VAL C 1 225 ? -8.130 -10.304 -33.450 1.000 25.095 219 VAL C N 1
ATOM 5486 C CA . VAL C 1 225 ? -8.777 -10.708 -34.686 1.000 26.538 219 VAL C CA 1
ATOM 5487 C C . VAL C 1 225 ? -10.048 -11.494 -34.372 1.000 24.763 219 VAL C C 1
ATOM 5488 O O . VAL C 1 225 ? -11.098 -11.282 -34.978 1.000 24.555 219 VAL C O 1
ATOM 5492 N N . ASP C 1 226 ? -9.964 -12.372 -33.376 1.000 24.595 220 ASP C N 1
ATOM 5493 C CA . ASP C 1 226 ? -11.107 -13.162 -32.942 1.000 24.396 220 ASP C CA 1
ATOM 5494 C C . ASP C 1 226 ? -12.255 -12.266 -32.464 1.000 23.250 220 ASP C C 1
ATOM 5495 O O . ASP C 1 226 ? -13.420 -12.418 -32.879 1.000 22.615 220 ASP C O 1
ATOM 5500 N N . VAL C 1 227 ? -11.931 -11.317 -31.578 1.000 22.584 221 VAL C N 1
ATOM 5501 C CA . VAL C 1 227 ? -12.975 -10.524 -30.947 1.000 20.872 221 VAL C CA 1
ATOM 5502 C C . VAL C 1 227 ? -13.604 -9.565 -31.964 1.000 19.641 221 VAL C C 1
ATOM 5503 O O . VAL C 1 227 ? -14.800 -9.291 -31.895 1.000 18.853 221 VAL C O 1
ATOM 5507 N N . TRP C 1 228 ? -12.819 -9.108 -32.947 1.000 20.926 222 TRP C N 1
ATOM 5508 C CA . TRP C 1 228 ? -13.365 -8.234 -33.970 1.000 20.924 222 TRP C CA 1
ATOM 5509 C C . TRP C 1 228 ? -14.453 -8.975 -34.755 1.000 21.690 222 TRP C C 1
ATOM 5510 O O . TRP C 1 228 ? -15.531 -8.420 -35.006 1.000 22.651 222 TRP C O 1
ATOM 5521 N N . GLY C 1 229 ? -14.147 -10.215 -35.144 1.000 22.618 223 GLY C N 1
ATOM 5522 C CA . GLY C 1 229 ? -15.087 -11.088 -35.837 1.000 23.580 223 GLY C CA 1
ATOM 5523 C C . GLY C 1 229 ? -16.388 -11.224 -35.045 1.000 21.893 223 GLY C C 1
ATOM 5524 O O . GLY C 1 229 ? -17.477 -11.038 -35.579 1.000 25.308 223 GLY C O 1
ATOM 5525 N N . LYS C 1 230 ? -16.261 -11.504 -33.763 1.000 21.616 224 LYS C N 1
ATOM 5526 C CA . LYS C 1 230 ? -17.424 -11.695 -32.897 1.000 20.837 224 LYS C CA 1
ATOM 5527 C C . LYS C 1 230 ? -18.234 -10.399 -32.761 1.000 19.939 224 LYS C C 1
ATOM 5528 O O . LYS C 1 230 ? -19.456 -10.428 -32.730 1.000 19.877 224 LYS C O 1
ATOM 5534 N N . THR C 1 231 ? -17.546 -9.271 -32.639 1.000 19.634 225 THR C N 1
ATOM 5535 C CA . THR C 1 231 ? -18.193 -7.985 -32.424 1.000 20.108 225 THR C CA 1
ATOM 5536 C C . THR C 1 231 ? -18.961 -7.563 -33.676 1.000 18.932 225 THR C C 1
ATOM 5537 O O . THR C 1 231 ? -20.100 -7.136 -33.585 1.000 19.414 225 THR C O 1
ATOM 5541 N N . VAL C 1 232 ? -18.337 -7.685 -34.839 1.000 18.984 226 VAL C N 1
ATOM 5542 C CA . VAL C 1 232 ? -19.006 -7.328 -36.081 1.000 19.868 226 VAL C CA 1
ATOM 5543 C C . VAL C 1 232 ? -20.264 -8.174 -36.274 1.000 19.506 226 VAL C C 1
ATOM 5544 O O . VAL C 1 232 ? -21.327 -7.648 -36.631 1.000 19.886 226 VAL C O 1
ATOM 5548 N N . GLU C 1 233 ? -20.152 -9.494 -36.038 1.000 20.618 227 GLU C N 1
ATOM 5549 C CA . GLU C 1 233 ? -21.295 -10.394 -36.175 1.000 21.876 227 GLU C CA 1
ATOM 5550 C C . GLU C 1 233 ? -22.419 -9.963 -35.226 1.000 19.573 227 GLU C C 1
ATOM 5551 O O . GLU C 1 233 ? -23.602 -9.948 -35.606 1.000 18.622 227 GLU C O 1
ATOM 5557 N N . PHE C 1 234 ? -22.059 -9.656 -33.978 1.000 18.711 228 PHE C N 1
ATOM 5558 C CA . PHE C 1 234 ? -23.045 -9.224 -32.994 1.000 19.485 228 PHE C CA 1
ATOM 5559 C C . PHE C 1 234 ? -23.726 -7.899 -33.397 1.000 18.553 228 PHE C C 1
ATOM 5560 O O . PHE C 1 234 ? -24.937 -7.745 -33.277 1.000 17.921 228 PHE C O 1
ATOM 5568 N N . MET C 1 235 ? -22.955 -6.925 -33.864 1.000 19.411 229 MET C N 1
ATOM 5569 C CA . MET C 1 235 ? -23.541 -5.656 -34.297 1.000 20.520 229 MET C CA 1
ATOM 5570 C C . MET C 1 235 ? -24.451 -5.855 -35.522 1.000 20.659 229 MET C C 1
ATOM 5571 O O . MET C 1 235 ? -25.545 -5.298 -35.583 1.000 21.356 229 MET C O 1
ATOM 5576 N N . LYS C 1 236 ? -24.045 -6.717 -36.465 1.000 21.442 230 LYS C N 1
ATOM 5577 C CA . LYS C 1 236 ? -24.881 -6.998 -37.623 1.000 23.133 230 LYS C CA 1
ATOM 5578 C C . LYS C 1 236 ? -26.187 -7.659 -37.179 1.000 23.430 230 LYS C C 1
ATOM 5579 O O . LYS C 1 236 ? -27.274 -7.344 -37.688 1.000 23.155 230 LYS C O 1
ATOM 5585 N N . ARG C 1 237 ? -26.076 -8.607 -36.250 1.000 22.510 231 ARG C N 1
ATOM 5586 C CA . ARG C 1 237 ? -27.242 -9.356 -35.809 1.000 24.112 231 ARG C CA 1
ATOM 5587 C C . ARG C 1 237 ? -28.271 -8.412 -35.179 1.000 22.414 231 ARG C C 1
ATOM 5588 O O . ARG C 1 237 ? -29.478 -8.553 -35.388 1.000 22.843 231 ARG C O 1
ATOM 5596 N N . HIS C 1 238 ? -27.804 -7.481 -34.352 1.000 19.814 232 HIS C N 1
ATOM 5597 C CA . HIS C 1 238 ? -28.727 -6.679 -33.568 1.000 20.646 232 HIS C CA 1
ATOM 5598 C C . HIS C 1 238 ? -29.050 -5.326 -34.200 1.000 20.324 232 HIS C C 1
ATOM 5599 O O . HIS C 1 238 ? -30.039 -4.728 -33.790 1.000 21.049 232 HIS C O 1
ATOM 5606 N N . LEU C 1 239 ? -28.251 -4.855 -35.158 1.000 19.834 233 LEU C N 1
ATOM 5607 C CA . LEU C 1 239 ? -28.485 -3.517 -35.716 1.000 20.990 233 LEU C CA 1
ATOM 5608 C C . LEU C 1 239 ? -29.039 -3.535 -37.148 1.000 23.632 233 LEU C C 1
ATOM 5609 O O . LEU C 1 239 ? -29.478 -2.500 -37.611 1.000 25.310 233 LEU C O 1
ATOM 5614 N N . THR C 1 240 ? -28.919 -4.649 -37.894 1.000 24.448 234 THR C N 1
ATOM 5615 C CA . THR C 1 240 ? -29.435 -4.664 -39.259 1.000 28.161 234 THR C CA 1
ATOM 5616 C C . THR C 1 240 ? -30.817 -5.322 -39.312 1.000 31.802 234 THR C C 1
ATOM 5617 O O . THR C 1 240 ? -31.359 -5.393 -40.428 1.000 36.773 234 THR C O 1
ATOM 5622 N N . MET D 1 7 ? 10.973 32.290 2.934 1.000 62.097 1 MET D N 1
ATOM 5623 C CA . MET D 1 7 ? 10.474 30.904 3.154 1.000 61.781 1 MET D CA 1
ATOM 5624 C C . MET D 1 7 ? 9.256 30.675 2.254 1.000 57.634 1 MET D C 1
ATOM 5625 O O . MET D 1 7 ? 9.425 30.596 1.039 1.000 63.435 1 MET D O 1
ATOM 5627 N N . GLY D 1 8 ? 8.053 30.592 2.853 1.000 48.548 2 GLY D N 1
ATOM 5628 C CA . GLY D 1 8 ? 6.812 30.352 2.131 1.000 39.211 2 GLY D CA 1
ATOM 5629 C C . GLY D 1 8 ? 6.502 28.853 2.014 1.000 34.805 2 GLY D C 1
ATOM 5630 O O . GLY D 1 8 ? 7.389 28.025 1.848 1.000 35.607 2 GLY D O 1
ATOM 5631 N N . ARG D 1 9 ? 5.229 28.483 2.089 1.000 29.397 3 ARG D N 1
ATOM 5632 C CA . ARG D 1 9 ? 4.827 27.082 2.142 1.000 29.411 3 ARG D CA 1
ATOM 5633 C C . ARG D 1 9 ? 4.122 26.707 0.837 1.000 27.012 3 ARG D C 1
ATOM 5634 O O . ARG D 1 9 ? 3.230 27.453 0.399 1.000 23.172 3 ARG D O 1
ATOM 5642 N N . GLU D 1 10 ? 4.535 25.588 0.218 1.000 23.548 4 GLU D N 1
ATOM 5643 C CA . GLU D 1 10 ? 3.812 25.061 -0.925 1.000 23.617 4 GLU D CA 1
ATOM 5644 C C . GLU D 1 10 ? 2.635 24.210 -0.467 1.000 22.478 4 GLU D C 1
ATOM 5645 O O . GLU D 1 10 ? 2.842 23.020 -0.212 1.000 24.347 4 GLU D O 1
ATOM 5651 N N . LEU D 1 11 ? 1.403 24.751 -0.525 1.000 20.645 5 LEU D N 1
ATOM 5652 C CA . LEU D 1 1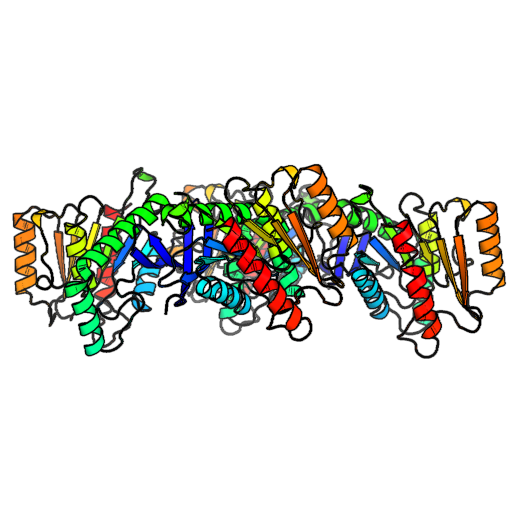1 ? 0.229 24.051 -0.035 1.000 20.367 5 LEU D CA 1
ATOM 5653 C C . LEU D 1 11 ? -0.318 23.126 -1.118 1.000 20.596 5 LEU D C 1
ATOM 5654 O O . LEU D 1 11 ? -0.317 23.470 -2.301 1.000 20.001 5 LEU D O 1
ATOM 5659 N N . LYS D 1 12 ? -0.803 21.951 -0.685 1.000 20.182 6 LYS D N 1
ATOM 5660 C CA A LYS D 1 12 ? -1.419 20.971 -1.565 0.500 20.548 6 LYS D CA 1
ATOM 5661 C CA B LYS D 1 12 ? -1.453 20.991 -1.568 0.500 20.904 6 LYS D CA 1
ATOM 5662 C C . LYS D 1 12 ? -2.379 20.117 -0.731 1.000 21.131 6 LYS D C 1
ATOM 5663 O O . LYS D 1 12 ? -1.947 19.459 0.216 1.000 22.379 6 LYS D O 1
ATOM 5674 N N . PHE D 1 13 ? -3.665 20.163 -1.057 1.000 20.694 7 PHE D N 1
ATOM 5675 C CA . PHE D 1 13 ? -4.669 19.418 -0.323 1.000 21.617 7 PHE D CA 1
ATOM 5676 C C . PHE D 1 13 ? -5.927 19.372 -1.169 1.000 23.080 7 PHE D C 1
ATOM 5677 O O . PHE D 1 13 ? -6.050 20.056 -2.190 1.000 22.845 7 PHE D O 1
ATOM 5685 N N . LYS D 1 14 ? -6.857 18.552 -0.708 1.000 24.309 8 LYS D N 1
ATOM 5686 C CA . LYS D 1 14 ? -8.152 18.426 -1.355 1.000 25.165 8 LYS D CA 1
ATOM 5687 C C . LYS D 1 14 ? -9.207 18.966 -0.402 1.000 23.551 8 LYS D C 1
ATOM 5688 O O . LYS D 1 14 ? -9.122 18.766 0.811 1.000 22.806 8 LYS D O 1
ATOM 5694 N N . LYS D 1 15 ? -10.186 19.655 -0.975 1.000 23.410 9 LYS D N 1
ATOM 5695 C CA . LYS D 1 15 ? -11.290 20.166 -0.182 1.000 25.464 9 LYS D CA 1
ATOM 5696 C C . LYS D 1 15 ? -12.521 20.294 -1.071 1.000 26.208 9 LYS D C 1
ATOM 5697 O O . LYS D 1 15 ? -12.434 20.828 -2.174 1.000 26.660 9 LYS D O 1
ATOM 5703 N N . ASP D 1 16 ? -13.650 19.771 -0.571 1.000 28.622 10 ASP D N 1
ATOM 5704 C CA . ASP D 1 16 ? -14.936 19.894 -1.234 1.000 31.049 10 ASP D CA 1
ATOM 5705 C C . ASP D 1 16 ? -14.829 19.437 -2.683 1.000 30.602 10 ASP D C 1
ATOM 5706 O O . ASP D 1 16 ? -15.397 20.059 -3.562 1.000 31.217 10 ASP D O 1
ATOM 5711 N N . GLY D 1 17 ? -14.076 18.366 -2.916 1.000 30.645 11 GLY D N 1
ATOM 5712 C CA . GLY D 1 17 ? -14.051 17.705 -4.205 1.000 31.335 11 GLY D CA 1
ATOM 5713 C C . GLY D 1 17 ? -13.073 18.320 -5.197 1.000 30.855 11 GLY D C 1
ATOM 5714 O O . GLY D 1 17 ? -12.984 17.816 -6.317 1.000 33.801 11 GLY D O 1
ATOM 5715 N N . VAL D 1 18 ? -12.314 19.367 -4.820 1.000 28.529 12 VAL D N 1
ATOM 5716 C CA . VAL D 1 18 ? -11.322 19.929 -5.728 1.000 27.097 12 VAL D CA 1
ATOM 5717 C C . VAL D 1 18 ? -9.938 19.930 -5.079 1.000 26.374 12 VAL D C 1
ATOM 5718 O O . VAL D 1 18 ? -9.802 20.008 -3.859 1.000 26.098 12 VAL D O 1
ATOM 5722 N N . GLU D 1 19 ? -8.902 19.868 -5.918 1.000 28.397 13 GLU D N 1
ATOM 5723 C CA A GLU D 1 19 ? -7.522 19.913 -5.458 0.500 28.047 13 GLU D CA 1
ATOM 5724 C CA B GLU D 1 19 ? -7.522 19.918 -5.458 0.500 28.560 13 GLU D CA 1
ATOM 5725 C C . GLU D 1 19 ? -7.066 21.374 -5.408 1.000 26.455 13 GLU D C 1
ATOM 5726 O O . GLU D 1 19 ? -7.140 22.085 -6.400 1.000 25.268 13 GLU D O 1
ATOM 5737 N N . ILE D 1 20 ? -6.584 21.794 -4.248 1.000 24.119 14 ILE D N 1
ATOM 5738 C CA . ILE D 1 20 ? -6.067 23.140 -4.035 1.000 23.517 14 ILE D CA 1
ATOM 5739 C C . ILE D 1 20 ? -4.558 23.053 -3.965 1.000 21.476 14 ILE D C 1
ATOM 5740 O O . ILE D 1 20 ? -4.029 22.215 -3.241 1.000 22.037 14 ILE D O 1
ATOM 5745 N N . SER D 1 21 ? -3.878 23.901 -4.722 1.000 19.922 15 SER D N 1
ATOM 5746 C CA . SER D 1 21 ? -2.468 24.074 -4.516 1.000 20.267 15 SER D CA 1
ATOM 5747 C C . SER D 1 21 ? -2.080 25.530 -4.792 1.000 19.125 15 SER D C 1
ATOM 5748 O O . SER D 1 21 ? -2.724 26.242 -5.568 1.000 18.218 15 SER D O 1
ATOM 5751 N N . GLY D 1 22 ? -0.987 25.921 -4.147 1.000 17.735 16 GLY D N 1
ATOM 5752 C CA . GLY D 1 22 ? -0.390 27.214 -4.394 1.000 16.936 16 GLY D CA 1
ATOM 5753 C C . GLY D 1 22 ? 0.695 27.495 -3.366 1.000 17.068 16 GLY D C 1
ATOM 5754 O O . GLY D 1 22 ? 1.055 26.609 -2.582 1.000 18.135 16 GLY D O 1
ATOM 5755 N N . TYR D 1 23 ? 1.165 28.742 -3.378 1.000 16.347 17 TYR D N 1
ATOM 5756 C CA . TYR D 1 23 ? 2.258 29.186 -2.540 1.000 15.955 17 TYR D CA 1
ATOM 5757 C C . TYR D 1 23 ? 1.713 30.181 -1.527 1.000 15.791 17 TYR D C 1
ATOM 5758 O O . TYR D 1 23 ? 1.154 31.196 -1.922 1.000 15.454 17 TYR D O 1
ATOM 5767 N N . LEU D 1 24 ? 1.920 29.890 -0.237 1.000 15.982 18 LEU D N 1
ATOM 5768 C CA . LEU D 1 24 ? 1.500 30.773 0.834 1.000 15.897 18 LEU D CA 1
ATOM 5769 C C . LEU D 1 24 ? 2.711 31.466 1.444 1.000 15.878 18 LEU D C 1
ATOM 5770 O O . LEU D 1 24 ? 3.598 30.818 2.000 1.000 16.015 18 LEU D O 1
ATOM 5775 N N . ALA D 1 25 ? 2.733 32.797 1.333 1.000 15.846 19 ALA D N 1
ATOM 5776 C CA . ALA D 1 25 ? 3.700 33.623 2.034 1.000 16.685 19 ALA D CA 1
ATOM 5777 C C . ALA D 1 25 ? 3.035 34.182 3.292 1.000 16.690 19 ALA D C 1
ATOM 5778 O O . ALA D 1 25 ? 1.917 34.673 3.245 1.000 15.878 19 ALA D O 1
ATOM 5780 N N . GLU D 1 26 ? 3.756 34.130 4.406 1.000 18.039 20 GLU D N 1
ATOM 5781 C CA . GLU D 1 26 ? 3.227 34.453 5.720 1.000 20.231 20 GLU D CA 1
ATOM 5782 C C . GLU D 1 26 ? 4.000 35.642 6.279 1.000 20.397 20 GLU D C 1
ATOM 5783 O O . GLU D 1 26 ? 5.220 35.722 6.151 1.000 18.503 20 GLU D O 1
ATOM 5789 N N . PRO D 1 27 ? 3.298 36.634 6.848 1.000 19.787 21 PRO D N 1
ATOM 5790 C CA . PRO D 1 27 ? 3.958 37.793 7.413 1.000 21.081 21 PRO D CA 1
ATOM 5791 C C . PRO D 1 27 ? 4.613 37.426 8.744 1.000 23.182 21 PRO D C 1
ATOM 5792 O O . PRO D 1 27 ? 4.490 36.291 9.233 1.000 22.176 21 PRO D O 1
ATOM 5796 N N . GLU D 1 28 ? 5.204 38.444 9.367 1.000 24.544 22 GLU D N 1
ATOM 5797 C CA . GLU D 1 28 ? 5.796 38.314 10.687 1.000 28.605 22 GLU D CA 1
ATOM 5798 C C . GLU D 1 28 ? 4.759 38.082 11.787 1.000 30.241 22 GLU D C 1
ATOM 5799 O O . GLU D 1 28 ? 5.121 37.566 12.822 1.000 35.066 22 GLU D O 1
ATOM 5805 N N . PHE D 1 29 ? 3.517 38.503 11.601 1.000 28.682 23 PHE D N 1
ATOM 5806 C CA . PHE D 1 29 ? 2.490 38.405 12.623 1.000 30.942 23 PHE D CA 1
ATOM 5807 C C . PHE D 1 29 ? 1.710 37.107 12.461 1.000 30.395 23 PHE D C 1
ATOM 5808 O O . PHE D 1 29 ? 1.552 36.610 11.343 1.000 27.743 23 PHE D O 1
ATOM 5816 N N . THR D 1 30 ? 1.163 36.572 13.558 1.000 31.068 24 THR D N 1
ATOM 5817 C CA . THR D 1 30 ? 0.453 35.301 13.478 1.000 33.593 24 THR D CA 1
ATOM 5818 C C . THR D 1 30 ? -0.941 35.468 12.852 1.000 33.729 24 THR D C 1
ATOM 5819 O O . THR D 1 30 ? -1.479 34.519 12.269 1.000 31.473 24 THR D O 1
ATOM 5823 N N . LYS D 1 31 ? -1.508 36.690 12.945 1.000 34.937 25 LYS D N 1
ATOM 5824 C CA . LYS D 1 31 ? -2.800 37.029 12.368 1.000 35.598 25 LYS D CA 1
ATOM 5825 C C . LYS D 1 31 ? -2.647 38.198 11.388 1.000 33.876 25 LYS D C 1
ATOM 5826 O O . LYS D 1 31 ? -1.676 38.960 11.443 1.000 35.381 25 LYS D O 1
ATOM 5830 N N . GLY D 1 32 ? -3.607 38.325 10.467 1.000 27.424 26 GLY D N 1
ATOM 5831 C CA . GLY D 1 32 ? -3.583 39.429 9.529 1.000 26.299 26 GLY D CA 1
ATOM 5832 C C . GLY D 1 32 ? -4.470 39.194 8.316 1.000 22.599 26 GLY D C 1
ATOM 5833 O O . GLY D 1 32 ? -5.045 38.118 8.141 1.000 22.063 26 GLY D O 1
ATOM 5834 N N . PRO D 1 33 ? -4.600 40.209 7.448 1.000 20.682 27 PRO D N 1
ATOM 5835 C CA . PRO D 1 33 ? -5.428 40.096 6.252 1.000 19.454 27 PRO D CA 1
ATOM 5836 C C . PRO D 1 33 ? -4.792 39.131 5.258 1.000 17.419 27 PRO D C 1
ATOM 5837 O O . PRO D 1 33 ? -3.593 38.871 5.328 1.000 17.120 27 PRO D O 1
ATOM 5841 N N . LEU D 1 34 ? -5.627 38.655 4.342 1.000 17.290 28 LEU D N 1
ATOM 5842 C CA . LEU D 1 34 ? -5.239 37.708 3.312 1.000 16.334 28 LEU D CA 1
ATOM 5843 C C . LEU D 1 34 ? -5.427 38.368 1.950 1.000 15.600 28 LEU D C 1
ATOM 5844 O O . LEU D 1 34 ? -6.470 38.957 1.680 1.000 15.181 28 LEU D O 1
ATOM 5849 N N . VAL D 1 35 ? -4.435 38.192 1.074 1.000 14.712 29 VAL D N 1
ATOM 5850 C CA . VAL D 1 35 ? -4.572 38.544 -0.329 1.000 15.052 29 VAL D CA 1
ATOM 5851 C C . VAL D 1 35 ? -4.369 37.279 -1.167 1.000 15.092 29 VAL D C 1
ATOM 5852 O O . VAL D 1 35 ? -3.356 36.623 -1.036 1.000 14.329 29 VAL D O 1
ATOM 5856 N N . ILE D 1 36 ? -5.338 36.999 -2.031 1.000 15.833 30 ILE D N 1
ATOM 5857 C CA . ILE D 1 36 ? -5.211 35.977 -3.055 1.000 15.827 30 ILE D CA 1
ATOM 5858 C C . ILE D 1 36 ? -4.576 36.633 -4.280 1.000 14.832 30 ILE D C 1
ATOM 5859 O O . ILE D 1 36 ? -5.050 37.678 -4.745 1.000 14.440 30 ILE D O 1
ATOM 5864 N N . VAL D 1 37 ? -3.476 36.051 -4.742 1.000 13.731 31 VAL D N 1
ATOM 5865 C CA . VAL D 1 37 ? -2.698 36.586 -5.854 1.000 14.602 31 VAL D CA 1
ATOM 5866 C C . VAL D 1 37 ? -2.818 35.607 -7.023 1.000 15.089 31 VAL D C 1
ATOM 5867 O O . VAL D 1 37 ? -2.460 34.435 -6.873 1.000 15.899 31 VAL D O 1
ATOM 5871 N N . ILE D 1 38 ? -3.304 36.081 -8.182 1.000 14.948 32 ILE D N 1
ATOM 5872 C CA . ILE D 1 38 ? -3.553 35.200 -9.313 1.000 15.731 32 ILE D CA 1
ATOM 5873 C C . ILE D 1 38 ? -2.516 35.473 -10.409 1.000 16.065 32 ILE D C 1
ATOM 5874 O O . ILE D 1 38 ? -2.358 36.611 -10.891 1.000 16.051 32 ILE D O 1
ATOM 5879 N N . HIS D 1 39 ? -1.864 34.403 -10.824 1.000 15.918 33 HIS D N 1
ATOM 5880 C CA . HIS D 1 39 ? -0.799 34.415 -11.806 1.000 17.041 33 HIS D CA 1
ATOM 5881 C C . HIS D 1 39 ? -1.229 34.892 -13.196 1.000 17.351 33 HIS D C 1
ATOM 5882 O O . HIS D 1 39 ? -2.408 34.954 -13.521 1.000 17.180 33 HIS D O 1
ATOM 5889 N N . GLU D 1 40 ? -0.215 35.202 -14.010 1.000 19.799 34 GLU D N 1
ATOM 5890 C CA . GLU D 1 40 ? -0.382 35.523 -15.425 1.000 21.810 34 GLU D CA 1
ATOM 5891 C C . GLU D 1 40 ? -0.608 34.225 -16.207 1.000 22.777 34 GLU D C 1
ATOM 5892 O O . GLU D 1 40 ? -0.693 33.135 -15.648 1.000 22.386 34 GLU D O 1
ATOM 5898 N N . TRP D 1 41 ? -0.633 34.327 -17.539 1.000 23.930 35 TRP D N 1
ATOM 5899 C CA . TRP D 1 41 ? -0.936 33.151 -18.338 1.000 25.364 35 TRP D CA 1
ATOM 5900 C C . TRP D 1 41 ? 0.229 32.151 -18.373 1.000 23.728 35 TRP D C 1
ATOM 5901 O O . TRP D 1 41 ? 0.040 31.035 -18.853 1.000 27.185 35 TRP D O 1
ATOM 5912 N N . TRP D 1 42 ? 1.393 32.509 -17.824 1.000 23.454 36 TRP D N 1
ATOM 5913 C CA . TRP D 1 42 ? 2.512 31.575 -17.675 1.000 23.726 36 TRP D CA 1
ATOM 5914 C C . TRP D 1 42 ? 2.269 30.488 -16.618 1.000 22.943 36 TRP D C 1
ATOM 5915 O O . TRP D 1 42 ? 2.946 29.454 -16.634 1.000 23.926 36 TRP D O 1
ATOM 5926 N N . GLY D 1 43 ? 1.387 30.763 -15.655 1.000 21.054 37 GLY D N 1
ATOM 5927 C CA . GLY D 1 43 ? 1.143 29.858 -14.541 1.000 20.617 37 GLY D CA 1
ATOM 5928 C C . GLY D 1 43 ? 1.837 30.325 -13.267 1.000 19.609 37 GLY D C 1
ATOM 5929 O O . GLY D 1 43 ? 2.370 31.432 -13.215 1.000 19.151 37 GLY D O 1
ATOM 5930 N N . LEU D 1 44 ? 1.843 29.454 -12.246 1.000 20.082 38 LEU D N 1
ATOM 5931 C CA . LEU D 1 44 ? 2.416 29.816 -10.955 1.000 20.457 38 LEU D CA 1
ATOM 5932 C C . LEU D 1 44 ? 3.933 29.665 -11.008 1.000 22.067 38 LEU D C 1
ATOM 5933 O O . LEU D 1 44 ? 4.453 28.611 -10.711 1.000 24.084 38 LEU D O 1
ATOM 5938 N N . VAL D 1 45 ? 4.604 30.730 -11.439 1.000 21.299 39 VAL D N 1
ATOM 5939 C CA . VAL D 1 45 ? 6.038 30.771 -11.672 1.000 21.395 39 VAL D CA 1
ATOM 5940 C C . VAL D 1 45 ? 6.704 31.589 -10.567 1.000 21.681 39 VAL D C 1
ATOM 5941 O O . VAL D 1 45 ? 6.012 32.223 -9.762 1.000 19.384 39 VAL D O 1
ATOM 5945 N N . PRO D 1 46 ? 8.053 31.561 -10.452 1.000 21.179 40 PRO D N 1
ATOM 5946 C CA . PRO D 1 46 ? 8.765 32.288 -9.394 1.000 21.283 40 PRO D CA 1
ATOM 5947 C C . PRO D 1 46 ? 8.391 33.762 -9.191 1.000 20.599 40 PRO D C 1
ATOM 5948 O O . PRO D 1 46 ? 8.270 34.223 -8.057 1.000 19.885 40 PRO D O 1
ATOM 5952 N N . HIS D 1 47 ? 8.153 34.496 -10.279 1.000 19.713 41 HIS D N 1
ATOM 5953 C CA . HIS D 1 47 ? 7.791 35.902 -10.159 1.000 18.559 41 HIS D CA 1
ATOM 5954 C C . HIS D 1 47 ? 6.546 36.067 -9.279 1.000 17.237 41 HIS D C 1
ATOM 5955 O O . HIS D 1 47 ? 6.474 36.984 -8.467 1.000 17.933 41 HIS D O 1
ATOM 5962 N N . ILE D 1 48 ? 5.549 35.210 -9.454 1.000 16.994 42 ILE D N 1
ATOM 5963 C CA . ILE D 1 48 ? 4.305 35.363 -8.711 1.000 16.801 42 ILE D CA 1
ATOM 5964 C C . ILE D 1 48 ? 4.545 35.066 -7.230 1.000 17.020 42 ILE D C 1
ATOM 5965 O O . ILE D 1 48 ? 4.009 35.744 -6.365 1.000 16.161 42 ILE D O 1
ATOM 5970 N N . LYS D 1 49 ? 5.368 34.060 -6.938 1.000 17.686 43 LYS D N 1
ATOM 5971 C CA . LYS D 1 49 ? 5.695 33.727 -5.558 1.000 18.013 43 LYS D CA 1
ATOM 5972 C C . LYS D 1 49 ? 6.476 34.884 -4.921 1.000 17.734 43 LYS D C 1
ATOM 5973 O O . LYS D 1 49 ? 6.287 35.212 -3.752 1.000 16.256 43 LYS D O 1
ATOM 5979 N N . ASP D 1 50 ? 7.346 35.532 -5.712 1.000 17.583 44 ASP D N 1
ATOM 5980 C CA . ASP D 1 50 ? 8.045 36.716 -5.238 1.000 19.063 44 ASP D CA 1
ATOM 5981 C C . ASP D 1 50 ? 7.050 37.838 -4.869 1.000 16.846 44 ASP D C 1
ATOM 5982 O O . ASP D 1 50 ? 7.207 38.493 -3.834 1.000 16.502 44 ASP D O 1
ATOM 5987 N N . VAL D 1 51 ? 6.029 38.052 -5.700 1.000 16.334 45 VAL D N 1
ATOM 5988 C CA . VAL D 1 51 ? 4.998 39.049 -5.383 1.000 15.633 45 VAL D CA 1
ATOM 5989 C C . VAL D 1 51 ? 4.327 38.689 -4.041 1.000 14.610 45 VAL D C 1
ATOM 5990 O O . VAL D 1 51 ? 4.087 39.565 -3.222 1.000 14.456 45 VAL D O 1
ATOM 5994 N N . CYS D 1 52 ? 4.017 37.420 -3.828 1.000 13.957 46 CYS D N 1
ATOM 5995 C CA . CYS D 1 52 ? 3.451 36.969 -2.556 1.000 14.232 46 CYS D CA 1
ATOM 5996 C C . CYS D 1 52 ? 4.393 37.333 -1.398 1.000 14.680 46 CYS D C 1
ATOM 5997 O O . CYS D 1 52 ? 3.945 37.840 -0.367 1.000 13.911 46 CYS D O 1
ATOM 6000 N N . ASP D 1 53 ? 5.688 37.083 -1.561 1.000 15.253 47 ASP D N 1
ATOM 6001 C CA . ASP D 1 53 ? 6.661 37.418 -0.531 1.000 17.287 47 ASP D CA 1
ATOM 6002 C C . ASP D 1 53 ? 6.642 38.919 -0.225 1.000 17.292 47 ASP D C 1
ATOM 6003 O O . ASP D 1 53 ? 6.750 39.336 0.943 1.000 17.960 47 ASP D O 1
ATOM 6008 N N . ARG D 1 54 ? 6.501 39.728 -1.274 1.000 16.801 48 ARG D N 1
ATOM 6009 C CA . ARG D 1 54 ? 6.454 41.168 -1.122 1.000 17.375 48 ARG D CA 1
ATOM 6010 C C . ARG D 1 54 ? 5.233 41.595 -0.311 1.000 16.381 48 ARG D C 1
ATOM 6011 O O . ARG D 1 54 ? 5.338 42.488 0.529 1.000 16.740 48 ARG D O 1
ATOM 6019 N N . TYR D 1 55 ? 4.082 40.966 -0.568 1.000 15.306 49 TYR D N 1
ATOM 6020 C CA . TYR D 1 55 ? 2.892 41.234 0.239 1.000 14.913 49 TYR D CA 1
ATOM 6021 C C . TYR D 1 55 ? 3.128 40.858 1.697 1.000 15.694 49 TYR D C 1
ATOM 6022 O O . TYR D 1 55 ? 2.721 41.580 2.610 1.000 16.833 49 TYR D O 1
ATOM 6031 N N . ALA D 1 56 ? 3.770 39.715 1.934 1.000 15.830 50 ALA D N 1
ATOM 6032 C CA . ALA D 1 56 ? 3.994 39.252 3.296 1.000 16.689 50 ALA D CA 1
ATOM 6033 C C . ALA D 1 56 ? 4.913 40.237 4.035 1.000 17.376 50 ALA D C 1
ATOM 6034 O O . ALA D 1 56 ? 4.693 40.482 5.209 1.000 17.984 50 ALA D O 1
ATOM 6036 N N . ARG D 1 57 ? 5.900 40.836 3.347 1.000 17.940 51 ARG D N 1
ATOM 6037 C CA . ARG D 1 57 ? 6.752 41.845 3.970 1.000 19.893 51 ARG D CA 1
ATOM 6038 C C . ARG D 1 57 ? 5.965 43.100 4.373 1.000 20.160 51 ARG D C 1
ATOM 6039 O O . ARG D 1 57 ? 6.419 43.869 5.222 1.000 19.427 51 ARG D O 1
ATOM 6047 N N . GLU D 1 58 ? 4.803 43.333 3.742 1.000 18.866 52 GLU D N 1
ATOM 6048 C CA . GLU D 1 58 ? 3.941 44.448 4.076 1.000 20.101 52 GLU D CA 1
ATOM 6049 C C . GLU D 1 58 ? 2.856 44.072 5.075 1.000 20.672 52 GLU D C 1
ATOM 6050 O O . GLU D 1 58 ? 2.042 44.912 5.434 1.000 22.296 52 GLU D O 1
ATOM 6056 N N . GLY D 1 59 ? 2.889 42.846 5.595 1.000 20.061 53 GLY D N 1
ATOM 6057 C CA . GLY D 1 59 ? 2.010 42.428 6.673 1.000 20.941 53 GLY D CA 1
ATOM 6058 C C . GLY D 1 59 ? 0.785 41.631 6.226 1.000 20.284 53 GLY D C 1
ATOM 6059 O O . GLY D 1 59 ? -0.085 41.380 7.056 1.000 21.057 53 GLY D O 1
ATOM 6060 N N . PHE D 1 60 ? 0.750 41.145 4.974 1.000 18.523 54 PHE D N 1
ATOM 6061 C CA . PHE D 1 60 ? -0.369 40.341 4.499 1.000 18.167 54 PHE D CA 1
ATOM 6062 C C . PHE D 1 60 ? 0.015 38.867 4.398 1.000 17.271 54 PHE D C 1
ATOM 6063 O O . PHE D 1 60 ? 1.098 38.552 3.941 1.000 17.578 54 PHE D O 1
ATOM 6071 N N . PHE D 1 61 ? -0.919 37.963 4.718 1.000 17.217 55 PHE D N 1
ATOM 6072 C CA . PHE D 1 61 ? -0.848 36.610 4.180 1.000 16.622 55 PHE D CA 1
ATOM 6073 C C . PHE D 1 61 ? -1.138 36.717 2.687 1.000 15.777 55 PHE D C 1
ATOM 6074 O O . PHE D 1 61 ? -2.032 37.474 2.278 1.000 16.229 55 PHE D O 1
ATOM 6082 N N . ALA D 1 62 ? -0.334 36.041 1.853 1.000 14.668 56 ALA D N 1
ATOM 6083 C CA . ALA D 1 62 ? -0.548 36.128 0.411 1.000 13.616 56 ALA D CA 1
ATOM 6084 C C . ALA D 1 62 ? -0.469 34.729 -0.192 1.000 13.738 56 ALA D C 1
ATOM 6085 O O . ALA D 1 62 ? 0.546 34.034 -0.068 1.000 13.474 56 ALA D O 1
ATOM 6087 N N . PHE D 1 63 ? -1.567 34.336 -0.824 1.000 13.389 57 PHE D N 1
ATOM 6088 C CA . PHE D 1 63 ? -1.699 33.015 -1.391 1.000 13.862 57 PHE D CA 1
ATOM 6089 C C . PHE D 1 63 ? -1.702 33.123 -2.909 1.000 14.032 57 PHE D C 1
ATOM 6090 O O . PHE D 1 63 ? -2.653 33.606 -3.520 1.000 14.530 57 PHE D O 1
ATOM 6098 N N . GLY D 1 64 ? -0.622 32.626 -3.499 1.000 14.258 58 GLY D N 1
ATOM 6099 C CA . GLY D 1 64 ? -0.512 32.509 -4.937 1.000 15.034 58 GLY D CA 1
ATOM 6100 C C . GLY D 1 64 ? -1.135 31.187 -5.383 1.000 15.825 58 GLY D C 1
ATOM 6101 O O . GLY D 1 64 ? -0.483 30.161 -5.358 1.000 16.137 58 GLY D O 1
ATOM 6102 N N . ILE D 1 65 ? -2.418 31.245 -5.729 1.000 17.261 59 ILE D N 1
ATOM 6103 C CA . ILE D 1 65 ? -3.195 30.055 -6.038 1.000 18.124 59 ILE D CA 1
ATOM 6104 C C . ILE D 1 65 ? -2.803 29.566 -7.432 1.000 18.492 59 ILE D C 1
ATOM 6105 O O . ILE D 1 65 ? -2.657 30.360 -8.367 1.000 18.958 59 ILE D O 1
ATOM 6110 N N . ASP D 1 66 ? -2.581 28.258 -7.571 1.000 19.292 60 ASP D N 1
ATOM 6111 C CA . ASP D 1 66 ? -2.343 27.664 -8.879 1.000 21.149 60 ASP D CA 1
ATOM 6112 C C . ASP D 1 66 ? -3.691 27.328 -9.527 1.000 21.364 60 ASP D C 1
ATOM 6113 O O . ASP D 1 66 ? -4.446 26.524 -8.978 1.000 23.163 60 ASP D O 1
ATOM 6118 N N . LEU D 1 67 ? -4.005 27.940 -10.681 1.000 20.699 61 LEU D N 1
ATOM 6119 C CA . LEU D 1 67 ? -5.243 27.630 -11.386 1.000 21.994 61 LEU D CA 1
ATOM 6120 C C . LEU D 1 67 ? -5.017 26.686 -12.569 1.000 23.890 61 LEU D C 1
ATOM 6121 O O . LEU D 1 67 ? -5.977 26.312 -13.240 1.000 24.379 61 LEU D O 1
ATOM 6126 N N . TYR D 1 68 ? -3.777 26.256 -12.779 1.000 24.386 62 TYR D N 1
ATOM 6127 C CA . TYR D 1 68 ? -3.407 25.472 -13.945 1.000 28.014 62 TYR D CA 1
ATOM 6128 C C . TYR D 1 68 ? -3.076 24.016 -13.589 1.000 29.985 62 TYR D C 1
ATOM 6129 O O . TYR D 1 68 ? -2.456 23.333 -14.395 1.000 33.943 62 TYR D O 1
ATOM 6138 N N . LYS D 1 69 ? -3.414 23.566 -12.380 1.000 29.869 63 LYS D N 1
ATOM 6139 C CA . LYS D 1 69 ? -3.169 22.190 -11.957 1.000 33.676 63 LYS D CA 1
ATOM 6140 C C . LYS D 1 69 ? -1.718 21.774 -12.216 1.000 33.349 63 LYS D C 1
ATOM 6141 O O . LYS D 1 69 ? -1.454 20.700 -12.761 1.000 33.696 63 LYS D O 1
ATOM 6147 N N . GLY D 1 70 ? -0.781 22.646 -11.836 1.000 30.318 64 GLY D N 1
ATOM 6148 C CA . GLY D 1 70 ? 0.626 22.315 -11.832 1.000 31.179 64 GLY D CA 1
ATOM 6149 C C . GLY D 1 70 ? 1.322 22.586 -13.166 1.000 31.940 64 GLY D C 1
ATOM 6150 O O . GLY D 1 70 ? 2.533 22.453 -13.244 1.000 33.251 64 GLY D O 1
ATOM 6151 N N . LYS D 1 71 ? 0.592 23.006 -14.201 1.000 31.622 65 LYS D N 1
ATOM 6152 C CA . LYS D 1 71 ? 1.227 23.265 -15.485 1.000 33.020 65 LYS D CA 1
ATOM 6153 C C . LYS D 1 71 ? 1.736 24.708 -15.538 1.000 33.160 65 LYS D C 1
ATOM 6154 O O . LYS D 1 71 ? 1.100 25.617 -15.002 1.000 29.842 65 LYS D O 1
ATOM 6160 N N . THR D 1 72 ? 2.884 24.900 -16.205 1.000 33.191 66 THR D N 1
ATOM 6161 C CA . THR D 1 72 ? 3.388 26.225 -16.535 1.000 33.757 66 THR D CA 1
ATOM 6162 C C . THR D 1 72 ? 3.746 26.247 -18.022 1.000 36.609 66 THR D C 1
ATOM 6163 O O . THR D 1 72 ? 3.861 25.207 -18.681 1.000 33.781 66 THR D O 1
ATOM 6167 N N . ALA D 1 73 ? 3.932 27.465 -18.533 1.000 35.182 67 ALA D N 1
ATOM 6168 C CA . ALA D 1 73 ? 4.331 27.682 -19.908 1.000 37.067 67 ALA D CA 1
ATOM 6169 C C . ALA D 1 73 ? 5.428 28.738 -19.925 1.000 38.771 67 ALA D C 1
ATOM 6170 O O . ALA D 1 73 ? 5.444 29.653 -19.092 1.000 36.830 67 ALA D O 1
ATOM 6172 N N . ASP D 1 74 ? 6.354 28.602 -20.881 1.000 39.845 68 ASP D N 1
ATOM 6173 C CA . ASP D 1 74 ? 7.418 29.585 -21.032 1.000 39.652 68 ASP D CA 1
ATOM 6174 C C . ASP D 1 74 ? 7.312 30.278 -22.391 1.000 39.483 68 ASP D C 1
ATOM 6175 O O . ASP D 1 74 ? 8.185 31.063 -22.728 1.000 41.389 68 ASP D O 1
ATOM 6180 N N . ASN D 1 75 ? 6.278 29.955 -23.181 1.000 39.290 69 ASN D N 1
ATOM 6181 C CA . ASN D 1 75 ? 6.097 30.553 -24.497 1.000 39.994 69 ASN D CA 1
ATOM 6182 C C . ASN D 1 75 ? 4.623 30.886 -24.708 1.000 37.934 69 ASN D C 1
ATOM 6183 O O . ASN D 1 75 ? 3.751 30.220 -24.154 1.000 37.499 69 ASN D O 1
ATOM 6188 N N . PRO D 1 76 ? 4.310 31.914 -25.523 1.000 40.265 70 PRO D N 1
ATOM 6189 C CA . PRO D 1 76 ? 2.933 32.378 -25.700 1.000 42.050 70 PRO D CA 1
ATOM 6190 C C . PRO D 1 76 ? 1.928 31.380 -26.261 1.000 43.878 70 PRO D C 1
ATOM 6191 O O . PRO D 1 76 ? 0.747 31.466 -25.946 1.000 44.781 70 PRO D O 1
ATOM 6195 N N . ASP D 1 77 ? 2.373 30.463 -27.128 1.000 45.367 71 ASP D N 1
ATOM 6196 C CA . ASP D 1 77 ? 1.445 29.514 -27.716 1.000 48.256 71 ASP D CA 1
ATOM 6197 C C . ASP D 1 77 ? 0.906 28.587 -26.629 1.000 44.697 71 ASP D C 1
ATOM 6198 O O . ASP D 1 77 ? -0.295 28.353 -26.554 1.000 45.257 71 ASP D O 1
ATOM 6203 N N . ASP D 1 78 ? 1.816 28.027 -25.830 1.000 41.774 72 ASP D N 1
ATOM 6204 C CA . ASP D 1 78 ? 1.458 27.135 -24.741 1.000 40.233 72 ASP D CA 1
ATOM 6205 C C . ASP D 1 78 ? 0.662 27.894 -23.684 1.000 36.094 72 ASP D C 1
ATOM 6206 O O . ASP D 1 78 ? -0.297 27.360 -23.129 1.000 34.868 72 ASP D O 1
ATOM 6211 N N . ALA D 1 79 ? 1.083 29.133 -23.392 1.000 35.787 73 ALA D N 1
ATOM 6212 C CA . ALA D 1 79 ? 0.437 29.921 -22.341 1.000 33.309 73 ALA D CA 1
ATOM 6213 C C . ALA D 1 79 ? -0.995 30.248 -22.756 1.000 33.370 73 ALA D C 1
ATOM 6214 O O . ALA D 1 79 ? -1.933 30.145 -21.953 1.000 30.628 73 ALA D O 1
ATOM 6216 N N . GLY D 1 80 ? -1.162 30.573 -24.045 1.000 33.279 74 GLY D N 1
ATOM 6217 C CA . GLY D 1 80 ? -2.478 30.886 -24.581 1.000 34.963 74 GLY D CA 1
ATOM 6218 C C . GLY D 1 80 ? -3.428 29.702 -24.439 1.000 37.403 74 GLY D C 1
ATOM 6219 O O . GLY D 1 80 ? -4.600 29.880 -24.118 1.000 38.857 74 GLY D O 1
ATOM 6220 N N . ARG D 1 81 ? -2.910 28.500 -24.694 1.000 35.915 75 ARG D N 1
ATOM 6221 C CA . ARG D 1 81 ? -3.698 27.282 -24.636 1.000 39.885 75 ARG D CA 1
ATOM 6222 C C . ARG D 1 81 ? -4.152 27.013 -23.199 1.000 36.979 75 ARG D C 1
ATOM 6223 O O . ARG D 1 81 ? -5.309 26.659 -22.971 1.000 34.881 75 ARG D O 1
ATOM 6231 N N . LEU D 1 82 ? -3.239 27.209 -22.235 1.000 35.148 76 LEU D N 1
ATOM 6232 C CA . LEU D 1 82 ? -3.549 27.006 -20.824 1.000 33.595 76 LEU D CA 1
ATOM 6233 C C . LEU D 1 82 ? -4.627 27.979 -20.363 1.000 31.871 76 LEU D C 1
ATOM 6234 O O . LEU D 1 82 ? -5.572 27.585 -19.683 1.000 30.689 76 LEU D O 1
ATOM 6239 N N . MET D 1 83 ? -4.493 29.246 -20.763 1.000 34.667 77 MET D N 1
ATOM 6240 C CA . MET D 1 83 ? -5.419 30.286 -20.334 1.000 35.719 77 MET D CA 1
ATOM 6241 C C . MET D 1 83 ? -6.810 30.058 -20.936 1.000 32.519 77 MET D C 1
ATOM 6242 O O . MET D 1 83 ? -7.815 30.201 -20.247 1.000 29.934 77 MET D O 1
ATOM 6247 N N . GLN D 1 84 ? -6.863 29.685 -22.224 1.000 35.463 78 GLN D N 1
ATOM 6248 C CA . GLN D 1 84 ? -8.138 29.445 -22.886 1.000 38.150 78 GLN D CA 1
ATOM 6249 C C . GLN D 1 84 ? -8.869 28.255 -22.250 1.000 37.328 78 GLN D C 1
ATOM 6250 O O . GLN D 1 84 ? -10.085 28.270 -22.095 1.000 38.233 78 GLN D O 1
ATOM 6253 N N . GLU D 1 85 ? -8.125 27.218 -21.892 1.000 36.922 79 GLU D N 1
ATOM 6254 C CA . GLU D 1 85 ? -8.689 26.077 -21.196 1.000 39.887 79 GLU D CA 1
ATOM 6255 C C . GLU D 1 85 ? -9.259 26.479 -19.832 1.000 34.793 79 GLU D C 1
ATOM 6256 O O . GLU D 1 85 ? -10.321 26.008 -19.432 1.000 34.022 79 GLU D O 1
ATOM 6262 N N . LEU D 1 86 ? -8.526 27.311 -19.086 1.000 30.535 80 LEU D N 1
ATOM 6263 C CA . LEU D 1 86 ? -8.976 27.719 -17.765 1.000 28.803 80 LEU D CA 1
ATOM 6264 C C . LEU D 1 86 ? -10.275 28.518 -17.869 1.000 30.816 80 LEU D C 1
ATOM 6265 O O . LEU D 1 86 ? -11.267 28.195 -17.190 1.000 32.559 80 LEU D O 1
ATOM 6270 N N . LEU D 1 87 ? -10.244 29.545 -18.730 1.000 31.458 81 LEU D N 1
ATOM 6271 C CA . LEU D 1 87 ? -11.320 30.514 -18.818 1.000 32.978 81 LEU D CA 1
ATOM 6272 C C . LEU D 1 87 ? -12.491 29.974 -19.639 1.000 35.145 81 LEU D C 1
ATOM 6273 O O . LEU D 1 87 ? -13.623 30.421 -19.440 1.000 35.456 81 LEU D O 1
ATOM 6278 N N . GLY D 1 88 ? -12.207 29.033 -20.541 1.000 37.105 82 GLY D N 1
ATOM 6279 C CA . GLY D 1 88 ? -13.205 28.593 -21.503 1.000 40.749 82 GLY D CA 1
ATOM 6280 C C . GLY D 1 88 ? -13.905 27.306 -21.087 1.000 41.313 82 GLY D C 1
ATOM 6281 O O . GLY D 1 88 ? -15.085 27.126 -21.403 1.000 43.290 82 GLY D O 1
ATOM 6282 N N . GLN D 1 89 ? -13.164 26.394 -20.450 1.000 40.643 83 GLN D N 1
ATOM 6283 C CA . GLN D 1 89 ? -13.670 25.069 -20.130 1.000 42.628 83 GLN D CA 1
ATOM 6284 C C . GLN D 1 89 ? -13.760 24.849 -18.619 1.000 39.878 83 GLN D C 1
ATOM 6285 O O . GLN D 1 89 ? -14.604 24.074 -18.190 1.000 36.794 83 GLN D O 1
ATOM 6291 N N . ARG D 1 90 ? -12.860 25.449 -17.818 1.000 38.909 84 ARG D N 1
ATOM 6292 C CA . ARG D 1 90 ? -12.676 24.989 -16.442 1.000 38.116 84 ARG D CA 1
ATOM 6293 C C . ARG D 1 90 ? -13.054 26.056 -15.410 1.000 37.366 84 ARG D C 1
ATOM 6294 O O . ARG D 1 90 ? -12.641 26.023 -14.238 1.000 34.567 84 ARG D O 1
ATOM 6302 N N . LEU D 1 91 ? -13.903 26.979 -15.820 1.000 34.052 85 LEU D N 1
ATOM 6303 C CA . LEU D 1 91 ? -14.141 28.145 -15.003 1.000 35.098 85 LEU D CA 1
ATOM 6304 C C . LEU D 1 91 ? -14.909 27.793 -13.730 1.000 33.498 85 LEU D C 1
ATOM 6305 O O . LEU D 1 91 ? -14.608 28.342 -12.672 1.000 30.328 85 LEU D O 1
ATOM 6310 N N . SER D 1 92 ? -15.899 26.900 -13.824 1.000 31.847 86 SER D N 1
ATOM 6311 C CA . SER D 1 92 ? -16.635 26.410 -12.658 1.000 33.617 86 SER D CA 1
ATOM 6312 C C . SER D 1 92 ? -15.693 25.758 -11.636 1.000 30.754 86 SER D C 1
ATOM 6313 O O . SER D 1 92 ? -15.900 25.884 -10.428 1.000 30.563 86 SER D O 1
ATOM 6316 N N . GLU D 1 93 ? -14.708 25.010 -12.131 1.000 29.750 87 GLU D N 1
ATOM 6317 C CA . GLU D 1 93 ? -13.736 24.346 -11.279 1.000 31.401 87 GLU D CA 1
ATOM 6318 C C . GLU D 1 93 ? -12.863 25.390 -10.571 1.000 26.774 87 GLU D C 1
ATOM 6319 O O . GLU D 1 93 ? -12.571 25.277 -9.375 1.000 24.872 87 GLU D O 1
ATOM 6325 N N . ALA D 1 94 ? -12.440 26.411 -11.321 1.000 25.224 88 ALA D N 1
ATOM 6326 C CA . ALA D 1 94 ? -11.629 27.460 -10.723 1.000 24.227 88 ALA D CA 1
ATOM 6327 C C . ALA D 1 94 ? -12.421 28.202 -9.641 1.000 23.866 88 ALA D C 1
ATOM 6328 O O . ALA D 1 94 ? -11.875 28.490 -8.586 1.000 23.268 88 ALA D O 1
ATOM 6330 N N . GLU D 1 95 ? -13.698 28.499 -9.891 1.000 24.820 89 GLU D N 1
ATOM 6331 C CA . GLU D 1 95 ? -14.567 29.076 -8.878 1.000 28.621 89 GLU D CA 1
ATOM 6332 C C . GLU D 1 95 ? -14.586 28.223 -7.598 1.000 26.927 89 GLU D C 1
ATOM 6333 O O . GLU D 1 95 ? -14.477 28.752 -6.495 1.000 24.936 89 GLU D O 1
ATOM 6339 N N . ALA D 1 96 ? -14.703 26.901 -7.754 1.000 28.004 90 ALA D N 1
ATOM 6340 C CA . ALA D 1 96 ? -14.763 25.998 -6.612 1.000 27.061 90 ALA D CA 1
ATOM 6341 C C . ALA D 1 96 ? -13.438 26.020 -5.839 1.000 24.311 90 ALA D C 1
ATOM 6342 O O . ALA D 1 96 ? -13.432 25.923 -4.613 1.000 22.765 90 ALA D O 1
ATOM 6344 N N . MET D 1 97 ? -12.320 26.149 -6.560 1.000 22.859 91 MET D N 1
ATOM 6345 C CA . MET D 1 97 ? -11.017 26.239 -5.919 1.000 23.147 91 MET D CA 1
ATOM 6346 C C . MET D 1 97 ? -10.875 27.528 -5.099 1.000 22.138 91 MET D C 1
ATOM 6347 O O . MET D 1 97 ? -10.320 27.503 -3.989 1.000 21.734 91 MET D O 1
ATOM 6352 N N . ILE D 1 98 ? -11.366 28.652 -5.642 1.000 22.879 92 ILE D N 1
ATOM 6353 C CA . ILE D 1 98 ? -11.341 29.921 -4.929 1.000 22.625 92 ILE D CA 1
ATOM 6354 C C . ILE D 1 98 ? -12.174 29.804 -3.650 1.000 23.462 92 ILE D C 1
ATOM 6355 O O . ILE D 1 98 ? -11.749 30.198 -2.570 1.000 21.452 92 ILE D O 1
ATOM 6360 N N . LYS D 1 99 ? -13.389 29.271 -3.774 1.000 24.590 93 LYS D N 1
ATOM 6361 C CA . LYS D 1 99 ? -14.296 29.140 -2.649 1.000 26.651 93 LYS D CA 1
ATOM 6362 C C . LYS D 1 99 ? -13.684 28.235 -1.577 1.000 24.560 93 LYS D C 1
ATOM 6363 O O . LYS D 1 99 ? -13.732 28.566 -0.392 1.000 24.187 93 LYS D O 1
ATOM 6369 N N . ALA D 1 100 ? -13.110 27.106 -1.983 1.000 23.899 94 ALA D N 1
ATOM 6370 C CA . ALA D 1 100 ? -12.547 26.164 -1.023 1.000 23.314 94 ALA D CA 1
ATOM 6371 C C . ALA D 1 100 ? -11.330 26.778 -0.331 1.000 21.736 94 ALA D C 1
ATOM 6372 O O . ALA D 1 100 ? -11.141 26.568 0.856 1.000 20.532 94 ALA D O 1
ATOM 6374 N N . SER D 1 101 ? -10.533 27.558 -1.085 1.000 20.675 95 SER D N 1
ATOM 6375 C CA . SER D 1 101 ? -9.410 28.283 -0.530 1.000 20.302 95 SER D CA 1
ATOM 6376 C C . SER D 1 101 ? -9.854 29.263 0.554 1.000 20.442 95 SER D C 1
ATOM 6377 O O . SER D 1 101 ? -9.239 29.329 1.617 1.000 19.285 95 SER D O 1
ATOM 6380 N N . LEU D 1 102 ? -10.886 30.053 0.261 1.000 19.935 96 LEU D N 1
ATOM 6381 C CA . LEU D 1 102 ? -11.388 31.003 1.239 1.000 22.304 96 LEU D CA 1
ATOM 6382 C C . LEU D 1 102 ? -11.816 30.281 2.530 1.000 22.838 96 LEU D C 1
ATOM 6383 O O . LEU D 1 102 ? -11.485 30.718 3.648 1.000 21.588 96 LEU D O 1
ATOM 6388 N N . ASP D 1 103 ? -12.579 29.197 2.357 1.000 22.992 97 ASP D N 1
ATOM 6389 C CA . ASP D 1 103 ? -13.052 28.421 3.499 1.000 25.259 97 ASP D CA 1
ATOM 6390 C C . ASP D 1 103 ? -11.871 27.864 4.306 1.000 23.018 97 ASP D C 1
ATOM 6391 O O . ASP D 1 103 ? -11.878 27.890 5.533 1.000 22.324 97 ASP D O 1
ATOM 6396 N N . TYR D 1 104 ? -10.841 27.371 3.610 1.000 20.471 98 TYR D N 1
ATOM 6397 C CA . TYR D 1 104 ? -9.662 26.819 4.246 1.000 19.379 98 TYR D CA 1
ATOM 6398 C C . TYR D 1 104 ? -8.968 27.853 5.126 1.000 18.405 98 TYR D C 1
ATOM 6399 O O . TYR D 1 104 ? -8.593 27.571 6.256 1.000 17.555 98 TYR D O 1
ATOM 6408 N N . PHE D 1 105 ? -8.714 29.039 4.573 1.000 18.487 99 PHE D N 1
ATOM 6409 C CA . PHE D 1 105 ? -8.001 30.077 5.308 1.000 18.317 99 PHE D CA 1
ATOM 6410 C C . PHE D 1 105 ? -8.820 30.511 6.526 1.000 20.457 99 PHE D C 1
ATOM 6411 O O . PHE D 1 105 ? -8.253 30.635 7.617 1.000 20.597 99 PHE D O 1
ATOM 6419 N N . LYS D 1 106 ? -10.133 30.702 6.344 1.000 20.614 100 LYS D N 1
ATOM 6420 C CA . LYS D 1 106 ? -10.983 31.095 7.463 1.000 24.033 100 LYS D CA 1
ATOM 6421 C C . LYS D 1 106 ? -10.970 30.050 8.587 1.000 24.310 100 LYS D C 1
ATOM 6422 O O . LYS D 1 106 ? -10.857 30.416 9.751 1.000 24.329 100 LYS D O 1
ATOM 6428 N N . GLU D 1 107 ? -11.045 28.762 8.233 1.000 24.538 101 GLU D N 1
ATOM 6429 C CA . GLU D 1 107 ? -10.972 27.682 9.214 1.000 28.106 101 GLU D CA 1
ATOM 6430 C C . GLU D 1 107 ? -9.641 27.698 9.960 1.000 26.784 101 GLU D C 1
ATOM 6431 O O . GLU D 1 107 ? -9.585 27.245 11.092 1.000 25.247 101 GLU D O 1
ATOM 6437 N N . ASN D 1 108 ? -8.573 28.202 9.329 1.000 23.808 102 ASN D N 1
ATOM 6438 C CA . ASN D 1 108 ? -7.259 28.237 9.950 1.000 24.725 102 ASN D CA 1
ATOM 6439 C C . ASN D 1 108 ? -6.956 29.622 10.528 1.000 25.528 102 ASN D C 1
ATOM 6440 O O . ASN D 1 108 ? -5.811 29.899 10.848 1.000 25.377 102 ASN D O 1
ATOM 6445 N N . ASP D 1 109 ? -7.977 30.479 10.635 1.000 25.928 103 ASP D N 1
ATOM 6446 C CA A ASP D 1 109 ? -7.902 31.816 11.205 0.500 28.200 103 ASP D CA 1
ATOM 6447 C CA B ASP D 1 109 ? -7.812 31.780 11.271 0.500 28.847 103 ASP D CA 1
ATOM 6448 C C . ASP D 1 109 ? -6.909 32.723 10.471 1.000 29.385 103 ASP D C 1
ATOM 6449 O O . ASP D 1 109 ? -6.294 33.635 11.06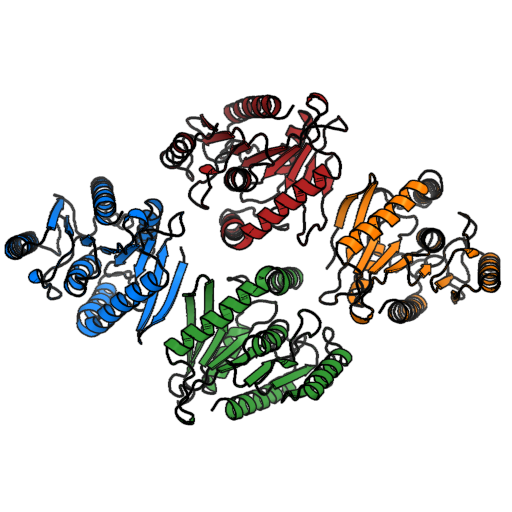8 1.000 30.819 103 ASP D O 1
ATOM 6458 N N . ILE D 1 110 ? -6.818 32.529 9.158 1.000 24.486 104 ILE D N 1
ATOM 6459 C CA . ILE D 1 110 ? -6.026 33.406 8.300 1.000 25.053 104 ILE D CA 1
ATOM 6460 C C . ILE D 1 110 ? -6.978 34.390 7.627 1.000 23.695 104 ILE D C 1
ATOM 6461 O O . ILE D 1 110 ? -7.977 33.965 7.059 1.000 21.009 104 ILE D O 1
ATOM 6466 N N . GLY D 1 111 ? -6.692 35.697 7.705 1.000 21.751 105 GLY D N 1
ATOM 6467 C CA . GLY D 1 111 ? -7.578 36.700 7.117 1.000 21.465 105 GLY D CA 1
ATOM 6468 C C . GLY D 1 111 ? -8.326 37.510 8.172 1.000 23.544 105 GLY D C 1
ATOM 6469 O O . GLY D 1 111 ? -8.908 38.555 7.877 1.000 22.000 105 GLY D O 1
ATOM 6470 N N . PHE D 1 112 ? -8.337 37.016 9.419 1.000 24.367 106 PHE D N 1
ATOM 6471 C CA . PHE D 1 112 ? -9.041 37.704 10.487 1.000 26.556 106 PHE D CA 1
ATOM 6472 C C . PHE D 1 112 ? -8.148 38.842 10.986 1.000 26.386 106 PHE D C 1
ATOM 6473 O O . PHE D 1 112 ? -6.977 38.632 11.297 1.000 25.192 106 PHE D O 1
ATOM 6481 N N . VAL D 1 113 ? -8.699 40.055 11.009 1.000 25.281 107 VAL D N 1
ATOM 6482 C CA . VAL D 1 113 ? -7.934 41.248 11.361 1.000 25.054 107 VAL D CA 1
ATOM 6483 C C . VAL D 1 113 ? -8.430 41.752 12.717 1.000 24.901 107 VAL D C 1
ATOM 6484 O O . VAL D 1 113 ? -9.572 42.173 12.834 1.000 24.775 107 VAL D O 1
ATOM 6488 N N . GLY D 1 114 ? -7.554 41.676 13.725 1.000 27.812 108 GLY D N 1
ATOM 6489 C CA . GLY D 1 114 ? -7.884 42.009 15.108 1.000 30.593 108 GLY D CA 1
ATOM 6490 C C . GLY D 1 114 ? -8.448 43.424 15.264 1.000 31.594 108 GLY D C 1
ATOM 6491 O O . GLY D 1 114 ? -9.442 43.628 15.965 1.000 30.514 108 GLY D O 1
ATOM 6492 N N . ARG D 1 115 ? -7.847 44.402 14.564 1.000 33.888 109 ARG D N 1
ATOM 6493 C CA . ARG D 1 115 ? -8.257 45.793 14.721 1.000 35.456 109 ARG D CA 1
ATOM 6494 C C . ARG D 1 115 ? -9.748 45.952 14.439 1.000 35.829 109 ARG D C 1
ATOM 6495 O O . ARG D 1 115 ? -10.416 46.727 15.114 1.000 36.832 109 ARG D O 1
ATOM 6503 N N . VAL D 1 116 ? -10.278 45.235 13.441 1.000 35.445 110 VAL D N 1
ATOM 6504 C CA . VAL D 1 116 ? -11.656 45.450 13.020 1.000 35.610 110 VAL D CA 1
ATOM 6505 C C . VAL D 1 116 ? -12.535 44.280 13.457 1.000 33.913 110 VAL D C 1
ATOM 6506 O O . VAL D 1 116 ? -13.723 44.275 13.161 1.000 36.121 110 VAL D O 1
ATOM 6510 N N . GLN D 1 117 ? -11.939 43.270 14.104 1.000 33.794 111 GLN D N 1
ATOM 6511 C CA . GLN D 1 117 ? -12.636 42.064 14.529 1.000 35.266 111 GLN D CA 1
ATOM 6512 C C . GLN D 1 117 ? -13.461 41.462 13.390 1.000 36.525 111 GLN D C 1
ATOM 6513 O O . GLN D 1 117 ? -14.614 41.078 13.585 1.000 36.041 111 GLN D O 1
ATOM 6519 N N . ASP D 1 118 ? -12.842 41.309 12.209 1.000 31.881 112 ASP D N 1
ATOM 6520 C CA . ASP D 1 118 ? -13.538 40.708 11.086 1.000 31.922 112 ASP D CA 1
ATOM 6521 C C . ASP D 1 118 ? -12.514 40.258 10.042 1.000 29.847 112 ASP D C 1
ATOM 6522 O O . ASP D 1 118 ? -11.342 40.624 10.138 1.000 28.238 112 ASP D O 1
ATOM 6527 N N . TYR D 1 119 ? -12.969 39.409 9.114 1.000 29.709 113 TYR D N 1
ATOM 6528 C CA . TYR D 1 119 ? -12.171 38.956 8.000 1.000 28.420 113 TYR D CA 1
ATOM 6529 C C . TYR D 1 119 ? -11.979 40.091 7.010 1.000 24.605 113 TYR D C 1
ATOM 6530 O O . TYR D 1 119 ? -12.884 40.887 6.771 1.000 25.287 113 TYR D O 1
ATOM 6539 N N . ARG D 1 120 ? -10.776 40.140 6.436 1.000 22.175 114 ARG D N 1
ATOM 6540 C CA . ARG D 1 120 ? -10.478 41.081 5.386 1.000 20.625 114 ARG D CA 1
ATOM 6541 C C . ARG D 1 120 ? -9.687 40.297 4.349 1.000 19.592 114 ARG D C 1
ATOM 6542 O O . ARG D 1 120 ? -8.547 39.897 4.596 1.000 19.140 114 ARG D O 1
ATOM 6550 N N . ILE D 1 121 ? -10.323 40.019 3.217 1.000 18.739 115 ILE D N 1
ATOM 6551 C CA . ILE D 1 121 ? -9.678 39.258 2.161 1.000 18.548 115 ILE D CA 1
ATOM 6552 C C . ILE D 1 121 ? -9.680 40.094 0.892 1.000 17.212 115 ILE D C 1
ATOM 6553 O O . ILE D 1 121 ? -10.701 40.634 0.494 1.000 16.371 115 ILE D O 1
ATOM 6558 N N . GLY D 1 122 ? -8.498 40.250 0.298 1.000 16.230 116 GLY D N 1
ATOM 6559 C CA . GLY D 1 122 ? -8.415 40.916 -0.985 1.000 16.184 116 GLY D CA 1
ATOM 6560 C C . GLY D 1 122 ? -7.950 39.952 -2.065 1.000 15.716 116 GLY D C 1
ATOM 6561 O O . GLY D 1 122 ? -7.551 38.821 -1.777 1.000 13.830 116 GLY D O 1
ATOM 6562 N N . MET D 1 123 ? -8.010 40.448 -3.311 1.000 15.471 117 MET D N 1
ATOM 6563 C CA . MET D 1 123 ? -7.567 39.688 -4.451 1.000 15.586 117 MET D CA 1
ATOM 6564 C C . MET D 1 123 ? -6.924 40.604 -5.475 1.000 15.169 117 MET D C 1
ATOM 6565 O O . MET D 1 123 ? -7.389 41.724 -5.704 1.000 14.965 117 MET D O 1
ATOM 6570 N N . THR D 1 124 ? -5.840 40.112 -6.065 1.000 14.034 118 THR D N 1
ATOM 6571 C CA . THR D 1 124 ? -5.091 40.842 -7.070 1.000 14.011 118 THR D CA 1
ATOM 6572 C C . THR D 1 124 ? -4.567 39.813 -8.054 1.000 14.506 118 THR D C 1
ATOM 6573 O O . THR D 1 124 ? -4.469 38.632 -7.734 1.000 14.984 118 THR D O 1
ATOM 6577 N N . GLY D 1 125 ? -4.187 40.269 -9.242 1.000 15.028 119 GLY D N 1
ATOM 6578 C CA . GLY D 1 125 ? -3.638 39.386 -10.248 1.000 14.778 119 GLY D CA 1
ATOM 6579 C C . GLY D 1 125 ? -3.233 40.191 -11.473 1.000 15.784 119 GLY D C 1
ATOM 6580 O O . GLY D 1 125 ? -3.647 41.346 -11.621 1.000 14.618 119 GLY D O 1
ATOM 6581 N N . PHE D 1 126 ? -2.468 39.545 -12.358 1.000 16.127 120 PHE D N 1
ATOM 6582 C CA . PHE D 1 126 ? -1.862 40.197 -13.504 1.000 17.256 120 PHE D CA 1
ATOM 6583 C C . PHE D 1 126 ? -2.263 39.468 -14.792 1.000 18.578 120 PHE D C 1
ATOM 6584 O O . PHE D 1 126 ? -2.224 38.255 -14.806 1.000 17.562 120 PHE D O 1
ATOM 6592 N N . CYS D 1 127 ? -2.572 40.207 -15.868 1.000 20.535 121 CYS D N 1
ATOM 6593 C CA . CYS D 1 127 ? -2.863 39.596 -17.170 1.000 23.672 121 CYS D CA 1
ATOM 6594 C C . CYS D 1 127 ? -4.133 38.747 -17.023 1.000 23.809 121 CYS D C 1
ATOM 6595 O O . CYS D 1 127 ? -5.150 39.251 -16.546 1.000 21.950 121 CYS D O 1
ATOM 6598 N N . CYS D 1 128 ? -4.070 37.451 -17.390 1.000 24.672 122 CYS D N 1
ATOM 6599 C CA . CYS D 1 128 ? -5.109 36.453 -17.109 1.000 28.400 122 CYS D CA 1
ATOM 6600 C C . CYS D 1 128 ? -5.618 36.535 -15.657 1.000 24.658 122 CYS D C 1
ATOM 6601 O O . CYS D 1 128 ? -6.819 36.399 -15.361 1.000 24.274 122 CYS D O 1
ATOM 6604 N N . GLY D 1 129 ? -4.689 36.741 -14.725 1.000 23.400 123 GLY D N 1
ATOM 6605 C CA . GLY D 1 129 ? -5.021 36.897 -13.314 1.000 21.245 123 GLY D CA 1
ATOM 6606 C C . GLY D 1 129 ? -5.798 38.176 -12.984 1.000 19.405 123 GLY D C 1
ATOM 6607 O O . GLY D 1 129 ? -6.560 38.180 -12.030 1.000 20.721 123 GLY D O 1
ATOM 6608 N N . GLY D 1 130 ? -5.624 39.239 -13.786 1.000 18.385 124 GLY D N 1
ATOM 6609 C CA . GLY D 1 130 ? -6.445 40.445 -13.686 1.000 17.996 124 GLY D CA 1
ATOM 6610 C C . GLY D 1 130 ? -7.895 40.154 -14.123 1.000 18.983 124 GLY D C 1
ATOM 6611 O O . GLY D 1 130 ? -8.854 40.538 -13.463 1.000 17.697 124 GLY D O 1
ATOM 6612 N N . THR D 1 131 ? -8.040 39.411 -15.221 1.000 19.850 125 THR D N 1
ATOM 6613 C CA . THR D 1 131 ? -9.356 38.982 -15.678 1.000 22.189 125 THR D CA 1
ATOM 6614 C C . THR D 1 131 ? -10.053 38.187 -14.565 1.000 21.048 125 THR D C 1
ATOM 6615 O O . THR D 1 131 ? -11.216 38.434 -14.231 1.000 21.942 125 THR D O 1
ATOM 6619 N N . CYS D 1 132 ? -9.312 37.225 -13.995 1.000 21.273 126 CYS D N 1
ATOM 6620 C CA . CYS D 1 132 ? -9.813 36.385 -12.917 1.000 20.500 126 CYS D CA 1
ATOM 6621 C C . CYS D 1 132 ? -10.194 37.193 -11.683 1.000 18.832 126 CYS D C 1
ATOM 6622 O O . CYS D 1 132 ? -11.159 36.864 -10.995 1.000 18.570 126 CYS D O 1
ATOM 6625 N N . THR D 1 133 ? -9.415 38.242 -11.360 1.000 18.144 127 THR D N 1
ATOM 6626 C CA . THR D 1 133 ? -9.715 39.067 -10.198 1.000 17.450 127 THR D CA 1
ATOM 6627 C C . THR D 1 133 ? -11.092 39.722 -10.360 1.000 17.723 127 THR D C 1
ATOM 6628 O O . THR D 1 133 ? -11.912 39.727 -9.427 1.000 17.872 127 THR D O 1
ATOM 6632 N N . TRP D 1 134 ? -11.327 40.328 -11.520 1.000 18.110 128 TRP D N 1
ATOM 6633 C CA . TRP D 1 134 ? -12.640 40.903 -11.804 1.000 19.540 128 TRP D CA 1
ATOM 6634 C C . TRP D 1 134 ? -13.745 39.836 -11.738 1.000 21.206 128 TRP D C 1
ATOM 6635 O O . TRP D 1 134 ? -14.774 40.034 -11.100 1.000 22.447 128 TRP D O 1
ATOM 6646 N N . TYR D 1 135 ? -13.528 38.714 -12.420 1.000 21.588 129 TYR D N 1
ATOM 6647 C CA . TYR D 1 135 ? -14.560 37.679 -12.541 1.000 23.002 129 TYR D CA 1
ATOM 6648 C C . TYR D 1 135 ? -14.925 37.089 -11.164 1.000 22.942 129 TYR D C 1
ATOM 6649 O O . TYR D 1 135 ? -16.108 37.015 -10.775 1.000 25.064 129 TYR D O 1
ATOM 6658 N N . PHE D 1 136 ? -13.916 36.679 -10.398 1.000 22.619 130 PHE D N 1
ATOM 6659 C CA . PHE D 1 136 ? -14.154 36.081 -9.096 1.000 22.599 130 PHE D CA 1
ATOM 6660 C C . PHE D 1 136 ? -14.647 37.126 -8.113 1.000 23.537 130 PHE D C 1
ATOM 6661 O O . PHE D 1 136 ? -15.432 36.819 -7.209 1.000 22.742 130 PHE D O 1
ATOM 6669 N N . GLY D 1 137 ? -14.185 38.377 -8.277 1.000 23.633 131 GLY D N 1
ATOM 6670 C CA . GLY D 1 137 ? -14.664 39.457 -7.451 1.000 25.714 131 GLY D CA 1
ATOM 6671 C C . GLY D 1 137 ? -16.170 39.656 -7.582 1.000 28.908 131 GLY D C 1
ATOM 6672 O O . GLY D 1 137 ? -16.838 40.007 -6.603 1.000 31.858 131 GLY D O 1
ATOM 6673 N N . ALA D 1 138 ? -16.686 39.479 -8.806 1.000 28.692 132 ALA D N 1
ATOM 6674 C CA . ALA D 1 138 ? -18.109 39.586 -9.061 1.000 29.454 132 ALA D CA 1
ATOM 6675 C C . ALA D 1 138 ? -18.857 38.343 -8.563 1.000 31.864 132 ALA D C 1
ATOM 6676 O O . ALA D 1 138 ? -19.946 38.454 -8.021 1.000 33.984 132 ALA D O 1
ATOM 6678 N N . LYS D 1 139 ? -18.272 37.160 -8.749 1.000 30.977 133 LYS D N 1
ATOM 6679 C CA . LYS D 1 139 ? -18.902 35.910 -8.379 1.000 33.721 133 LYS D CA 1
ATOM 6680 C C . LYS D 1 139 ? -18.977 35.740 -6.857 1.000 33.802 133 LYS D C 1
ATOM 6681 O O . LYS D 1 139 ? -19.935 35.161 -6.354 1.000 34.556 133 LYS D O 1
ATOM 6687 N N . PHE D 1 140 ? -17.959 36.210 -6.119 1.000 30.856 134 PHE D N 1
ATOM 6688 C CA . PHE D 1 140 ? -17.893 36.041 -4.673 1.000 30.603 134 PHE D CA 1
ATOM 6689 C C . PHE D 1 140 ? -17.984 37.396 -3.979 1.000 30.944 134 PHE D C 1
ATOM 6690 O O . PHE D 1 140 ? -17.166 37.735 -3.127 1.000 31.770 134 PHE D O 1
ATOM 6698 N N . SER D 1 141 ? -19.024 38.146 -4.308 1.000 30.237 135 SER D N 1
ATOM 6699 C CA . SER D 1 141 ? -19.070 39.553 -3.952 1.000 34.195 135 SER D CA 1
ATOM 6700 C C . SER D 1 141 ? -19.266 39.779 -2.453 1.000 34.314 135 SER D C 1
ATOM 6701 O O . SER D 1 141 ? -19.115 40.903 -1.995 1.000 36.736 135 SER D O 1
ATOM 6704 N N . ASP D 1 142 ? -19.652 38.759 -1.689 1.000 37.080 136 ASP D N 1
ATOM 6705 C CA . ASP D 1 142 ? -19.741 38.928 -0.248 1.000 40.288 136 ASP D CA 1
ATOM 6706 C C . ASP D 1 142 ? -18.426 38.580 0.451 1.000 37.106 136 ASP D C 1
ATOM 6707 O O . ASP D 1 142 ? -18.347 38.704 1.665 1.000 40.525 136 ASP D O 1
ATOM 6712 N N . GLU D 1 143 ? -17.402 38.126 -0.277 1.000 32.402 137 GLU D N 1
ATOM 6713 C CA . GLU D 1 143 ? -16.201 37.597 0.363 1.000 32.597 137 GLU D CA 1
ATOM 6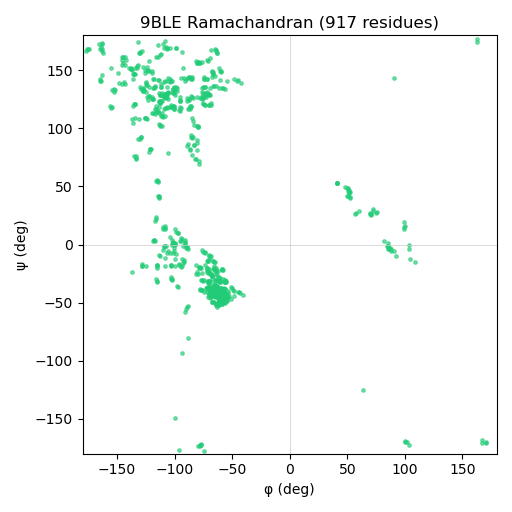714 C C . GLU D 1 143 ? -15.028 38.588 0.358 1.000 27.879 137 GLU D C 1
ATOM 6715 O O . GLU D 1 143 ? -14.211 38.553 1.268 1.000 27.076 137 GLU D O 1
ATOM 6721 N N . PHE D 1 144 ? -14.947 39.461 -0.640 1.000 25.128 138 PHE D N 1
ATOM 6722 C CA . PHE D 1 144 ? -13.752 40.280 -0.847 1.000 23.123 138 PHE D CA 1
ATOM 6723 C C . PHE D 1 144 ? -13.969 41.716 -0.377 1.000 22.719 138 PHE D C 1
ATOM 6724 O O . PHE D 1 144 ? -15.036 42.304 -0.588 1.000 23.714 138 PHE D O 1
ATOM 6732 N N . SER D 1 145 ? -12.929 42.299 0.238 1.000 19.653 139 SER D N 1
ATOM 6733 C CA . SER D 1 145 ? -12.987 43.662 0.721 1.000 20.326 139 SER D CA 1
ATOM 6734 C C . SER D 1 145 ? -12.165 44.620 -0.147 1.000 19.074 139 SER D C 1
ATOM 6735 O O . SER D 1 145 ? -12.224 45.828 0.072 1.000 18.353 139 SER D O 1
ATOM 6738 N N . ALA D 1 146 ? -11.398 44.078 -1.114 1.000 17.042 140 ALA D N 1
ATOM 6739 C CA . ALA D 1 146 ? -10.623 44.888 -2.040 1.000 16.759 140 ALA D CA 1
ATOM 6740 C C . ALA D 1 146 ? -10.183 44.027 -3.221 1.000 16.528 140 ALA D C 1
ATOM 6741 O O . ALA D 1 146 ? -9.813 42.853 -3.026 1.000 16.009 140 ALA D O 1
ATOM 6743 N N . LEU D 1 147 ? -10.195 44.635 -4.414 1.000 15.529 141 LEU D N 1
ATOM 6744 C CA . LEU D 1 147 ? -9.785 43.983 -5.643 1.000 14.663 141 LEU D CA 1
ATOM 6745 C C . LEU D 1 147 ? -8.780 44.858 -6.374 1.000 14.102 141 LEU D C 1
ATOM 6746 O O . LEU D 1 147 ? -9.010 46.046 -6.538 1.000 13.290 141 LEU D O 1
ATOM 6751 N N . ALA D 1 148 ? -7.684 44.248 -6.854 1.000 13.369 142 ALA D N 1
ATOM 6752 C CA . ALA D 1 148 ? -6.685 44.990 -7.603 1.000 13.527 142 ALA D CA 1
ATOM 6753 C C . ALA D 1 148 ? -6.283 44.246 -8.868 1.000 13.466 142 ALA D C 1
ATOM 6754 O O . ALA D 1 148 ? -5.165 43.708 -8.970 1.000 14.770 142 ALA D O 1
ATOM 6756 N N . PRO D 1 149 ? -7.142 44.223 -9.901 1.000 14.195 143 PRO D N 1
ATOM 6757 C CA . PRO D 1 149 ? -6.788 43.629 -11.197 1.000 13.934 143 PRO D CA 1
ATOM 6758 C C . PRO D 1 149 ? -5.794 44.483 -11.982 1.000 14.000 143 PRO D C 1
ATOM 6759 O O . PRO D 1 149 ? -6.061 45.664 -12.245 1.000 14.052 143 PRO D O 1
ATOM 6763 N N . TYR D 1 150 ? -4.688 43.855 -12.409 1.000 13.539 144 TYR D N 1
ATOM 6764 C CA . TYR D 1 150 ? -3.713 44.502 -13.268 1.000 14.528 144 TYR D CA 1
ATOM 6765 C C . TYR D 1 150 ? -3.844 44.000 -14.704 1.000 16.100 144 TYR D C 1
ATOM 6766 O O . TYR D 1 150 ? -3.653 42.810 -14.965 1.000 16.232 144 TYR D O 1
ATOM 6775 N N . TYR D 1 151 ? -4.165 44.934 -15.593 1.000 17.411 145 TYR D N 1
ATOM 6776 C CA . TYR D 1 151 ? -4.240 44.778 -17.048 1.000 18.793 145 TYR D CA 1
ATOM 6777 C C . TYR D 1 151 ? -4.882 43.442 -17.416 1.000 20.299 145 TYR D C 1
ATOM 6778 O O . TYR D 1 151 ? -4.353 42.681 -18.199 1.000 21.802 145 TYR D O 1
ATOM 6787 N N . GLY D 1 152 ? -6.055 43.206 -16.862 1.000 22.585 146 GLY D N 1
ATOM 6788 C CA . GLY D 1 152 ? -6.909 42.122 -17.303 1.000 26.597 146 GLY D CA 1
ATOM 6789 C C . GLY D 1 152 ? -7.615 42.470 -18.620 1.000 25.338 146 GLY D C 1
ATOM 6790 O O . GLY D 1 152 ? -7.754 43.639 -18.958 1.000 26.551 146 GLY D O 1
ATOM 6791 N N . LEU D 1 153 ? -8.016 41.429 -19.345 1.000 26.901 147 LEU D N 1
ATOM 6792 C CA . LEU D 1 153 ? -8.842 41.561 -20.531 1.000 29.318 147 LEU D CA 1
ATOM 6793 C C . LEU D 1 153 ? -10.304 41.462 -20.115 1.000 29.071 147 LEU D C 1
ATOM 6794 O O . LEU D 1 153 ? -10.660 40.641 -19.271 1.000 29.479 147 LEU D O 1
ATOM 6799 N N . TYR D 1 154 ? -11.140 42.284 -20.749 1.000 27.363 148 TYR D N 1
ATOM 6800 C CA . TYR D 1 154 ? -12.561 42.314 -20.464 1.000 28.859 148 TYR D CA 1
ATOM 6801 C C . TYR D 1 154 ? -13.333 41.530 -21.529 1.000 34.130 148 TYR D C 1
ATOM 6802 O O . TYR D 1 154 ? -14.534 41.335 -21.365 1.000 39.080 148 TYR D O 1
ATOM 6811 N N . SER D 1 155 ? -12.634 41.067 -22.573 1.000 35.280 149 SER D N 1
ATOM 6812 C CA . SER D 1 155 ? -13.248 40.528 -23.781 1.000 42.120 149 SER D CA 1
ATOM 6813 C C . SER D 1 155 ? -13.211 38.996 -23.825 1.000 46.888 149 SER D C 1
ATOM 6814 O O . SER D 1 155 ? -13.698 38.405 -24.784 1.000 50.606 149 SER D O 1
ATOM 6817 N N . LEU D 1 156 ? -12.632 38.349 -22.804 1.000 41.525 150 LEU D N 1
ATOM 6818 C CA . LEU D 1 156 ? -12.509 36.901 -22.774 1.000 42.911 150 LEU D CA 1
ATOM 6819 C C . LEU D 1 156 ? -13.737 36.305 -22.096 1.000 43.035 150 LEU D C 1
ATOM 6820 O O . LEU D 1 156 ? -14.379 35.433 -22.680 1.000 46.765 150 LEU D O 1
ATOM 6825 N N . VAL D 1 157 ? -14.043 36.738 -20.871 1.000 37.828 151 VAL D N 1
ATOM 6826 C CA . VAL D 1 157 ? -15.176 36.189 -20.152 1.000 39.094 151 VAL D CA 1
ATOM 6827 C C . VAL D 1 157 ? -16.073 37.344 -19.735 1.000 40.811 151 VAL D C 1
ATOM 6828 O O . VAL D 1 157 ? -15.582 38.434 -19.446 1.000 35.633 151 VAL D O 1
ATOM 6832 N N . PRO D 1 158 ? -17.407 37.122 -19.668 1.000 42.497 152 PRO D N 1
ATOM 6833 C CA . PRO D 1 158 ? -18.327 38.144 -19.167 1.000 43.663 152 PRO D CA 1
ATOM 6834 C C . PRO D 1 158 ? -18.123 38.364 -17.666 1.000 39.595 152 PRO D C 1
ATOM 6835 O O . PRO D 1 158 ? -18.283 37.464 -16.863 1.000 40.964 152 PRO D O 1
ATOM 6839 N N . ILE D 1 159 ? -17.773 39.585 -17.306 1.000 36.206 153 ILE D N 1
ATOM 6840 C CA . ILE D 1 159 ? -17.666 40.005 -15.922 1.000 34.307 153 ILE D CA 1
ATOM 6841 C C . ILE D 1 159 ? -18.984 40.670 -15.525 1.000 34.022 153 ILE D C 1
ATOM 6842 O O . ILE D 1 159 ? -19.451 41.574 -16.214 1.000 35.137 153 ILE D O 1
ATOM 6847 N N . ASP D 1 160 ? -19.584 40.201 -14.437 1.000 33.871 154 ASP D N 1
ATOM 6848 C CA . ASP D 1 160 ? -20.862 40.730 -13.983 1.000 37.505 154 ASP D CA 1
ATOM 6849 C C . ASP D 1 160 ? -20.605 41.940 -13.080 1.000 34.131 154 ASP D C 1
ATOM 6850 O O . ASP D 1 160 ? -20.620 41.825 -11.857 1.000 30.852 154 ASP D O 1
ATOM 6855 N N . PHE D 1 161 ? -20.381 43.096 -13.714 1.000 34.246 155 PHE D N 1
ATOM 6856 C CA . PHE D 1 161 ? -20.067 44.339 -13.031 1.000 34.470 155 PHE D CA 1
ATOM 6857 C C . PHE D 1 161 ? -21.154 44.652 -12.006 1.000 32.728 155 PHE D C 1
ATOM 6858 O O . PHE D 1 161 ? -20.847 45.187 -10.944 1.000 32.305 155 PHE D O 1
ATOM 6866 N N . SER D 1 162 ? -22.400 44.263 -12.297 1.000 33.852 156 SER D N 1
ATOM 6867 C CA . SER D 1 162 ? -23.542 44.589 -11.450 1.000 33.905 156 SER D CA 1
ATOM 6868 C C . SER D 1 162 ? -23.414 43.948 -10.075 1.000 32.251 156 SER D C 1
ATOM 6869 O O . SER D 1 162 ? -24.029 44.415 -9.130 1.000 33.177 156 SER D O 1
ATOM 6872 N N . ALA D 1 163 ? -22.629 42.870 -9.957 1.000 32.279 157 ALA D N 1
ATOM 6873 C CA . ALA D 1 163 ? -22.515 42.140 -8.703 1.000 31.249 157 ALA D CA 1
ATOM 6874 C C . ALA D 1 163 ? -21.367 42.626 -7.812 1.000 31.599 157 ALA D C 1
ATOM 6875 O O . ALA D 1 163 ? -21.276 42.189 -6.670 1.000 32.557 157 ALA D O 1
ATOM 6877 N N . ILE D 1 164 ? -20.444 43.442 -8.334 1.000 29.897 158 ILE D N 1
ATOM 6878 C CA . ILE D 1 164 ? -19.217 43.751 -7.596 1.000 29.538 158 ILE D CA 1
ATOM 6879 C C . ILE D 1 164 ? -19.562 44.687 -6.438 1.000 30.176 158 ILE D C 1
ATOM 6880 O O . ILE D 1 164 ? -20.163 45.732 -6.659 1.000 33.684 158 ILE D O 1
ATOM 6885 N N . LYS D 1 165 ? -19.135 44.342 -5.228 1.000 28.710 159 LYS D N 1
ATOM 6886 C CA . LYS D 1 165 ? -19.392 45.170 -4.062 1.000 31.916 159 LYS D CA 1
ATOM 6887 C C . LYS D 1 165 ? -18.102 45.733 -3.460 1.000 31.052 159 LYS D C 1
ATOM 6888 O O . LYS D 1 165 ? -18.165 46.687 -2.696 1.000 30.919 159 LYS D O 1
ATOM 6894 N N . ALA D 1 166 ? -16.948 45.148 -3.777 1.000 26.923 160 ALA D N 1
ATOM 6895 C CA . ALA D 1 166 ? -15.692 45.620 -3.216 1.000 25.169 160 ALA D CA 1
ATOM 6896 C C . ALA D 1 166 ? -15.205 46.850 -3.972 1.000 23.082 160 ALA D C 1
ATOM 6897 O O . ALA D 1 166 ? -15.504 47.015 -5.153 1.000 24.265 160 ALA D O 1
ATOM 6899 N N . PRO D 1 167 ? -14.367 47.709 -3.350 1.000 20.473 161 PRO D N 1
ATOM 6900 C CA . PRO D 1 167 ? -13.598 48.704 -4.087 1.000 19.304 161 PRO D CA 1
ATOM 6901 C C . PRO D 1 167 ? -12.570 47.997 -4.980 1.000 17.063 161 PRO D C 1
ATOM 6902 O O . PRO D 1 167 ? -12.055 46.947 -4.627 1.000 16.856 161 PRO D O 1
ATOM 6906 N N . VAL D 1 168 ? -12.312 48.605 -6.130 1.000 17.135 162 VAL D N 1
ATOM 6907 C CA . VAL D 1 168 ? -11.472 48.061 -7.169 1.000 16.491 162 VAL D CA 1
ATOM 6908 C C . VAL D 1 168 ? -10.421 49.110 -7.525 1.000 16.410 162 VAL D C 1
ATOM 6909 O O . VAL D 1 168 ? -10.761 50.265 -7.778 1.000 16.231 162 VAL D O 1
ATOM 6913 N N . LEU D 1 169 ? -9.166 48.654 -7.595 1.000 15.465 163 LEU D N 1
ATOM 6914 C CA . LEU D 1 169 ? -8.079 49.432 -8.185 1.000 16.141 163 LEU D CA 1
ATOM 6915 C C . LEU D 1 169 ? -7.651 48.710 -9.455 1.000 15.692 163 LEU D C 1
ATOM 6916 O O . LEU D 1 169 ? -6.958 47.684 -9.381 1.000 14.750 163 LEU D O 1
ATOM 6921 N N . ALA D 1 170 ? -8.077 49.213 -10.614 1.000 14.934 164 ALA D N 1
ATOM 6922 C CA . ALA D 1 170 ? -7.802 48.553 -11.881 1.000 15.340 164 ALA D CA 1
ATOM 6923 C C . ALA D 1 170 ? -6.647 49.256 -12.568 1.000 15.357 164 ALA D C 1
ATOM 6924 O O . ALA D 1 170 ? -6.761 50.432 -12.940 1.000 15.972 164 ALA D O 1
ATOM 6926 N N . VAL D 1 171 ? -5.542 48.537 -12.766 1.000 14.346 165 VAL D N 1
ATOM 6927 C CA . VAL D 1 171 ? -4.328 49.113 -13.308 1.000 14.251 165 VAL D CA 1
ATOM 6928 C C . VAL D 1 171 ? -4.230 48.766 -14.790 1.000 15.299 165 VAL D C 1
ATOM 6929 O O . VAL D 1 171 ? -4.384 47.605 -15.152 1.000 16.654 165 VAL D O 1
ATOM 6933 N N . HIS D 1 172 ? -3.957 49.766 -15.649 1.000 14.663 166 HIS D N 1
ATOM 6934 C CA . HIS D 1 172 ? -3.879 49.561 -17.086 1.000 15.247 166 HIS D CA 1
ATOM 6935 C C . HIS D 1 172 ? -2.637 50.274 -17.625 1.000 16.118 166 HIS D C 1
ATOM 6936 O O . HIS D 1 172 ? -2.129 51.237 -17.025 1.000 15.778 166 HIS D O 1
ATOM 6943 N N . ALA D 1 173 ? -2.120 49.723 -18.733 1.000 16.470 167 ALA D N 1
ATOM 6944 C CA . ALA D 1 173 ? -0.979 50.240 -19.449 1.000 17.017 167 ALA D CA 1
ATOM 6945 C C . ALA D 1 173 ? -1.457 51.040 -20.661 1.000 18.373 167 ALA D C 1
ATOM 6946 O O . ALA D 1 173 ? -2.293 50.575 -21.434 1.000 19.478 167 ALA D O 1
ATOM 6948 N N . GLY D 1 174 ? -0.895 52.240 -20.850 1.000 18.963 168 GLY D N 1
ATOM 6949 C CA . GLY D 1 174 ? -1.336 53.144 -21.902 1.000 19.566 168 GLY D CA 1
ATOM 6950 C C . GLY D 1 174 ? -1.113 52.623 -23.312 1.000 21.297 168 GLY D C 1
ATOM 6951 O O . GLY D 1 174 ? -1.878 52.983 -24.210 1.000 22.610 168 GLY D O 1
ATOM 6952 N N . LYS D 1 175 ? -0.068 51.797 -23.495 1.000 21.825 169 LYS D N 1
ATOM 6953 C CA . LYS D 1 175 ? 0.276 51.210 -24.773 1.000 24.492 169 LYS D CA 1
ATOM 6954 C C . LYS D 1 175 ? 0.090 49.701 -24.749 1.000 24.791 169 LYS D C 1
ATOM 6955 O O . LYS D 1 175 ? 0.909 48.976 -25.286 1.000 28.827 169 LYS D O 1
ATOM 6961 N N . ASP D 1 176 ? -0.977 49.222 -24.114 1.000 24.257 170 ASP D N 1
ATOM 6962 C CA . ASP D 1 176 ? -1.204 47.796 -23.982 1.000 24.264 170 ASP D CA 1
ATOM 6963 C C . ASP D 1 176 ? -1.647 47.213 -25.329 1.000 26.314 170 ASP D C 1
ATOM 6964 O O . ASP D 1 176 ? -2.704 47.544 -25.814 1.000 26.443 170 ASP D O 1
ATOM 6969 N N . ALA D 1 177 ? -0.869 46.273 -25.855 1.000 29.782 171 ALA D N 1
ATOM 6970 C CA . ALA D 1 177 ? -1.140 45.623 -27.134 1.000 34.112 171 ALA D CA 1
ATOM 6971 C C . ALA D 1 177 ? -2.354 44.688 -27.070 1.000 36.475 171 ALA D C 1
ATOM 6972 O O . ALA D 1 177 ? -2.950 44.403 -28.102 1.000 40.089 171 ALA D O 1
ATOM 6974 N N . PHE D 1 178 ? -2.711 44.187 -25.883 1.000 31.871 172 PHE D N 1
ATOM 6975 C CA . PHE D 1 178 ? -3.763 43.187 -25.757 1.000 31.585 172 PHE D CA 1
ATOM 6976 C C . PHE D 1 178 ? -5.068 43.771 -25.247 1.000 29.625 172 PHE D C 1
ATOM 6977 O O . PHE D 1 178 ? -6.093 43.102 -25.333 1.000 28.503 172 PHE D O 1
ATOM 6985 N N . VAL D 1 179 ? -5.010 44.972 -24.646 1.000 28.169 173 VAL D N 1
ATOM 6986 C CA . VAL D 1 179 ? -6.168 45.591 -24.020 1.000 28.955 173 VAL D CA 1
ATOM 6987 C C . VAL D 1 179 ? -6.215 47.026 -24.526 1.000 30.605 173 VAL D C 1
ATOM 6988 O O . VAL D 1 179 ? -5.603 47.927 -23.955 1.000 30.845 173 VAL D O 1
ATOM 6992 N N . PRO D 1 180 ? -6.916 47.293 -25.640 1.000 33.137 174 PRO D N 1
ATOM 6993 C CA . PRO D 1 180 ? -6.993 48.648 -26.190 1.000 31.952 174 PRO D CA 1
ATOM 6994 C C . PRO D 1 180 ? -7.657 49.578 -25.179 1.000 29.933 174 PRO D C 1
ATOM 6995 O O . PRO D 1 180 ? -8.479 49.143 -24.372 1.000 25.826 174 PRO D O 1
ATOM 6999 N N . LEU D 1 181 ? -7.312 50.861 -25.235 1.000 29.451 175 LEU D N 1
ATOM 7000 C CA . LEU D 1 181 ? -7.953 51.851 -24.381 1.000 29.545 175 LEU D CA 1
ATOM 7001 C C . LEU D 1 181 ? -9.480 51.837 -24.545 1.000 28.912 175 LEU D C 1
ATOM 7002 O O . LEU D 1 181 ? -10.193 52.068 -23.577 1.000 26.431 175 LEU D O 1
ATOM 7007 N N . SER D 1 182 ? -9.993 51.502 -25.739 1.000 31.261 176 SER D N 1
ATOM 7008 C CA . SER D 1 182 ? -11.437 51.431 -25.945 1.000 32.636 176 SER D CA 1
ATOM 7009 C C . SER D 1 182 ? -12.077 50.367 -25.044 1.000 33.831 176 SER D C 1
ATOM 7010 O O . SER D 1 182 ? -13.226 50.516 -24.621 1.000 36.108 176 SER D O 1
ATOM 7013 N N . GLU D 1 183 ? -11.344 49.287 -24.732 1.000 32.299 177 GLU D N 1
ATOM 7014 C CA . GLU D 1 183 ? -11.866 48.266 -23.840 1.000 30.785 177 GLU D CA 1
ATOM 7015 C C . GLU D 1 183 ? -11.916 48.752 -22.397 1.000 28.676 177 GLU D C 1
ATOM 7016 O O . GLU D 1 183 ? -12.838 48.408 -21.649 1.000 29.061 177 GLU D O 1
ATOM 7022 N N . VAL D 1 184 ? -10.910 49.536 -21.999 1.000 26.697 178 VAL D N 1
ATOM 7023 C CA . VAL D 1 184 ? -10.879 50.074 -20.656 1.000 26.377 178 VAL D CA 1
ATOM 7024 C C . VAL D 1 184 ? -12.067 51.025 -20.496 1.000 28.176 178 VAL D C 1
ATOM 7025 O O . VAL D 1 184 ? -12.767 50.984 -19.481 1.000 28.693 178 VAL D O 1
ATOM 7029 N N . LEU D 1 185 ? -12.304 51.862 -21.509 1.000 28.695 179 LEU D N 1
ATOM 7030 C CA A LEU D 1 185 ? -13.423 52.798 -21.520 0.500 28.407 179 LEU D CA 1
ATOM 7031 C CA B LEU D 1 185 ? -13.415 52.803 -21.481 0.500 30.102 179 LEU D CA 1
ATOM 7032 C C . LEU D 1 185 ? -14.736 52.058 -21.274 1.000 28.788 179 LEU D C 1
ATOM 7033 O O . LEU D 1 185 ? -15.564 52.514 -20.492 1.000 27.903 179 LEU D O 1
ATOM 7042 N N . LYS D 1 186 ? -14.917 50.916 -21.945 1.000 29.499 180 LYS D N 1
ATOM 7043 C CA . LYS D 1 186 ? -16.143 50.145 -21.823 1.000 33.015 180 LYS D CA 1
ATOM 7044 C C . LYS D 1 186 ? -16.326 49.637 -20.393 1.000 29.142 180 LYS D C 1
ATOM 7045 O O . LYS D 1 186 ? -17.439 49.623 -19.853 1.000 30.259 180 LYS D O 1
ATOM 7051 N N . ALA D 1 187 ? -15.224 49.202 -19.776 1.000 26.466 181 ALA D N 1
ATOM 7052 C CA . ALA D 1 187 ? -15.273 48.740 -18.393 1.000 24.223 181 ALA D CA 1
ATOM 7053 C C . ALA D 1 187 ? -15.640 49.893 -17.457 1.000 23.544 181 ALA D C 1
ATOM 7054 O O . ALA D 1 187 ? -16.436 49.722 -16.533 1.000 23.062 181 ALA D O 1
ATOM 7056 N N . ILE D 1 188 ? -15.081 51.084 -17.702 1.000 23.322 182 ILE D N 1
ATOM 7057 C CA . ILE D 1 188 ? -15.423 52.244 -16.894 1.000 24.371 182 ILE D CA 1
ATOM 7058 C C . ILE D 1 188 ? -16.922 52.509 -17.009 1.000 25.876 182 ILE D C 1
ATOM 7059 O O . ILE D 1 188 ? -17.591 52.803 -16.020 1.000 23.408 182 ILE D O 1
ATOM 7064 N N . GLU D 1 189 ? -17.454 52.420 -18.226 1.000 27.808 183 GLU D N 1
ATOM 7065 C CA A GLU D 1 189 ? -18.858 52.748 -18.444 0.500 29.717 183 GLU D CA 1
ATOM 7066 C CA B GLU D 1 189 ? -18.860 52.713 -18.493 0.500 30.290 183 GLU D CA 1
ATOM 7067 C C . GLU D 1 189 ? -19.760 51.747 -17.722 1.000 28.826 183 GLU D C 1
ATOM 7068 O O . GLU D 1 189 ? -20.802 52.138 -17.197 1.000 28.606 183 GLU D O 1
ATOM 7079 N N . GLU D 1 190 ? -19.365 50.471 -17.678 1.000 28.248 184 GLU D N 1
ATOM 7080 C CA . GLU D 1 190 ? -20.106 49.487 -16.907 1.000 29.795 184 GLU D CA 1
ATOM 7081 C C . GLU D 1 190 ? -20.073 49.813 -15.411 1.000 28.635 184 GLU D C 1
ATOM 7082 O O . GLU D 1 190 ? -21.096 49.714 -14.707 1.000 28.081 184 GLU D O 1
ATOM 7088 N N . CYS D 1 191 ? -18.882 50.168 -14.916 1.000 25.025 185 CYS D N 1
ATOM 7089 C CA . CYS D 1 191 ? -18.743 50.549 -13.518 1.000 24.919 185 CYS D CA 1
ATOM 7090 C C . CYS D 1 191 ? -19.614 51.766 -13.208 1.000 24.646 185 CYS D C 1
ATOM 7091 O O . CYS D 1 191 ? -20.237 51.812 -12.159 1.000 25.705 185 CYS D O 1
ATOM 7094 N N . ASN D 1 192 ? -19.636 52.756 -14.108 1.000 25.801 186 ASN D N 1
ATOM 7095 C CA . ASN D 1 192 ? -20.487 53.932 -13.956 1.000 27.147 186 ASN D CA 1
ATOM 7096 C C . ASN D 1 192 ? -21.947 53.504 -13.817 1.000 30.681 186 ASN D C 1
ATOM 7097 O O . ASN D 1 192 ? -22.639 53.978 -12.927 1.000 32.005 186 ASN D O 1
ATOM 7102 N N . LYS D 1 193 ? -22.374 52.599 -14.697 1.000 33.118 187 LYS D N 1
ATOM 7103 C CA . LYS D 1 193 ? -23.766 52.183 -14.798 1.000 37.265 187 LYS D CA 1
ATOM 7104 C C . LYS D 1 193 ? -24.239 51.513 -13.508 1.000 37.612 187 LYS D C 1
ATOM 7105 O O . LYS D 1 193 ? -25.355 51.765 -13.068 1.000 38.305 187 LYS D O 1
ATOM 7111 N N . TYR D 1 194 ? -23.411 50.651 -12.898 1.000 34.851 188 TYR D N 1
ATOM 7112 C CA . TYR D 1 194 ? -23.855 49.852 -11.769 1.000 34.440 188 TYR D CA 1
ATOM 7113 C C . TYR D 1 194 ? -23.374 50.374 -10.419 1.000 33.877 188 TYR D C 1
ATOM 7114 O O . TYR D 1 194 ? -23.628 49.731 -9.405 1.000 36.686 188 TYR D O 1
ATOM 7123 N N . GLY D 1 195 ? -22.685 51.511 -10.396 1.000 30.590 189 GLY D N 1
ATOM 7124 C CA . GLY D 1 195 ? -22.202 52.098 -9.158 1.000 31.948 189 GLY D CA 1
ATOM 7125 C C . GLY D 1 195 ? -21.034 51.323 -8.538 1.000 30.981 189 GLY D C 1
ATOM 7126 O O . GLY D 1 195 ? -20.870 51.336 -7.326 1.000 32.107 189 GLY D O 1
ATOM 7127 N N . VAL D 1 196 ? -20.208 50.685 -9.370 1.000 28.024 190 VAL D N 1
ATOM 7128 C CA . VAL D 1 196 ? -19.027 49.996 -8.859 1.000 26.272 190 VAL D CA 1
ATOM 7129 C C . VAL D 1 196 ? -17.980 51.023 -8.416 1.000 25.612 190 VAL D C 1
ATOM 7130 O O . VAL D 1 196 ? -17.674 51.951 -9.178 1.000 24.646 190 VAL D O 1
ATOM 7134 N N . LYS D 1 197 ? -17.445 50.844 -7.198 1.000 24.919 191 LYS D N 1
ATOM 7135 C CA . LYS D 1 197 ? -16.405 51.704 -6.655 1.000 24.928 191 LYS D CA 1
ATOM 7136 C C . LYS D 1 197 ? -15.037 51.332 -7.252 1.000 22.437 191 LYS D C 1
ATOM 7137 O O . LYS D 1 197 ? -14.158 50.847 -6.541 1.000 20.964 191 LYS D O 1
ATOM 7143 N N . ALA D 1 198 ? -14.875 51.607 -8.539 1.000 19.959 192 ALA D N 1
ATOM 7144 C CA . ALA D 1 198 ? -13.6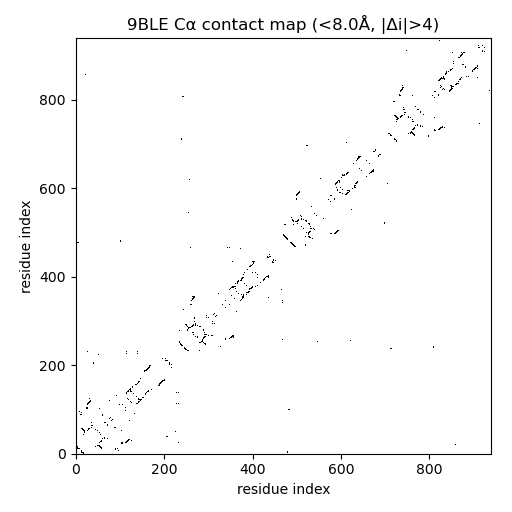88 51.265 -9.286 1.000 19.942 192 ALA D CA 1
ATOM 7145 C C . ALA D 1 198 ? -12.909 52.507 -9.672 1.000 18.751 192 ALA D C 1
ATOM 7146 O O . ALA D 1 198 ? -13.447 53.462 -10.251 1.000 19.443 192 ALA D O 1
ATOM 7148 N N . GLN D 1 199 ? -11.616 52.489 -9.353 1.000 17.585 193 GLN D N 1
ATOM 7149 C CA . GLN D 1 199 ? -10.697 53.514 -9.808 1.000 18.096 193 GLN D CA 1
ATOM 7150 C C . GLN D 1 199 ? -9.799 52.871 -10.856 1.000 18.195 193 GLN D C 1
ATOM 7151 O O . GLN D 1 199 ? -9.275 51.775 -10.618 1.000 17.464 193 GLN D O 1
ATOM 7157 N N . PHE D 1 200 ? -9.699 53.540 -12.011 1.000 16.242 194 PHE D N 1
ATOM 7158 C CA . PHE D 1 200 ? -8.892 53.036 -13.105 1.000 16.492 194 PHE D CA 1
ATOM 7159 C C . PHE D 1 200 ? -7.651 53.906 -13.181 1.000 16.836 194 PHE D C 1
ATOM 7160 O O . PHE D 1 200 ? -7.780 55.126 -13.302 1.000 18.448 194 PHE D O 1
ATOM 7168 N N . LEU D 1 201 ? -6.470 53.262 -13.169 1.000 15.497 195 LEU D N 1
ATOM 7169 C CA . LEU D 1 201 ? -5.196 53.933 -13.146 1.000 16.340 195 LEU D CA 1
ATOM 7170 C C . LEU D 1 201 ? -4.475 53.523 -14.422 1.000 16.433 195 LEU D C 1
ATOM 7171 O O . LEU D 1 201 ? -4.149 52.346 -14.586 1.000 17.891 195 LEU D O 1
ATOM 7176 N N . ILE D 1 202 ? -4.266 54.483 -15.332 1.000 15.928 196 ILE D N 1
ATOM 7177 C CA . ILE D 1 202 ? -3.714 54.201 -16.639 1.000 16.086 196 ILE D CA 1
ATOM 7178 C C . ILE D 1 202 ? -2.376 54.924 -16.709 1.000 16.194 196 ILE D C 1
ATOM 7179 O O . ILE D 1 202 ? -2.331 56.155 -16.638 1.000 16.412 196 ILE D O 1
ATOM 7184 N N . TYR D 1 203 ? -1.303 54.147 -16.889 1.000 15.753 197 TYR D N 1
ATOM 7185 C CA . TYR D 1 203 ? 0.024 54.694 -16.991 1.000 15.914 197 TYR D CA 1
ATOM 7186 C C . TYR D 1 203 ? 0.376 54.868 -18.469 1.000 17.037 197 TYR D C 1
ATOM 7187 O O . TYR D 1 203 ? 0.456 53.889 -19.211 1.000 17.823 197 TYR D O 1
ATOM 7196 N N . SER D 1 204 ? 0.629 56.111 -18.886 1.000 16.581 198 SER D N 1
ATOM 7197 C CA . SER D 1 204 ? 1.075 56.420 -20.230 1.000 17.520 198 SER D CA 1
ATOM 7198 C C . SER D 1 204 ? 2.402 55.742 -20.541 1.000 17.757 198 SER D C 1
ATOM 7199 O O . SER D 1 204 ? 3.268 55.688 -19.692 1.000 16.973 198 SER D O 1
ATOM 7202 N N . GLY D 1 205 ? 2.529 55.265 -21.779 1.000 18.960 199 GLY D N 1
ATOM 7203 C CA . GLY D 1 205 ? 3.828 54.965 -22.368 1.000 19.724 199 GLY D CA 1
ATOM 7204 C C . GLY D 1 205 ? 4.328 53.560 -22.050 1.000 21.784 199 GLY D C 1
ATOM 7205 O O . GLY D 1 205 ? 5.409 53.203 -22.526 1.000 22.578 199 GLY D O 1
ATOM 7206 N N . VAL D 1 206 ? 3.609 52.763 -21.246 1.000 18.616 200 VAL D N 1
ATOM 7207 C CA . VAL D 1 206 ? 4.088 51.428 -20.888 1.000 19.983 200 VAL D CA 1
ATOM 7208 C C . VAL D 1 206 ? 3.201 50.343 -21.505 1.000 19.666 200 VAL D C 1
ATOM 7209 O O . VAL D 1 206 ? 2.082 50.591 -21.943 1.000 17.623 200 VAL D O 1
ATOM 7213 N N . ASP D 1 207 ? 3.738 49.105 -21.541 1.000 21.116 201 ASP D N 1
ATOM 7214 C CA A ASP D 1 207 ? 3.128 47.965 -22.199 0.500 22.038 201 ASP D CA 1
ATOM 7215 C CA B ASP D 1 207 ? 3.061 47.994 -22.208 0.500 21.285 201 ASP D CA 1
ATOM 7216 C C . ASP D 1 207 ? 2.439 47.077 -21.168 1.000 20.720 201 ASP D C 1
ATOM 7217 O O . ASP D 1 207 ? 2.655 47.223 -19.967 1.000 19.992 201 ASP D O 1
ATOM 7226 N N . HIS D 1 208 ? 1.649 46.121 -21.649 1.000 20.097 202 HIS D N 1
ATOM 7227 C CA . HIS D 1 208 ? 1.140 45.031 -20.831 1.000 20.071 202 HIS D CA 1
ATOM 7228 C C . HIS D 1 208 ? 2.305 44.423 -20.042 1.000 20.194 202 HIS D C 1
ATOM 7229 O O . HIS D 1 208 ? 3.414 44.295 -20.570 1.000 19.682 202 HIS D O 1
ATOM 7236 N N . ALA D 1 209 ? 2.034 44.031 -18.796 1.000 18.820 203 ALA D N 1
ATOM 7237 C CA . ALA D 1 209 ? 2.952 43.304 -17.937 1.000 18.464 203 ALA D CA 1
ATOM 7238 C C . ALA D 1 209 ? 4.131 44.167 -17.492 1.000 17.528 203 ALA D C 1
ATOM 7239 O O . ALA D 1 209 ? 5.168 43.621 -17.124 1.000 17.528 203 ALA D O 1
ATOM 7241 N N . PHE D 1 210 ? 3.967 45.500 -17.437 1.000 16.416 204 PHE D N 1
ATOM 7242 C CA . PHE D 1 210 ? 5.068 46.376 -17.052 1.000 16.440 204 PHE D CA 1
ATOM 7243 C C . PHE D 1 210 ? 5.490 46.166 -15.590 1.000 16.841 204 PHE D C 1
ATOM 7244 O O . PHE D 1 210 ? 6.573 46.607 -15.198 1.000 17.306 204 PHE D O 1
ATOM 7252 N N . PHE D 1 211 ? 4.663 45.490 -14.777 1.000 16.732 205 PHE D N 1
ATOM 7253 C CA . PHE D 1 211 ? 5.062 45.204 -13.400 1.000 16.909 205 PHE D CA 1
ATOM 7254 C C . PHE D 1 211 ? 6.065 44.058 -13.302 1.000 16.911 205 PHE D C 1
ATOM 7255 O O . PHE D 1 211 ? 6.708 43.918 -12.273 1.000 17.644 205 PHE D O 1
ATOM 7263 N N . ASN D 1 212 ? 6.157 43.208 -14.334 1.000 17.221 206 ASN D N 1
ATOM 7264 C CA . ASN D 1 212 ? 6.920 41.967 -14.233 1.000 18.144 206 ASN D CA 1
ATOM 7265 C C . ASN D 1 212 ? 8.406 42.251 -14.409 1.000 18.161 206 ASN D C 1
ATOM 7266 O O . ASN D 1 212 ? 8.906 42.388 -15.517 1.000 18.223 206 ASN D O 1
ATOM 7271 N N . ASP D 1 213 ? 9.112 42.292 -13.283 1.000 19.986 207 ASP D N 1
ATOM 7272 C CA . ASP D 1 213 ? 10.529 42.621 -13.234 1.000 21.674 207 ASP D CA 1
ATOM 7273 C C . ASP D 1 213 ? 11.408 41.520 -13.847 1.000 22.403 207 ASP D C 1
ATOM 7274 O O . ASP D 1 213 ? 12.589 41.765 -14.027 1.000 24.445 207 ASP D O 1
ATOM 7279 N N . THR D 1 214 ? 10.853 40.340 -14.172 1.000 21.656 208 THR D N 1
ATOM 7280 C CA . THR D 1 214 ? 11.624 39.282 -14.810 1.000 23.919 208 THR D CA 1
ATOM 7281 C C . THR D 1 214 ? 11.536 39.389 -16.330 1.000 25.397 208 THR D C 1
ATOM 7282 O O . THR D 1 214 ? 12.129 38.571 -17.020 1.000 26.008 208 THR D O 1
ATOM 7286 N N . ARG D 1 215 ? 10.800 40.380 -16.853 1.000 24.489 209 ARG D N 1
ATOM 7287 C CA . ARG D 1 215 ? 10.580 40.513 -18.283 1.000 25.182 209 ARG D CA 1
ATOM 7288 C C . ARG D 1 215 ? 11.120 41.872 -18.737 1.000 25.201 209 ARG D C 1
ATOM 7289 O O . ARG D 1 215 ? 10.368 42.836 -18.889 1.000 23.943 209 ARG D O 1
ATOM 7297 N N . PRO D 1 216 ? 12.445 41.998 -18.983 1.000 27.248 210 PRO D N 1
ATOM 7298 C CA . PRO D 1 216 ? 13.035 43.295 -19.320 1.000 27.479 210 PRO D CA 1
ATOM 7299 C C . PRO D 1 216 ? 12.441 43.974 -20.558 1.000 26.616 210 PRO D C 1
ATOM 7300 O O . PRO D 1 216 ? 12.539 45.189 -20.681 1.000 27.786 210 PRO D O 1
ATOM 7304 N N . GLU D 1 217 ? 11.803 43.208 -21.453 1.000 26.218 211 GLU D N 1
ATOM 7305 C CA . GLU D 1 217 ? 11.231 43.772 -22.670 1.000 25.091 211 GLU D CA 1
ATOM 7306 C C . GLU D 1 217 ? 10.012 44.649 -22.368 1.000 24.289 211 GLU D C 1
ATOM 7307 O O . GLU D 1 217 ? 9.665 45.523 -23.166 1.000 23.409 211 GLU D O 1
ATOM 7313 N N . VAL D 1 218 ? 9.360 44.462 -21.201 1.000 23.107 212 VAL D N 1
ATOM 7314 C CA . VAL D 1 218 ? 8.170 45.236 -20.886 1.000 21.436 212 VAL D CA 1
ATOM 7315 C C . VAL D 1 218 ? 8.250 45.900 -19.507 1.000 20.704 212 VAL D C 1
ATOM 7316 O O . VAL D 1 218 ? 7.473 46.820 -19.229 1.000 20.542 212 VAL D O 1
ATOM 7320 N N . TYR D 1 219 ? 9.124 45.444 -18.615 1.000 19.866 213 TYR D N 1
ATOM 7321 C CA . TYR D 1 219 ? 9.214 46.004 -17.275 1.000 19.215 213 TYR D CA 1
ATOM 7322 C C . TYR D 1 219 ? 9.538 47.494 -17.317 1.000 20.049 213 TYR D C 1
ATOM 7323 O O . TYR D 1 219 ? 10.425 47.933 -18.051 1.000 19.701 213 TYR D O 1
ATOM 7332 N N . ASN D 1 220 ? 8.819 48.277 -16.510 1.000 19.301 214 ASN D N 1
ATOM 7333 C CA . ASN D 1 220 ? 9.112 49.688 -16.349 1.000 20.227 214 ASN D CA 1
ATOM 7334 C C . ASN D 1 220 ? 9.287 49.931 -14.852 1.000 21.556 214 ASN D C 1
ATOM 7335 O O . ASN D 1 220 ? 8.305 49.945 -14.101 1.000 18.047 214 ASN D O 1
ATOM 7340 N N . GLU D 1 221 ? 10.532 50.177 -14.450 1.000 23.537 215 GLU D N 1
ATOM 7341 C CA . GLU D 1 221 ? 10.877 50.273 -13.044 1.000 25.821 215 GLU D CA 1
ATOM 7342 C C . GLU D 1 221 ? 10.111 51.402 -12.364 1.000 25.542 215 GLU D C 1
ATOM 7343 O O . GLU D 1 221 ? 9.540 51.218 -11.277 1.000 23.061 215 GLU D O 1
ATOM 7349 N N . GLU D 1 222 ? 10.133 52.581 -12.984 1.000 25.633 216 GLU D N 1
ATOM 7350 C CA . GLU D 1 222 ? 9.565 53.758 -12.343 1.000 26.898 216 GLU D CA 1
ATOM 7351 C C . GLU D 1 222 ? 8.070 53.564 -12.056 1.000 22.611 216 GLU D C 1
ATOM 7352 O O . GLU D 1 222 ? 7.579 53.880 -10.970 1.000 19.973 216 GLU D O 1
ATOM 7358 N N . TYR D 1 223 ? 7.322 53.055 -13.033 1.000 20.722 217 TYR D N 1
ATOM 7359 C CA . TYR D 1 223 ? 5.897 52.875 -12.824 1.000 19.735 217 TYR D CA 1
ATOM 7360 C C . TYR D 1 223 ? 5.597 51.646 -11.955 1.000 17.820 217 TYR D C 1
ATOM 7361 O O . TYR D 1 223 ? 4.570 51.624 -11.284 1.000 15.175 217 TYR D O 1
ATOM 7370 N N . ALA D 1 224 ? 6.435 50.618 -12.022 1.000 17.363 218 ALA D N 1
ATOM 7371 C CA . ALA D 1 224 ? 6.281 49.454 -11.151 1.000 17.476 218 ALA D CA 1
ATOM 7372 C C . ALA D 1 224 ? 6.427 49.872 -9.693 1.000 17.584 218 ALA D C 1
ATOM 7373 O O . ALA D 1 224 ? 5.673 49.427 -8.834 1.000 16.979 218 ALA D O 1
ATOM 7375 N N . VAL D 1 225 ? 7.396 50.737 -9.406 1.000 18.609 219 VAL D N 1
ATOM 7376 C CA . VAL D 1 225 ? 7.580 51.228 -8.045 1.000 20.026 219 VAL D CA 1
ATOM 7377 C C . VAL D 1 225 ? 6.401 52.101 -7.634 1.000 18.409 219 VAL D C 1
ATOM 7378 O O . VAL D 1 225 ? 5.877 51.972 -6.538 1.000 18.671 219 VAL D O 1
ATOM 7382 N N . ASP D 1 226 ? 5.943 52.955 -8.543 1.000 17.404 220 ASP D N 1
ATOM 7383 C CA . ASP D 1 226 ? 4.796 53.811 -8.277 1.000 16.964 220 ASP D CA 1
ATOM 7384 C C . ASP D 1 226 ? 3.544 52.995 -7.987 1.000 16.408 220 ASP D C 1
ATOM 7385 O O . ASP D 1 226 ? 2.816 53.240 -6.999 1.000 15.290 220 ASP D O 1
ATOM 7390 N N . VAL D 1 227 ? 3.251 52.020 -8.850 1.000 14.629 221 VAL D N 1
ATOM 7391 C CA . VAL D 1 227 ? 1.995 51.297 -8.720 1.000 13.903 221 VAL D CA 1
ATOM 7392 C C . VAL D 1 227 ? 2.017 50.414 -7.485 1.000 13.773 221 VAL D C 1
ATOM 7393 O O . VAL D 1 227 ? 0.969 50.208 -6.854 1.000 13.424 221 VAL D O 1
ATOM 7397 N N . TRP D 1 228 ? 3.189 49.894 -7.113 1.000 14.482 222 TRP D N 1
ATOM 7398 C CA . TRP D 1 228 ? 3.281 49.073 -5.911 1.000 14.505 222 TRP D CA 1
ATOM 7399 C C . TRP D 1 228 ? 2.906 49.917 -4.690 1.000 14.253 222 TRP D C 1
ATOM 7400 O O . TRP D 1 228 ? 2.143 49.466 -3.861 1.000 12.940 222 TRP D O 1
ATOM 7411 N N . GLY D 1 229 ? 3.453 51.140 -4.610 1.000 14.738 223 GLY D N 1
ATOM 7412 C CA . GLY D 1 229 ? 3.121 52.090 -3.565 1.000 15.802 223 GLY D CA 1
ATOM 7413 C C . GLY D 1 229 ? 1.616 52.335 -3.491 1.000 15.422 223 GLY D C 1
ATOM 7414 O O . GLY D 1 229 ? 1.017 52.258 -2.416 1.000 16.449 223 GLY D O 1
ATOM 7415 N N . LYS D 1 230 ? 0.995 52.588 -4.640 1.000 15.069 224 LYS D N 1
ATOM 7416 C CA . LYS D 1 230 ? -0.433 52.847 -4.678 1.000 15.303 224 LYS D CA 1
ATOM 7417 C C . LYS D 1 230 ? -1.237 51.620 -4.252 1.000 14.677 224 LYS D C 1
ATOM 7418 O O . LYS D 1 230 ? -2.263 51.756 -3.584 1.000 13.530 224 LYS D O 1
ATOM 7424 N N . THR D 1 231 ? -0.788 50.422 -4.675 1.000 14.373 225 THR D N 1
ATOM 7425 C CA . THR D 1 231 ? -1.531 49.190 -4.427 1.000 14.469 225 THR D CA 1
ATOM 7426 C C . THR D 1 231 ? -1.447 48.847 -2.951 1.000 14.182 225 THR D C 1
ATOM 7427 O O . THR D 1 231 ? -2.447 48.515 -2.347 1.000 14.153 225 THR D O 1
ATOM 7431 N N . VAL D 1 232 ? -0.256 48.939 -2.351 1.000 15.179 226 VAL D N 1
ATOM 7432 C CA . VAL D 1 232 ? -0.105 48.663 -0.940 1.000 16.948 226 VAL D CA 1
ATOM 7433 C C . VAL D 1 232 ? -0.973 49.612 -0.118 1.000 17.122 226 VAL D C 1
ATOM 7434 O O . VAL D 1 232 ? -1.648 49.153 0.810 1.000 16.481 226 VAL D O 1
ATOM 7438 N N . GLU D 1 233 ? -0.976 50.912 -0.455 1.000 18.133 227 GLU D N 1
ATOM 7439 C CA . GLU D 1 233 ? -1.794 51.889 0.261 1.000 18.770 227 GLU D CA 1
ATOM 7440 C C . GLU D 1 233 ? -3.269 51.509 0.167 1.000 17.072 227 GLU D C 1
ATOM 7441 O O . GLU D 1 233 ? -3.998 51.557 1.160 1.000 16.252 227 GLU D O 1
ATOM 7447 N N . PHE D 1 234 ? -3.725 51.174 -1.036 1.000 16.039 228 PHE D N 1
ATOM 7448 C CA . PHE D 1 234 ? -5.112 50.780 -1.248 1.000 16.203 228 PHE D CA 1
ATOM 7449 C C . PHE D 1 234 ? -5.476 49.519 -0.454 1.000 16.450 228 PHE D C 1
ATOM 7450 O O . PHE D 1 234 ? -6.522 49.438 0.183 1.000 16.098 228 PHE D O 1
ATOM 7458 N N . MET D 1 235 ? -4.623 48.502 -0.480 1.000 16.292 229 MET D N 1
ATOM 7459 C CA . MET D 1 235 ? -4.918 47.266 0.236 1.000 17.611 229 MET D CA 1
ATOM 7460 C C . MET D 1 235 ? -4.880 47.504 1.745 1.000 17.312 229 MET D C 1
ATOM 7461 O O . MET D 1 235 ? -5.726 47.004 2.478 1.000 17.508 229 MET D O 1
ATOM 7466 N N . LYS D 1 236 ? -3.948 48.329 2.236 1.000 17.351 230 LYS D N 1
ATOM 7467 C CA . LYS D 1 236 ? -3.924 48.663 3.654 1.000 20.255 230 LYS D CA 1
ATOM 7468 C C . LYS D 1 236 ? -5.172 49.424 4.061 1.000 20.286 230 LYS D C 1
ATOM 7469 O O . LYS D 1 236 ? -5.736 49.174 5.140 1.000 21.051 230 LYS D O 1
ATOM 7475 N N . ARG D 1 237 ? -5.609 50.344 3.206 1.000 19.489 231 ARG D N 1
ATOM 7476 C CA . ARG D 1 237 ? -6.778 51.149 3.520 1.000 19.638 231 ARG D CA 1
ATOM 7477 C C . ARG D 1 237 ? -7.994 50.254 3.693 1.000 19.518 231 ARG D C 1
ATOM 7478 O O . ARG D 1 237 ? -8.818 50.486 4.600 1.000 19.190 231 ARG D O 1
ATOM 7486 N N . HIS D 1 238 ? -8.166 49.285 2.793 1.000 18.262 232 HIS D N 1
ATOM 7487 C CA . HIS D 1 238 ? -9.391 48.502 2.796 1.000 18.703 232 HIS D CA 1
ATOM 7488 C C . HIS D 1 238 ? -9.290 47.197 3.599 1.000 19.644 232 HIS D C 1
ATOM 7489 O O . HIS D 1 238 ? -10.322 46.631 3.923 1.000 20.316 232 HIS D O 1
ATOM 7496 N N . LEU D 1 239 ? -8.084 46.699 3.895 1.000 18.761 233 LEU D N 1
ATOM 7497 C CA . LEU D 1 239 ? -7.932 45.374 4.489 1.000 20.065 233 LEU D CA 1
ATOM 7498 C C . LEU D 1 239 ? -7.374 45.422 5.920 1.000 23.424 233 LEU D C 1
ATOM 7499 O O . LEU D 1 239 ? -7.302 44.345 6.492 1.000 23.770 233 LEU D O 1
ATOM 7504 N N . THR D 1 240 ? -6.902 46.561 6.479 1.000 25.391 234 THR D N 1
ATOM 7505 C CA . THR D 1 240 ? -6.227 46.547 7.790 1.000 26.948 234 THR D CA 1
ATOM 7506 C C . THR D 1 240 ? -6.967 47.414 8.819 1.000 32.050 234 THR D C 1
ATOM 7507 O O . THR D 1 240 ? -7.979 48.090 8.444 1.000 31.963 234 THR D O 1
#

Solvent-accessible surface area: 38532 Å² total; per-residue (Å²): 80,39,65,0,84,4,52,30,107,62,18,57,3,29,2,24,9,2,80,15,64,62,123,56,8,10,0,0,2,0,0,0,4,68,35,0,20,31,110,10,1,54,53,0,0,46,50,2,10,160,64,33,1,3,0,0,0,1,12,1,4,113,61,86,79,10,133,50,81,94,60,0,19,141,26,31,108,82,0,16,42,154,38,31,88,48,1,25,40,3,2,83,2,2,0,38,14,2,55,111,32,77,16,0,48,11,44,183,44,128,68,67,54,1,0,0,0,0,7,7,3,0,0,0,1,0,1,29,0,2,9,113,22,20,121,37,12,31,0,0,0,1,2,1,0,36,30,87,70,8,111,22,79,20,69,30,13,141,6,17,0,1,0,0,1,2,17,145,12,78,125,3,71,93,74,58,3,98,98,2,53,80,29,6,112,134,106,67,16,128,29,100,43,38,73,14,82,54,13,48,20,0,0,3,4,59,84,56,110,150,31,73,50,119,136,58,6,99,57,0,36,40,83,0,12,104,11,0,82,168,39,0,63,98,34,97,66,4,65,5,83,31,110,59,20,46,2,23,3,26,4,0,48,14,71,31,68,78,3,5,0,0,2,0,0,0,4,56,38,0,23,33,109,10,1,54,53,0,0,40,59,3,10,179,64,16,2,25,0,0,0,1,12,0,3,112,63,110,80,11,133,47,78,104,62,0,15,155,24,20,105,48,0,12,48,149,18,25,83,57,0,23,40,6,2,78,3,2,0,34,12,1,54,119,27,88,15,0,64,11,43,181,42,129,67,60,55,1,0,0,0,0,7,8,4,0,0,0,1,0,0,34,0,2,10,113,24,21,122,37,12,30,0,0,0,0,3,1,0,30,27,84,55,11,118,19,80,18,65,29,14,138,6,24,0,2,0,0,2,2,17,145,12,85,112,3,70,94,68,52,2,97,127,2,54,83,60,5,112,140,98,60,18,119,28,98,40,39,74,16,83,55,14,53,23,0,0,2,5,58,86,61,117,122,24,70,48,116,139,57,5,97,57,0,37,36,89,0,5,100,10,0,69,185,59,0,65,111,84,101,59,39,105,29,40,74,2,80,4,67,32,108,62,19,79,2,22,2,27,2,0,24,1,92,129,57,114,14,4,0,0,0,0,0,0,4,53,37,1,19,30,111,9,1,56,53,0,0,33,59,3,0,121,56,7,2,5,0,0,0,0,12,1,4,48,61,74,78,10,133,47,80,98,47,0,21,61,12,10,110,25,0,14,42,90,26,28,86,47,0,25,41,4,0,78,2,0,0,34,14,2,53,109,30,90,20,1,80,15,46,183,42,130,67,58,55,1,0,0,0,0,6,9,5,0,0,0,2,0,1,32,0,1,6,115,26,21,126,35,11,28,0,0,0,0,3,1,0,12,29,67,48,10,116,19,80,19,66,26,13,140,6,28,0,1,0,0,1,1,19,140,13,83,94,4,72,95,75,56,2,98,47,2,54,94,59,5,112,142,98,60,18,92,28,98,43,39,75,13,87,51,10,59,23,0,0,3,4,59,85,60,117,120,26,70,50,119,136,73,5,100,54,0,36,41,81,0,11,104,11,0,85,166,59,0,65,145,29,52,67,1,61,6,64,36,106,54,11,60,3,33,2,13,5,3,90,16,169,130,124,72,7,8,0,0,1,0,0,0,5,54,36,0,22,30,109,10,0,55,54,0,0,35,59,2,11,179,63,18,1,9,0,0,0,0,12,0,5,97,60,104,81,10,134,48,81,103,62,0,14,155,30,19,76,30,0,12,63,79,15,28,90,18,0,33,40,6,1,78,2,1,0,36,13,1,56,121,25,67,18,0,53,11,42,187,44,128,67,75,56,1,0,0,0,0,6,9,0,0,0,0,0,0,1,25,0,1,7,104,29,21,120,42,12,31,0,0,0,1,2,1,0,29,15,47,70,8,78,17,78,18,65,28,13,136,6,30,0,3,0,0,2,2,19,140,12,87,119,4,69,96,69,23,2,100,96,3,53,94,59,5,100,146,108,60,16,161,27,98,41,40,76,13,88,51,8,57,15,1,0,3,3,58,84,59,118,115,26,70,50,118,136,74,4,98,54,0,36,42,86,0,13,110,12,0,80,171,58,0,56

Organism: Hydrogenobacter thermophilus (strain DSM 6534 / IAM 12695 / TK-6) (NCBI:txid608538)

Sequence (940 aa):
GRELKFKKDGVEISGYLAEPEFTKGPLVIVIHEWWGLVPHIKDVCDRYAREGFFAFGIDLYKGKTADNPDDAGRLMQELLGQRLSEAEAMIKASLDYFKENDIGFVGRVQDYRIGMTGFCCCGGTCTWYFGAKFSDEFSALAPYYGLYSLVPIDFSAIKAPVLAVHAGKDAFVPLSEVLKAIEECNKYGVKAQFLIYSGVDHAFFNDTRPEVYNEEEYAVDVWGKTVEFMKRHLTMGRRELKFKKDGVEISGYLAEPEFTKGPLVIVIHEWWGLVPHIKDVCDRYAREGFFAFGIDLYKGKTADNPDDAGRLMQELLGQQRLSEAEAMIKASLDYFKENDIGFVGRVQDYRIGMTGFCCCGGTCTWYFGAKFSDEFSALAPYYGLYSSLVPIDFSAIKAPVLAVHAGKDAFVPLSEVLKAIEECNKYGVKAQFLIYSGVDDHAFFNDTRPEVYNEEYAVDVWGKTVEEFMKRHLTHHHHHMGRELKFKKDGVEISGYLAEPEFTKGPLVIVIHEWWGLVPHIKDVCDRYAREGFFAFGIDLYKGKTADNPDDAGRLMQELLGQRLSEAEAMIKASLDYFKENDIGFVGRVQDYRIGMTGFCCCGGTCTWYFGAKFSDEFSALAPYYGLYSLVPIDFSAIKAPVLAVHAGKDAFVPLSEVLKAIEECNKYGVKAQFLIYSGVDHAFFNDTRPEVYNEEYAVDVWGKTVEFMKRHLTMGRELKKFKKDGVEEISGYLAEPEFTKGPLVIVIHEWWGLVPHIKDVCDRYAREGFFAFGIDLYKGKTADNPDDAGRLMQELLGQRLSEAEAMIKASLDYFKENDDIGFVGRVQDYRIGMTGFCCGGTCTWYFGAKFSDEFSALAPYYGLYSLVPIDFSAIKAPVLAVHAGKDAFVPLSEVLLKAIEEECNKYGVKAQFLIYSGVDDHAFFNDTRPEVYNEEYAVDVWGKTVEFMKRHLT

Radius of gyration: 34.06 Å; Cα contacts (8 Å, |Δi|>4): 2114; chains: 4; bounding box: 63×73×94 Å

Secondary structure (DSSP, 8-state):
-EEEEEEETTEEEEEEEE--SSS---EEEEE--TT-S-HHHHHHHHHHHHTT-EEEEE-SSTT---SSHHHHHHHHHHHHHHSHHHHHHHHHHHHHHHHHTTTTEEGGGTEE-EEEEEETHHHHHHHHHHHHTTTT-SEEEEES--SSSS---GGG--S-EEEEEETT-SSS-HHHHHHHHHHHHHHT--EEEEEETT--TTTT-TT-TTT--HHHHHHHHHHHHHHHHHHH-/-EEEEEEEETTEEEEEEEE--SS----EEEEE--TT-S-HHHHHHHHHHHHTT-EEEEE-SSTT---SSHHHHHHHHHHHHTTTHHHHHHHHHHHHHHHHHTTTTEEGGGTEE-EEEEEETHHHHHHHHHHHHTTTT-SEEEEES--SSSS---GGG--S-EEEEEETT-SSS-HHHHHHHHHHHHHHT--EEEEEETT--TTTT-TT-TTT--HHHHHHHHHHHHHHHHHHH-/-TT-EEEEEEEEEETTEEEEEEEEEESS----EEEEE--TT-S-HHHHHHHHHHHHTT-EEEEE-SSTT---SSHHHHHHHHHHHHTTTHHHHHHHHHHHHHHHHHTTTTEEGGGTEE-EEEEEETHHHHHHHHHHHHTTTT-SEEEEES--SSSS---GGG--S-EEEEEETT-SSS-HHHHHHHHHHHHHHT--EEEEEETT--TTTT-TT-TTT--HHHHHHHHHHHHHHHHHHH-/--EEEEEEETTEEEEEEEE--SSSS--EEEEE--TT-S-HHHHHHHHHHHHTT-EEEEE-SSTT---SSHHHHHHHHHHHHHHSHHHHHHHHHHHHHHHHHTT-SEEGGGTEE-EEEEEETHHHHHHHHHHHHTTTT-SEEEEES--SSSS---GGG--S-EEEEEETT-SSS-HHHHHHHHHHHHHHT--EEEEEETT--TTTT-TT-TTT--HHHHHHHHHHHHHHHHHHH-

=== Feature glossary ===
Key to the feature types in this record:

— What the protein is —

Primary structure: the covalent order of the twenty standard amino acids along the backbone. Two proteins with the same sequence will (almost always) fold to the same structure; two with 30% identity often share a fold but not the details.

Database cross-references. InterPro integrates a dozen domain/family signature databases into unified entries with residue-range hits. GO terms attach function/process/location labels with evidence codes. CATH codes position the fold in a four-level structural taxonomy. Organism is the NCBI-taxonomy species name.

— Where its atoms are —

The mmCIF block holds the 3D Cartesian coordinates of each backbone atom (N, Cα, C, O) in ångströms. mmCIF is the PDB's canonical archive format — a tagged-loop text representation of the atomic model.

Six rendered views show the 3D structure from the faces of a cube — i.e. along ±x, ±y, ±z. Rendering representation is drawn randomly per protein from cartoon (secondary-structure ribbons), sticks (backbone bonds), or molecular surface; coloring is either N→C rainbow (blue at the N-terminus through red at the C-terminus) or one color per chain.

— Local backbone conformation —

DSSP 8-state secondary structure assigns each residue one of H (α-helix), G (3₁₀-helix), I (π-helix), E (extended β-strand), B (isolated β-bridge), T (hydrogen-bonded turn), S (bend), or '-' (coil). The assignment is computed from backbone hydrogen-bond geometry via the Kabsch–Sander algorithm.

P-SEA three-state annotation labels each residue as helix, strand, or coil based purely on the geometry of the Cα trace. It serves as a fallback when the full backbone (and thus DSSP) is unavailable.

The φ/ψ torsion pair specifies the backbone conformation at each residue. φ rotates about the N–Cα bond, ψ about the Cα–C bond. Steric clashes forbid most of the (φ, ψ) plane — the allowed regions (α-helix basin, β-sheet basin, left-handed helix) are the Ramachandran-allowed regions.

— Global shape and packing —

The geometric summary reports three shape descriptors. Rg (radius of gyration) measures how spread out the Cα atoms are about their centre of mass; compact globular proteins have small Rg, elongated or unfolded ones large. Cα contacts (<8 Å, |i−j|>4) count long-range residue pairs in spatial proximity — high for tightly packed folds, near zero for rods or random coil. The bounding-box extents give the protein's footprint along x, y, z in Å.

Accessible surface area quantifies burial. A residue with SASA near zero is packed into the hydrophobic core; one with SASA >100 Å² sits on the surface. Computed here via the Shrake–Rupley numerical algorithm with a 1.4 Å probe.

Plot images: a contact map (which residues are close in 3D, as an N×N binary image), a Ramachandran scatter (backbone torsion angles, revealing secondary-structure composition at a glance), and — for AlphaFold structures — a PAE heatmap (pairwise prediction confidence).

— Structural neighborhood —

The Foldseek 3Di string encodes local tertiary geometry as a 20-letter alphabet — one character per residue — derived from the relative positions of nearby Cα atoms. Unlike the amino-acid sequence, 3Di is a direct function of the 3D structure, so two proteins with the same fold have similar 3Di strings even at low sequence identity.

Nearest PDB neighbors are the top structural matches found by Foldseek when searching this structure against the entire Protein Data Bank. Each hit reports a TM-score (0 to 1; >0.5 almost always implies the same fold) and an E-value. These are *structural* homologs — they may share no detectable sequence similarity.

— Confidence and disorder —

For AlphaFold models, the B-factor field carries pLDDT — the model's own estimate of local accuracy on a 0–100 scale. Regions with pLDDT<50 should be treated as essentially unmodeled; they often correspond to intrinsically disordered segments.

B-factor (Debye–Waller factor) reflects atomic displacement in the crystal lattice. It is an experimental observable (units Å²), not a prediction; low values mean the atom is pinned down, high values mean it moves or is heterogeneous across the crystal.

Predicted aligned error is AlphaFold's pairwise confidence. Unlike pLDDT (per-residue), PAE is per-residue-pair and captures whether two parts of the structure are correctly placed relative to each other. Units are ångströms of expected positional error.